Protein 8P1U (pdb70)

B-factor: mean 53.45, std 34.27, range [8.89, 141.59]

Nearest PDB structures (foldseek):
  8p1u-assembly1_D  TM=1.012E+00  e=1.715E-13  Pseudomonas aeruginosa
  8hhh-assembly1_B  TM=5.822E-01  e=5.653E-05  Escherichia coli K-12
  8bh1-assembly1_D  TM=4.441E-01  e=2.309E+00  Pseudomonas aeruginosa PAO1
  8p1u-assembly1_A  TM=1.003E+00  e=5.231E-56  Pseudomonas aeruginosa
  8bh1-assembly1_A  TM=9.641E-01  e=3.607E-38  Pseudomonas aeruginosa PAO1

Sequence (1179 aa):
LFVKRLPTGSFLMLLLYIGLLLSAIAVAYSTYWNRQLLNSLYSELSVRDKAQAEWGRLILEQSTWTAHSRIESLAVEQLRMRVPDPAEVRMVAMLSVLRPFPSPLLSRHGIDLDFPLLAGCLALLGLGLVMVTSASSEVAAAQSGNPLYFSVRHLIYLVIGLISCGLTMMVPMATWQRWGWKLLLVAFGLLVLVITPGIGREVNGSMRWIGFGLFNIQPSEIAKVCVVIFMAGYLIRRQQEVRESWMGFFKPFVVLLPMAGLLLREPDFGATVVMMGAAAAMLFLGGVGLFRFGLMVLLAVGAVVLLIQTQPYRMARGAGYQLSQALIAFGRGGWLGMGLGNSIQKQFYLPEAHTDFVFAVLAEELGIVGALATVALFVFVSLRALYIGIWAEQAKQFFSAYVAYGLAFLWIGQFLINIGVNVGLLPTKGLTLPFLSYGGSSLVICCACLGMLLRIEWERRTHFQGALYPWRFCVIVGLLLAMVGAIVWRIVDLHVSVRHIAIPAHRGLITDRNGEPLAVSTPVTTLWANPKELMTAKERWPQLAAALGQDTKLFADRIEQNAEREFIYLVRGLTPEQGEGVIALKVPGVYSIEEFRRFYPAGEVVAHAVGFTDVDDRGREGIELAFDEWLAGVPGKRQVLKDRRGRVIKDVQVTKNAKPGKTLALSIDLRLQYLAHRELRNALLENGAKAGSLVIMDVKTGEILAMTNQPTYNPNNRRNLQPAAMRNRAMIDVFEPGSTVKPFSMSAALASGRWKPSDIVDVYPGTLQIGRYTIRDVSRNSRQLDLTGILIKSSNVGISKIAFDIGAESIYSVMQQVGLGQDTGLGFPGERVGNLPNHRKWPKAETATLAYGYGLSVTAIQLAHAYAALANDGKSVPLSMTRVDRVPDGVQVISPEVASTVQGMLQQVVEAQGGVFRAQVPGYHAAGKSGTARKAYRSLFAGFAPATDPRIAMVVVIDEPSKAGYFGGLVSAPVFSKVMAGALRLMNVPPDNPYWLFVVLILALAGLQYRLWVGDGSLAQVRDLQKQIADQHGENERLLERNRILEAEVAELKKGTETVEERARHELGMVKDGETLYQLYEHLPRLHGPQRAQQQVMQQYQLLSQLLRPLGFSIARLEMSDRGGWALTTAQGVEIQIGRDHVVDKIRRFVSIYDKALKDQISNIARIDLRYPNGLAVA

Structure (mmCIF, N/CA/C/O backbone):
data_8P1U
#
_entry.id   8P1U
#
_cell.length_a   1.00
_cell.length_b   1.00
_cell.length_c   1.00
_cell.angle_alpha   90.00
_cell.angle_beta   90.00
_cell.angle_gamma   90.00
#
_symmetry.space_group_name_H-M   'P 1'
#
loop_
_entity.id
_entity.type
_entity.pdbx_description
1 polymer 'Cell division protein FtsL'
2 polymer 'Probable peptidoglycan glycosyltransferase FtsW'
3 polymer 'Peptidoglycan D,D-transpeptidase FtsI'
4 polymer 'Cell division protein FtsB'
5 polymer 'Cell division protein FtsQ'
#
loop_
_atom_site.group_PDB
_atom_site.id
_atom_site.type_symbol
_atom_site.label_atom_id
_atom_site.label_alt_id
_atom_site.label_comp_id
_atom_site.label_asym_id
_atom_site.label_entity_id
_atom_site.label_seq_id
_atom_site.pdbx_PDB_ins_code
_atom_site.Cartn_x
_atom_site.Cartn_y
_atom_site.Cartn_z
_atom_site.occupancy
_atom_site.B_iso_or_equiv
_atom_site.auth_seq_id
_atom_site.auth_comp_id
_atom_site.auth_asym_id
_atom_site.auth_atom_id
_atom_site.pdbx_PDB_model_num
ATOM 1 N N . LEU A 1 4 ? 143.168 160.324 183.380 1.00 33.79 4 LEU C N 1
ATOM 2 C CA . LEU A 1 4 ? 144.560 160.683 183.143 1.00 33.79 4 LEU C CA 1
ATOM 3 C C . LEU A 1 4 ? 144.676 161.773 182.085 1.00 33.79 4 LEU C C 1
ATOM 4 O O . LEU A 1 4 ? 145.123 162.884 182.370 1.00 33.79 4 LEU C O 1
ATOM 9 N N . PHE A 1 5 ? 144.272 161.448 180.860 1.00 32.50 5 PHE C N 1
ATOM 10 C CA . PHE A 1 5 ? 144.360 162.387 179.752 1.00 32.50 5 PHE C CA 1
ATOM 11 C C . PHE A 1 5 ? 143.301 162.024 178.722 1.00 32.50 5 PHE C C 1
ATOM 12 O O . PHE A 1 5 ? 142.551 161.059 178.884 1.00 32.50 5 PHE C O 1
ATOM 20 N N . VAL A 1 6 ? 143.249 162.818 177.657 1.00 33.96 6 VAL C N 1
ATOM 21 C CA . VAL A 1 6 ? 142.284 162.627 176.584 1.00 33.96 6 VAL C CA 1
ATOM 22 C C . VAL A 1 6 ? 143.029 162.553 175.260 1.00 33.96 6 VAL C C 1
ATOM 23 O O . VAL A 1 6 ? 144.129 163.094 175.108 1.00 33.96 6 VAL C O 1
ATOM 27 N N . LYS A 1 7 ? 142.430 161.851 174.305 1.00 36.17 7 LYS C N 1
ATOM 28 C CA . LYS A 1 7 ? 142.948 161.767 172.949 1.00 36.17 7 LYS C CA 1
ATOM 29 C C . LYS A 1 7 ? 142.183 162.721 172.040 1.00 36.17 7 LYS C C 1
ATOM 30 O O . LYS A 1 7 ? 141.171 163.313 172.423 1.00 36.17 7 LYS C O 1
ATOM 36 N N . ARG A 1 8 ? 142.685 162.873 170.819 1.00 38.40 8 ARG C N 1
ATOM 37 C CA . ARG A 1 8 ? 142.051 163.731 169.832 1.00 38.40 8 ARG C CA 1
ATOM 38 C C . ARG A 1 8 ? 142.226 163.126 168.450 1.00 38.40 8 ARG C C 1
ATOM 39 O O . ARG A 1 8 ? 143.300 162.615 168.119 1.00 38.40 8 ARG C O 1
ATOM 47 N N . LEU A 1 9 ? 141.166 163.184 167.650 1.00 36.15 9 LEU C N 1
ATOM 48 C CA . LEU A 1 9 ? 141.247 162.713 166.281 1.00 36.15 9 LEU C CA 1
ATOM 49 C C . LEU A 1 9 ? 142.158 163.630 165.466 1.00 36.15 9 LEU C C 1
ATOM 50 O O . LEU A 1 9 ? 142.316 164.809 165.793 1.00 36.15 9 LEU C O 1
ATOM 55 N N . PRO A 1 10 ? 142.777 163.111 164.407 1.00 35.39 10 PRO C N 1
ATOM 56 C CA . PRO A 1 10 ? 143.605 163.967 163.551 1.00 35.39 10 PRO C CA 1
ATOM 57 C C . PRO A 1 10 ? 142.775 165.074 162.921 1.00 35.39 10 PRO C C 1
ATOM 58 O O . PRO A 1 10 ? 141.565 164.940 162.726 1.00 35.39 10 PRO C O 1
ATOM 62 N N . THR A 1 11 ? 143.445 166.189 162.618 1.00 35.86 11 THR C N 1
ATOM 63 C CA . THR A 1 11 ? 142.742 167.375 162.137 1.00 35.86 11 THR C CA 1
ATOM 64 C C . THR A 1 11 ? 141.967 167.085 160.858 1.00 35.86 11 THR C C 1
ATOM 65 O O . THR A 1 11 ? 140.809 167.496 160.719 1.00 35.86 11 THR C O 1
ATOM 69 N N . GLY A 1 12 ? 142.582 166.375 159.918 1.00 33.16 12 GLY C N 1
ATOM 70 C CA . GLY A 1 12 ? 141.909 166.038 158.680 1.00 33.16 12 GLY C CA 1
ATOM 71 C C . GLY A 1 12 ? 141.076 164.778 158.777 1.00 33.16 12 GLY C C 1
ATOM 72 O O . GLY A 1 12 ? 141.127 163.929 157.883 1.00 33.16 12 GLY C O 1
ATOM 73 N N . SER A 1 13 ? 140.305 164.640 159.858 1.00 32.77 13 SER C N 1
ATOM 74 C CA . SER A 1 13 ? 139.486 163.445 160.038 1.00 32.77 13 SER C CA 1
ATOM 75 C C . SER A 1 13 ? 138.396 163.357 158.978 1.00 32.77 13 SER C C 1
ATOM 76 O O . SER A 1 13 ? 138.213 162.312 158.344 1.00 32.77 13 SER C O 1
ATOM 79 N N . PHE A 1 14 ? 137.654 164.449 158.775 1.00 31.62 14 PHE C N 1
ATOM 80 C CA . PHE A 1 14 ? 136.599 164.443 157.767 1.00 31.62 14 PHE C CA 1
ATOM 81 C C . PHE A 1 14 ? 137.175 164.295 156.366 1.00 31.62 14 PHE C C 1
ATOM 82 O O . PHE A 1 14 ? 136.607 163.587 155.527 1.00 31.62 14 PHE C O 1
ATOM 90 N N . LEU A 1 15 ? 138.298 164.962 156.090 1.00 30.78 15 LEU C N 1
ATOM 91 C CA . LEU A 1 15 ? 138.938 164.814 154.788 1.00 30.78 15 LEU C CA 1
ATOM 92 C C . LEU A 1 15 ? 139.431 163.390 154.578 1.00 30.78 15 LEU C C 1
ATOM 93 O O . LEU A 1 15 ? 139.282 162.830 153.487 1.00 30.78 15 LEU C O 1
ATOM 98 N N . MET A 1 16 ? 140.016 162.782 155.614 1.00 29.97 16 MET C N 1
ATOM 99 C CA . MET A 1 16 ? 140.467 161.399 155.497 1.00 29.97 16 MET C CA 1
ATOM 100 C C . MET A 1 16 ? 139.292 160.446 155.323 1.00 29.97 16 MET C C 1
ATOM 101 O O . MET A 1 16 ? 139.378 159.481 154.556 1.00 29.97 16 MET C O 1
ATOM 106 N N . LEU A 1 17 ? 138.187 160.693 156.030 1.00 27.07 17 LEU C N 1
ATOM 107 C CA . LEU A 1 17 ? 137.007 159.850 155.864 1.00 27.07 17 LEU C CA 1
ATOM 108 C C . LEU A 1 17 ? 136.437 159.970 154.456 1.00 27.07 17 LEU C C 1
ATOM 109 O O . LEU A 1 17 ? 136.036 158.968 153.853 1.00 27.07 17 LEU C O 1
ATOM 114 N N . LEU A 1 18 ? 136.390 161.190 153.915 1.00 26.30 18 LEU C N 1
ATOM 115 C CA . LEU A 1 18 ? 135.916 161.374 152.547 1.00 26.30 18 LEU C CA 1
ATOM 116 C C . LEU A 1 18 ? 136.845 160.699 151.547 1.00 26.30 18 LEU C C 1
ATOM 117 O O . LEU A 1 18 ? 136.387 160.086 150.577 1.00 26.30 18 LEU C O 1
ATOM 122 N N . LEU A 1 19 ? 138.158 160.804 151.767 1.00 24.65 19 LEU C N 1
ATOM 123 C CA . LEU A 1 19 ? 139.112 160.137 150.890 1.00 24.65 19 LEU C CA 1
ATOM 124 C C . LEU A 1 19 ? 138.939 158.626 150.937 1.00 24.65 19 LEU C C 1
ATOM 125 O O . LEU A 1 19 ? 139.007 157.954 149.904 1.00 24.65 19 LEU C O 1
ATOM 130 N N . TYR A 1 20 ? 138.711 158.073 152.129 1.00 22.70 20 TYR C N 1
ATOM 131 C CA . TYR A 1 20 ? 138.511 156.633 152.244 1.00 22.70 20 TYR C CA 1
ATOM 132 C C . TYR A 1 20 ? 137.203 156.196 151.599 1.00 22.70 20 TYR C C 1
ATOM 133 O O . TYR A 1 20 ? 137.135 155.123 150.991 1.00 22.70 20 TYR C O 1
ATOM 142 N N . ILE A 1 21 ? 136.148 157.001 151.734 1.00 21.22 21 ILE C N 1
ATOM 143 C CA . ILE A 1 21 ? 134.889 156.684 151.065 1.00 21.22 21 ILE C CA 1
ATOM 144 C C . ILE A 1 21 ? 135.076 156.700 149.554 1.00 21.22 21 ILE C C 1
ATOM 145 O O . ILE A 1 21 ? 134.569 155.827 148.839 1.00 21.22 21 ILE C O 1
ATOM 150 N N . GLY A 1 22 ? 135.810 157.691 149.045 1.00 19.10 22 GLY C N 1
ATOM 151 C CA . GLY A 1 22 ? 136.110 157.721 147.623 1.00 19.10 22 GLY C CA 1
ATOM 152 C C . GLY A 1 22 ? 136.935 156.530 147.178 1.00 19.10 22 GLY C C 1
ATOM 153 O O . GLY A 1 22 ? 136.718 155.985 146.095 1.00 19.10 22 GLY C O 1
ATOM 154 N N . LEU A 1 23 ? 137.891 156.110 148.008 1.00 18.23 23 LEU C N 1
ATOM 155 C CA . LEU A 1 23 ? 138.689 154.930 147.692 1.00 18.23 23 LEU C CA 1
ATOM 156 C C . LEU A 1 23 ? 137.825 153.677 147.642 1.00 18.23 23 LEU C C 1
ATOM 157 O O . LEU A 1 23 ? 137.983 152.838 146.747 1.00 18.23 23 LEU C O 1
ATOM 162 N N . LEU A 1 24 ? 136.904 153.534 148.596 1.00 17.49 24 LEU C N 1
ATOM 163 C CA . LEU A 1 24 ? 136.002 152.388 148.594 1.00 17.49 24 LEU C CA 1
ATOM 164 C C . LEU A 1 24 ? 135.108 152.393 147.362 1.00 17.49 24 LEU C C 1
ATOM 165 O O . LEU A 1 24 ? 134.908 151.351 146.725 1.00 17.49 24 LEU C O 1
ATOM 170 N N . LEU A 1 25 ? 134.555 153.557 147.016 1.00 16.48 25 LEU C N 1
ATOM 171 C CA . LEU A 1 25 ? 133.710 153.648 145.831 1.00 16.48 25 LEU C CA 1
ATOM 172 C C . LEU A 1 25 ? 134.500 153.332 144.570 1.00 16.48 25 LEU C C 1
ATOM 173 O O . LEU A 1 25 ? 134.004 152.638 143.677 1.00 16.48 25 LEU C O 1
ATOM 178 N N . SER A 1 26 ? 135.738 153.824 144.481 1.00 15.96 26 SER C N 1
ATOM 179 C CA . SER A 1 26 ? 136.568 153.541 143.317 1.00 15.96 26 SER C CA 1
ATOM 180 C C . SER A 1 26 ? 136.893 152.059 143.213 1.00 15.96 26 SER C C 1
ATOM 181 O O . SER A 1 26 ? 136.883 151.494 142.117 1.00 15.96 26 SER C O 1
ATOM 184 N N . ALA A 1 27 ? 137.186 151.408 144.341 1.00 13.95 27 ALA C N 1
ATOM 185 C CA . ALA A 1 27 ? 137.498 149.982 144.304 1.00 13.95 27 ALA C CA 1
ATOM 186 C C . ALA A 1 27 ? 136.277 149.150 143.928 1.00 13.95 27 ALA C C 1
ATOM 187 O O . ALA A 1 27 ? 136.383 148.196 143.145 1.00 13.95 27 ALA C O 1
ATOM 189 N N . ILE A 1 28 ? 135.107 149.495 144.472 1.00 13.50 28 ILE C N 1
ATOM 190 C CA . ILE A 1 28 ? 133.881 148.794 144.098 1.00 13.50 28 ILE C CA 1
ATOM 191 C C . ILE A 1 28 ? 133.584 149.000 142.619 1.00 13.50 28 ILE C C 1
ATOM 192 O O . ILE A 1 28 ? 133.184 148.065 141.911 1.00 13.50 28 ILE C O 1
ATOM 197 N N . ALA A 1 29 ? 133.771 150.227 142.128 1.00 12.57 29 ALA C N 1
ATOM 198 C CA . ALA A 1 29 ? 133.556 150.505 140.716 1.00 12.57 29 ALA C CA 1
ATOM 199 C C . ALA A 1 29 ? 134.540 149.736 139.847 1.00 12.57 29 ALA C C 1
ATOM 200 O O . ALA A 1 29 ? 134.179 149.266 138.769 1.00 12.57 29 ALA C O 1
ATOM 202 N N . VAL A 1 30 ? 135.788 149.596 140.299 1.00 11.98 30 VAL C N 1
ATOM 203 C CA . VAL A 1 30 ? 136.773 148.825 139.545 1.00 11.98 30 VAL C CA 1
ATOM 204 C C . VAL A 1 30 ? 136.357 147.363 139.465 1.00 11.98 30 VAL C C 1
ATOM 205 O O . VAL A 1 30 ? 136.427 146.739 138.399 1.00 11.98 30 VAL C O 1
ATOM 209 N N . ALA A 1 31 ? 135.919 146.794 140.590 1.00 10.96 31 ALA C N 1
ATOM 210 C CA . ALA A 1 31 ? 135.498 145.395 140.592 1.00 10.96 31 ALA C CA 1
ATOM 211 C C . ALA A 1 31 ? 134.299 145.179 139.675 1.00 10.96 31 ALA C C 1
ATOM 212 O O . ALA A 1 31 ? 134.284 144.250 138.853 1.00 10.96 31 ALA C O 1
ATOM 214 N N . TYR A 1 32 ? 133.287 146.043 139.787 1.00 11.73 32 TYR C N 1
ATOM 215 C CA . TYR A 1 32 ? 132.110 145.887 138.942 1.00 11.73 32 TYR C CA 1
ATOM 216 C C . TYR A 1 32 ? 132.424 146.171 137.480 1.00 11.73 32 TYR C C 1
ATOM 217 O O . TYR A 1 32 ? 131.829 145.554 136.596 1.00 11.73 32 TYR C O 1
ATOM 226 N N . SER A 1 33 ? 133.351 147.089 137.203 1.00 10.88 33 SER C N 1
ATOM 227 C CA . SER A 1 33 ? 133.750 147.358 135.829 1.00 10.88 33 SER C CA 1
ATOM 228 C C . SER A 1 33 ? 134.472 146.167 135.221 1.00 10.88 33 SER C C 1
ATOM 229 O O . SER A 1 33 ? 134.257 145.841 134.052 1.00 10.88 33 SER C O 1
ATOM 232 N N . THR A 1 34 ? 135.341 145.513 135.992 1.00 10.22 34 THR C N 1
ATOM 233 C CA . THR A 1 34 ? 136.001 144.314 135.488 1.00 10.22 34 THR C CA 1
ATOM 234 C C . THR A 1 34 ? 134.990 143.205 135.224 1.00 10.22 34 THR C C 1
ATOM 235 O O . THR A 1 34 ? 135.060 142.518 134.195 1.00 10.22 34 THR C O 1
ATOM 239 N N . TYR A 1 35 ? 134.027 143.028 136.133 1.00 10.27 35 TYR C N 1
ATOM 240 C CA . TYR A 1 35 ? 132.989 142.026 135.901 1.00 10.27 35 TYR C CA 1
ATOM 241 C C . TYR A 1 35 ? 132.163 142.362 134.664 1.00 10.27 35 TYR C C 1
ATOM 242 O O . TYR A 1 35 ? 131.841 141.478 133.860 1.00 10.27 35 TYR C O 1
ATOM 251 N N . TRP A 1 36 ? 131.804 143.636 134.501 1.00 10.81 36 TRP C N 1
ATOM 252 C CA . TRP A 1 36 ? 131.034 144.062 133.341 1.00 10.81 36 TRP C CA 1
ATOM 253 C C . TRP A 1 36 ? 131.815 143.852 132.054 1.00 10.81 36 TRP C C 1
ATOM 254 O O . TRP A 1 36 ? 131.249 143.445 131.037 1.00 10.81 36 TRP C O 1
ATOM 265 N N . ASN A 1 37 ? 133.116 144.141 132.077 1.00 9.81 37 ASN C N 1
ATOM 266 C CA . ASN A 1 37 ? 133.945 143.930 130.897 1.00 9.81 37 ASN C CA 1
ATOM 267 C C . ASN A 1 37 ? 134.020 142.456 130.539 1.00 9.81 37 ASN C C 1
ATOM 268 O O . ASN A 1 37 ? 133.984 142.097 129.359 1.00 9.81 37 ASN C O 1
ATOM 273 N N . ARG A 1 38 ? 134.127 141.583 131.542 1.00 10.23 38 ARG C N 1
ATOM 274 C CA . ARG A 1 38 ? 134.148 140.152 131.254 1.00 10.23 38 ARG C CA 1
ATOM 275 C C . ARG A 1 38 ? 132.810 139.677 130.691 1.00 10.23 38 ARG C C 1
ATOM 276 O O . ARG A 1 38 ? 132.771 138.872 129.748 1.00 10.23 38 ARG C O 1
ATOM 284 N N . GLN A 1 39 ? 131.702 140.179 131.242 1.00 10.76 39 GLN C N 1
ATOM 285 C CA . GLN A 1 39 ? 130.388 139.829 130.708 1.00 10.76 39 GLN C CA 1
ATOM 286 C C . GLN A 1 39 ? 130.228 140.316 129.272 1.00 10.76 39 GLN C C 1
ATOM 287 O O . GLN A 1 39 ? 129.686 139.601 128.418 1.00 10.76 39 GLN C O 1
ATOM 293 N N . LEU A 1 40 ? 130.693 141.534 128.986 1.00 9.35 40 LEU C N 1
ATOM 294 C CA . LEU A 1 40 ? 130.625 142.064 127.631 1.00 9.35 40 LEU C CA 1
ATOM 295 C C . LEU A 1 40 ? 131.529 141.292 126.682 1.00 9.35 40 LEU C C 1
ATOM 296 O O . LEU A 1 40 ? 131.192 141.130 125.508 1.00 9.35 40 LEU C O 1
ATOM 301 N N . LEU A 1 41 ? 132.679 140.819 127.165 1.00 8.89 41 LEU C N 1
ATOM 302 C CA . LEU A 1 41 ? 133.527 139.965 126.343 1.00 8.89 41 LEU C CA 1
ATOM 303 C C . LEU A 1 41 ? 132.811 138.671 125.987 1.00 8.89 41 LEU C C 1
ATOM 304 O O . LEU A 1 41 ? 132.877 138.213 124.842 1.00 8.89 41 LEU C O 1
ATOM 309 N N . ASN A 1 42 ? 132.117 138.069 126.955 1.00 10.14 42 ASN C N 1
ATOM 310 C CA . ASN A 1 42 ? 131.347 136.863 126.658 1.00 10.14 42 ASN C CA 1
ATOM 311 C C . ASN A 1 42 ? 130.240 137.146 125.645 1.00 10.14 42 ASN C C 1
ATOM 312 O O . ASN A 1 42 ? 130.019 136.359 124.713 1.00 10.14 42 ASN C O 1
ATOM 317 N N . SER A 1 43 ? 129.535 138.267 125.810 1.00 10.27 43 SER C N 1
ATOM 318 C CA . SER A 1 43 ? 128.468 138.614 124.875 1.00 10.27 43 SER C CA 1
ATOM 319 C C . SER A 1 43 ? 129.016 138.862 123.474 1.00 10.27 43 SER C C 1
ATOM 320 O O . SER A 1 43 ? 128.408 138.455 122.476 1.00 10.27 43 SER C O 1
ATOM 323 N N . LEU A 1 44 ? 130.164 139.536 123.378 1.00 9.90 44 LEU C N 1
ATOM 324 C CA . LEU A 1 44 ? 130.784 139.767 122.081 1.00 9.90 44 LEU C CA 1
ATOM 325 C C . LEU A 1 44 ? 131.275 138.469 121.459 1.00 9.90 44 LEU C C 1
ATOM 326 O O . LEU A 1 44 ? 131.226 138.317 120.236 1.00 9.90 44 LEU C O 1
ATOM 331 N N . TYR A 1 45 ? 131.752 137.527 122.275 1.00 10.47 45 TYR C N 1
ATOM 332 C CA . TYR A 1 45 ? 132.106 136.217 121.741 1.00 10.47 45 TYR C CA 1
ATOM 333 C C . TYR A 1 45 ? 130.883 135.514 121.175 1.00 10.47 45 TYR C C 1
ATOM 334 O O . TYR A 1 45 ? 130.963 134.868 120.127 1.00 10.47 45 TYR C O 1
ATOM 343 N N . SER A 1 46 ? 129.743 135.619 121.859 1.00 10.44 46 SER C N 1
ATOM 344 C CA . SER A 1 46 ? 128.516 135.032 121.324 1.00 10.44 46 SER C CA 1
ATOM 345 C C . SER A 1 46 ? 128.117 135.689 120.006 1.00 10.44 46 SER C C 1
ATOM 346 O O . SER A 1 46 ? 127.724 135.004 119.051 1.00 10.44 46 SER C O 1
ATOM 349 N N . GLU A 1 47 ? 128.213 137.019 119.936 1.00 10.44 47 GLU C N 1
ATOM 350 C CA . GLU A 1 47 ? 127.875 137.723 118.700 1.00 10.44 47 GLU C CA 1
ATOM 351 C C . GLU A 1 47 ? 128.808 137.325 117.562 1.00 10.44 47 GLU C C 1
ATOM 352 O O . GLU A 1 47 ? 128.364 137.114 116.427 1.00 10.44 47 GLU C O 1
ATOM 358 N N . LEU A 1 48 ? 130.106 137.216 117.846 1.00 9.67 48 LEU C N 1
ATOM 359 C CA . LEU A 1 48 ? 131.059 136.814 116.818 1.00 9.67 48 LEU C CA 1
ATOM 360 C C . LEU A 1 48 ? 130.863 135.362 116.409 1.00 9.67 48 LEU C C 1
ATOM 361 O O . LEU A 1 48 ? 131.093 135.015 115.248 1.00 9.67 48 LEU C O 1
ATOM 366 N N . SER A 1 49 ? 130.448 134.501 117.339 1.00 10.41 49 SER C N 1
ATOM 367 C CA . SER A 1 49 ? 130.116 133.128 116.976 1.00 10.41 49 SER C CA 1
ATOM 368 C C . SER A 1 49 ? 128.917 133.089 116.042 1.00 10.41 49 SER C C 1
ATOM 369 O O . SER A 1 49 ? 128.895 132.313 115.080 1.00 10.41 49 SER C O 1
ATOM 372 N N . VAL A 1 50 ? 127.908 133.921 116.307 1.00 10.82 50 VAL C N 1
ATOM 373 C CA . VAL A 1 50 ? 126.767 134.007 115.398 1.00 10.82 50 VAL C CA 1
ATOM 374 C C . VAL A 1 50 ? 127.216 134.509 114.030 1.00 10.82 50 VAL C C 1
ATOM 375 O O . VAL A 1 50 ? 126.784 133.998 112.988 1.00 10.82 50 VAL C O 1
ATOM 379 N N . ARG A 1 51 ? 128.096 135.514 114.013 1.00 11.80 51 ARG C N 1
ATOM 380 C CA . ARG A 1 51 ? 128.601 136.038 112.746 1.00 11.80 51 ARG C CA 1
ATOM 381 C C . ARG A 1 51 ? 129.368 134.975 111.970 1.00 11.80 51 ARG C C 1
ATOM 382 O O . ARG A 1 51 ? 129.206 134.849 110.753 1.00 11.80 51 ARG C O 1
ATOM 390 N N . ASP A 1 52 ? 130.214 134.205 112.656 1.00 11.49 52 ASP C N 1
ATOM 391 C CA . ASP A 1 52 ? 130.980 133.163 111.983 1.00 11.49 52 ASP C CA 1
ATOM 392 C C . ASP A 1 52 ? 130.088 132.025 111.510 1.00 11.49 52 ASP C C 1
ATOM 393 O O . ASP A 1 52 ? 130.354 131.433 110.463 1.00 11.49 52 ASP C O 1
ATOM 398 N N . LYS A 1 53 ? 129.030 131.705 112.256 1.00 11.90 53 LYS C N 1
ATOM 399 C CA . LYS A 1 53 ? 128.063 130.723 111.777 1.00 11.90 53 LYS C CA 1
ATOM 400 C C . LYS A 1 53 ? 127.371 131.212 110.510 1.00 11.90 53 LYS C C 1
ATOM 401 O O . LYS A 1 53 ? 127.200 130.450 109.548 1.00 11.90 53 LYS C O 1
ATOM 407 N N . ALA A 1 54 ? 126.975 132.487 110.490 1.00 12.03 54 ALA C N 1
ATOM 408 C CA . ALA A 1 54 ? 126.350 133.050 109.298 1.00 12.03 54 ALA C CA 1
ATOM 409 C C . ALA A 1 54 ? 127.314 133.053 108.119 1.00 12.03 54 ALA C C 1
ATOM 410 O O . ALA A 1 54 ? 126.919 132.769 106.983 1.00 12.03 54 ALA C O 1
ATOM 412 N N . GLN A 1 55 ? 128.587 133.367 108.368 1.00 12.78 55 GLN C N 1
ATOM 413 C CA . GLN A 1 55 ? 129.571 133.368 107.292 1.00 12.78 55 GLN C CA 1
ATOM 414 C C . GLN A 1 55 ? 129.877 131.958 106.803 1.00 12.78 55 GLN C C 1
ATOM 415 O O . GLN A 1 55 ? 130.132 131.764 105.612 1.00 12.78 55 GLN C O 1
ATOM 421 N N . ALA A 1 56 ? 129.858 130.967 107.695 1.00 13.69 56 ALA C N 1
ATOM 422 C CA . ALA A 1 56 ? 130.011 129.582 107.264 1.00 13.69 56 ALA C CA 1
ATOM 423 C C . ALA A 1 56 ? 128.841 129.151 106.392 1.00 13.69 56 ALA C C 1
ATOM 424 O O . ALA A 1 56 ? 129.030 128.477 105.372 1.00 13.69 56 ALA C O 1
ATOM 426 N N . GLU A 1 57 ? 127.621 129.534 106.775 1.00 16.34 57 GLU C N 1
ATOM 427 C CA . GLU A 1 57 ? 126.466 129.221 105.940 1.00 16.34 57 GLU C CA 1
ATOM 428 C C . GLU A 1 57 ? 126.558 129.924 104.591 1.00 16.34 57 GLU C C 1
ATOM 429 O O . GLU A 1 57 ? 126.213 129.343 103.556 1.00 16.34 57 GLU C O 1
ATOM 435 N N . TRP A 1 58 ? 127.024 131.174 104.581 1.00 16.77 58 TRP C N 1
ATOM 436 C CA . TRP A 1 58 ? 127.193 131.885 103.318 1.00 16.77 58 TRP C CA 1
ATOM 437 C C . TRP A 1 58 ? 128.253 131.227 102.445 1.00 16.77 58 TRP C C 1
ATOM 438 O O . TRP A 1 58 ? 128.090 131.143 101.225 1.00 16.77 58 TRP C O 1
ATOM 449 N N . GLY A 1 59 ? 129.356 130.780 103.044 1.00 17.17 59 GLY C N 1
ATOM 450 C CA . GLY A 1 59 ? 130.369 130.076 102.276 1.00 17.17 59 GLY C CA 1
ATOM 451 C C . GLY A 1 59 ? 129.851 128.775 101.696 1.00 17.17 59 GLY C C 1
ATOM 452 O O . GLY A 1 59 ? 130.144 128.435 100.547 1.00 17.17 59 GLY C O 1
ATOM 453 N N . ARG A 1 60 ? 129.068 128.033 102.480 1.00 18.92 60 ARG C N 1
ATOM 454 C CA . ARG A 1 60 ? 128.456 126.813 101.965 1.00 18.92 60 ARG C CA 1
ATOM 455 C C . ARG A 1 60 ? 127.501 127.119 100.818 1.00 18.92 60 ARG C C 1
ATOM 456 O O . ARG A 1 60 ? 127.473 126.399 99.813 1.00 18.92 60 ARG C O 1
ATOM 464 N N . LEU A 1 61 ? 126.716 128.191 100.945 1.00 19.83 61 LEU C N 1
ATOM 465 C CA . LEU A 1 61 ? 125.799 128.570 99.874 1.00 19.83 61 LEU C CA 1
ATOM 466 C C . LEU A 1 61 ? 126.554 129.004 98.623 1.00 19.83 61 LEU C C 1
ATOM 467 O O . LEU A 1 61 ? 126.128 128.709 97.503 1.00 19.83 61 LEU C O 1
ATOM 472 N N . ILE A 1 62 ? 127.673 129.709 98.794 1.00 20.51 62 ILE C N 1
ATOM 473 C CA . ILE A 1 62 ? 128.490 130.112 97.653 1.00 20.51 62 ILE C CA 1
ATOM 474 C C . ILE A 1 62 ? 129.085 128.891 96.963 1.00 20.51 62 ILE C C 1
ATOM 475 O O . ILE A 1 62 ? 129.117 128.810 95.730 1.00 20.51 62 ILE C O 1
ATOM 480 N N . LEU A 1 63 ? 129.567 127.923 97.745 1.00 23.30 63 LEU C N 1
ATOM 481 C CA . LEU A 1 63 ? 130.094 126.692 97.164 1.00 23.30 63 LEU C CA 1
ATOM 482 C C . LEU A 1 63 ? 129.006 125.935 96.413 1.00 23.30 63 LEU C C 1
ATOM 483 O O . LEU A 1 63 ? 129.258 125.362 95.347 1.00 23.30 63 LEU C O 1
ATOM 488 N N . GLU A 1 64 ? 127.786 125.927 96.953 1.00 29.32 64 GLU C N 1
ATOM 489 C CA . GLU A 1 64 ? 126.670 125.282 96.267 1.00 29.32 64 GLU C CA 1
ATOM 490 C C . GLU A 1 64 ? 126.284 126.024 94.992 1.00 29.32 64 GLU C C 1
ATOM 491 O O . GLU A 1 64 ? 125.884 125.395 94.007 1.00 29.32 64 GLU C O 1
ATOM 497 N N . GLN A 1 65 ? 126.389 127.353 94.995 1.00 32.04 65 GLN C N 1
ATOM 498 C CA . GLN A 1 65 ? 126.052 128.139 93.813 1.00 32.04 65 GLN C CA 1
ATOM 499 C C . GLN A 1 65 ? 127.129 128.036 92.740 1.00 32.04 65 GLN C C 1
ATOM 500 O O . GLN A 1 65 ? 126.833 128.195 91.550 1.00 32.04 65 GLN C O 1
ATOM 506 N N . SER A 1 66 ? 128.374 127.761 93.139 1.00 36.44 66 SER C N 1
ATOM 507 C CA . SER A 1 66 ? 129.482 127.772 92.188 1.00 36.44 66 SER C CA 1
ATOM 508 C C . SER A 1 66 ? 129.277 126.755 91.072 1.00 36.44 66 SER C C 1
ATOM 509 O O . SER A 1 66 ? 129.569 127.039 89.905 1.00 36.44 66 SER C O 1
ATOM 512 N N . THR A 1 67 ? 128.786 125.560 91.405 1.00 42.63 67 THR C N 1
ATOM 513 C CA . THR A 1 67 ? 128.500 124.583 90.359 1.00 42.63 67 THR C CA 1
ATOM 514 C C . THR A 1 67 ? 127.337 125.028 89.481 1.00 42.63 67 THR C C 1
ATOM 515 O O . THR A 1 67 ? 127.273 124.654 88.305 1.00 42.63 67 THR C O 1
ATOM 519 N N . TRP A 1 68 ? 126.417 125.823 90.027 1.00 47.86 68 TRP C N 1
ATOM 520 C CA . TRP A 1 68 ? 125.270 126.314 89.276 1.00 47.86 68 TRP C CA 1
ATOM 521 C C . TRP A 1 68 ? 125.536 127.634 88.565 1.00 47.86 68 TRP C C 1
ATOM 522 O O . TRP A 1 68 ? 124.687 128.077 87.784 1.00 47.86 68 TRP C O 1
ATOM 533 N N . THR A 1 69 ? 126.678 128.272 88.811 1.00 51.05 69 THR C N 1
ATOM 534 C CA . THR A 1 69 ? 126.980 129.574 88.221 1.00 51.05 69 THR C CA 1
ATOM 535 C C . THR A 1 69 ? 128.452 129.608 87.837 1.00 51.05 69 THR C C 1
ATOM 536 O O . THR A 1 69 ? 129.329 129.527 88.703 1.00 51.05 69 THR C O 1
ATOM 540 N N . ALA A 1 70 ? 128.717 129.718 86.538 1.00 66.88 70 ALA C N 1
ATOM 541 C CA . ALA A 1 70 ? 130.067 129.885 86.025 1.00 66.88 70 ALA C CA 1
ATOM 542 C C . ALA A 1 70 ? 129.972 130.562 84.669 1.00 66.88 70 ALA C C 1
ATOM 543 O O . ALA A 1 70 ? 128.927 130.533 84.016 1.00 66.88 70 ALA C O 1
ATOM 545 N N . HIS A 1 71 ? 131.080 131.175 84.247 1.00 75.84 71 HIS C N 1
ATOM 546 C CA . HIS A 1 71 ? 131.077 131.906 82.983 1.00 75.84 71 HIS C CA 1
ATOM 547 C C . HIS A 1 71 ? 130.735 130.990 81.816 1.00 75.84 71 HIS C C 1
ATOM 548 O O . HIS A 1 71 ? 129.913 131.343 80.962 1.00 75.84 71 HIS C O 1
ATOM 555 N N . SER A 1 72 ? 131.341 129.802 81.773 1.00 76.86 72 SER C N 1
ATOM 556 C CA . SER A 1 72 ? 131.067 128.869 80.686 1.00 76.86 72 SER C CA 1
ATOM 557 C C . SER A 1 72 ? 129.609 128.426 80.697 1.00 76.86 72 SER C C 1
ATOM 558 O O . SER A 1 72 ? 128.923 128.483 79.670 1.00 76.86 72 SER C O 1
ATOM 561 N N . ARG A 1 73 ? 129.118 127.984 81.857 1.00 73.25 73 ARG C N 1
ATOM 562 C CA . ARG A 1 73 ? 127.743 127.503 81.944 1.00 73.25 73 ARG C CA 1
ATOM 563 C C . ARG A 1 73 ? 126.742 128.621 81.681 1.00 73.25 73 ARG C C 1
ATOM 564 O O . ARG A 1 73 ? 125.750 128.417 80.971 1.00 73.25 73 ARG C O 1
ATOM 572 N N . ILE A 1 74 ? 126.981 129.807 82.247 1.00 77.02 74 ILE C N 1
ATOM 573 C CA . ILE A 1 74 ? 126.057 130.921 82.050 1.00 77.02 74 ILE C CA 1
ATOM 574 C C . ILE A 1 74 ? 126.023 131.331 80.585 1.00 77.02 74 ILE C C 1
ATOM 575 O O . ILE A 1 74 ? 124.951 131.575 80.019 1.00 77.02 74 ILE C O 1
ATOM 580 N N . GLU A 1 75 ? 127.193 131.409 79.943 1.00 83.80 75 GLU C N 1
ATOM 581 C CA . GLU A 1 75 ? 127.236 131.760 78.528 1.00 83.80 75 GLU C CA 1
ATOM 582 C C . GLU A 1 75 ? 126.532 130.711 77.675 1.00 83.80 75 GLU C C 1
ATOM 583 O O . GLU A 1 75 ? 125.779 131.052 76.754 1.00 83.80 75 GLU C O 1
ATOM 589 N N . SER A 1 76 ? 126.758 129.427 77.971 1.00 85.93 76 SER C N 1
ATOM 590 C CA . SER A 1 76 ? 126.113 128.368 77.204 1.00 85.93 76 SER C CA 1
ATOM 591 C C . SER A 1 76 ? 124.598 128.418 77.357 1.00 85.93 76 SER C C 1
ATOM 592 O O . SER A 1 76 ? 123.863 128.257 76.377 1.00 85.93 76 SER C O 1
ATOM 595 N N . LEU A 1 77 ? 124.112 128.641 78.581 1.00 88.43 77 LEU C N 1
ATOM 596 C CA . LEU A 1 77 ? 122.672 128.737 78.794 1.00 88.43 77 LEU C CA 1
ATOM 597 C C . LEU A 1 77 ? 122.090 129.970 78.114 1.00 88.43 77 LEU C C 1
ATOM 598 O O . LEU A 1 77 ? 120.988 129.916 77.557 1.00 88.43 77 LEU C O 1
ATOM 603 N N . ALA A 1 78 ? 122.811 131.092 78.154 1.00 93.04 78 ALA C N 1
ATOM 604 C CA . ALA A 1 78 ? 122.323 132.307 77.513 1.00 93.04 78 ALA C CA 1
ATOM 605 C C . ALA A 1 78 ? 122.230 132.136 76.003 1.00 93.04 78 ALA C C 1
ATOM 606 O O . ALA A 1 78 ? 121.262 132.584 75.378 1.00 93.04 78 ALA C O 1
ATOM 608 N N . VAL A 1 79 ? 123.225 131.487 75.399 1.00 94.55 79 VAL C N 1
ATOM 609 C CA . VAL A 1 79 ? 123.229 131.325 73.949 1.00 94.55 79 VAL C CA 1
ATOM 610 C C . VAL A 1 79 ? 122.271 130.220 73.522 1.00 94.55 79 VAL C C 1
ATOM 611 O O . VAL A 1 79 ? 121.392 130.430 72.678 1.00 94.55 79 VAL C O 1
ATOM 615 N N . GLU A 1 80 ? 122.423 129.026 74.099 1.00 94.86 80 GLU C N 1
ATOM 616 C CA . GLU A 1 80 ? 121.661 127.87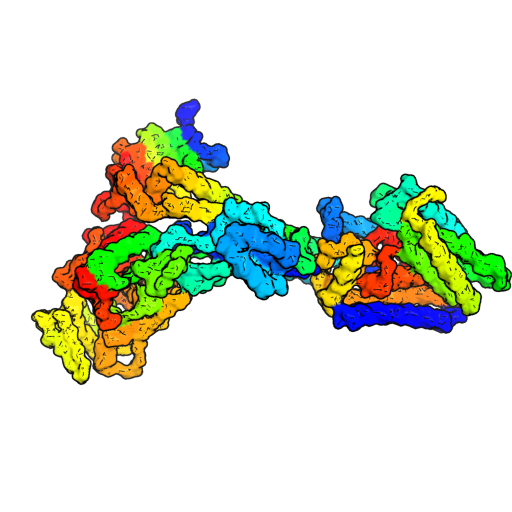4 73.625 1.00 94.86 80 GLU C CA 1
ATOM 617 C C . GLU A 1 80 ? 120.203 127.936 74.066 1.00 94.86 80 GLU C C 1
ATOM 618 O O . GLU A 1 80 ? 119.300 127.628 73.280 1.00 94.86 80 GLU C O 1
ATOM 624 N N . GLN A 1 81 ? 119.949 128.331 75.313 1.00 96.72 81 GLN C N 1
ATOM 625 C CA . GLN A 1 81 ? 118.602 128.295 75.874 1.00 96.72 81 GLN C CA 1
ATOM 626 C C . GLN A 1 81 ? 117.882 129.635 75.781 1.00 96.72 81 GLN C C 1
ATOM 627 O O . GLN A 1 81 ? 116.737 129.690 75.325 1.00 96.72 81 GLN C O 1
ATOM 633 N N . LEU A 1 82 ? 118.528 130.719 76.203 1.00 98.60 82 LEU C N 1
ATOM 634 C CA . LEU A 1 82 ? 117.902 132.035 76.208 1.00 98.60 82 LEU C CA 1
ATOM 635 C C . LEU A 1 82 ? 118.067 132.783 74.892 1.00 98.60 82 LEU C C 1
ATOM 636 O O . LEU A 1 82 ? 117.497 133.869 74.742 1.00 98.60 82 LEU C O 1
ATOM 641 N N . ARG A 1 83 ? 118.826 132.230 73.943 1.00 101.54 83 ARG C N 1
ATOM 642 C CA . ARG A 1 83 ? 119.033 132.843 72.629 1.00 101.54 83 ARG C CA 1
ATOM 643 C C . ARG A 1 83 ? 119.597 134.257 72.752 1.00 101.54 83 ARG C C 1
ATOM 644 O O . ARG A 1 83 ? 119.222 135.163 72.005 1.00 101.54 83 ARG C O 1
ATOM 652 N N . MET A 1 84 ? 120.506 134.449 73.703 1.00 103.91 84 MET C N 1
ATOM 653 C CA . MET A 1 84 ? 121.140 135.745 73.879 1.00 103.91 84 MET C CA 1
ATOM 654 C C . MET A 1 84 ? 122.172 135.989 72.782 1.00 103.91 84 MET C C 1
ATOM 655 O O . MET A 1 84 ? 122.602 135.073 72.076 1.00 103.91 84 MET C O 1
ATOM 660 N N . ARG A 1 85 ? 122.570 137.251 72.645 1.00 116.18 85 ARG C N 1
ATOM 661 C CA . ARG A 1 85 ? 123.555 137.636 71.647 1.00 116.18 85 ARG C CA 1
ATOM 662 C C . ARG A 1 85 ? 124.359 138.817 72.167 1.00 116.18 85 ARG C C 1
ATOM 663 O O . ARG A 1 85 ? 123.813 139.705 72.828 1.00 116.18 85 ARG C O 1
ATOM 671 N N . VAL A 1 86 ? 125.653 138.818 71.867 1.00 120.21 86 VAL C N 1
ATOM 672 C CA . VAL A 1 86 ? 126.527 139.934 72.219 1.00 120.21 86 VAL C CA 1
ATOM 673 C C . VAL A 1 86 ? 126.318 141.043 71.196 1.00 120.21 86 VAL C C 1
ATOM 674 O O . VAL A 1 86 ? 126.516 140.819 69.993 1.00 120.21 86 VAL C O 1
ATOM 678 N N . PRO A 1 87 ? 125.913 142.240 71.617 1.00 122.75 87 PRO C N 1
ATOM 679 C CA . PRO A 1 87 ? 125.684 143.318 70.648 1.00 122.75 87 PRO C CA 1
ATOM 680 C C . PRO A 1 87 ? 126.978 143.759 69.983 1.00 122.75 87 PRO C C 1
ATOM 681 O O . PRO A 1 87 ? 128.045 143.775 70.601 1.00 122.75 87 PRO C O 1
ATOM 685 N N . ASP A 1 88 ? 126.872 144.120 68.707 1.00 125.39 88 ASP C N 1
ATOM 686 C CA . ASP A 1 88 ? 128.021 144.627 67.979 1.00 125.39 88 ASP C CA 1
ATOM 687 C C . ASP A 1 88 ? 128.295 146.077 68.374 1.00 125.39 88 ASP C C 1
ATOM 688 O O . ASP A 1 88 ? 127.389 146.789 68.814 1.00 125.39 88 ASP C O 1
ATOM 693 N N . PRO A 1 89 ? 129.543 146.537 68.237 1.00 126.08 89 PRO C N 1
ATOM 694 C CA . PRO A 1 89 ? 129.841 147.941 68.568 1.00 126.08 89 PRO C CA 1
ATOM 695 C C . PRO A 1 89 ? 129.031 148.937 67.757 1.00 126.08 89 PRO C C 1
ATOM 696 O O . PRO A 1 89 ? 128.694 150.011 68.271 1.00 126.08 89 PRO C O 1
ATOM 700 N N . ALA A 1 90 ? 128.715 148.620 66.501 1.00 127.16 90 ALA C N 1
ATOM 701 C CA . ALA A 1 90 ? 127.869 149.500 65.705 1.00 127.16 90 ALA C CA 1
ATOM 702 C C . ALA A 1 90 ? 126.400 149.384 66.089 1.00 127.16 90 ALA C C 1
ATOM 703 O O . ALA A 1 90 ? 125.661 150.370 65.999 1.00 127.16 90 ALA C O 1
ATOM 705 N N . GLU A 1 91 ? 125.961 148.196 66.516 1.00 126.31 91 GLU C N 1
ATOM 706 C CA . GLU A 1 91 ? 124.553 148.000 66.848 1.00 126.31 91 GLU C CA 1
ATOM 707 C C . GLU A 1 91 ? 124.158 148.768 68.104 1.00 126.31 91 GLU C C 1
ATOM 708 O O . GLU A 1 91 ? 123.045 149.300 68.185 1.00 126.31 91 GLU C O 1
ATOM 714 N N . VAL A 1 92 ? 125.049 148.834 69.093 1.00 126.10 92 VAL C N 1
ATOM 715 C CA . VAL A 1 92 ? 124.704 149.464 70.361 1.00 126.10 92 VAL C CA 1
ATOM 716 C C . VAL A 1 92 ? 124.645 150.975 70.184 1.00 126.10 92 VAL C C 1
ATOM 717 O O . VAL A 1 92 ? 125.602 151.603 69.713 1.00 126.10 92 VAL C O 1
ATOM 721 N N . ARG A 1 93 ? 123.511 151.565 70.552 1.00 125.12 93 ARG C N 1
ATOM 722 C CA . ARG A 1 93 ? 123.357 153.013 70.558 1.00 125.12 93 ARG C CA 1
ATOM 723 C C . ARG A 1 93 ? 123.791 153.541 71.919 1.00 125.12 93 ARG C C 1
ATOM 724 O O . ARG A 1 93 ? 123.121 153.296 72.928 1.00 125.12 93 ARG C O 1
ATOM 732 N N . MET A 1 94 ? 124.904 154.264 71.944 1.00 123.79 94 MET C N 1
ATOM 733 C CA . MET A 1 94 ? 125.479 154.770 73.180 1.00 123.79 94 MET C CA 1
ATOM 734 C C . MET A 1 94 ? 125.075 156.221 73.395 1.00 123.79 94 MET C C 1
ATOM 735 O O . MET A 1 94 ? 124.926 156.986 72.438 1.00 123.79 94 MET C O 1
ATOM 740 N N . VAL A 1 95 ? 124.892 156.588 74.660 1.00 121.83 95 VAL C N 1
ATOM 741 C CA . VAL A 1 95 ? 124.376 157.894 75.051 1.00 121.83 95 VAL C CA 1
ATOM 742 C C . VAL A 1 95 ? 125.477 158.648 75.781 1.00 121.83 95 VAL C C 1
ATOM 743 O O . VAL A 1 95 ? 126.120 158.098 76.684 1.00 121.83 95 VAL C O 1
ATOM 747 N N . ALA A 1 96 ? 125.698 159.899 75.381 1.00 119.54 96 ALA C N 1
ATOM 748 C CA . ALA A 1 96 ? 126.741 160.750 75.955 1.00 119.54 96 ALA C CA 1
ATOM 749 C C . ALA A 1 96 ? 128.119 160.105 75.835 1.00 119.54 96 ALA C C 1
ATOM 750 O O . ALA A 1 96 ? 128.924 160.161 76.765 1.00 119.54 96 ALA C O 1
ATOM 752 N N . MET B 2 1 ? 114.707 150.907 176.528 1.00 66.24 1 MET A N 1
ATOM 753 C CA . MET B 2 1 ? 115.735 149.994 176.042 1.00 66.24 1 MET A CA 1
ATOM 754 C C . MET B 2 1 ? 117.077 150.707 175.901 1.00 66.24 1 MET A C 1
ATOM 755 O O . MET B 2 1 ? 118.130 150.071 175.895 1.00 66.24 1 MET A O 1
ATOM 760 N N . LEU B 2 2 ? 117.028 152.031 175.790 1.00 57.09 2 LEU A N 1
ATOM 761 C CA . LEU B 2 2 ? 118.223 152.850 175.647 1.00 57.09 2 LEU A CA 1
ATOM 762 C C . LEU B 2 2 ? 118.745 153.370 176.980 1.00 57.09 2 LEU A C 1
ATOM 763 O O . LEU B 2 2 ? 119.684 154.173 176.993 1.00 57.09 2 LEU A O 1
ATOM 768 N N . SER B 2 3 ? 118.156 152.941 178.098 1.00 51.42 3 SER A N 1
ATOM 769 C CA . SER B 2 3 ? 118.635 153.386 179.402 1.00 51.42 3 SER A CA 1
ATOM 770 C C . SER B 2 3 ? 120.031 152.855 179.699 1.00 51.42 3 SER A C 1
ATOM 771 O O . SER B 2 3 ? 120.785 153.485 180.449 1.00 51.42 3 SER A O 1
ATOM 774 N N . VAL B 2 4 ? 120.392 151.705 179.126 1.00 45.38 4 VAL A N 1
ATOM 775 C CA . VAL B 2 4 ? 121.718 151.141 179.358 1.00 45.38 4 VAL A CA 1
ATOM 776 C C . VAL B 2 4 ? 122.802 151.905 178.608 1.00 45.38 4 VAL A C 1
ATOM 777 O O . VAL B 2 4 ? 123.973 151.853 179.005 1.00 45.38 4 VAL A O 1
ATOM 781 N N . LEU B 2 5 ? 122.448 152.617 177.541 1.00 40.00 5 LEU A N 1
ATOM 782 C CA . LEU B 2 5 ? 123.414 153.434 176.825 1.00 40.00 5 LEU A CA 1
ATOM 783 C C . LEU B 2 5 ? 123.719 154.708 177.605 1.00 40.00 5 LEU A C 1
ATOM 784 O O . LEU B 2 5 ? 122.892 155.207 178.372 1.00 40.00 5 LEU A O 1
ATOM 789 N N . ARG B 2 6 ? 124.923 155.235 177.403 1.00 38.66 6 ARG A N 1
ATOM 790 C CA . ARG B 2 6 ? 125.362 156.479 178.033 1.00 38.66 6 ARG A CA 1
ATOM 791 C C . ARG B 2 6 ? 125.926 157.398 176.959 1.00 38.66 6 ARG A C 1
ATOM 792 O O . ARG B 2 6 ? 127.149 157.508 176.796 1.00 38.66 6 ARG A O 1
ATOM 800 N N . PRO B 2 7 ? 125.059 158.075 176.202 1.00 37.89 7 PRO A N 1
ATOM 801 C CA . PRO B 2 7 ? 125.552 158.984 175.156 1.00 37.89 7 PRO A CA 1
ATOM 802 C C . PRO B 2 7 ? 126.382 160.135 175.692 1.00 37.89 7 PRO A C 1
ATOM 803 O O . PRO B 2 7 ? 127.173 160.710 174.935 1.00 37.89 7 PRO A O 1
ATOM 807 N N . PHE B 2 8 ? 126.238 160.488 176.965 1.00 41.07 8 PHE A N 1
ATOM 808 C CA . PHE B 2 8 ? 127.003 161.584 177.545 1.00 41.07 8 PHE A CA 1
ATOM 809 C C . PHE B 2 8 ? 127.560 161.183 178.905 1.00 41.07 8 PHE A C 1
ATOM 810 O O . PHE B 2 8 ? 126.790 160.924 179.839 1.00 41.07 8 PHE A O 1
ATOM 818 N N . PRO B 2 9 ? 128.889 161.118 179.062 1.00 36.40 9 PRO A N 1
ATOM 819 C CA . PRO B 2 9 ? 129.930 161.292 178.040 1.00 36.40 9 PRO A CA 1
ATOM 820 C C . PRO B 2 9 ? 130.224 159.998 177.283 1.00 36.40 9 PRO A C 1
ATOM 821 O O . PRO B 2 9 ? 129.904 158.911 177.755 1.00 36.40 9 PRO A O 1
ATOM 825 N N . SER B 2 10 ? 130.832 160.085 176.105 1.00 32.18 10 SER A N 1
ATOM 826 C CA . SER B 2 10 ? 131.117 158.914 175.284 1.00 32.18 10 SER A CA 1
ATOM 827 C C . SER B 2 10 ? 132.266 159.259 174.350 1.00 32.18 10 SER A C 1
ATOM 828 O O . SER B 2 10 ? 132.602 160.438 174.177 1.00 32.18 10 SER A O 1
ATOM 831 N N . PRO B 2 11 ? 132.897 158.253 173.734 1.00 26.96 11 PRO A N 1
ATOM 832 C CA . PRO B 2 11 ? 134.025 158.541 172.833 1.00 26.96 11 PRO A CA 1
ATOM 833 C C . PRO B 2 11 ? 133.681 159.455 171.668 1.00 26.96 11 PRO A C 1
ATOM 834 O O . PRO B 2 11 ? 134.581 160.127 171.155 1.00 26.96 11 PRO A O 1
ATOM 838 N N . LEU B 2 12 ? 132.423 159.503 171.226 1.00 31.81 12 LEU A N 1
ATOM 839 C CA . LEU B 2 12 ? 132.028 160.433 170.172 1.00 31.81 12 LEU A CA 1
ATOM 840 C C . LEU B 2 12 ? 131.400 161.712 170.716 1.00 31.81 12 LEU A C 1
ATOM 841 O O . LEU B 2 12 ? 131.699 162.806 170.229 1.00 31.81 12 LEU A O 1
ATOM 846 N N . LEU B 2 13 ? 130.527 161.597 171.712 1.00 37.58 13 LEU A N 1
ATOM 847 C CA . LEU B 2 13 ? 129.831 162.753 172.272 1.00 37.58 13 LEU A CA 1
ATOM 848 C C . LEU B 2 13 ? 130.497 163.256 173.544 1.00 37.58 13 LEU A C 1
ATOM 849 O O . LEU B 2 13 ? 129.824 163.684 174.483 1.00 37.58 13 LEU A O 1
ATOM 854 N N . SER B 2 14 ? 131.823 163.203 173.606 1.00 40.32 14 SER A N 1
ATOM 855 C CA . SER B 2 14 ? 132.530 163.792 174.729 1.00 40.32 14 SER A CA 1
ATOM 856 C C . SER B 2 14 ? 132.509 165.315 174.628 1.00 40.32 14 SER A C 1
ATOM 857 O O . SER B 2 14 ? 132.332 165.892 173.552 1.00 40.32 14 SER A O 1
ATOM 860 N N . ARG B 2 15 ? 132.684 165.967 175.779 1.00 48.36 15 ARG A N 1
ATOM 861 C CA . ARG B 2 15 ? 132.776 167.423 175.788 1.00 48.36 15 ARG A CA 1
ATOM 862 C C . ARG B 2 15 ? 133.995 167.905 175.015 1.00 48.36 15 ARG A C 1
ATOM 863 O O . ARG B 2 15 ? 133.971 168.995 174.432 1.00 48.36 15 ARG A O 1
ATOM 871 N N . HIS B 2 16 ? 135.064 167.112 174.996 1.00 48.03 16 HIS A N 1
ATOM 872 C CA . HIS B 2 16 ? 136.264 167.425 174.234 1.00 48.03 16 HIS A CA 1
ATOM 873 C C . HIS B 2 16 ? 136.137 167.059 172.761 1.00 48.03 16 HIS A C 1
ATOM 874 O O . HIS B 2 16 ? 137.150 167.036 172.053 1.00 48.03 16 HIS A O 1
ATOM 881 N N . GLY B 2 17 ? 134.927 166.775 172.287 1.00 39.11 17 GLY A N 1
ATOM 882 C CA . GLY B 2 17 ? 134.728 166.342 170.919 1.00 39.11 17 GLY A CA 1
ATOM 883 C C . GLY B 2 17 ? 134.623 164.836 170.812 1.00 39.11 17 GLY A C 1
ATOM 884 O O . GLY B 2 17 ? 133.807 164.215 171.499 1.00 39.11 17 GLY A O 1
ATOM 885 N N . ILE B 2 18 ? 135.448 164.237 169.958 1.00 30.10 18 ILE A N 1
ATOM 886 C CA . ILE B 2 18 ? 135.495 162.791 169.779 1.00 30.10 18 ILE A CA 1
ATOM 887 C C . ILE B 2 18 ? 136.917 162.331 170.072 1.00 30.10 18 ILE A C 1
ATOM 888 O O . ILE B 2 18 ? 137.876 162.860 169.499 1.00 30.10 18 ILE A O 1
ATOM 893 N N . ASP B 2 19 ? 137.053 161.355 170.971 1.00 23.83 19 ASP A N 1
ATOM 894 C CA . ASP B 2 19 ? 138.351 161.022 171.553 1.00 23.83 19 ASP A CA 1
ATOM 895 C C . ASP B 2 19 ? 138.562 159.515 171.618 1.00 23.83 19 ASP A C 1
ATOM 896 O O . ASP B 2 19 ? 139.006 158.979 172.639 1.00 23.83 19 ASP A O 1
ATOM 901 N N . LEU B 2 20 ? 138.261 158.806 170.536 1.00 16.91 20 LEU A N 1
ATOM 902 C CA . LEU B 2 20 ? 138.519 157.376 170.521 1.00 16.91 20 LEU A CA 1
ATOM 903 C C . LEU B 2 20 ? 139.964 157.097 170.109 1.00 16.91 20 LEU A C 1
ATOM 904 O O . LEU B 2 20 ? 140.741 158.004 169.802 1.00 16.91 20 LEU A O 1
ATOM 909 N N . ASP B 2 21 ? 140.321 155.814 170.107 1.00 13.69 21 ASP A N 1
ATOM 910 C CA . ASP B 2 21 ? 141.661 155.375 169.722 1.00 13.69 21 ASP A CA 1
ATOM 911 C C . ASP B 2 21 ? 141.740 155.339 168.203 1.00 13.69 21 ASP A C 1
ATOM 912 O O . ASP B 2 21 ? 141.206 154.432 167.562 1.00 13.69 21 ASP A O 1
ATOM 917 N N . PHE B 2 22 ? 142.407 156.333 167.620 1.00 12.74 22 PHE A N 1
ATOM 918 C CA . PHE B 2 22 ? 142.503 156.391 166.164 1.00 12.74 22 PHE A CA 1
ATOM 919 C C . PHE B 2 22 ? 143.265 155.227 165.538 1.00 12.74 22 PHE A C 1
ATOM 920 O O . PHE B 2 22 ? 142.839 154.770 164.467 1.00 12.74 22 PHE A O 1
ATOM 928 N N . PRO B 2 23 ? 144.397 154.751 166.073 1.00 11.77 23 PRO A N 1
ATOM 929 C CA . PRO B 2 23 ? 145.077 153.624 165.403 1.00 11.77 23 PRO A CA 1
ATOM 930 C C . PRO B 2 23 ? 144.207 152.387 165.236 1.00 11.77 23 PRO A C 1
ATOM 931 O O . PRO B 2 23 ? 144.153 151.812 164.138 1.00 11.77 23 PRO A O 1
ATOM 935 N N . LEU B 2 24 ? 143.518 151.958 166.295 1.00 11.60 24 LEU A N 1
ATOM 936 C CA . LEU B 2 24 ? 142.667 150.777 166.187 1.00 11.60 24 LEU A CA 1
ATOM 937 C C . LEU B 2 24 ? 141.512 151.018 165.227 1.00 11.60 24 LEU A C 1
ATOM 938 O O . LEU B 2 24 ? 141.170 150.139 164.427 1.00 11.60 24 LEU A O 1
ATOM 943 N N . LEU B 2 25 ? 140.898 152.202 165.290 1.00 11.39 25 LEU A N 1
ATOM 944 C CA . LEU B 2 25 ? 139.792 152.503 164.388 1.00 11.39 25 LEU A CA 1
ATOM 945 C C . LEU B 2 25 ? 140.253 152.528 162.940 1.00 11.39 25 LEU A C 1
ATOM 946 O O . LEU B 2 25 ? 139.554 152.033 162.055 1.00 11.39 25 LEU A O 1
ATOM 951 N N . ALA B 2 26 ? 141.424 153.107 162.676 1.00 11.27 26 ALA A N 1
ATOM 952 C CA . ALA B 2 26 ? 141.949 153.148 161.316 1.00 11.27 26 ALA A CA 1
ATOM 953 C C . ALA B 2 26 ? 142.264 151.750 160.805 1.00 11.27 26 ALA A C 1
ATOM 954 O O . ALA B 2 26 ? 141.940 151.418 159.660 1.00 11.27 26 ALA A O 1
ATOM 956 N N . GLY B 2 27 ? 142.885 150.914 161.639 1.00 11.18 27 GLY A N 1
ATOM 957 C CA . GLY B 2 27 ? 143.152 149.546 161.222 1.00 11.18 27 GLY A CA 1
ATOM 958 C C . GLY B 2 27 ? 141.881 148.776 160.923 1.00 11.18 27 GLY A C 1
ATOM 959 O O . GLY B 2 27 ? 141.768 148.109 159.890 1.00 11.18 27 GLY A O 1
ATOM 960 N N . CYS B 2 28 ? 140.890 148.880 161.812 1.00 11.32 28 CYS A N 1
ATOM 961 C CA . CYS B 2 28 ? 139.651 148.140 161.615 1.00 11.32 28 CYS A CA 1
ATOM 962 C C . CYS B 2 28 ? 138.835 148.693 160.453 1.00 11.32 28 CYS A C 1
ATOM 963 O O . CYS B 2 28 ? 138.157 147.929 159.766 1.00 11.32 28 CYS A O 1
ATOM 966 N N . LEU B 2 29 ? 138.898 150.002 160.199 1.00 10.90 29 LEU A N 1
ATOM 967 C CA . LEU B 2 29 ? 138.188 150.564 159.055 1.00 10.90 29 LEU A CA 1
ATOM 968 C C . LEU B 2 29 ? 138.863 150.176 157.748 1.00 10.90 29 LEU A C 1
ATOM 969 O O . LEU B 2 29 ? 138.184 149.912 156.749 1.00 10.90 29 LEU A O 1
ATOM 974 N N . ALA B 2 30 ? 140.197 150.132 157.733 1.00 11.23 30 ALA A N 1
ATOM 975 C CA . ALA B 2 30 ? 140.898 149.615 156.566 1.00 11.23 30 ALA A CA 1
ATOM 976 C C . ALA B 2 30 ? 140.515 148.167 156.309 1.00 11.23 30 ALA A C 1
ATOM 977 O O . ALA B 2 30 ? 140.264 147.777 155.163 1.00 11.23 30 ALA A O 1
ATOM 979 N N . LEU B 2 31 ? 140.444 147.359 157.370 1.00 11.74 31 LEU A N 1
ATOM 980 C CA . LEU B 2 31 ? 140.034 145.968 157.213 1.00 11.74 31 LEU A CA 1
ATOM 981 C C . LEU B 2 31 ? 138.596 145.860 156.719 1.00 11.74 31 LEU A C 1
ATOM 982 O O . LEU B 2 31 ? 138.297 145.025 155.863 1.00 11.74 31 LEU A O 1
ATOM 987 N N . LEU B 2 32 ? 137.694 146.697 157.236 1.00 12.03 32 LEU A N 1
ATOM 988 C CA . LEU B 2 32 ? 136.297 146.649 156.812 1.00 12.03 32 LEU A CA 1
ATOM 989 C C . LEU B 2 32 ? 136.147 147.035 155.345 1.00 12.03 32 LEU A C 1
ATOM 990 O O . LEU B 2 32 ? 135.416 146.381 154.591 1.00 12.03 32 LEU A O 1
ATOM 995 N N . GLY B 2 33 ? 136.822 148.104 154.922 1.00 12.61 33 GLY A N 1
ATOM 996 C CA . GLY B 2 33 ? 136.747 148.505 153.528 1.00 12.61 33 GLY A CA 1
ATOM 997 C C . GLY B 2 33 ? 137.372 147.486 152.595 1.00 12.61 33 GLY A C 1
ATOM 998 O O . GLY B 2 33 ? 136.818 147.179 151.534 1.00 12.61 33 GLY A O 1
ATOM 999 N N . LEU B 2 34 ? 138.534 146.947 152.975 1.00 13.23 34 LEU A N 1
ATOM 1000 C CA . LEU B 2 34 ? 139.149 145.886 152.189 1.00 13.23 34 LEU A CA 1
ATOM 1001 C C . LEU B 2 34 ? 138.240 144.669 152.117 1.00 13.23 34 LEU A C 1
ATOM 1002 O O . LEU B 2 34 ? 138.163 144.003 151.081 1.00 13.23 34 LEU A O 1
ATOM 1007 N N . GLY B 2 35 ? 137.533 144.372 153.206 1.00 13.42 35 GLY A N 1
ATOM 1008 C CA . GLY B 2 35 ? 136.602 143.262 153.191 1.00 13.42 35 GLY A CA 1
ATOM 1009 C C . GLY B 2 35 ? 135.434 143.494 152.259 1.00 13.42 35 GLY A C 1
ATOM 1010 O O . GLY B 2 35 ? 135.024 142.588 151.537 1.00 13.42 35 GLY A O 1
ATOM 1011 N N . LEU B 2 36 ? 134.882 144.707 152.262 1.00 14.74 36 LEU A N 1
ATOM 1012 C CA . LEU B 2 36 ? 133.794 145.015 151.338 1.00 14.74 36 LEU A CA 1
ATOM 1013 C C . LEU B 2 36 ? 134.257 144.894 149.890 1.00 14.74 36 LEU A C 1
ATOM 1014 O O . LEU B 2 36 ? 133.560 144.310 149.048 1.00 14.74 36 LEU A O 1
ATOM 1019 N N . VAL B 2 37 ? 135.449 145.415 149.592 1.00 15.66 37 VAL A N 1
ATOM 1020 C CA . VAL B 2 37 ? 135.972 145.359 148.228 1.00 15.66 37 VAL A CA 1
ATOM 1021 C C . VAL B 2 37 ? 136.214 143.915 147.804 1.00 15.66 37 VAL A C 1
ATOM 1022 O O . VAL B 2 37 ? 135.835 143.498 146.701 1.00 15.66 37 VAL A O 1
ATOM 1026 N N . MET B 2 38 ? 136.853 143.129 148.675 1.00 18.83 38 MET A N 1
ATOM 1027 C CA . MET B 2 38 ? 137.141 141.737 148.353 1.00 18.83 38 MET A CA 1
ATOM 1028 C C . MET B 2 38 ? 135.868 140.913 148.240 1.00 18.83 38 MET A C 1
ATOM 1029 O O . MET B 2 38 ? 135.792 140.017 147.396 1.00 18.83 38 MET A O 1
ATOM 1034 N N . VAL B 2 39 ? 134.864 141.196 149.072 1.00 17.11 39 VAL A N 1
ATOM 1035 C CA . VAL B 2 39 ? 133.594 140.493 148.965 1.00 17.11 39 VAL A CA 1
ATOM 1036 C C . VAL B 2 39 ? 132.937 140.793 147.629 1.00 17.11 39 VAL A C 1
ATOM 1037 O O . VAL B 2 39 ? 132.464 139.882 146.946 1.00 17.11 39 VAL A O 1
ATOM 1041 N N . THR B 2 40 ? 132.916 142.064 147.220 1.00 18.82 40 THR A N 1
ATOM 1042 C CA . THR B 2 40 ? 132.362 142.396 145.910 1.00 18.82 40 THR A CA 1
ATOM 1043 C C . THR B 2 40 ? 133.096 141.650 144.801 1.00 18.82 40 THR A C 1
ATOM 1044 O O . THR B 2 40 ? 132.476 140.968 143.970 1.00 18.82 40 THR A O 1
ATOM 1048 N N . SER B 2 41 ? 134.429 141.742 144.800 1.00 22.34 41 SER A N 1
ATOM 1049 C CA . SER B 2 41 ? 135.218 141.157 143.721 1.00 22.34 41 SER A CA 1
ATOM 1050 C C . SER B 2 41 ? 135.057 139.643 143.660 1.00 22.34 41 SER A C 1
ATOM 1051 O O . SER B 2 41 ? 134.878 139.075 142.577 1.00 22.34 41 SER A O 1
ATOM 1054 N N . ALA B 2 42 ? 135.117 138.970 144.810 1.00 20.63 42 ALA A N 1
ATOM 1055 C CA . ALA B 2 42 ? 135.046 137.515 144.833 1.00 20.63 42 ALA A CA 1
ATOM 1056 C C . ALA B 2 42 ? 133.627 136.996 144.656 1.00 20.63 42 ALA A C 1
ATOM 1057 O O . ALA B 2 42 ? 133.443 135.874 144.171 1.00 20.63 42 ALA A O 1
ATOM 1059 N N . SER B 2 43 ? 132.618 137.777 145.033 1.00 20.93 43 SER A N 1
ATOM 1060 C CA . SER B 2 43 ? 131.240 137.324 145.017 1.00 20.93 43 SER A CA 1
ATOM 1061 C C . SER B 2 43 ? 130.482 137.740 143.771 1.00 20.93 43 SER A C 1
ATOM 1062 O O . SER B 2 43 ? 129.323 137.351 143.628 1.00 20.93 43 SER A O 1
ATOM 1065 N N . SER B 2 44 ? 131.084 138.536 142.883 1.00 24.73 44 SER A N 1
ATOM 1066 C CA . SER B 2 44 ? 130.426 138.842 141.614 1.00 24.73 44 SER A CA 1
ATOM 1067 C C . SER B 2 44 ? 129.905 137.575 140.936 1.00 24.73 44 SER A C 1
ATOM 1068 O O . SER B 2 44 ? 128.694 137.403 140.747 1.00 24.73 44 SER A O 1
ATOM 1071 N N . GLU B 2 45 ? 130.814 136.657 140.595 1.00 28.48 45 GLU A N 1
ATOM 1072 C CA . GLU B 2 45 ? 130.420 135.438 139.892 1.00 28.48 45 GLU A CA 1
ATOM 1073 C C . GLU B 2 45 ? 129.530 134.550 140.753 1.00 28.48 45 GLU A C 1
ATOM 1074 O O . GLU B 2 45 ? 128.571 133.954 140.251 1.00 28.48 45 GLU A O 1
ATOM 1080 N N . VAL B 2 46 ? 129.840 134.438 142.047 1.00 27.05 46 VAL A N 1
ATOM 1081 C CA . VAL B 2 46 ? 129.089 133.539 142.920 1.00 27.05 46 VAL A CA 1
ATOM 1082 C C . VAL B 2 46 ? 127.635 133.984 143.023 1.00 27.05 46 VAL A C 1
ATOM 1083 O O . VAL B 2 46 ? 126.711 133.164 142.967 1.00 27.05 46 VAL A O 1
ATOM 1087 N N . ALA B 2 47 ? 127.409 135.290 143.176 1.00 27.21 47 ALA A N 1
ATOM 1088 C CA . ALA B 2 47 ? 126.051 135.809 143.250 1.00 27.21 47 ALA A CA 1
ATOM 1089 C C . ALA B 2 47 ? 125.372 135.807 141.890 1.00 27.21 47 ALA A C 1
ATOM 1090 O O . ALA B 2 47 ? 124.141 135.723 141.821 1.00 27.21 47 ALA A O 1
ATOM 1092 N N . ALA B 2 48 ? 126.144 135.909 140.803 1.00 30.37 48 ALA A N 1
ATOM 1093 C CA . ALA B 2 48 ? 125.539 135.874 139.475 1.00 30.37 48 ALA A CA 1
ATOM 1094 C C . ALA B 2 48 ? 124.829 134.550 139.221 1.00 30.37 48 ALA A C 1
ATOM 1095 O O . ALA B 2 48 ? 123.805 134.509 138.531 1.00 30.37 48 ALA A O 1
ATOM 1097 N N . ALA B 2 49 ? 125.359 133.455 139.771 1.00 31.35 49 ALA A N 1
ATOM 1098 C CA . ALA B 2 49 ? 124.759 132.145 139.534 1.00 31.35 49 ALA A CA 1
ATOM 1099 C C . ALA B 2 49 ? 123.437 131.990 140.276 1.00 31.35 49 ALA A C 1
ATOM 1100 O O . ALA B 2 49 ? 122.454 131.497 139.710 1.00 31.35 49 ALA A O 1
ATOM 1102 N N . GLN B 2 50 ? 123.390 132.402 141.543 1.00 31.13 50 GLN A N 1
ATOM 1103 C CA . GLN B 2 50 ? 122.193 132.216 142.356 1.00 31.13 50 GLN A CA 1
ATOM 1104 C C . GLN B 2 50 ? 121.079 133.164 141.934 1.00 31.13 50 GLN A C 1
ATOM 1105 O O . GLN B 2 50 ? 119.990 132.722 141.555 1.00 31.13 50 GLN A O 1
ATOM 1111 N N . SER B 2 51 ? 121.339 134.467 141.998 1.00 32.51 51 SER A N 1
ATOM 1112 C CA . SER B 2 51 ? 120.349 135.462 141.609 1.00 32.51 51 SER A CA 1
ATOM 1113 C C . SER B 2 51 ? 120.852 136.227 140.391 1.00 32.51 51 SER A C 1
ATOM 1114 O O . SER B 2 51 ? 122.057 136.254 140.121 1.00 32.51 51 SER A O 1
ATOM 1117 N N . GLY B 2 52 ? 119.932 136.838 139.652 1.00 33.28 52 GLY A N 1
ATOM 1118 C CA . GLY B 2 52 ? 120.299 137.604 138.478 1.00 33.28 52 GLY A CA 1
ATOM 1119 C C . GLY B 2 52 ? 121.147 138.819 138.792 1.00 33.28 52 GLY A C 1
ATOM 1120 O O . GLY B 2 52 ? 121.839 139.341 137.913 1.00 33.28 52 GLY A O 1
ATOM 1121 N N . ASN B 2 53 ? 121.105 139.276 140.038 1.00 29.37 53 ASN A N 1
ATOM 1122 C CA . ASN B 2 53 ? 121.848 140.466 140.429 1.00 29.37 53 ASN A CA 1
ATOM 1123 C C . ASN B 2 53 ? 123.288 140.100 140.764 1.00 29.37 53 ASN A C 1
ATOM 1124 O O . ASN B 2 53 ? 123.517 139.327 141.701 1.00 29.37 53 ASN A O 1
ATOM 1129 N N . PRO B 2 54 ? 124.276 140.611 140.027 1.00 27.82 54 PRO A N 1
ATOM 1130 C CA . PRO B 2 54 ? 125.676 140.367 140.410 1.00 27.82 54 PRO A CA 1
ATOM 1131 C C . PRO B 2 54 ? 126.044 140.968 141.753 1.00 27.82 54 PRO A C 1
ATOM 1132 O O . PRO B 2 54 ? 126.908 140.425 142.452 1.00 27.82 54 PRO A O 1
ATOM 1136 N N . LEU B 2 55 ? 125.413 142.081 142.133 1.00 25.01 55 LEU A N 1
ATOM 1137 C CA . LEU B 2 55 ? 125.715 142.783 143.375 1.00 25.01 55 LEU A CA 1
ATOM 1138 C C . LEU B 2 55 ? 124.858 142.306 144.538 1.00 25.01 55 LEU A C 1
ATOM 1139 O O . LEU B 2 55 ? 124.595 143.079 145.466 1.00 25.01 55 LEU A O 1
ATOM 1144 N N . TYR B 2 56 ? 124.401 141.055 144.502 1.00 24.13 56 TYR A N 1
ATOM 1145 C CA . TYR B 2 56 ? 123.615 140.507 145.601 1.00 24.13 56 TYR A CA 1
ATOM 1146 C C . TYR B 2 56 ? 124.422 140.491 146.894 1.00 24.13 56 TYR A C 1
ATOM 1147 O O . TYR B 2 56 ? 124.093 141.185 147.867 1.00 24.13 56 TYR A O 1
ATOM 1156 N N . PHE B 2 57 ? 125.507 139.714 146.910 1.00 20.76 57 PHE A N 1
ATOM 1157 C CA . PHE B 2 57 ? 126.323 139.603 148.111 1.00 20.76 57 PHE A CA 1
ATOM 1158 C C . PHE B 2 57 ? 127.010 140.917 148.453 1.00 20.76 57 PHE A C 1
ATOM 1159 O O . PHE B 2 57 ? 127.181 141.228 149.634 1.00 20.76 57 PHE A O 1
ATOM 1167 N N . SER B 2 58 ? 127.409 141.699 147.449 1.00 19.52 58 SER A N 1
ATOM 1168 C CA . SER B 2 58 ? 128.057 142.976 147.733 1.00 19.52 58 SER A CA 1
ATOM 1169 C C . SER B 2 58 ? 127.108 143.941 148.434 1.00 19.52 58 SER A C 1
ATOM 1170 O O . SER B 2 58 ? 127.491 144.598 149.409 1.00 19.52 58 SER A O 1
ATOM 1173 N N . VAL B 2 59 ? 125.864 144.037 147.959 1.00 19.96 59 VAL A N 1
ATOM 1174 C CA . VAL B 2 59 ? 124.900 144.930 148.594 1.00 19.96 59 VAL A CA 1
ATOM 1175 C C . VAL B 2 59 ? 124.533 144.419 149.981 1.00 19.96 59 VAL A C 1
ATOM 1176 O O . VAL B 2 59 ? 124.387 145.204 150.928 1.00 19.96 59 VAL A O 1
ATOM 1180 N N . ARG B 2 60 ? 124.388 143.100 150.131 1.00 21.14 60 ARG A N 1
ATOM 1181 C CA . ARG B 2 60 ? 124.119 142.554 151.457 1.00 21.14 60 ARG A CA 1
ATOM 1182 C C . ARG B 2 60 ? 125.259 142.861 152.422 1.00 21.14 60 ARG A C 1
ATOM 1183 O O . ARG B 2 60 ? 125.022 143.221 153.581 1.00 21.14 60 ARG A O 1
ATOM 1191 N N . HIS B 2 61 ? 126.504 142.744 151.957 1.00 16.82 61 HIS A N 1
ATOM 1192 C CA . HIS B 2 61 ? 127.645 143.033 152.817 1.00 16.82 61 HIS A CA 1
ATOM 1193 C C . HIS B 2 61 ? 127.731 144.515 153.147 1.00 16.82 61 HIS A C 1
ATOM 1194 O O . HIS B 2 61 ? 128.135 144.881 154.251 1.00 16.82 61 HIS A O 1
ATOM 1201 N N . LEU B 2 62 ? 127.366 145.387 152.206 1.00 17.01 62 LEU A N 1
ATOM 1202 C CA . LEU B 2 62 ? 127.338 146.816 152.511 1.00 17.01 62 LEU A CA 1
ATOM 1203 C C . LEU B 2 62 ? 126.275 147.137 153.557 1.00 17.01 62 LEU A C 1
ATOM 1204 O O . LEU B 2 62 ? 126.500 147.963 154.452 1.00 17.01 62 LEU A O 1
ATOM 1209 N N . ILE B 2 63 ? 125.107 146.499 153.458 1.00 18.20 63 ILE A N 1
ATOM 1210 C CA . ILE B 2 63 ? 124.066 146.700 154.464 1.00 18.20 63 ILE A CA 1
ATOM 1211 C C . ILE B 2 63 ? 124.551 146.217 155.825 1.00 18.20 63 ILE A C 1
ATOM 1212 O O . ILE B 2 63 ? 124.367 146.891 156.848 1.00 18.20 63 ILE A O 1
ATOM 1217 N N . TYR B 2 64 ? 125.181 145.040 155.856 1.00 20.28 64 TYR A N 1
ATOM 1218 C CA . TYR B 2 64 ? 125.740 144.535 157.106 1.00 20.28 64 TYR A CA 1
ATOM 1219 C C . TYR B 2 64 ? 126.846 145.438 157.629 1.00 20.28 64 TYR A C 1
ATOM 1220 O O . TYR B 2 64 ? 127.022 145.556 158.840 1.00 20.28 64 TYR A O 1
ATOM 1229 N N . LEU B 2 65 ? 127.590 146.090 156.736 1.00 16.88 65 LEU A N 1
ATOM 1230 C CA . LEU B 2 65 ? 128.638 147.013 157.158 1.00 16.88 65 LEU A CA 1
ATOM 1231 C C . LEU B 2 65 ? 128.051 148.253 157.817 1.00 16.88 65 LEU A C 1
ATOM 1232 O O . LEU B 2 65 ? 128.560 148.722 158.841 1.00 16.88 65 LEU A O 1
ATOM 1237 N N . VAL B 2 66 ? 126.985 148.804 157.235 1.00 16.70 66 VAL A N 1
ATOM 1238 C CA . VAL B 2 66 ? 126.324 149.954 157.849 1.00 16.70 66 VAL A CA 1
ATOM 1239 C C . VAL B 2 66 ? 125.739 149.567 159.203 1.00 16.70 66 VAL A C 1
ATOM 1240 O O . VAL B 2 66 ? 125.875 150.302 160.193 1.00 16.70 66 VAL A O 1
ATOM 1244 N N . ILE B 2 67 ? 125.093 148.400 159.270 1.00 16.92 67 ILE A N 1
ATOM 1245 C CA . ILE B 2 67 ? 124.544 147.926 160.537 1.00 16.92 67 ILE A CA 1
ATOM 1246 C C . ILE B 2 67 ? 125.661 147.703 161.549 1.00 16.92 67 ILE A C 1
ATOM 1247 O O . ILE B 2 67 ? 125.498 147.969 162.744 1.00 16.92 67 ILE A O 1
ATOM 1252 N N . GLY B 2 68 ? 126.817 147.225 161.087 1.00 16.38 68 GLY A N 1
ATOM 1253 C CA . GLY B 2 68 ? 127.940 147.022 161.983 1.00 16.38 68 GLY A CA 1
ATOM 1254 C C . GLY B 2 68 ? 128.500 148.320 162.526 1.00 16.38 68 GLY A C 1
ATOM 1255 O O . GLY B 2 68 ? 128.866 148.401 163.697 1.00 16.38 68 GLY A O 1
ATOM 1256 N N . LEU B 2 69 ? 128.590 149.349 161.684 1.00 14.95 69 LEU A N 1
ATOM 1257 C CA . LEU B 2 69 ? 129.042 150.648 162.174 1.00 14.95 69 LEU A CA 1
ATOM 1258 C C . LEU B 2 69 ? 128.060 151.221 163.190 1.00 14.95 69 LEU A C 1
ATOM 1259 O O . LEU B 2 69 ? 128.467 151.788 164.214 1.00 14.95 69 LEU A O 1
ATOM 1264 N N . ILE B 2 70 ? 126.760 151.067 162.932 1.00 16.11 70 ILE A N 1
ATOM 1265 C CA . ILE B 2 70 ? 125.760 151.511 163.901 1.00 16.11 70 ILE A CA 1
ATOM 1266 C C . ILE B 2 70 ? 125.909 150.740 165.208 1.00 16.11 70 ILE A C 1
ATOM 1267 O O . ILE B 2 70 ? 125.816 151.314 166.301 1.00 16.11 70 ILE A O 1
ATOM 1272 N N . SER B 2 71 ? 126.146 149.430 165.117 1.00 16.32 71 SER A N 1
ATOM 1273 C CA . SER B 2 71 ? 126.331 148.614 166.313 1.00 16.32 71 SER A CA 1
ATOM 1274 C C . SER B 2 71 ? 127.592 149.011 167.066 1.00 16.32 71 SER A C 1
ATOM 1275 O O . SER B 2 71 ? 127.620 148.977 168.298 1.00 16.32 71 SER A O 1
ATOM 1278 N N . CYS B 2 72 ? 128.652 149.368 166.341 1.00 15.94 72 CYS A N 1
ATOM 1279 C CA . CYS B 2 72 ? 129.871 149.841 166.987 1.00 15.94 72 CYS A CA 1
ATOM 1280 C C . CYS B 2 72 ? 129.614 151.130 167.750 1.00 15.94 72 CYS A C 1
ATOM 1281 O O . CYS B 2 72 ? 130.081 151.293 168.882 1.00 15.94 72 CYS A O 1
ATOM 1284 N N . GLY B 2 73 ? 128.865 152.055 167.149 1.00 18.15 73 GLY A N 1
ATOM 1285 C CA . GLY B 2 73 ? 128.490 153.262 167.871 1.00 18.15 73 GLY A CA 1
ATOM 1286 C C . GLY B 2 73 ? 127.666 152.965 169.111 1.00 18.15 73 GLY A C 1
ATOM 1287 O O . GLY B 2 73 ? 127.916 153.519 170.187 1.00 18.15 73 GLY A O 1
ATOM 1288 N N . LEU B 2 74 ? 126.682 152.071 168.982 1.00 20.00 74 LEU A N 1
ATOM 1289 C CA . LEU B 2 74 ? 125.843 151.712 170.123 1.00 20.00 74 LEU A CA 1
ATOM 1290 C C . LEU B 2 74 ? 126.664 151.080 171.239 1.00 20.00 74 LEU A C 1
ATOM 1291 O O . LEU B 2 74 ? 126.467 151.392 172.419 1.00 20.00 74 LEU A O 1
ATOM 1296 N N . THR B 2 75 ? 127.582 150.179 170.887 1.00 17.74 75 THR A N 1
ATOM 1297 C CA . THR B 2 75 ? 128.429 149.540 171.887 1.00 17.74 75 THR A CA 1
ATOM 1298 C C . THR B 2 75 ? 129.354 150.550 172.553 1.00 17.74 75 THR A C 1
ATOM 1299 O O . THR B 2 75 ? 129.544 150.516 173.774 1.00 17.74 75 THR A O 1
ATOM 1303 N N . MET B 2 76 ? 129.929 151.464 171.770 1.00 19.00 76 MET A N 1
ATOM 1304 C CA . MET B 2 76 ? 130.791 152.488 172.341 1.00 19.00 76 MET A CA 1
ATOM 1305 C C . MET B 2 76 ? 130.024 153.442 173.243 1.00 19.00 76 MET A C 1
ATOM 1306 O O . MET B 2 76 ? 130.626 154.053 174.131 1.00 19.00 76 MET A O 1
ATOM 1311 N N . MET B 2 77 ? 128.715 153.588 173.036 1.00 24.15 77 MET A N 1
ATOM 1312 C CA . MET B 2 77 ? 127.889 154.246 174.043 1.00 24.15 77 MET A CA 1
ATOM 1313 C C . MET B 2 77 ? 127.860 153.440 175.337 1.00 24.15 77 MET A C 1
ATOM 1314 O O . MET B 2 77 ? 127.934 154.003 176.435 1.00 24.15 77 MET A O 1
ATOM 1319 N N . VAL B 2 78 ? 127.757 152.122 175.222 1.00 21.43 78 VAL A N 1
ATOM 1320 C CA . VAL B 2 78 ? 127.490 151.252 176.377 1.00 21.43 78 VAL A CA 1
ATOM 1321 C C . VAL B 2 78 ? 128.699 151.246 177.307 1.00 21.43 78 VAL A C 1
ATOM 1322 O O . VAL B 2 78 ? 129.827 150.986 176.852 1.00 21.43 78 VAL A O 1
ATOM 1326 N N . PRO B 2 79 ? 128.524 151.516 178.600 1.00 23.01 79 PRO A N 1
ATOM 1327 C CA . PRO B 2 79 ? 129.649 151.427 179.535 1.00 23.01 79 PRO A CA 1
ATOM 1328 C C . PRO B 2 79 ? 129.992 149.983 179.866 1.00 23.01 79 PRO A C 1
ATOM 1329 O O . PRO B 2 79 ? 129.186 149.065 179.709 1.00 23.01 79 PRO A O 1
ATOM 1333 N N . MET B 2 80 ? 131.221 149.796 180.347 1.00 22.25 80 MET A N 1
ATOM 1334 C CA . MET B 2 80 ? 131.721 148.462 180.650 1.00 22.25 80 MET A CA 1
ATOM 1335 C C . MET B 2 80 ? 131.156 147.880 181.936 1.00 22.25 80 MET A C 1
ATOM 1336 O O . MET B 2 80 ? 131.142 146.653 182.088 1.00 22.25 80 MET A O 1
ATOM 1341 N N . ALA B 2 81 ? 130.692 148.719 182.863 1.00 25.72 81 ALA A N 1
ATOM 1342 C CA . ALA B 2 81 ? 130.036 148.187 184.051 1.00 25.72 81 ALA A CA 1
ATOM 1343 C C . ALA B 2 81 ? 128.763 147.436 183.686 1.00 25.72 81 ALA A C 1
ATOM 1344 O O . ALA B 2 81 ? 128.416 146.444 184.339 1.00 25.72 81 ALA A O 1
ATOM 1346 N N . THR B 2 82 ? 128.060 147.885 182.644 1.00 26.92 82 THR A N 1
ATOM 1347 C CA . THR B 2 82 ? 126.877 147.163 182.191 1.00 26.92 82 THR A CA 1
ATOM 1348 C C . THR B 2 82 ? 127.246 145.795 181.632 1.00 26.92 82 THR A C 1
ATOM 1349 O O . THR B 2 82 ? 126.542 144.813 181.882 1.00 26.92 82 THR A O 1
ATOM 1353 N N . TRP B 2 83 ? 128.344 145.704 180.876 1.00 23.76 83 TRP A N 1
ATOM 1354 C CA . TRP B 2 83 ? 128.822 144.395 180.439 1.00 23.76 83 TRP A CA 1
ATOM 1355 C C . TRP B 2 83 ? 129.169 143.520 181.634 1.00 23.76 83 TRP A C 1
ATOM 1356 O O . TRP B 2 83 ? 128.840 142.327 181.662 1.00 23.76 83 TRP A O 1
ATOM 1367 N N . GLN B 2 84 ? 129.829 144.104 182.636 1.00 28.08 84 GLN A N 1
ATOM 1368 C CA . GLN B 2 84 ? 130.227 143.349 183.819 1.00 28.08 84 GLN A CA 1
ATOM 1369 C C . GLN B 2 84 ? 129.015 142.782 184.548 1.00 28.08 84 GLN A C 1
ATOM 1370 O O . GLN B 2 84 ? 129.017 141.621 184.973 1.00 28.08 84 GLN A O 1
ATOM 1376 N N . ARG B 2 85 ? 127.967 143.589 184.699 1.00 33.58 85 ARG A N 1
ATOM 1377 C CA . ARG B 2 85 ? 126.772 143.152 185.410 1.00 33.58 85 ARG A CA 1
ATOM 1378 C C . ARG B 2 85 ? 125.806 142.365 184.533 1.00 33.58 85 ARG A C 1
ATOM 1379 O O . ARG B 2 85 ? 124.864 141.767 185.064 1.00 33.58 85 ARG A O 1
ATOM 1387 N N . TRP B 2 86 ? 126.011 142.348 183.217 1.00 38.81 86 TRP A N 1
ATOM 1388 C CA . TRP B 2 86 ? 125.140 141.627 182.303 1.00 38.81 86 TRP A CA 1
ATOM 1389 C C . TRP B 2 86 ? 125.734 140.319 181.804 1.00 38.81 86 TRP A C 1
ATOM 1390 O O . TRP B 2 86 ? 125.010 139.542 181.175 1.00 38.81 86 TRP A O 1
ATOM 1401 N N . GLY B 2 87 ? 127.019 140.069 182.057 1.00 40.69 87 GLY A N 1
ATOM 1402 C CA . GLY B 2 87 ? 127.678 138.847 181.631 1.00 40.69 87 GLY A CA 1
ATOM 1403 C C . GLY B 2 87 ? 126.889 137.561 181.782 1.00 40.69 87 GLY A C 1
ATOM 1404 O O . GLY B 2 87 ? 126.857 136.745 180.858 1.00 40.69 87 GLY A O 1
ATOM 1405 N N . TRP B 2 88 ? 126.247 137.363 182.936 1.00 47.12 88 TRP A N 1
ATOM 1406 C CA . TRP B 2 88 ? 125.474 136.141 183.146 1.00 47.12 88 TRP A CA 1
ATOM 1407 C C . TRP B 2 88 ? 124.276 136.068 182.206 1.00 47.12 88 TRP A C 1
ATOM 1408 O O . TRP B 2 88 ? 123.987 135.008 181.635 1.00 47.12 88 TRP A O 1
ATOM 1419 N N . LYS B 2 89 ? 123.561 137.182 182.035 1.00 44.16 89 LYS A N 1
ATOM 1420 C CA . LYS B 2 89 ? 122.428 137.197 181.114 1.00 44.16 89 LYS A CA 1
ATOM 1421 C C . LYS B 2 89 ? 122.886 136.987 179.677 1.00 44.16 89 LYS A C 1
ATOM 1422 O O . LYS B 2 89 ? 122.206 136.314 178.894 1.00 44.16 89 LYS A O 1
ATOM 1428 N N . LEU B 2 90 ? 124.029 137.569 179.312 1.00 41.25 90 LEU A N 1
ATOM 1429 C CA . LEU B 2 90 ? 124.583 137.352 177.979 1.00 41.25 90 LEU A CA 1
ATOM 1430 C C . LEU B 2 90 ? 124.933 135.886 177.768 1.00 41.25 90 LEU A C 1
ATOM 1431 O O . LEU B 2 90 ? 124.674 135.322 176.699 1.00 41.25 90 LEU A O 1
ATOM 1436 N N . LEU B 2 91 ? 125.521 135.253 178.783 1.00 41.22 91 LEU A N 1
ATOM 1437 C CA . LEU B 2 91 ? 125.818 133.828 178.708 1.00 41.22 91 LEU A CA 1
ATOM 1438 C C . LEU B 2 91 ? 124.546 133.011 178.528 1.00 41.22 91 LEU A C 1
ATOM 1439 O O . LEU B 2 91 ? 124.499 132.084 177.708 1.00 41.22 91 LEU A O 1
ATOM 1444 N N . LEU B 2 92 ? 123.504 133.340 179.292 1.00 46.57 92 LEU A N 1
ATOM 1445 C CA . LEU B 2 92 ? 122.245 132.610 179.190 1.00 46.57 92 LEU A CA 1
ATOM 1446 C C . LEU B 2 92 ? 121.618 132.780 177.812 1.00 46.57 92 LEU A C 1
ATOM 1447 O O . LEU B 2 92 ? 121.100 131.818 177.234 1.00 46.57 92 LEU A O 1
ATOM 1452 N N . VAL B 2 93 ? 121.657 133.998 177.265 1.00 45.63 93 VAL A N 1
ATOM 1453 C CA . VAL B 2 93 ? 121.055 134.224 175.955 1.00 45.63 93 VAL A CA 1
ATOM 1454 C C . VAL B 2 93 ? 121.877 133.554 174.860 1.00 45.63 93 VAL A C 1
ATOM 1455 O O . VAL B 2 93 ? 121.320 133.093 173.858 1.00 45.63 93 VAL A O 1
ATOM 1459 N N . ALA B 2 94 ? 123.201 133.470 175.025 1.00 44.35 94 ALA A N 1
ATOM 1460 C CA . ALA B 2 94 ? 124.014 132.725 174.069 1.00 44.35 94 ALA A CA 1
ATOM 1461 C C . ALA B 2 94 ? 123.677 131.240 174.112 1.00 44.35 94 ALA A C 1
ATOM 1462 O O . ALA B 2 94 ? 123.538 130.593 173.066 1.00 44.35 94 ALA A O 1
ATOM 1464 N N . PHE B 2 95 ? 123.535 130.687 175.321 1.00 49.64 95 PHE A N 1
ATOM 1465 C CA . PHE B 2 95 ? 123.089 129.304 175.468 1.00 49.64 95 PHE A CA 1
ATOM 1466 C C . PHE B 2 95 ? 121.755 129.084 174.769 1.00 49.64 95 PHE A C 1
ATOM 1467 O O . PHE B 2 95 ? 121.577 128.110 174.028 1.00 49.64 95 PHE A O 1
ATOM 1475 N N . GLY B 2 96 ? 120.802 129.989 174.998 1.00 50.99 96 GLY A N 1
ATOM 1476 C CA . GLY B 2 96 ? 119.486 129.836 174.400 1.00 50.99 96 GLY A CA 1
ATOM 1477 C C . GLY B 2 96 ? 119.514 129.918 172.886 1.00 50.99 96 GLY A C 1
ATOM 1478 O O . GLY B 2 96 ? 118.883 129.109 172.202 1.00 50.99 96 GLY A O 1
ATOM 1479 N N . LEU B 2 97 ? 120.245 130.895 172.342 1.00 52.19 97 LEU A N 1
ATOM 1480 C CA . LEU B 2 97 ? 120.343 131.029 170.893 1.00 52.19 97 LEU A CA 1
ATOM 1481 C C . LEU B 2 97 ? 120.992 129.803 170.270 1.00 52.19 97 LEU A C 1
ATOM 1482 O O . LEU B 2 97 ? 120.532 129.305 169.237 1.00 52.19 97 LEU A O 1
ATOM 1487 N N . LEU B 2 98 ? 122.058 129.294 170.887 1.00 53.47 98 LEU A N 1
ATOM 1488 C CA . LEU B 2 98 ? 122.729 128.120 170.342 1.00 53.47 98 LEU A CA 1
ATOM 1489 C C . LEU B 2 98 ? 121.836 126.884 170.403 1.00 53.47 98 LEU A C 1
ATOM 1490 O O . LEU B 2 98 ? 121.771 126.108 169.438 1.00 53.47 98 LEU A O 1
ATOM 1495 N N . VAL B 2 99 ? 121.135 126.683 171.523 1.00 58.35 99 VAL A N 1
ATOM 1496 C CA . VAL B 2 99 ? 120.218 125.552 171.629 1.00 58.35 99 VAL A CA 1
ATOM 1497 C C . VAL B 2 99 ? 119.117 125.663 170.584 1.00 58.35 99 VAL A C 1
ATOM 1498 O O . VAL B 2 99 ? 118.760 124.676 169.929 1.00 58.35 99 VAL A O 1
ATOM 1502 N N . LEU B 2 100 ? 118.571 126.867 170.402 1.00 62.39 100 LEU A N 1
ATOM 1503 C CA . LEU B 2 100 ? 117.547 127.079 169.386 1.00 62.39 100 LEU A CA 1
ATOM 1504 C C . LEU B 2 100 ? 118.091 126.800 167.990 1.00 62.39 100 LEU A C 1
ATOM 1505 O O . LEU B 2 100 ? 117.366 126.304 167.119 1.00 62.39 100 LEU A O 1
ATOM 1510 N N . VAL B 2 101 ? 119.369 127.112 167.758 1.00 62.85 101 VAL A N 1
ATOM 1511 C CA . VAL B 2 101 ? 120.013 126.750 166.498 1.00 62.85 101 VAL A CA 1
ATOM 1512 C C . VAL B 2 101 ? 120.021 125.240 166.321 1.00 62.85 101 VAL A C 1
ATOM 1513 O O . VAL B 2 101 ? 119.732 124.724 165.234 1.00 62.85 101 VAL A O 1
ATOM 1517 N N . ILE B 2 102 ? 120.350 124.508 167.388 1.00 67.35 102 ILE A N 1
ATOM 1518 C CA . ILE B 2 102 ? 120.414 123.051 167.301 1.00 67.35 102 ILE A CA 1
ATOM 1519 C C . ILE B 2 102 ? 119.068 122.466 166.886 1.00 67.35 102 ILE A C 1
ATOM 1520 O O . ILE B 2 102 ? 119.014 121.469 166.154 1.00 67.35 102 ILE A O 1
ATOM 1525 N N . THR B 2 103 ? 117.969 123.077 167.321 1.00 72.74 103 THR A N 1
ATOM 1526 C CA . THR B 2 103 ? 116.646 122.586 166.956 1.00 72.74 103 THR A CA 1
ATOM 1527 C C . THR B 2 103 ? 116.447 122.680 165.446 1.00 72.74 103 THR A C 1
ATOM 1528 O O . THR B 2 103 ? 116.713 123.735 164.854 1.00 72.74 103 THR A O 1
ATOM 1532 N N . PRO B 2 104 ? 115.986 121.612 164.790 1.00 77.56 104 PRO A N 1
ATOM 1533 C CA . PRO B 2 104 ? 115.796 121.671 163.332 1.00 77.56 104 PRO A CA 1
ATOM 1534 C C . PRO B 2 104 ? 114.612 122.516 162.900 1.00 77.56 104 PRO A C 1
ATOM 1535 O O . PRO B 2 104 ? 114.496 122.822 161.707 1.00 77.56 104 PRO A O 1
ATOM 1539 N N . GLY B 2 105 ? 113.729 122.902 163.823 1.00 79.87 105 GLY A N 1
ATOM 1540 C CA . GLY B 2 105 ? 112.510 123.586 163.429 1.00 79.87 105 GLY A CA 1
ATOM 1541 C C . GLY B 2 105 ? 112.725 125.007 162.951 1.00 79.87 105 GLY A C 1
ATOM 1542 O O . GLY B 2 105 ? 111.913 125.533 162.184 1.00 79.87 105 GLY A O 1
ATOM 1543 N N . ILE B 2 106 ? 113.807 125.649 163.386 1.00 75.81 106 ILE A N 1
ATOM 1544 C CA . ILE B 2 106 ? 114.030 127.053 163.059 1.00 75.81 106 ILE A CA 1
ATOM 1545 C C . ILE B 2 106 ? 115.387 127.233 162.387 1.00 75.81 106 ILE A C 1
ATOM 1546 O O . ILE B 2 106 ? 115.587 128.174 161.611 1.00 75.81 106 ILE A O 1
ATOM 1551 N N . GLY B 2 107 ? 116.322 126.328 162.663 1.00 74.27 107 GLY A N 1
ATOM 1552 C CA . GLY B 2 107 ? 117.619 126.402 162.021 1.00 74.27 107 GLY A CA 1
ATOM 1553 C C . GLY B 2 107 ? 117.557 125.957 160.572 1.00 74.27 107 GLY A C 1
ATOM 1554 O O . GLY B 2 107 ? 116.829 125.034 160.208 1.00 74.27 107 GLY A O 1
ATOM 1555 N N . ARG B 2 108 ? 118.337 126.629 159.729 1.00 77.61 108 ARG A N 1
ATOM 1556 C CA . ARG B 2 108 ? 118.379 126.318 158.308 1.00 77.61 108 ARG A CA 1
ATOM 1557 C C . ARG B 2 108 ? 119.557 125.401 158.008 1.00 77.61 108 ARG A C 1
ATOM 1558 O O . ARG B 2 108 ? 120.607 125.484 158.654 1.00 77.61 108 ARG A O 1
ATOM 1566 N N . GLU B 2 109 ? 119.367 124.514 157.035 1.00 85.58 109 GLU A N 1
ATOM 1567 C CA . GLU B 2 109 ? 120.348 123.474 156.759 1.00 85.58 109 GLU A CA 1
ATOM 1568 C C . GLU B 2 109 ? 121.354 123.929 155.709 1.00 85.58 109 GLU A C 1
ATOM 1569 O O . GLU B 2 109 ? 120.999 124.573 154.718 1.00 85.58 109 GLU A O 1
ATOM 1575 N N . VAL B 2 110 ? 122.620 123.584 155.935 1.00 82.47 110 VAL A N 1
ATOM 1576 C CA . VAL B 2 110 ? 123.703 123.870 155.006 1.00 82.47 110 VAL A CA 1
ATOM 1577 C C . VAL B 2 110 ? 124.319 122.530 154.613 1.00 82.47 110 VAL A C 1
ATOM 1578 O O . VAL B 2 110 ? 123.955 121.477 155.144 1.00 82.47 110 VAL A O 1
ATOM 1582 N N . ASN B 2 111 ? 125.252 122.577 153.656 1.00 82.14 111 ASN A N 1
ATOM 1583 C CA . ASN B 2 111 ? 125.830 121.360 153.092 1.00 82.14 111 ASN A CA 1
ATOM 1584 C C . ASN B 2 111 ? 126.405 120.433 154.155 1.00 82.14 111 ASN A C 1
ATOM 1585 O O . ASN B 2 111 ? 126.329 119.207 154.012 1.00 82.14 111 ASN A O 1
ATOM 1590 N N . GLY B 2 112 ? 126.984 120.984 155.218 1.00 79.91 112 GLY A N 1
ATOM 1591 C CA . GLY B 2 112 ? 127.628 120.140 156.204 1.00 79.91 112 GLY A CA 1
ATOM 1592 C C . GLY B 2 112 ? 127.443 120.557 157.648 1.00 79.91 112 GLY A C 1
ATOM 1593 O O . GLY B 2 112 ? 128.072 119.980 158.539 1.00 79.91 112 GLY A O 1
ATOM 1594 N N . SER B 2 113 ? 126.590 121.545 157.900 1.00 76.38 113 SER A N 1
ATOM 1595 C CA . SER B 2 113 ? 126.368 122.028 159.257 1.00 76.38 113 SER A CA 1
ATOM 1596 C C . SER B 2 113 ? 125.051 122.789 159.291 1.00 76.38 113 SER A C 1
ATOM 1597 O O . SER B 2 113 ? 124.480 123.129 158.253 1.00 76.38 113 SER A O 1
ATOM 1600 N N . MET B 2 114 ? 124.568 123.042 160.507 1.00 75.39 114 MET A N 1
ATOM 1601 C CA . MET B 2 114 ? 123.392 123.885 160.723 1.00 75.39 114 MET A CA 1
ATOM 1602 C C . MET B 2 114 ? 123.775 124.867 161.826 1.00 75.39 114 MET A C 1
ATOM 1603 O O . MET B 2 114 ? 123.643 124.562 163.016 1.00 75.39 114 MET A O 1
ATOM 1608 N N . ARG B 2 115 ? 124.291 126.030 161.427 1.00 66.26 115 ARG A N 1
ATOM 1609 C CA . ARG B 2 115 ? 124.795 127.028 162.361 1.00 66.26 115 ARG A CA 1
ATOM 1610 C C . ARG B 2 115 ? 124.302 128.419 161.957 1.00 66.26 115 ARG A C 1
ATOM 1611 O O . ARG B 2 115 ? 125.052 129.388 161.904 1.00 66.26 115 ARG A O 1
ATOM 1619 N N . TRP B 2 116 ? 123.010 128.517 161.657 1.00 65.88 116 TRP A N 1
ATOM 1620 C CA . TRP B 2 116 ? 122.378 129.791 161.340 1.00 65.88 116 TRP A CA 1
ATOM 1621 C C . TRP B 2 116 ? 120.908 129.730 161.727 1.00 65.88 116 TRP A C 1
ATOM 1622 O O . TRP B 2 116 ? 120.344 128.656 161.946 1.00 65.88 116 TRP A O 1
ATOM 1633 N N . ILE B 2 117 ? 120.294 130.909 161.805 1.00 61.77 117 ILE A N 1
ATOM 1634 C CA . ILE B 2 117 ? 118.856 131.049 162.014 1.00 61.77 117 ILE A CA 1
ATOM 1635 C C . ILE B 2 117 ? 118.342 131.921 160.878 1.00 61.77 117 ILE A C 1
ATOM 1636 O O . ILE B 2 117 ? 118.961 132.939 160.549 1.00 61.77 117 ILE A O 1
ATOM 1641 N N . GLY B 2 118 ? 117.226 131.523 160.272 1.00 67.76 118 GLY A N 1
ATOM 1642 C CA . GLY B 2 118 ? 116.693 132.228 159.122 1.00 67.76 118 GLY A CA 1
ATOM 1643 C C . GLY B 2 118 ? 116.453 133.709 159.336 1.00 67.76 118 GLY A C 1
ATOM 1644 O O . GLY B 2 118 ? 117.138 134.541 158.733 1.00 67.76 118 GLY A O 1
ATOM 1645 N N . PHE B 2 119 ? 115.484 134.047 160.190 1.00 67.42 119 PHE A N 1
ATOM 1646 C CA . PHE B 2 119 ? 115.125 135.440 160.466 1.00 67.42 119 PHE A CA 1
ATOM 1647 C C . PHE B 2 119 ? 114.782 136.196 159.185 1.00 67.42 119 PHE A C 1
ATOM 1648 O O . PHE B 2 119 ? 114.975 137.409 159.081 1.00 67.42 119 PHE A O 1
ATOM 1656 N N . GLY B 2 120 ? 114.265 135.469 158.199 1.00 62.99 120 GLY A N 1
ATOM 1657 C CA . GLY B 2 120 ? 113.823 136.114 156.974 1.00 62.99 120 GLY A CA 1
ATOM 1658 C C . GLY B 2 120 ? 114.987 136.642 156.159 1.00 62.99 120 GLY A C 1
ATOM 1659 O O . GLY B 2 120 ? 115.838 135.885 155.679 1.00 62.99 120 GLY A O 1
ATOM 1660 N N . LEU B 2 121 ? 115.021 137.967 155.995 1.00 57.05 121 LEU A N 1
ATOM 1661 C CA . LEU B 2 121 ? 115.993 138.606 155.113 1.00 57.05 121 LEU A CA 1
ATOM 1662 C C . LEU B 2 121 ? 117.432 138.408 155.577 1.00 57.05 121 LEU A C 1
ATOM 1663 O O . LEU B 2 121 ? 118.320 138.107 154.773 1.00 57.05 121 LEU A O 1
ATOM 1668 N N . PHE B 2 122 ? 117.683 138.573 156.873 1.00 51.47 122 PHE A N 1
ATOM 1669 C CA . PHE B 2 122 ? 119.036 138.597 157.411 1.00 51.47 122 PHE A CA 1
ATOM 1670 C C . PHE B 2 122 ? 119.266 137.400 158.321 1.00 51.47 122 PHE A C 1
ATOM 1671 O O . PHE B 2 122 ? 118.435 137.091 159.180 1.00 51.47 122 PHE A O 1
ATOM 1679 N N . ASN B 2 123 ? 120.400 136.734 158.129 1.00 51.74 123 ASN A N 1
ATOM 1680 C CA . ASN B 2 123 ? 120.759 135.559 158.907 1.00 51.74 123 ASN A CA 1
ATOM 1681 C C . ASN B 2 123 ? 121.494 135.958 160.183 1.00 51.74 123 ASN A C 1
ATOM 1682 O O . ASN B 2 123 ? 122.120 137.016 160.267 1.00 51.74 123 ASN A O 1
ATOM 1687 N N . ILE B 2 124 ? 121.408 135.085 161.184 1.00 49.13 124 ILE A N 1
ATOM 1688 C CA . ILE B 2 124 ? 122.093 135.268 162.458 1.00 49.13 124 ILE A CA 1
ATOM 1689 C C . ILE B 2 124 ? 122.859 133.992 162.773 1.00 49.13 124 ILE A C 1
ATOM 1690 O O . ILE B 2 124 ? 122.294 132.894 162.717 1.00 49.13 124 ILE A O 1
ATOM 1695 N N . GLN B 2 125 ? 124.144 134.135 163.095 1.00 42.03 125 GLN A N 1
ATOM 1696 C CA . GLN B 2 125 ? 124.978 133.000 163.476 1.00 42.03 125 GLN A CA 1
ATOM 1697 C C . GLN B 2 125 ? 125.375 133.147 164.937 1.00 42.03 125 GLN A C 1
ATOM 1698 O O . GLN B 2 125 ? 126.319 133.888 165.252 1.00 42.03 125 GLN A O 1
ATOM 1704 N N . PRO B 2 126 ? 124.692 132.472 165.866 1.00 42.26 126 PRO A N 1
ATOM 1705 C CA . PRO B 2 126 ? 125.029 132.616 167.290 1.00 42.26 126 PRO A CA 1
ATOM 1706 C C . PRO B 2 126 ? 126.366 132.014 167.683 1.00 42.26 126 PRO A C 1
ATOM 1707 O O . PRO B 2 126 ? 126.743 132.118 168.854 1.00 42.26 126 PRO A O 1
ATOM 1711 N N . SER B 2 127 ? 127.102 131.399 166.758 1.00 37.68 127 SER A N 1
ATOM 1712 C CA . SER B 2 127 ? 128.414 130.859 167.091 1.00 37.68 127 SER A CA 1
ATOM 1713 C C . SER B 2 127 ? 129.439 131.942 167.400 1.00 37.68 127 SER A C 1
ATOM 1714 O O . SER B 2 127 ? 130.505 131.624 167.935 1.00 37.68 127 SER A O 1
ATOM 1717 N N . GLU B 2 128 ? 129.148 133.200 167.074 1.00 30.63 128 GLU A N 1
ATOM 1718 C CA . GLU B 2 128 ? 130.020 134.331 167.369 1.00 30.63 128 GLU A CA 1
ATOM 1719 C C . GLU B 2 128 ? 129.536 135.140 168.563 1.00 30.63 128 GLU A C 1
ATOM 1720 O O . GLU B 2 128 ? 130.351 135.622 169.363 1.00 30.63 128 GLU A O 1
ATOM 1726 N N . ILE B 2 129 ? 128.218 135.290 168.702 1.00 29.52 129 ILE A N 1
ATOM 1727 C CA . ILE B 2 129 ? 127.662 135.842 169.930 1.00 29.52 129 ILE A CA 1
ATOM 1728 C C . ILE B 2 129 ? 128.052 134.967 171.111 1.00 29.52 129 ILE A C 1
ATOM 1729 O O . ILE B 2 129 ? 128.333 135.465 172.207 1.00 29.52 129 ILE A O 1
ATOM 1734 N N . ALA B 2 130 ? 128.086 133.649 170.902 1.00 29.65 130 ALA A N 1
ATOM 1735 C CA . ALA B 2 130 ? 128.547 132.744 171.947 1.00 29.65 130 ALA A CA 1
ATOM 1736 C C . ALA B 2 130 ? 130.004 133.004 172.300 1.00 29.65 130 ALA A C 1
ATOM 1737 O O . ALA B 2 130 ? 130.371 132.989 173.478 1.00 29.65 130 ALA A O 1
ATOM 1739 N N . LYS B 2 131 ? 130.849 133.248 171.297 1.00 25.33 131 LYS A N 1
ATOM 1740 C CA . LYS B 2 131 ? 132.254 133.537 171.572 1.00 25.33 131 LYS A CA 1
ATOM 1741 C C . LYS B 2 131 ? 132.409 134.821 172.378 1.00 25.33 131 LYS A C 1
ATOM 1742 O O . LYS B 2 131 ? 133.178 134.870 173.347 1.00 25.33 131 LYS A O 1
ATOM 1748 N N . VAL B 2 132 ? 131.675 135.869 172.002 1.00 22.51 132 VAL A N 1
ATOM 1749 C CA . VAL B 2 132 ? 131.784 137.139 172.718 1.00 22.51 132 VAL A CA 1
ATOM 1750 C C . VAL B 2 132 ? 131.248 137.007 174.141 1.00 22.51 132 VAL A C 1
ATOM 1751 O O . VAL B 2 132 ? 131.839 137.536 175.094 1.00 22.51 132 VAL A O 1
ATOM 1755 N N . CYS B 2 133 ? 130.125 136.306 174.313 1.00 24.65 133 CYS A N 1
ATOM 1756 C CA . CYS B 2 133 ? 129.580 136.100 175.650 1.00 24.65 133 CYS A CA 1
ATOM 1757 C C . CYS B 2 133 ? 130.516 135.258 176.506 1.00 24.65 133 CYS A C 1
ATOM 1758 O O . CYS B 2 133 ? 130.644 135.499 177.711 1.00 24.65 133 CYS A O 1
ATOM 1761 N N . VAL B 2 134 ? 131.177 134.265 175.906 1.00 23.32 134 VAL A N 1
ATOM 1762 C CA . VAL B 2 134 ? 132.173 133.487 176.635 1.00 23.32 134 VAL A CA 1
ATOM 1763 C C . VAL B 2 134 ? 133.328 134.376 177.067 1.00 23.32 134 VAL A C 1
ATOM 1764 O O . VAL B 2 134 ? 133.826 134.259 178.188 1.00 23.32 134 VAL A O 1
ATOM 1768 N N . VAL B 2 135 ? 133.769 135.280 176.190 1.00 20.38 135 VAL A N 1
ATOM 1769 C CA . VAL B 2 135 ? 134.852 136.194 176.553 1.00 20.38 135 VAL A CA 1
ATOM 1770 C C . VAL B 2 135 ? 134.445 137.057 177.743 1.00 20.38 135 VAL A C 1
ATOM 1771 O O . VAL B 2 135 ? 135.201 137.213 178.712 1.00 20.38 135 VAL A O 1
ATOM 1775 N N . ILE B 2 136 ? 133.236 137.618 177.694 1.00 21.71 136 ILE A N 1
ATOM 1776 C CA . ILE B 2 136 ? 132.781 138.502 178.766 1.00 21.71 136 ILE A CA 1
ATOM 1777 C C . ILE B 2 136 ? 132.637 137.732 180.076 1.00 21.71 136 ILE A C 1
ATOM 1778 O O . ILE B 2 136 ? 133.095 138.181 181.137 1.00 21.71 136 ILE A O 1
ATOM 1783 N N . PHE B 2 137 ? 132.009 136.555 180.023 1.00 27.07 137 PHE A N 1
ATOM 1784 C CA . PHE B 2 137 ? 131.849 135.745 181.225 1.00 27.07 137 PHE A CA 1
ATOM 1785 C C . PHE B 2 137 ? 133.195 135.302 181.775 1.00 27.07 137 PHE A C 1
ATOM 1786 O O . PHE B 2 137 ? 133.373 135.207 182.993 1.00 27.07 137 PHE A O 1
ATOM 1794 N N . MET B 2 138 ? 134.149 135.003 180.896 1.00 25.82 138 MET A N 1
ATOM 1795 C CA . MET B 2 138 ? 135.453 134.550 181.353 1.00 25.82 138 MET A CA 1
ATOM 1796 C C . MET B 2 138 ? 136.207 135.683 182.032 1.00 25.82 138 MET A C 1
ATOM 1797 O O . MET B 2 138 ? 136.897 135.465 183.032 1.00 25.82 138 MET A O 1
ATOM 1802 N N . ALA B 2 139 ? 136.073 136.906 181.510 1.00 24.29 139 ALA A N 1
ATOM 1803 C CA . ALA B 2 139 ? 136.644 138.063 182.192 1.00 24.29 139 ALA A CA 1
ATOM 1804 C C . ALA B 2 139 ? 136.010 138.257 183.564 1.00 24.29 139 ALA A C 1
ATOM 1805 O O . ALA B 2 139 ? 136.708 138.530 184.552 1.00 24.29 139 ALA A O 1
ATOM 1807 N N . GLY B 2 140 ? 134.685 138.120 183.642 1.00 29.18 140 GLY A N 1
ATOM 1808 C CA . GLY B 2 140 ? 134.020 138.221 184.932 1.00 29.18 140 GLY A CA 1
ATOM 1809 C C . GLY B 2 140 ? 134.496 137.169 185.917 1.00 29.18 140 GLY A C 1
ATOM 1810 O O . GLY B 2 140 ? 134.740 137.464 187.089 1.00 29.18 140 GLY A O 1
ATOM 1811 N N . TYR B 2 141 ? 134.644 135.928 185.450 1.00 34.68 141 TYR A N 1
ATOM 1812 C CA . TYR B 2 141 ? 135.148 134.865 186.312 1.00 34.68 141 TYR A CA 1
ATOM 1813 C C . TYR B 2 141 ? 136.573 135.148 186.759 1.00 34.68 141 TYR A C 1
ATOM 1814 O O . TYR B 2 141 ? 136.934 134.883 187.911 1.00 34.68 141 TYR A O 1
ATOM 1823 N N . LEU B 2 142 ? 137.407 135.666 185.857 1.00 30.43 142 LEU A N 1
ATOM 1824 C CA . LEU B 2 142 ? 138.787 135.962 186.220 1.00 30.43 142 LEU A CA 1
ATOM 1825 C C . LEU B 2 142 ? 138.857 137.035 187.297 1.00 30.43 142 LEU A C 1
ATOM 1826 O O . LEU B 2 142 ? 139.666 136.934 188.227 1.00 30.43 142 LEU A O 1
ATOM 1831 N N . ILE B 2 143 ? 138.026 138.074 187.192 1.00 32.63 143 ILE A N 1
ATOM 1832 C CA . ILE B 2 143 ? 138.059 139.089 188.244 1.00 32.63 143 ILE A CA 1
ATOM 1833 C C . ILE B 2 143 ? 137.438 138.558 189.534 1.00 32.63 143 ILE A C 1
ATOM 1834 O O . ILE B 2 143 ? 137.838 138.967 190.631 1.00 32.63 143 ILE A O 1
ATOM 1839 N N . ARG B 2 144 ? 136.460 137.650 189.440 1.00 43.10 144 ARG A N 1
ATOM 1840 C CA . ARG B 2 144 ? 135.880 137.075 190.651 1.00 43.10 144 ARG A CA 1
ATOM 1841 C C . ARG B 2 144 ? 136.849 136.127 191.344 1.00 43.10 144 ARG A C 1
ATOM 1842 O O . ARG B 2 144 ? 136.743 135.907 192.556 1.00 43.10 144 ARG A O 1
ATOM 1850 N N . ARG B 2 145 ? 137.779 135.543 190.586 1.00 50.14 145 ARG A N 1
ATOM 1851 C CA . ARG B 2 145 ? 138.764 134.639 191.171 1.00 50.14 145 ARG A CA 1
ATOM 1852 C C . ARG B 2 145 ? 139.649 135.364 192.176 1.00 50.14 145 ARG A C 1
ATOM 1853 O O . ARG B 2 145 ? 139.971 134.819 193.238 1.00 50.14 145 ARG A O 1
ATOM 1861 N N . GLN B 2 146 ? 140.047 136.597 191.861 1.00 49.53 146 GLN A N 1
ATOM 1862 C CA . GLN B 2 146 ? 140.896 137.374 192.755 1.00 49.53 146 GLN A CA 1
ATOM 1863 C C . GLN B 2 146 ? 140.172 137.832 194.014 1.00 49.53 146 GLN A C 1
ATOM 1864 O O . GLN B 2 146 ? 140.830 138.310 194.944 1.00 49.53 146 GLN A O 1
ATOM 1870 N N . GLN B 2 147 ? 138.845 137.701 194.070 1.00 54.59 147 GLN A N 1
ATOM 1871 C CA . GLN B 2 147 ? 138.073 138.135 195.226 1.00 54.59 147 GLN A CA 1
ATOM 1872 C C . GLN B 2 147 ? 137.460 136.993 196.022 1.00 54.59 147 GLN A C 1
ATOM 1873 O O . GLN B 2 147 ? 137.157 137.184 197.204 1.00 54.59 147 GLN A O 1
ATOM 1879 N N . GLU B 2 148 ? 137.269 135.825 195.417 1.00 66.10 148 GLU A N 1
ATOM 1880 C CA . GLU B 2 148 ? 136.702 134.684 196.118 1.00 66.10 148 GLU A CA 1
ATOM 1881 C C . GLU B 2 148 ? 137.822 133.849 196.741 1.00 66.10 148 GLU A C 1
ATOM 1882 O O . GLU B 2 148 ? 138.970 134.289 196.846 1.00 66.10 148 GLU A O 1
ATOM 1888 N N . VAL B 2 149 ? 137.481 132.633 197.178 1.00 88.87 149 VAL A N 1
ATOM 1889 C CA . VAL B 2 149 ? 138.428 131.780 197.887 1.00 88.87 149 VAL A CA 1
ATOM 1890 C C . VAL B 2 149 ? 139.637 131.502 197.007 1.00 88.87 149 VAL A C 1
ATOM 1891 O O . VAL B 2 149 ? 139.508 131.263 195.801 1.00 88.87 149 VAL A O 1
ATOM 1895 N N . ARG B 2 150 ? 140.821 131.536 197.613 1.00 96.18 150 ARG A N 1
ATOM 1896 C CA . ARG B 2 150 ? 142.060 131.354 196.869 1.00 96.18 150 ARG A CA 1
ATOM 1897 C C . ARG B 2 150 ? 142.220 129.902 196.438 1.00 96.18 150 ARG A C 1
ATOM 1898 O O . ARG B 2 150 ? 142.197 128.990 197.271 1.00 96.18 150 ARG A O 1
ATOM 1906 N N . GLU B 2 151 ? 142.389 129.695 195.130 1.00 92.86 151 GLU A N 1
ATOM 1907 C CA . GLU B 2 151 ? 142.660 128.381 194.553 1.00 92.86 151 GLU A CA 1
ATOM 1908 C C . GLU B 2 151 ? 141.626 127.345 194.978 1.00 92.86 151 GLU A C 1
ATOM 1909 O O . GLU B 2 151 ? 141.971 126.186 195.230 1.00 92.86 151 GLU A O 1
ATOM 1915 N N . SER B 2 152 ? 140.362 127.750 195.065 1.00 90.76 152 SER A N 1
ATOM 1916 C CA . SER B 2 152 ? 139.309 126.827 195.466 1.00 90.76 152 SER A CA 1
ATOM 1917 C C . SER B 2 152 ? 139.094 125.775 194.385 1.00 90.76 152 SER A C 1
ATOM 1918 O O . SER B 2 152 ? 139.060 126.092 193.192 1.00 90.76 152 SER A O 1
ATOM 1921 N N . TRP B 2 153 ? 138.952 124.516 194.807 1.00 91.38 153 TRP A N 1
ATOM 1922 C CA . TRP B 2 153 ? 138.751 123.438 193.845 1.00 91.38 153 TRP A CA 1
ATOM 1923 C C . TRP B 2 153 ? 137.381 123.521 193.184 1.00 91.38 153 TRP A C 1
ATOM 1924 O O . TRP B 2 153 ? 137.219 123.075 192.043 1.00 91.38 153 TRP A O 1
ATOM 1935 N N . MET B 2 154 ? 136.387 124.079 193.879 1.00 87.18 154 MET A N 1
ATOM 1936 C CA . MET B 2 154 ? 135.085 124.286 193.258 1.00 87.18 154 MET A CA 1
ATOM 1937 C C . MET B 2 154 ? 135.159 125.318 192.140 1.00 87.18 154 MET A C 1
ATOM 1938 O O . MET B 2 154 ? 134.438 125.203 191.143 1.00 87.18 154 MET A O 1
ATOM 1943 N N . GLY B 2 155 ? 136.015 126.329 192.289 1.00 77.46 155 GLY A N 1
ATOM 1944 C CA . GLY B 2 155 ? 136.222 127.307 191.239 1.00 77.46 155 GLY A CA 1
ATOM 1945 C C . GLY B 2 155 ? 137.150 126.869 190.130 1.00 77.46 155 GLY A C 1
ATOM 1946 O O . GLY B 2 155 ? 137.206 127.531 189.090 1.00 77.46 155 GLY A O 1
ATOM 1947 N N . PHE B 2 156 ? 137.887 125.774 190.332 1.00 76.72 156 PHE A N 1
ATOM 1948 C CA . PHE B 2 156 ? 138.733 125.241 189.269 1.00 76.72 156 PHE A CA 1
ATOM 1949 C C . PHE B 2 156 ? 137.901 124.790 188.077 1.00 76.72 156 PHE A C 1
ATOM 1950 O O . PHE B 2 156 ? 138.258 125.055 186.924 1.00 76.72 156 PHE A O 1
ATOM 1958 N N . PHE B 2 157 ? 136.790 124.107 188.334 1.00 70.56 157 PHE A N 1
ATOM 1959 C CA . PHE B 2 157 ? 135.934 123.593 187.276 1.00 70.56 157 PHE A CA 1
ATOM 1960 C C . PHE B 2 157 ? 134.861 124.583 186.845 1.00 70.56 157 PHE A C 1
ATOM 1961 O O . PHE B 2 157 ? 134.078 124.265 185.944 1.00 70.56 157 PHE A O 1
ATOM 1969 N N . LYS B 2 158 ? 134.804 125.763 187.464 1.00 59.93 158 LYS A N 1
ATOM 1970 C CA . LYS B 2 158 ? 133.780 126.739 187.101 1.00 59.93 158 LYS A CA 1
ATOM 1971 C C . LYS B 2 158 ? 133.816 127.148 185.632 1.00 59.93 158 LYS A C 1
ATOM 1972 O O . LYS B 2 158 ? 132.733 127.255 185.030 1.00 59.93 158 LYS A O 1
ATOM 1978 N N . PRO B 2 159 ? 134.972 127.414 185.005 1.00 54.18 159 PRO A N 1
ATOM 1979 C CA . PRO B 2 159 ? 134.947 127.671 183.554 1.00 54.18 159 PRO A CA 1
ATOM 1980 C C . PRO B 2 159 ? 134.347 126.528 182.758 1.00 54.18 159 PRO A C 1
ATOM 1981 O O . PRO B 2 159 ? 133.590 126.765 181.809 1.00 54.18 159 PRO A O 1
ATOM 1985 N N . PHE B 2 160 ? 134.651 125.287 183.136 1.00 58.12 160 PHE A N 1
ATOM 1986 C CA . PHE B 2 160 ? 134.148 124.121 182.424 1.00 58.12 160 PHE A CA 1
ATOM 1987 C C . PHE B 2 160 ? 132.674 123.855 182.688 1.00 58.12 160 PHE A C 1
ATOM 1988 O O . PHE B 2 160 ? 132.088 122.998 182.020 1.00 58.12 160 PHE A O 1
ATOM 1996 N N . VAL B 2 161 ? 132.065 124.552 183.651 1.00 55.41 161 VAL A N 1
ATOM 1997 C CA . VAL B 2 161 ? 130.614 124.529 183.776 1.00 55.41 161 VAL A CA 1
ATOM 1998 C C . VAL B 2 161 ? 129.965 125.253 182.605 1.00 55.41 161 VAL A C 1
ATOM 1999 O O . VAL B 2 161 ? 128.781 125.042 182.321 1.00 55.41 161 VAL A O 1
ATOM 2003 N N . VAL B 2 162 ? 130.723 126.099 181.905 1.00 50.97 162 VAL A N 1
ATOM 2004 C CA . VAL B 2 162 ? 130.232 126.858 180.761 1.00 50.97 162 VAL A CA 1
ATOM 2005 C C . VAL B 2 162 ? 131.053 126.574 179.509 1.00 50.97 162 VAL A C 1
ATOM 2006 O O . VAL B 2 162 ? 130.500 126.348 178.427 1.00 50.97 162 VAL A O 1
ATOM 2010 N N . LEU B 2 163 ? 132.382 126.585 179.636 1.00 49.00 163 LEU A N 1
ATOM 2011 C CA . LEU B 2 163 ? 133.239 126.368 178.474 1.00 49.00 163 LEU A CA 1
ATOM 2012 C C . LEU B 2 163 ? 133.030 124.982 177.877 1.00 49.00 163 LEU A C 1
ATOM 2013 O O . LEU B 2 163 ? 132.948 124.834 176.653 1.00 49.00 163 LEU A O 1
ATOM 2018 N N . LEU B 2 164 ? 132.945 123.950 178.724 1.00 52.55 164 LEU A N 1
ATOM 2019 C CA . LEU B 2 164 ? 132.777 122.595 178.199 1.00 52.55 164 LEU A CA 1
ATOM 2020 C C . LEU B 2 164 ? 131.417 122.378 177.546 1.00 52.55 164 LEU A C 1
ATOM 2021 O O . LEU B 2 164 ? 131.377 121.819 176.436 1.00 52.55 164 LEU A O 1
ATOM 2026 N N . PRO B 2 165 ? 130.280 122.736 178.161 1.00 50.90 165 PRO A N 1
ATOM 2027 C CA . PRO B 2 165 ? 129.004 122.564 177.444 1.00 50.90 165 PRO A CA 1
ATOM 2028 C C . PRO B 2 165 ? 128.908 123.388 176.173 1.00 50.90 165 PRO A C 1
ATOM 2029 O O . PRO B 2 165 ? 128.354 122.910 175.176 1.00 50.90 165 PRO A O 1
ATOM 2033 N N . MET B 2 166 ? 129.438 124.614 176.171 1.00 51.95 166 MET A N 1
ATOM 2034 C CA . MET B 2 166 ? 129.423 125.408 174.946 1.00 51.95 166 MET A CA 1
ATOM 2035 C C . MET B 2 166 ? 130.306 124.794 173.870 1.00 51.95 166 MET A C 1
ATOM 2036 O O . MET B 2 166 ? 129.926 124.770 172.696 1.00 51.95 166 MET A O 1
ATOM 2041 N N . ALA B 2 167 ? 131.484 124.290 174.242 1.00 50.59 167 ALA A N 1
ATOM 2042 C CA . ALA B 2 167 ? 132.332 123.617 173.264 1.00 50.59 167 ALA A CA 1
ATOM 2043 C C . ALA B 2 167 ? 131.644 122.379 172.708 1.00 50.59 167 ALA A C 1
ATOM 2044 O O . ALA B 2 167 ? 131.646 122.148 171.493 1.00 50.59 167 ALA A O 1
ATOM 2046 N N . GLY B 2 168 ? 131.021 121.586 173.580 1.00 54.31 168 GLY A N 1
ATOM 2047 C CA . GLY B 2 168 ? 130.328 120.397 173.119 1.00 54.31 168 GLY A CA 1
ATOM 2048 C C . GLY B 2 168 ? 129.167 120.714 172.198 1.00 54.31 168 GLY A C 1
ATOM 2049 O O . GLY B 2 168 ? 128.976 120.056 171.176 1.00 54.31 168 GLY A O 1
ATOM 2050 N N . LEU B 2 169 ? 128.385 121.742 172.531 1.00 54.40 169 LEU A N 1
ATOM 2051 C CA . LEU B 2 169 ? 127.217 122.044 171.713 1.00 54.40 169 LEU A CA 1
ATOM 2052 C C . LEU B 2 169 ? 127.616 122.758 170.424 1.00 54.40 169 LEU A C 1
ATOM 2053 O O . LEU B 2 169 ? 126.919 122.655 169.409 1.00 54.40 169 LEU A O 1
ATOM 2058 N N . LEU B 2 170 ? 128.722 123.505 170.441 1.00 52.44 170 LEU A N 1
ATOM 2059 C CA . LEU B 2 170 ? 129.226 124.088 169.204 1.00 52.44 170 LEU A CA 1
ATOM 2060 C C . LEU B 2 170 ? 129.862 123.024 168.323 1.00 52.44 170 LEU A C 1
ATOM 2061 O O . LEU B 2 170 ? 129.991 123.211 167.109 1.00 52.44 170 LEU A O 1
ATOM 2066 N N . LEU B 2 171 ? 130.296 121.913 168.923 1.00 56.71 171 LEU A N 1
ATOM 2067 C CA . LEU B 2 171 ? 130.727 120.769 168.130 1.00 56.71 171 LEU A CA 1
ATOM 2068 C C . LEU B 2 171 ? 129.539 119.931 167.679 1.00 56.71 171 LEU A C 1
ATOM 2069 O O . LEU B 2 171 ? 129.654 119.154 166.724 1.00 56.71 171 LEU A O 1
ATOM 2074 N N . ARG B 2 172 ? 128.407 120.058 168.374 1.00 65.91 172 ARG A N 1
ATOM 2075 C CA . ARG B 2 172 ? 127.187 119.323 168.060 1.00 65.91 172 ARG A CA 1
ATOM 2076 C C . ARG B 2 172 ? 126.839 119.487 166.587 1.00 65.91 172 ARG A C 1
ATOM 2077 O O . ARG B 2 172 ? 126.832 118.508 165.837 1.00 65.91 172 ARG A O 1
ATOM 2085 N N . GLU B 2 173 ? 126.566 120.711 166.160 1.00 62.14 173 GLU A N 1
ATOM 2086 C CA . GLU B 2 173 ? 126.606 121.011 164.736 1.00 62.14 173 GLU A CA 1
ATOM 2087 C C . GLU B 2 173 ? 128.065 121.225 164.349 1.00 62.14 173 GLU A C 1
ATOM 2088 O O . GLU B 2 173 ? 128.838 121.748 165.159 1.00 62.14 173 GLU A O 1
ATOM 2094 N N . PRO B 2 174 ? 128.494 120.813 163.159 1.00 62.22 174 PRO A N 1
ATOM 2095 C CA . PRO B 2 174 ? 129.930 120.885 162.865 1.00 62.22 174 PRO A CA 1
ATOM 2096 C C . PRO B 2 174 ? 130.413 122.322 162.776 1.00 62.22 174 PRO A C 1
ATOM 2097 O O . PRO B 2 174 ? 130.184 123.018 161.782 1.00 62.22 174 PRO A O 1
ATOM 2101 N N . ASP B 2 175 ? 131.082 122.769 163.838 1.00 50.54 175 ASP A N 1
ATOM 2102 C CA . ASP B 2 175 ? 131.655 124.106 163.901 1.00 50.54 175 ASP A CA 1
ATOM 2103 C C . ASP B 2 175 ? 132.999 124.063 164.616 1.00 50.54 175 ASP A C 1
ATOM 2104 O O . ASP B 2 175 ? 133.265 124.891 165.492 1.00 50.54 175 ASP A O 1
ATOM 2109 N N . PHE B 2 176 ? 133.838 123.086 164.263 1.00 43.37 176 PHE A N 1
ATOM 2110 C CA . PHE B 2 176 ? 135.081 122.855 164.995 1.00 43.37 176 PHE A CA 1
ATOM 2111 C C . PHE B 2 176 ? 135.970 124.093 165.010 1.00 43.37 176 PHE A C 1
ATOM 2112 O O . PHE B 2 176 ? 136.678 124.342 165.994 1.00 43.37 176 PHE A O 1
ATOM 2120 N N . GLY B 2 177 ? 135.948 124.883 163.935 1.00 36.36 177 GLY A N 1
ATOM 2121 C CA . GLY B 2 177 ? 136.759 126.089 163.905 1.00 36.36 177 GLY A CA 1
ATOM 2122 C C . GLY B 2 177 ? 136.356 127.096 164.965 1.00 36.36 177 GLY A C 1
ATOM 2123 O O . GLY B 2 177 ? 137.208 127.644 165.670 1.00 36.36 177 GLY A O 1
ATOM 2124 N N . ALA B 2 178 ? 135.052 127.350 165.098 1.00 36.00 178 ALA A N 1
ATOM 2125 C CA . ALA B 2 178 ? 134.582 128.304 166.097 1.00 36.00 178 ALA A CA 1
ATOM 2126 C C . ALA B 2 178 ? 134.845 127.802 167.511 1.00 36.00 178 ALA A C 1
ATOM 2127 O O . ALA B 2 178 ? 135.206 128.587 168.395 1.00 36.00 178 ALA A O 1
ATOM 2129 N N . THR B 2 179 ? 134.667 126.500 167.743 1.00 36.40 179 THR A N 1
ATOM 2130 C CA . THR B 2 179 ? 134.983 125.934 169.050 1.00 36.40 179 THR A CA 1
ATOM 2131 C C . THR B 2 179 ? 136.458 126.109 169.378 1.00 36.40 179 THR A C 1
ATOM 2132 O O . THR B 2 179 ? 136.813 126.482 170.503 1.00 36.40 179 THR A O 1
ATOM 2136 N N . VAL B 2 180 ? 137.334 125.855 168.404 1.00 31.63 180 VAL A N 1
ATOM 2137 C CA . VAL B 2 180 ? 138.765 125.992 168.649 1.00 31.63 180 VAL A CA 1
ATOM 2138 C C . VAL B 2 180 ? 139.123 127.448 168.920 1.00 31.63 180 VAL A C 1
ATOM 2139 O O . VAL B 2 180 ? 139.929 127.744 169.807 1.00 31.63 180 VAL A O 1
ATOM 2143 N N . VAL B 2 181 ? 138.524 128.380 168.173 1.00 27.21 181 VAL A N 1
ATOM 2144 C CA . VAL B 2 181 ? 138.799 129.800 168.395 1.00 27.21 181 VAL A CA 1
ATOM 2145 C C . VAL B 2 181 ? 138.349 130.223 169.789 1.00 27.21 181 VAL A C 1
ATOM 2146 O O . VAL B 2 181 ? 139.068 130.929 170.507 1.00 27.21 181 VAL A O 1
ATOM 2150 N N . MET B 2 182 ? 137.148 129.800 170.190 1.00 31.94 182 MET A N 1
ATOM 2151 C CA . MET B 2 182 ? 136.628 130.169 171.503 1.00 31.94 182 MET A CA 1
ATOM 2152 C C . MET B 2 182 ? 137.489 129.590 172.620 1.00 31.94 182 MET A C 1
ATOM 2153 O O . MET B 2 182 ? 137.798 130.275 173.603 1.00 31.94 182 MET A O 1
ATOM 2158 N N . MET B 2 183 ? 137.893 128.325 172.483 1.00 33.62 183 MET A N 1
ATOM 2159 C CA . MET B 2 183 ? 138.741 127.719 173.503 1.00 33.62 183 MET A CA 1
ATOM 2160 C C . MET B 2 183 ? 140.116 128.365 173.542 1.00 33.62 183 MET A C 1
ATOM 2161 O O . MET B 2 183 ? 140.701 128.515 174.618 1.00 33.62 183 MET A O 1
ATOM 2166 N N . GLY B 2 184 ? 140.661 128.735 172.383 1.00 27.76 184 GLY A N 1
ATOM 2167 C CA . GLY B 2 184 ? 141.924 129.448 172.374 1.00 27.76 184 GLY A CA 1
ATOM 2168 C C . GLY B 2 184 ? 141.825 130.785 173.076 1.00 27.76 184 GLY A C 1
ATOM 2169 O O . GLY B 2 184 ? 142.711 131.157 173.847 1.00 27.76 184 GLY A O 1
ATOM 2170 N N . ALA B 2 185 ? 140.732 131.513 172.837 1.00 25.22 185 ALA A N 1
ATOM 2171 C CA . ALA B 2 185 ? 140.521 132.779 173.531 1.00 25.22 185 ALA A CA 1
ATOM 2172 C C . ALA B 2 185 ? 140.437 132.570 175.036 1.00 25.22 185 ALA A C 1
ATOM 2173 O O . ALA B 2 185 ? 141.085 133.283 175.809 1.00 25.22 185 ALA A O 1
ATOM 2175 N N . ALA B 2 186 ? 139.656 131.578 175.470 1.00 27.10 186 ALA A N 1
ATOM 2176 C CA . ALA B 2 186 ? 139.502 131.330 176.902 1.00 27.10 186 ALA A CA 1
ATOM 2177 C C . ALA B 2 186 ? 140.826 130.928 177.543 1.00 27.10 186 ALA A C 1
ATOM 2178 O O . ALA B 2 186 ? 141.207 131.456 178.595 1.00 27.10 186 ALA A O 1
ATOM 2180 N N . ALA B 2 187 ? 141.551 130.002 176.912 1.00 30.11 187 ALA A N 1
ATOM 2181 C CA . ALA B 2 187 ? 142.805 129.519 177.480 1.00 30.11 187 ALA A CA 1
ATOM 2182 C C . ALA B 2 187 ? 143.868 130.608 177.503 1.00 30.11 187 ALA A C 1
ATOM 2183 O O . ALA B 2 187 ? 144.610 130.735 178.481 1.00 30.11 187 ALA A O 1
ATOM 2185 N N . ALA B 2 188 ? 143.961 131.410 176.441 1.00 25.66 188 ALA A N 1
ATOM 2186 C CA . ALA B 2 188 ? 144.960 132.469 176.420 1.00 25.66 188 ALA A CA 1
ATOM 2187 C C . ALA B 2 188 ? 144.602 133.599 177.377 1.00 25.66 188 ALA A C 1
ATOM 2188 O O . ALA B 2 188 ? 145.499 134.216 177.964 1.00 25.66 188 ALA A O 1
ATOM 2190 N N . MET B 2 189 ? 143.305 133.848 177.576 1.00 24.83 189 MET A N 1
ATOM 2191 C CA . MET B 2 189 ? 142.838 134.849 178.526 1.00 24.83 189 MET A CA 1
ATOM 2192 C C . MET B 2 189 ? 143.262 134.461 179.894 1.00 24.83 189 MET A C 1
ATOM 2193 O O . MET B 2 189 ? 143.669 135.303 180.673 1.00 24.83 189 MET A O 1
ATOM 2198 N N . LEU B 2 190 ? 143.151 133.177 180.213 1.00 30.02 190 LEU A N 1
ATOM 2199 C CA . LEU B 2 190 ? 143.515 132.687 181.522 1.00 30.02 190 LEU A CA 1
ATOM 2200 C C . LEU B 2 190 ? 144.997 132.697 181.657 1.00 30.02 190 LEU A C 1
ATOM 2201 O O . LEU B 2 190 ? 145.514 133.088 182.675 1.00 30.02 190 LEU A O 1
ATOM 2206 N N . PHE B 2 191 ? 145.709 132.293 180.638 1.00 33.15 191 PHE A N 1
ATOM 2207 C CA . PHE B 2 191 ? 147.160 132.381 180.737 1.00 33.15 191 PHE A CA 1
ATOM 2208 C C . PHE B 2 191 ? 147.596 133.802 181.068 1.00 33.15 191 PHE A C 1
ATOM 2209 O O . PHE B 2 191 ? 148.453 134.015 181.930 1.00 33.15 191 PHE A O 1
ATOM 2217 N N . LEU B 2 192 ? 147.001 134.791 180.403 1.00 25.52 192 LEU A N 1
ATOM 2218 C CA . LEU B 2 192 ? 147.297 136.184 180.709 1.00 25.52 192 LEU A CA 1
ATOM 2219 C C . LEU B 2 192 ? 146.545 136.697 181.930 1.00 25.52 192 LEU A C 1
ATOM 2220 O O . LEU B 2 192 ? 146.844 137.800 182.401 1.00 25.52 192 LEU A O 1
ATOM 2225 N N . GLY B 2 193 ? 145.587 135.936 182.450 1.00 30.05 193 GLY A N 1
ATOM 2226 C CA . GLY B 2 193 ? 144.799 136.332 183.597 1.00 30.05 193 GLY A CA 1
ATOM 2227 C C . GLY B 2 193 ? 145.367 135.982 184.953 1.00 30.05 193 GLY A C 1
ATOM 2228 O O . GLY B 2 193 ? 144.731 136.274 185.970 1.00 30.05 193 GLY A O 1
ATOM 2229 N N . GLY B 2 194 ? 146.541 135.363 185.010 1.00 42.75 194 GLY A N 1
ATOM 2230 C CA . GLY B 2 194 ? 147.184 135.060 186.270 1.00 42.75 194 GLY A CA 1
ATOM 2231 C C . GLY B 2 194 ? 147.026 133.647 186.783 1.00 42.75 194 GLY A C 1
ATOM 2232 O O . GLY B 2 194 ? 147.443 133.372 187.914 1.00 42.75 194 GLY A O 1
ATOM 2233 N N . VAL B 2 195 ? 146.438 132.743 185.999 1.00 49.23 195 VAL A N 1
ATOM 2234 C CA . VAL B 2 195 ? 146.311 131.356 186.424 1.00 49.23 195 VAL A CA 1
ATOM 2235 C C . VAL B 2 195 ? 147.690 130.713 186.482 1.00 49.23 195 VAL A C 1
ATOM 2236 O O . VAL B 2 195 ? 148.525 130.909 185.589 1.00 49.23 195 VAL A O 1
ATOM 2240 N N . GLY B 2 196 ? 147.938 129.946 187.544 1.00 60.17 196 GLY A N 1
ATOM 2241 C CA . GLY B 2 196 ? 149.242 129.330 187.716 1.00 60.17 196 GLY A CA 1
ATOM 2242 C C . GLY B 2 196 ? 149.584 128.391 186.575 1.00 60.17 196 GLY A C 1
ATOM 2243 O O . GLY B 2 196 ? 148.713 127.756 185.978 1.00 60.17 196 GLY A O 1
ATOM 2244 N N . LEU B 2 197 ? 150.883 128.309 186.274 1.00 66.86 197 LEU A N 1
ATOM 2245 C CA . LEU B 2 197 ? 151.334 127.569 185.098 1.00 66.86 197 LEU A CA 1
ATOM 2246 C C . LEU B 2 197 ? 150.940 126.100 185.178 1.00 66.86 197 LEU A C 1
ATOM 2247 O O . LEU B 2 197 ? 150.452 125.525 184.200 1.00 66.86 197 LEU A O 1
ATOM 2252 N N . PHE B 2 198 ? 151.150 125.470 186.336 1.00 73.36 198 PHE A N 1
ATOM 2253 C CA . PHE B 2 198 ? 150.716 124.086 186.502 1.00 73.36 198 PHE A CA 1
ATOM 2254 C C . PHE B 2 198 ? 149.198 123.978 186.437 1.00 73.36 198 PHE A C 1
ATOM 2255 O O . PHE B 2 198 ? 148.658 123.078 185.780 1.00 73.36 198 PHE A O 1
ATOM 2263 N N . ARG 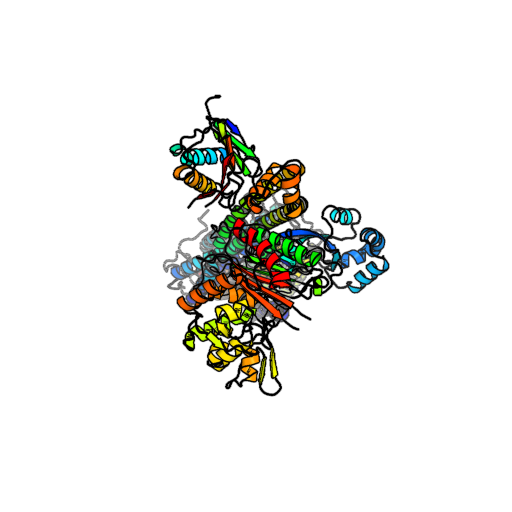B 2 199 ? 148.496 124.897 187.104 1.00 73.72 199 ARG A N 1
ATOM 2264 C CA . ARG B 2 199 ? 147.039 124.897 187.063 1.00 73.72 199 ARG A CA 1
ATOM 2265 C C . ARG B 2 199 ? 146.530 125.130 185.647 1.00 73.72 199 ARG A C 1
ATOM 2266 O O . ARG B 2 199 ? 145.613 124.440 185.187 1.00 73.72 199 ARG A O 1
ATOM 2274 N N . PHE B 2 200 ? 147.122 126.094 184.936 1.00 61.82 200 PHE A N 1
ATOM 2275 C CA . PHE B 2 200 ? 146.701 126.371 183.566 1.00 61.82 200 PHE A CA 1
ATOM 2276 C C . PHE B 2 200 ? 146.976 125.184 182.653 1.00 61.82 200 PHE A C 1
ATOM 2277 O O . PHE B 2 200 ? 146.164 124.864 181.778 1.00 61.82 200 PHE A O 1
ATOM 2285 N N . GLY B 2 201 ? 148.125 124.529 182.830 1.00 72.26 201 GLY A N 1
ATOM 2286 C CA . GLY B 2 201 ? 148.414 123.345 182.040 1.00 72.26 201 GLY A CA 1
ATOM 2287 C C . GLY B 2 201 ? 147.419 122.229 182.289 1.00 72.26 201 GLY A C 1
ATOM 2288 O O . GLY B 2 201 ? 146.969 121.565 181.352 1.00 72.26 201 GLY A O 1
ATOM 2289 N N . LEU B 2 202 ? 147.058 122.012 183.557 1.00 77.43 202 LEU A N 1
ATOM 2290 C CA . LEU B 2 202 ? 146.042 121.012 183.868 1.00 77.43 202 LEU A CA 1
ATOM 2291 C C . LEU B 2 202 ? 144.711 121.362 183.214 1.00 77.43 202 LEU A C 1
ATOM 2292 O O . LEU B 2 202 ? 144.054 120.496 182.619 1.00 77.43 202 LEU A O 1
ATOM 2297 N N . MET B 2 203 ? 144.306 122.633 183.301 1.00 70.62 203 MET A N 1
ATOM 2298 C CA . MET B 2 203 ? 143.055 123.060 182.681 1.00 70.62 203 MET A CA 1
ATOM 2299 C C . MET B 2 203 ? 143.078 122.819 181.178 1.00 70.62 203 MET A C 1
ATOM 2300 O O . MET B 2 203 ? 142.116 122.293 180.608 1.00 70.62 203 MET A O 1
ATOM 2305 N N . VAL B 2 204 ? 144.180 123.184 180.519 1.00 72.83 204 VAL A N 1
ATOM 2306 C CA . VAL B 2 204 ? 144.229 123.082 179.064 1.00 72.83 204 VAL A CA 1
ATOM 2307 C C . VAL B 2 204 ? 144.268 121.620 178.627 1.00 72.83 204 VAL A C 1
ATOM 2308 O O . VAL B 2 204 ? 143.619 121.241 177.644 1.00 72.83 204 VAL A O 1
ATOM 2312 N N . LEU B 2 205 ? 144.993 120.767 179.359 1.00 75.90 205 LEU A N 1
ATOM 2313 C CA . LEU B 2 205 ? 145.045 119.361 178.972 1.00 75.90 205 LEU A CA 1
ATOM 2314 C C . LEU B 2 205 ? 143.699 118.682 179.191 1.00 75.90 205 LEU A C 1
ATOM 2315 O O . LEU B 2 205 ? 143.253 117.894 178.346 1.00 75.90 205 LEU A O 1
ATOM 2320 N N . LEU B 2 206 ? 143.020 118.987 180.303 1.00 72.87 206 LEU A N 1
ATOM 2321 C CA . LEU B 2 206 ? 141.711 118.383 180.517 1.00 72.87 206 LEU A CA 1
ATOM 2322 C C . LEU B 2 206 ? 140.687 118.917 179.524 1.00 72.87 206 LEU A C 1
ATOM 2323 O O . LEU B 2 206 ? 139.803 118.170 179.094 1.00 72.87 206 LEU A O 1
ATOM 2328 N N . ALA B 2 207 ? 140.799 120.189 179.128 1.00 72.94 207 ALA A N 1
ATOM 2329 C CA . ALA B 2 207 ? 139.898 120.727 178.114 1.00 72.94 207 ALA A CA 1
ATOM 2330 C C . ALA B 2 207 ? 140.118 120.057 176.764 1.00 72.94 207 ALA A C 1
ATOM 2331 O O . ALA B 2 207 ? 139.153 119.720 176.067 1.00 72.94 207 ALA A O 1
ATOM 2333 N N . VAL B 2 208 ? 141.381 119.854 176.377 1.00 72.96 208 VAL A N 1
ATOM 2334 C CA . VAL B 2 208 ? 141.667 119.174 175.116 1.00 72.96 208 VAL A CA 1
ATOM 2335 C C . VAL B 2 208 ? 141.149 117.741 175.155 1.00 72.96 208 VAL A C 1
ATOM 2336 O O . VAL B 2 208 ? 140.563 117.251 174.180 1.00 72.96 208 VAL A O 1
ATOM 2340 N N . GLY B 2 209 ? 141.355 117.047 176.277 1.00 74.90 209 GLY A N 1
ATOM 2341 C CA . GLY B 2 209 ? 140.824 115.698 176.404 1.00 74.90 209 GLY A CA 1
ATOM 2342 C C . GLY B 2 209 ? 139.310 115.656 176.319 1.00 74.90 209 GLY A C 1
ATOM 2343 O O . GLY B 2 209 ? 138.738 114.797 175.642 1.00 74.90 209 GLY A O 1
ATOM 2344 N N . ALA B 2 210 ? 138.638 116.594 176.988 1.00 74.51 210 ALA A N 1
ATOM 2345 C CA . ALA B 2 210 ? 137.183 116.637 176.940 1.00 74.51 210 ALA A CA 1
ATOM 2346 C C . ALA B 2 210 ? 136.687 116.921 175.529 1.00 74.51 210 ALA A C 1
ATOM 2347 O O . ALA B 2 210 ? 135.683 116.351 175.091 1.00 74.51 210 ALA A O 1
ATOM 2349 N N . VAL B 2 211 ? 137.379 117.797 174.798 1.00 73.01 211 VAL A N 1
ATOM 2350 C CA . VAL B 2 211 ? 136.949 118.126 173.442 1.00 73.01 211 VAL A CA 1
ATOM 2351 C C . VAL B 2 211 ? 137.150 116.939 172.507 1.00 73.01 211 VAL A C 1
ATOM 2352 O O . VAL B 2 211 ? 136.272 116.613 171.700 1.00 73.01 211 VAL A O 1
ATOM 2356 N N . VAL B 2 212 ? 138.306 116.274 172.594 1.00 75.50 212 VAL A N 1
ATOM 2357 C CA . VAL B 2 212 ? 138.521 115.112 171.737 1.00 75.50 212 VAL A CA 1
ATOM 2358 C C . VAL B 2 212 ? 137.598 113.963 172.123 1.00 75.50 212 VAL A C 1
ATOM 2359 O O . VAL B 2 212 ? 137.318 113.094 171.289 1.00 75.50 212 VAL A O 1
ATOM 2363 N N . LEU B 2 213 ? 137.113 113.932 173.367 1.00 76.94 213 LEU A N 1
ATOM 2364 C CA . LEU B 2 213 ? 136.094 112.954 173.732 1.00 76.94 213 LEU A CA 1
ATOM 2365 C C . LEU B 2 213 ? 134.731 113.334 173.161 1.00 76.94 213 LEU A C 1
ATOM 2366 O O . LEU B 2 213 ? 133.993 112.471 172.671 1.00 76.94 213 LEU A O 1
ATOM 2371 N N . LEU B 2 214 ? 134.382 114.620 173.214 1.00 75.03 214 LEU A N 1
ATOM 2372 C CA . LEU B 2 214 ? 133.080 115.097 172.767 1.00 75.03 214 LEU A CA 1
ATOM 2373 C C . LEU B 2 214 ? 132.967 115.210 171.254 1.00 75.03 214 LEU A C 1
ATOM 2374 O O . LEU B 2 214 ? 131.854 115.380 170.747 1.00 75.03 214 LEU A O 1
ATOM 2379 N N . ILE B 2 215 ? 134.082 115.127 170.523 1.00 74.05 215 ILE A N 1
ATOM 2380 C CA . ILE B 2 215 ? 134.030 115.253 169.072 1.00 74.05 215 ILE A CA 1
ATOM 2381 C C . ILE B 2 215 ? 133.316 114.074 168.423 1.00 74.05 215 ILE A C 1
ATOM 2382 O O . ILE B 2 215 ? 132.998 114.127 167.229 1.00 74.05 215 ILE A O 1
ATOM 2387 N N . GLN B 2 216 ? 133.048 113.013 169.177 1.00 80.96 216 GLN A N 1
ATOM 2388 C CA . GLN B 2 216 ? 132.405 111.821 168.648 1.00 80.96 216 GLN A CA 1
ATOM 2389 C C . GLN B 2 216 ? 130.899 111.866 168.880 1.00 80.96 216 GLN A C 1
ATOM 2390 O O . GLN B 2 216 ? 130.415 112.484 169.833 1.00 80.96 216 GLN A O 1
ATOM 2396 N N . THR B 2 217 ? 130.164 111.196 167.990 1.00 85.90 217 THR A N 1
ATOM 2397 C CA . THR B 2 217 ? 128.706 111.077 168.072 1.00 85.90 217 THR A CA 1
ATOM 2398 C C . THR B 2 217 ? 128.033 112.449 168.118 1.00 85.90 217 THR A C 1
ATOM 2399 O O . THR B 2 217 ? 127.154 112.709 168.943 1.00 85.90 217 THR A O 1
ATOM 2403 N N . GLN B 2 218 ? 128.454 113.334 167.217 1.00 79.60 218 GLN A N 1
ATOM 2404 C CA . GLN B 2 218 ? 127.873 114.670 167.085 1.00 79.60 218 GLN A CA 1
ATOM 2405 C C . GLN B 2 218 ? 127.547 114.932 165.620 1.00 79.60 218 GLN A C 1
ATOM 2406 O O . GLN B 2 218 ? 128.258 115.683 164.936 1.00 79.60 218 GLN A O 1
ATOM 2412 N N . PRO B 2 219 ? 126.470 114.330 165.101 1.00 87.59 219 PRO A N 1
ATOM 2413 C CA . PRO B 2 219 ? 126.049 114.632 163.726 1.00 87.59 219 PRO A CA 1
ATOM 2414 C C . PRO B 2 219 ? 125.418 116.011 163.617 1.00 87.59 219 PRO A C 1
ATOM 2415 O O . PRO B 2 219 ? 125.245 116.698 164.626 1.00 87.59 219 PRO A O 1
ATOM 2419 N N . TYR B 2 220 ? 125.066 116.423 162.397 1.00 86.88 220 TYR A N 1
ATOM 2420 C CA . TYR B 2 220 ? 124.649 117.804 162.171 1.00 86.88 220 TYR A CA 1
ATOM 2421 C C . TYR B 2 220 ? 123.347 118.144 162.892 1.00 86.88 220 TYR A C 1
ATOM 2422 O O . TYR B 2 220 ? 123.181 119.271 163.373 1.00 86.88 220 TYR A O 1
ATOM 2431 N N . ARG B 2 221 ? 122.410 117.200 162.977 1.00 90.71 221 ARG A N 1
ATOM 2432 C CA . ARG B 2 221 ? 121.074 117.495 163.485 1.00 90.71 221 ARG A CA 1
ATOM 2433 C C . ARG B 2 221 ? 120.647 116.458 164.512 1.00 90.71 221 ARG A C 1
ATOM 2434 O O . ARG B 2 221 ? 120.736 115.253 164.258 1.00 90.71 221 ARG A O 1
ATOM 2442 N N . MET B 2 222 ? 120.193 116.936 165.670 1.00 91.54 222 MET A N 1
ATOM 2443 C CA . MET B 2 222 ? 119.526 116.119 166.673 1.00 91.54 222 MET A CA 1
ATOM 2444 C C . MET B 2 222 ? 118.447 116.958 167.350 1.00 91.54 222 MET A C 1
ATOM 2445 O O . MET B 2 222 ? 118.229 118.122 167.006 1.00 91.54 222 MET A O 1
ATOM 2450 N N . ALA B 2 223 ? 117.766 116.352 168.321 1.00 89.89 223 ALA A N 1
ATOM 2451 C CA . ALA B 2 223 ? 116.598 116.966 168.939 1.00 89.89 223 ALA A CA 1
ATOM 2452 C C . ALA B 2 223 ? 116.998 118.172 169.792 1.00 89.89 223 ALA A C 1
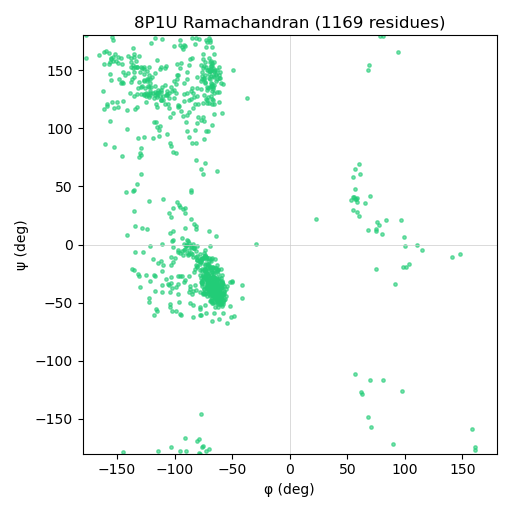ATOM 2453 O O . ALA B 2 223 ? 118.177 118.493 169.964 1.00 89.89 223 ALA A O 1
ATOM 2455 N N . ARG B 2 224 ? 115.985 118.843 170.335 1.00 87.84 224 ARG A N 1
ATOM 2456 C CA . ARG B 2 224 ? 116.171 120.029 171.168 1.00 87.84 224 ARG A CA 1
ATOM 2457 C C . ARG B 2 224 ? 116.934 119.713 172.450 1.00 87.84 224 ARG A C 1
ATOM 2458 O O . ARG B 2 224 ? 117.628 120.571 172.998 1.00 87.84 224 ARG A O 1
ATOM 2466 N N . GLY B 2 237 ? 137.061 113.827 147.712 1.00 80.56 237 GLY A N 1
ATOM 2467 C CA . GLY B 2 237 ? 137.491 114.580 146.548 1.00 80.56 237 GLY A CA 1
ATOM 2468 C C . GLY B 2 237 ? 137.334 116.078 146.714 1.00 80.56 237 GLY A C 1
ATOM 2469 O O . GLY B 2 237 ? 137.265 116.816 145.732 1.00 80.56 237 GLY A O 1
ATOM 2470 N N . ALA B 2 238 ? 137.277 116.527 147.965 1.00 76.28 238 ALA A N 1
ATOM 2471 C CA . ALA B 2 238 ? 137.127 117.941 148.283 1.00 76.28 238 ALA A CA 1
ATOM 2472 C C . ALA B 2 238 ? 138.454 118.686 148.325 1.00 76.28 238 ALA A C 1
ATOM 2473 O O . ALA B 2 238 ? 138.459 119.898 148.560 1.00 76.28 238 ALA A O 1
ATOM 2475 N N . GLY B 2 239 ? 139.574 117.997 148.104 1.00 72.66 239 GLY A N 1
ATOM 2476 C CA . GLY B 2 239 ? 140.873 118.645 148.132 1.00 72.66 239 GLY A CA 1
ATOM 2477 C C . GLY B 2 239 ? 141.173 119.508 146.926 1.00 72.66 239 GLY A C 1
ATOM 2478 O O . GLY B 2 239 ? 142.165 120.246 146.948 1.00 72.66 239 GLY A O 1
ATOM 2479 N N . TYR B 2 240 ? 140.347 119.433 145.879 1.00 68.06 240 TYR A N 1
ATOM 2480 C CA . TYR B 2 240 ? 140.575 120.255 144.695 1.00 68.06 240 TYR A CA 1
ATOM 2481 C C . TYR B 2 240 ? 140.455 121.738 145.022 1.00 68.06 240 TYR A C 1
ATOM 2482 O O . TYR B 2 240 ? 141.198 122.562 144.477 1.00 68.06 240 TYR A O 1
ATOM 2491 N N . GLN B 2 241 ? 139.526 122.096 145.913 1.00 61.30 241 GLN A N 1
ATOM 2492 C CA . GLN B 2 241 ? 139.360 123.496 146.293 1.00 61.30 241 GLN A CA 1
ATOM 2493 C C . GLN B 2 241 ? 140.641 124.054 146.897 1.00 61.30 241 GLN A C 1
ATOM 2494 O O . GLN B 2 241 ? 141.138 125.101 146.469 1.00 61.30 241 GLN A O 1
ATOM 2500 N N . LEU B 2 242 ? 141.203 123.353 147.883 1.00 54.96 242 LEU A N 1
ATOM 2501 C CA . LEU B 2 242 ? 142.436 123.815 148.509 1.00 54.96 242 LEU A CA 1
ATOM 2502 C C . LEU B 2 242 ? 143.605 123.768 147.533 1.00 54.96 242 LEU A C 1
ATOM 2503 O O . LEU B 2 242 ? 144.459 124.665 147.534 1.00 54.96 242 LEU A O 1
ATOM 2508 N N . SER B 2 243 ? 143.661 122.731 146.694 1.00 55.60 243 SER A N 1
ATOM 2509 C CA . SER B 2 243 ? 144.764 122.604 145.746 1.00 55.60 243 SER A CA 1
ATOM 2510 C C . SER B 2 243 ? 144.782 123.763 144.758 1.00 55.60 243 SER A C 1
ATOM 2511 O O . SER B 2 243 ? 145.849 124.301 144.441 1.00 55.60 243 SER A O 1
ATOM 2514 N N . GLN B 2 244 ? 143.611 124.163 144.258 1.00 52.63 244 GLN A N 1
ATOM 2515 C CA . GLN B 2 244 ? 143.543 125.285 143.332 1.00 52.63 244 GLN A CA 1
ATOM 2516 C C . GLN B 2 244 ? 143.559 126.635 144.037 1.00 52.63 244 GLN A C 1
ATOM 2517 O O . GLN B 2 244 ? 143.828 127.651 143.388 1.00 52.63 244 GLN A O 1
ATOM 2523 N N . ALA B 2 245 ? 143.277 126.673 145.341 1.00 46.64 245 ALA A N 1
ATOM 2524 C CA . ALA B 2 245 ? 143.440 127.908 146.096 1.00 46.64 245 ALA A CA 1
ATOM 2525 C C . ALA B 2 245 ? 144.902 128.192 146.403 1.00 46.64 245 ALA A C 1
ATOM 2526 O O . ALA B 2 245 ? 145.302 129.359 146.470 1.00 46.64 245 ALA A O 1
ATOM 2528 N N . LEU B 2 246 ? 145.705 127.144 146.602 1.00 45.33 246 LEU A N 1
ATOM 2529 C CA . LEU B 2 246 ? 147.140 127.336 146.781 1.00 45.33 246 LEU A CA 1
ATOM 2530 C C . LEU B 2 246 ? 147.796 127.873 145.514 1.00 45.33 246 LEU A C 1
ATOM 2531 O O . LEU B 2 246 ? 148.825 128.553 145.589 1.00 45.33 246 LEU A O 1
ATOM 2536 N N . ILE B 2 247 ? 147.220 127.572 144.348 1.00 45.08 247 ILE A N 1
ATOM 2537 C CA . ILE B 2 247 ? 147.739 128.093 143.087 1.00 45.08 247 ILE A CA 1
ATOM 2538 C C . ILE B 2 247 ? 147.540 129.603 143.005 1.00 45.08 247 ILE A C 1
ATOM 2539 O O . ILE B 2 247 ? 148.327 130.310 142.358 1.00 45.08 247 ILE A O 1
ATOM 2544 N N . ALA B 2 248 ? 146.492 130.118 143.655 1.00 40.41 248 ALA A N 1
ATOM 2545 C CA . ALA B 2 248 ? 146.195 131.546 143.595 1.00 40.41 248 ALA A CA 1
ATOM 2546 C C . ALA B 2 248 ? 147.331 132.377 144.176 1.00 40.41 248 ALA A C 1
ATOM 2547 O O . ALA B 2 248 ? 147.713 133.404 143.603 1.00 40.41 248 ALA A O 1
ATOM 2549 N N . PHE B 2 249 ? 147.881 131.951 145.316 1.00 38.05 249 PHE A N 1
ATOM 2550 C CA . PHE B 2 249 ? 148.979 132.691 145.928 1.00 38.05 249 PHE A CA 1
ATOM 2551 C C . PHE B 2 249 ? 150.183 132.750 145.000 1.00 38.05 249 PHE A C 1
ATOM 2552 O O . PHE B 2 249 ? 150.807 133.806 144.842 1.00 38.05 249 PHE A O 1
ATOM 2560 N N . GLY B 2 250 ? 150.525 131.621 144.378 1.00 42.90 250 GLY A N 1
ATOM 2561 C CA . GLY B 2 250 ? 151.675 131.596 143.491 1.00 42.90 250 GLY A CA 1
ATOM 2562 C C . GLY B 2 250 ? 151.474 132.427 142.239 1.00 42.90 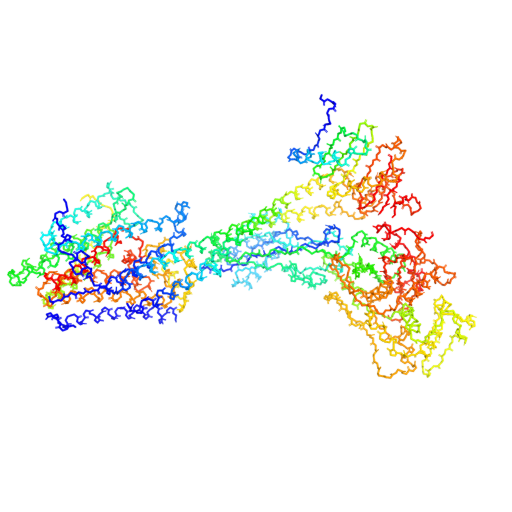250 GLY A C 1
ATOM 2563 O O . GLY B 2 250 ? 152.393 133.117 141.788 1.00 42.90 250 GLY A O 1
ATOM 2564 N N . ARG B 2 251 ? 150.276 132.375 141.660 1.00 43.28 251 ARG A N 1
ATOM 2565 C CA . ARG B 2 251 ? 150.031 133.078 140.409 1.00 43.28 251 ARG A CA 1
ATOM 2566 C C . ARG B 2 251 ? 149.766 134.567 140.613 1.00 43.28 251 ARG A C 1
ATOM 2567 O O . ARG B 2 251 ? 149.943 135.350 139.672 1.00 43.28 251 ARG A O 1
ATOM 2575 N N . GLY B 2 252 ? 149.393 134.981 141.825 1.00 40.53 252 GLY A N 1
ATOM 2576 C CA . GLY B 2 252 ? 149.218 136.401 142.086 1.00 40.53 252 GLY A CA 1
ATOM 2577 C C . GLY B 2 252 ? 150.503 137.191 141.920 1.00 40.53 252 GLY A C 1
ATOM 2578 O O . GLY B 2 252 ? 150.492 138.310 141.403 1.00 40.53 252 GLY A O 1
ATOM 2579 N N . GLY B 2 253 ? 151.624 136.624 142.359 1.00 39.37 253 GLY A N 1
ATOM 2580 C CA . GLY B 2 253 ? 152.910 137.273 142.213 1.00 39.37 253 GLY A CA 1
ATOM 2581 C C . GLY B 2 253 ? 153.160 138.317 143.283 1.00 39.37 253 GLY A C 1
ATOM 2582 O O . GLY B 2 253 ? 152.337 138.575 144.161 1.00 39.37 253 GLY A O 1
ATOM 2583 N N . TRP B 2 254 ? 154.344 138.930 143.202 1.00 41.30 254 TRP A N 1
ATOM 2584 C CA . TRP B 2 254 ? 154.695 139.976 144.157 1.00 41.30 254 TRP A CA 1
ATOM 2585 C C . TRP B 2 254 ? 153.803 141.199 143.995 1.00 41.30 254 TRP A C 1
ATOM 2586 O O . TRP B 2 254 ? 153.582 141.936 144.962 1.00 41.30 254 TRP A O 1
ATOM 2597 N N . LEU B 2 255 ? 153.295 141.435 142.789 1.00 41.43 255 LEU A N 1
ATOM 2598 C CA . LEU B 2 255 ? 152.280 142.446 142.536 1.00 41.43 255 LEU A CA 1
ATOM 2599 C C . LEU B 2 255 ? 151.075 141.745 141.926 1.00 41.43 255 LEU A C 1
ATOM 2600 O O . LEU B 2 255 ? 151.221 140.971 140.974 1.00 41.43 255 LEU A O 1
ATOM 2605 N N . GLY B 2 256 ? 149.896 142.014 142.470 1.00 40.31 256 GLY A N 1
ATOM 2606 C CA . GLY B 2 256 ? 148.717 141.266 142.093 1.00 40.31 256 GLY A CA 1
ATOM 2607 C C . GLY B 2 256 ? 148.214 141.591 140.702 1.00 40.31 256 GLY A C 1
ATOM 2608 O O . GLY B 2 256 ? 148.698 142.485 140.008 1.00 40.31 256 GLY A O 1
ATOM 2609 N N . MET B 2 257 ? 147.202 140.830 140.296 1.00 39.65 257 MET A N 1
ATOM 2610 C CA . MET B 2 257 ? 146.571 140.986 138.995 1.00 39.65 257 MET A CA 1
ATOM 2611 C C . MET B 2 257 ? 145.422 141.985 139.009 1.00 39.65 257 MET A C 1
ATOM 2612 O O . MET B 2 257 ? 144.756 142.155 137.983 1.00 39.65 257 MET A O 1
ATOM 2617 N N . GLY B 2 258 ? 145.176 142.647 140.136 1.00 37.39 258 GLY A N 1
ATOM 2618 C CA . GLY B 2 258 ? 144.195 143.707 140.208 1.00 37.39 258 GLY A CA 1
ATOM 2619 C C . GLY B 2 258 ? 142.828 143.235 140.669 1.00 37.39 258 GLY A C 1
ATOM 2620 O O . GLY B 2 258 ? 142.514 142.043 140.709 1.00 37.39 258 GLY A O 1
ATOM 2621 N N . LEU B 2 259 ? 141.998 144.211 141.025 1.00 35.16 259 LEU A N 1
ATOM 2622 C CA . LEU B 2 259 ? 140.652 143.926 141.501 1.00 35.16 259 LEU A CA 1
ATOM 2623 C C . LEU B 2 259 ? 139.794 143.355 140.380 1.00 35.16 259 LEU A C 1
ATOM 2624 O O . LEU B 2 259 ? 139.848 143.817 139.237 1.00 35.16 259 LEU A O 1
ATOM 2629 N N . GLY B 2 260 ? 138.996 142.342 140.715 1.00 37.37 260 GLY A N 1
ATOM 2630 C CA . GLY B 2 260 ? 138.089 141.732 139.769 1.00 37.37 260 GLY A CA 1
ATOM 2631 C C . GLY B 2 260 ? 138.734 140.830 138.743 1.00 37.37 260 GLY A C 1
ATOM 2632 O O . GLY B 2 260 ? 138.043 139.981 138.167 1.00 37.37 260 GLY A O 1
ATOM 2633 N N . ASN B 2 261 ? 140.034 140.975 138.496 1.00 41.67 261 ASN A N 1
ATOM 2634 C CA . ASN B 2 261 ? 140.736 140.170 137.506 1.00 41.67 261 ASN A CA 1
ATOM 2635 C C . ASN B 2 261 ? 141.130 138.798 138.031 1.00 41.67 261 ASN A C 1
ATOM 2636 O O . ASN B 2 261 ? 141.978 138.141 137.420 1.00 41.67 261 ASN A O 1
ATOM 2641 N N . SER B 2 262 ? 140.543 138.353 139.138 1.00 41.94 262 SER A N 1
ATOM 2642 C CA . SER B 2 262 ? 140.843 137.031 139.662 1.00 41.94 262 SER A CA 1
ATOM 2643 C C . SER B 2 262 ? 140.310 135.953 138.728 1.00 41.94 262 SER A C 1
ATOM 2644 O O . SER B 2 262 ? 139.402 136.185 137.926 1.00 41.94 262 SER A O 1
ATOM 2647 N N . ILE B 2 263 ? 140.884 134.760 138.837 1.00 46.01 263 ILE A N 1
ATOM 2648 C CA . ILE B 2 263 ? 140.571 133.652 137.947 1.00 46.01 263 ILE A CA 1
ATOM 2649 C C . ILE B 2 263 ? 140.067 132.436 138.719 1.00 46.01 263 ILE A C 1
ATOM 2650 O O . ILE B 2 263 ? 139.026 131.870 138.385 1.00 46.01 263 ILE A O 1
ATOM 2655 N N . GLN B 2 264 ? 140.789 132.026 139.768 1.00 44.70 264 GLN A N 1
ATOM 2656 C CA . GLN B 2 264 ? 140.407 130.823 140.506 1.00 44.70 264 GLN A CA 1
ATOM 2657 C C . GLN B 2 264 ? 139.021 130.954 141.125 1.00 44.70 264 GLN A C 1
ATOM 2658 O O . GLN B 2 264 ? 138.318 129.949 141.296 1.00 44.70 264 GLN A O 1
ATOM 2664 N N . LYS B 2 265 ? 138.611 132.180 141.458 1.00 38.93 265 LYS A N 1
ATOM 2665 C CA . LYS B 2 265 ? 137.281 132.413 142.005 1.00 38.93 265 LYS A CA 1
ATOM 2666 C C . LYS B 2 265 ? 136.179 132.047 141.021 1.00 38.93 265 LYS A C 1
ATOM 2667 O O . LYS B 2 265 ? 135.047 131.786 141.444 1.00 38.93 265 LYS A O 1
ATOM 2673 N N . GLN B 2 266 ? 136.481 132.026 139.721 1.00 46.56 266 GLN A N 1
ATOM 2674 C CA . GLN B 2 266 ? 135.469 131.749 138.711 1.00 46.56 266 GLN A CA 1
ATOM 2675 C C . GLN B 2 266 ? 135.220 130.261 138.513 1.00 46.56 266 GLN A C 1
ATOM 2676 O O . GLN B 2 266 ? 134.140 129.888 138.043 1.00 46.56 266 GLN A O 1
ATOM 2682 N N . PHE B 2 267 ? 136.184 129.404 138.852 1.00 51.43 267 PHE A N 1
ATOM 2683 C CA . PHE B 2 267 ? 136.008 127.965 138.687 1.00 51.43 267 PHE A CA 1
ATOM 2684 C C . PHE B 2 267 ? 136.007 127.216 140.013 1.00 51.43 267 PHE A C 1
ATOM 2685 O O . PHE B 2 267 ? 135.034 126.516 140.313 1.00 51.43 267 PHE A O 1
ATOM 2693 N N . TYR B 2 268 ? 137.058 127.340 140.822 1.00 51.37 268 TYR A N 1
ATOM 2694 C CA . TYR B 2 268 ? 137.329 126.359 141.867 1.00 51.37 268 TYR A CA 1
ATOM 2695 C C . TYR B 2 268 ? 136.917 126.802 143.263 1.00 51.37 268 TYR A C 1
ATOM 2696 O O . TYR B 2 268 ? 137.070 126.023 144.209 1.00 51.37 268 TYR A O 1
ATOM 2705 N N . LEU B 2 269 ? 136.404 128.017 143.426 1.00 40.05 269 LEU A N 1
ATOM 2706 C CA . LEU B 2 269 ? 136.071 128.555 144.744 1.00 40.05 269 LEU A CA 1
ATOM 2707 C C . LEU B 2 269 ? 134.643 129.081 144.731 1.00 40.05 269 LEU A C 1
ATOM 2708 O O . LEU B 2 269 ? 134.411 130.281 144.533 1.00 40.05 269 LEU A O 1
ATOM 2713 N N . PRO B 2 270 ? 133.652 128.204 144.922 1.00 37.67 270 PRO A N 1
ATOM 2714 C CA . PRO B 2 270 ? 132.290 128.693 145.183 1.00 37.67 270 PRO A CA 1
ATOM 2715 C C . PRO B 2 270 ? 132.172 129.417 146.510 1.00 37.67 270 PRO A C 1
ATOM 2716 O O . PRO B 2 270 ? 131.215 130.177 146.703 1.00 37.67 270 PRO A O 1
ATOM 2720 N N . GLU B 2 271 ? 133.114 129.195 147.429 1.00 32.95 271 GLU A N 1
ATOM 2721 C CA . GLU B 2 271 ? 133.204 129.919 148.690 1.00 32.95 271 GLU A CA 1
ATOM 2722 C C . GLU B 2 271 ? 134.278 131.000 148.649 1.00 32.95 271 GLU A C 1
ATOM 2723 O O . GLU B 2 271 ? 134.903 131.291 149.673 1.00 32.95 271 GLU A O 1
ATOM 2729 N N . ALA B 2 272 ? 134.515 131.592 147.477 1.00 24.92 272 ALA A N 1
ATOM 2730 C CA . ALA B 2 272 ? 135.556 132.604 147.350 1.00 24.92 272 ALA A CA 1
ATOM 2731 C C . ALA B 2 272 ? 135.239 133.866 148.135 1.00 24.92 272 ALA A C 1
ATOM 2732 O O . ALA B 2 272 ? 136.154 134.639 148.434 1.00 24.92 272 ALA A O 1
ATOM 2734 N N . HIS B 2 273 ? 133.972 134.098 148.470 1.00 21.36 273 HIS A N 1
ATOM 2735 C CA . HIS B 2 273 ? 133.576 135.279 149.222 1.00 21.36 273 HIS A CA 1
ATOM 2736 C C . HIS B 2 273 ? 133.343 134.999 150.698 1.00 21.36 273 HIS A C 1
ATOM 2737 O O . HIS B 2 273 ? 133.271 135.947 151.485 1.00 21.36 273 HIS A O 1
ATOM 2744 N N . THR B 2 274 ? 133.221 133.733 151.094 1.00 21.95 274 THR A N 1
ATOM 2745 C CA . THR B 2 274 ? 132.972 133.374 152.486 1.00 21.95 274 THR A CA 1
ATOM 2746 C C . THR B 2 274 ? 134.231 132.880 153.190 1.00 21.95 274 THR A C 1
ATOM 2747 O O . THR B 2 274 ? 134.643 133.447 154.205 1.00 21.95 274 THR A O 1
ATOM 2751 N N . ASP B 2 275 ? 134.861 131.835 152.658 1.00 23.74 275 ASP A N 1
ATOM 2752 C CA . ASP B 2 275 ? 135.971 131.166 153.325 1.00 23.74 275 ASP A CA 1
ATOM 2753 C C . ASP B 2 275 ? 137.316 131.525 152.707 1.00 23.74 275 ASP A C 1
ATOM 2754 O O . ASP B 2 275 ? 138.239 131.924 153.421 1.00 23.74 275 ASP A O 1
ATOM 2759 N N . PHE B 2 276 ? 137.442 131.405 151.385 1.00 24.64 276 PHE A N 1
ATOM 2760 C CA . PHE B 2 276 ? 138.709 131.614 150.696 1.00 24.64 276 PHE A CA 1
ATOM 2761 C C . PHE B 2 276 ? 138.903 133.053 150.245 1.00 24.64 276 PHE A C 1
ATOM 2762 O O . PHE B 2 276 ? 139.538 133.293 149.211 1.00 24.64 276 PHE A O 1
ATOM 2770 N N . VAL B 2 277 ? 138.359 134.017 150.991 1.00 21.84 277 VAL A N 1
ATOM 2771 C CA . VAL B 2 277 ? 138.568 135.423 150.664 1.00 21.84 277 VAL A CA 1
ATOM 2772 C C . VAL B 2 277 ? 140.048 135.766 150.674 1.00 21.84 277 VAL A C 1
ATOM 2773 O O . VAL B 2 277 ? 140.501 136.596 149.880 1.00 21.84 277 VAL A O 1
ATOM 2777 N N . PHE B 2 278 ? 140.830 135.134 151.551 1.00 23.16 278 PHE A N 1
ATOM 2778 C CA . PHE B 2 278 ? 142.253 135.454 151.606 1.00 23.16 278 PHE A CA 1
ATOM 2779 C C . PHE B 2 278 ? 142.983 134.990 150.353 1.00 23.16 278 PHE A C 1
ATOM 2780 O O . PHE B 2 278 ? 143.914 135.658 149.896 1.00 23.16 278 PHE A O 1
ATOM 2788 N N . ALA B 2 279 ? 142.588 133.850 149.783 1.00 26.22 279 ALA A N 1
ATOM 2789 C CA . ALA B 2 279 ? 143.216 133.397 148.544 1.00 26.22 279 ALA A CA 1
ATOM 2790 C C . ALA B 2 279 ? 142.926 134.361 147.400 1.00 26.22 279 ALA A C 1
ATOM 2791 O O . ALA B 2 279 ? 143.827 134.733 146.637 1.00 26.22 279 ALA A O 1
ATOM 2793 N N . VAL B 2 280 ? 141.668 134.787 147.274 1.00 26.15 280 VAL A N 1
ATOM 2794 C CA . VAL B 2 280 ? 141.304 135.767 146.254 1.00 26.15 280 VAL A CA 1
ATOM 2795 C C . VAL B 2 280 ? 142.044 137.076 146.489 1.00 26.15 280 VAL A C 1
ATOM 2796 O O . VAL B 2 280 ? 142.508 137.723 145.544 1.00 26.15 280 VAL A O 1
ATOM 2800 N N . LEU B 2 281 ? 142.163 137.486 147.751 1.00 25.59 281 LEU A N 1
ATOM 2801 C CA . LEU B 2 281 ? 142.861 138.723 148.079 1.00 25.59 281 LEU A CA 1
ATOM 2802 C C . LEU B 2 281 ? 144.336 138.643 147.712 1.00 25.59 281 LEU A C 1
ATOM 2803 O O . LEU B 2 281 ? 144.895 139.591 147.153 1.00 25.59 281 LEU A O 1
ATOM 2808 N N . ALA B 2 282 ? 144.980 137.516 148.009 1.00 29.24 282 ALA A N 1
ATOM 2809 C CA . ALA B 2 282 ? 146.393 137.347 147.705 1.00 29.24 282 ALA A CA 1
ATOM 2810 C C . ALA B 2 282 ? 146.652 137.137 146.222 1.00 29.24 282 ALA A C 1
ATOM 2811 O O . ALA B 2 282 ? 147.781 137.349 145.770 1.00 29.24 282 ALA A O 1
ATOM 2813 N N . GLU B 2 283 ? 145.647 136.710 145.462 1.00 36.07 283 GLU A N 1
ATOM 2814 C CA . GLU B 2 283 ? 145.817 136.606 144.019 1.00 36.07 283 GLU A CA 1
ATOM 2815 C C . GLU B 2 283 ? 145.561 137.936 143.317 1.00 36.07 283 GLU A C 1
ATOM 2816 O O . GLU B 2 283 ? 146.287 138.291 142.384 1.00 36.07 283 GLU A O 1
ATOM 2822 N N . GLU B 2 284 ? 144.547 138.685 143.757 1.00 33.34 284 GLU A N 1
ATOM 2823 C CA . GLU B 2 284 ? 144.239 139.965 143.128 1.00 33.34 284 GLU A CA 1
ATOM 2824 C C . GLU B 2 284 ? 145.239 141.043 143.524 1.00 33.34 284 GLU A C 1
ATOM 2825 O O . GLU B 2 284 ? 145.663 141.841 142.681 1.00 33.34 284 GLU A O 1
ATOM 2831 N N . LEU B 2 285 ? 145.617 141.097 144.800 1.00 29.78 285 LEU A N 1
ATOM 2832 C CA . LEU B 2 285 ? 146.535 142.109 145.300 1.00 29.78 285 LEU A CA 1
ATOM 2833 C C . LEU B 2 285 ? 147.950 141.586 145.491 1.00 29.78 285 LEU A C 1
ATOM 2834 O O . LEU B 2 285 ? 148.811 142.330 145.970 1.00 29.78 285 LEU A O 1
ATOM 2839 N N . GLY B 2 286 ? 148.211 140.333 145.139 1.00 30.99 286 GLY A N 1
ATOM 2840 C CA . GLY B 2 286 ? 149.561 139.813 145.150 1.00 30.99 286 GLY A CA 1
ATOM 2841 C C . GLY B 2 286 ? 150.054 139.450 146.534 1.00 30.99 286 GLY A C 1
ATOM 2842 O O . GLY B 2 286 ? 149.366 139.591 147.545 1.00 30.99 286 GLY A O 1
ATOM 2843 N N . ILE B 2 287 ? 151.295 138.962 146.565 1.00 31.24 287 ILE A N 1
ATOM 2844 C CA . ILE B 2 287 ? 151.921 138.612 147.833 1.00 31.24 287 ILE A CA 1
ATOM 2845 C C . ILE B 2 287 ? 152.146 139.855 148.682 1.00 31.24 287 ILE A C 1
ATOM 2846 O O . ILE B 2 287 ? 152.093 139.787 149.915 1.00 31.24 287 ILE A O 1
ATOM 2851 N N . VAL B 2 288 ? 152.392 141.006 148.054 1.00 29.82 288 VAL A N 1
ATOM 2852 C CA . VAL B 2 288 ? 152.520 142.237 148.828 1.00 29.82 288 VAL A CA 1
ATOM 2853 C C . VAL B 2 288 ? 151.184 142.604 149.466 1.00 29.82 288 VAL A C 1
ATOM 2854 O O . VAL B 2 288 ? 151.138 143.076 150.607 1.00 29.82 288 VAL A O 1
ATOM 2858 N N . GLY B 2 289 ? 150.076 142.364 148.760 1.00 26.00 289 GLY A N 1
ATOM 2859 C CA . GLY B 2 289 ? 148.770 142.609 149.351 1.00 26.00 289 GLY A CA 1
ATOM 2860 C C . GLY B 2 289 ? 148.462 141.662 150.495 1.00 26.00 289 GLY A C 1
ATOM 2861 O O . GLY B 2 289 ? 147.908 142.070 151.519 1.00 26.00 289 GLY A O 1
ATOM 2862 N N . ALA B 2 290 ? 148.816 140.385 150.338 1.00 23.32 290 ALA A N 1
ATOM 2863 C CA . ALA B 2 290 ? 148.613 139.424 151.415 1.00 23.32 290 ALA A CA 1
ATOM 2864 C C . ALA B 2 290 ? 149.459 139.773 152.631 1.00 23.32 290 ALA A C 1
ATOM 2865 O O . ALA B 2 290 ? 148.995 139.665 153.771 1.00 23.32 290 ALA A O 1
ATOM 2867 N N . LEU B 2 291 ? 150.706 140.193 152.411 1.00 22.73 291 LEU A N 1
ATOM 2868 C CA . LEU B 2 291 ? 151.554 140.600 153.526 1.00 22.73 291 LEU A CA 1
ATOM 2869 C C . LEU B 2 291 ? 151.026 141.863 154.194 1.00 22.73 291 LEU A C 1
ATOM 2870 O O . LEU B 2 291 ? 151.089 141.990 155.420 1.00 22.73 291 LEU A O 1
ATOM 2875 N N . ALA B 2 292 ? 150.501 142.807 153.410 1.00 18.97 292 ALA A N 1
ATOM 2876 C CA . ALA B 2 292 ? 149.911 144.006 153.998 1.00 18.97 292 ALA A CA 1
ATOM 2877 C C . ALA B 2 292 ? 148.686 143.664 154.835 1.00 18.97 292 ALA A C 1
ATOM 2878 O O . ALA B 2 292 ? 148.497 144.218 155.923 1.00 18.97 292 ALA A O 1
ATOM 2880 N N . THR B 2 293 ? 147.843 142.753 154.347 1.00 17.23 293 THR A N 1
ATOM 2881 C CA . THR B 2 293 ? 146.675 142.339 155.120 1.00 17.23 293 THR A CA 1
ATOM 2882 C C . THR B 2 293 ? 147.083 141.592 156.385 1.00 17.23 293 THR A C 1
ATOM 2883 O O . THR B 2 293 ? 146.478 141.781 157.447 1.00 17.23 293 THR A O 1
ATOM 2887 N N . VAL B 2 294 ? 148.103 140.737 156.293 1.00 16.22 294 VAL A N 1
ATOM 2888 C CA . VAL B 2 294 ? 148.594 140.033 157.474 1.00 16.22 294 VAL A CA 1
ATOM 2889 C C . VAL B 2 294 ? 149.135 141.026 158.493 1.00 16.22 294 VAL A C 1
ATOM 2890 O O . VAL B 2 294 ? 148.881 140.904 159.697 1.00 16.22 294 VAL A O 1
ATOM 2894 N N . ALA B 2 295 ? 149.886 142.026 158.028 1.00 15.36 295 ALA A N 1
ATOM 2895 C CA . ALA B 2 295 ? 150.399 143.051 158.929 1.00 15.36 295 ALA A CA 1
ATOM 2896 C C . ALA B 2 295 ? 149.266 143.848 159.561 1.00 15.36 295 ALA A C 1
ATOM 2897 O O . ALA B 2 295 ? 149.334 144.197 160.741 1.00 15.36 295 ALA A O 1
ATOM 2899 N N . LEU B 2 296 ? 148.219 144.152 158.789 1.00 13.87 296 LEU A N 1
ATOM 2900 C CA . LEU B 2 296 ? 147.072 144.860 159.349 1.00 13.87 296 LEU A CA 1
ATOM 2901 C C . LEU B 2 296 ? 146.389 144.035 160.430 1.00 13.87 296 LEU A C 1
ATOM 2902 O O . LEU B 2 296 ? 146.048 144.556 161.498 1.00 13.87 296 LEU A O 1
ATOM 2907 N N . PHE B 2 297 ? 146.184 142.742 160.172 1.00 13.37 297 PHE A N 1
ATOM 2908 C CA . PHE B 2 297 ? 145.558 141.878 161.168 1.00 13.37 297 PHE A CA 1
ATOM 2909 C C . PHE B 2 297 ? 146.412 141.777 162.425 1.00 13.37 297 PHE A C 1
ATOM 2910 O O . PHE B 2 297 ? 145.893 141.844 163.546 1.00 13.37 297 PHE A O 1
ATOM 2918 N N . VAL B 2 298 ? 147.726 141.622 162.257 1.00 12.69 298 VAL A N 1
ATOM 2919 C CA . VAL B 2 298 ? 148.620 141.526 163.406 1.00 12.69 298 VAL A CA 1
ATOM 2920 C C . VAL B 2 298 ? 148.622 142.828 164.193 1.00 12.69 298 VAL A C 1
ATOM 2921 O O . VAL B 2 298 ? 148.607 142.819 165.427 1.00 12.69 298 VAL A O 1
ATOM 2925 N N . PHE B 2 299 ? 148.650 143.966 163.497 1.00 11.96 299 PHE A N 1
ATOM 2926 C CA . PHE B 2 299 ? 148.632 145.251 164.183 1.00 11.96 299 PHE A CA 1
ATOM 2927 C C . PHE B 2 299 ? 147.339 145.444 164.958 1.00 11.96 299 PHE A C 1
ATOM 2928 O O . PHE B 2 299 ? 147.360 145.917 166.096 1.00 11.96 299 PHE A O 1
ATOM 2936 N N . VAL B 2 300 ? 146.202 145.082 164.363 1.00 11.64 300 VAL A N 1
ATOM 2937 C CA . VAL B 2 300 ? 144.929 145.249 165.056 1.00 11.64 300 VAL A CA 1
ATOM 2938 C C . VAL B 2 300 ? 144.852 144.327 166.267 1.00 11.64 300 VAL A C 1
ATOM 2939 O O . VAL B 2 300 ? 144.374 144.725 167.335 1.00 11.64 300 VAL A O 1
ATOM 2943 N N . SER B 2 301 ? 145.335 143.089 166.131 1.00 11.72 301 SER A N 1
ATOM 2944 C CA . SER B 2 301 ? 145.316 142.162 167.259 1.00 11.72 301 SER A CA 1
ATOM 2945 C C . SER B 2 301 ? 146.231 142.634 168.383 1.00 11.72 301 SER A C 1
ATOM 2946 O O . SER B 2 301 ? 145.851 142.612 169.560 1.00 11.72 301 SER A O 1
ATOM 2949 N N . LEU B 2 302 ? 147.444 143.071 168.043 1.00 11.38 302 LEU A N 1
ATOM 2950 C CA . LEU B 2 302 ? 148.357 143.565 169.065 1.00 11.38 302 LEU A CA 1
ATOM 2951 C C . LEU B 2 302 ? 147.856 144.861 169.683 1.00 11.38 302 LEU A C 1
ATOM 2952 O O . LEU B 2 302 ? 148.116 145.120 170.859 1.00 11.38 302 LEU A O 1
ATOM 2957 N N . ARG B 2 303 ? 147.130 145.679 168.921 1.00 11.18 303 ARG A N 1
ATOM 2958 C CA . ARG B 2 303 ? 146.528 146.876 169.491 1.00 11.18 303 ARG A CA 1
ATOM 2959 C C . ARG B 2 303 ? 145.410 146.518 170.459 1.00 11.18 303 ARG A C 1
ATOM 2960 O O . ARG B 2 303 ? 145.278 147.137 171.519 1.00 11.18 303 ARG A O 1
ATOM 2968 N N . ALA B 2 304 ? 144.595 145.521 170.114 1.00 10.89 304 ALA A N 1
ATOM 2969 C CA . ALA B 2 304 ? 143.557 145.063 171.028 1.00 10.89 304 ALA A CA 1
ATOM 2970 C C . ALA B 2 304 ? 144.135 144.369 172.252 1.00 10.89 304 ALA A C 1
ATOM 2971 O O . ALA B 2 304 ? 143.450 144.269 173.273 1.00 10.89 304 ALA A O 1
ATOM 2973 N N . LEU B 2 305 ? 145.370 143.873 172.164 1.00 11.34 305 LEU A N 1
ATOM 2974 C CA . LEU B 2 305 ? 146.040 143.332 173.343 1.00 11.34 305 LEU A CA 1
ATOM 2975 C C . LEU B 2 305 ? 146.664 144.438 174.190 1.00 11.34 305 LEU A C 1
ATOM 2976 O O . LEU B 2 305 ? 146.621 144.384 175.424 1.00 11.34 305 LEU A O 1
ATOM 2981 N N . TYR B 2 306 ? 147.242 145.453 173.547 1.00 12.34 306 TYR A N 1
ATOM 2982 C CA . TYR B 2 306 ? 147.833 146.558 174.291 1.00 12.34 306 TYR A CA 1
ATOM 2983 C C . TYR B 2 306 ? 146.768 147.428 174.938 1.00 12.34 306 TYR A C 1
ATOM 2984 O O . TYR B 2 306 ? 147.030 148.063 175.963 1.00 12.34 306 TYR A O 1
ATOM 2993 N N . ILE B 2 307 ? 145.565 147.466 174.368 1.00 12.01 307 ILE A N 1
ATOM 2994 C CA . ILE B 2 307 ? 144.456 148.137 175.036 1.00 12.01 307 ILE A CA 1
ATOM 2995 C C . ILE B 2 307 ? 144.140 147.438 176.350 1.00 12.01 307 ILE A C 1
ATOM 2996 O O . ILE B 2 307 ? 143.904 148.085 177.378 1.00 12.01 307 ILE A O 1
ATOM 3001 N N . GLY B 2 308 ? 144.145 146.105 176.343 1.00 12.81 308 GLY A N 1
ATOM 3002 C CA . GLY B 2 308 ? 143.984 145.367 177.583 1.00 12.81 308 GLY A CA 1
ATOM 3003 C C . GLY B 2 308 ? 145.131 145.592 178.547 1.00 12.81 308 GLY A C 1
ATOM 3004 O O . GLY B 2 308 ? 144.927 145.676 179.757 1.00 12.81 308 GLY A O 1
ATOM 3005 N N . ILE B 2 309 ? 146.353 145.691 178.024 1.00 12.70 309 ILE A N 1
ATOM 3006 C CA . ILE B 2 309 ? 147.504 145.992 178.876 1.00 12.70 309 ILE A CA 1
ATOM 3007 C C . ILE B 2 309 ? 147.308 147.335 179.573 1.00 12.70 309 ILE A C 1
ATOM 3008 O O . ILE B 2 309 ? 147.539 147.473 180.780 1.00 12.70 309 ILE A O 1
ATOM 3013 N N . TRP B 2 310 ? 146.875 148.344 178.816 1.00 13.30 310 TRP A N 1
ATOM 3014 C CA . TRP B 2 310 ? 146.652 149.671 179.380 1.00 13.30 310 TRP A CA 1
ATOM 3015 C C . TRP B 2 310 ? 145.522 149.664 180.402 1.00 13.30 310 TRP A C 1
ATOM 3016 O O . TRP B 2 310 ? 145.627 150.305 181.453 1.00 13.30 310 TRP A O 1
ATOM 3027 N N . ALA B 2 311 ? 144.428 148.958 180.108 1.00 14.04 311 ALA A N 1
ATOM 3028 C CA . ALA B 2 311 ? 143.344 148.854 181.079 1.00 14.04 311 ALA A CA 1
ATOM 3029 C C . ALA B 2 311 ? 143.786 148.105 182.328 1.00 14.04 311 ALA A C 1
ATOM 3030 O O . ALA B 2 311 ? 143.261 148.353 183.419 1.00 14.04 311 ALA A O 1
ATOM 3032 N N . GLU B 2 312 ? 144.741 147.186 182.187 1.00 16.05 312 GLU A N 1
ATOM 3033 C CA . GLU B 2 312 ? 145.326 146.528 183.349 1.00 16.05 312 GLU A CA 1
ATOM 3034 C C . GLU B 2 312 ? 146.188 147.496 184.146 1.00 16.05 312 GLU A C 1
ATOM 3035 O O . GLU B 2 312 ? 146.255 147.409 185.377 1.00 16.05 312 GLU A O 1
ATOM 3041 N N . GLN B 2 313 ? 146.863 148.419 183.456 1.00 16.01 313 GLN A N 1
ATOM 3042 C CA . GLN B 2 313 ? 147.671 149.419 184.148 1.00 16.01 313 GLN A CA 1
ATOM 3043 C C . GLN B 2 313 ? 146.808 150.313 185.028 1.00 16.01 313 GLN A C 1
ATOM 3044 O O . GLN B 2 313 ? 147.198 150.651 186.152 1.00 16.01 313 GLN A O 1
ATOM 3050 N N . ALA B 2 314 ? 145.635 150.706 184.538 1.00 16.78 314 ALA A N 1
ATOM 3051 C CA . ALA B 2 314 ? 144.732 151.573 185.281 1.00 16.78 314 ALA A CA 1
ATOM 3052 C C . ALA B 2 314 ? 143.861 150.812 186.271 1.00 16.78 314 ALA A C 1
ATOM 3053 O O . ALA B 2 314 ? 142.842 151.351 186.717 1.00 16.78 314 ALA A O 1
ATOM 3055 N N . LYS B 2 315 ? 144.234 149.577 186.609 1.00 19.70 315 LYS A N 1
ATOM 3056 C CA . LYS B 2 315 ? 143.543 148.756 187.602 1.00 19.70 315 LYS A CA 1
ATOM 3057 C C . LYS B 2 315 ? 142.086 148.494 187.239 1.00 19.70 315 LYS A C 1
ATOM 3058 O O . LYS B 2 315 ? 141.260 148.244 188.122 1.00 19.70 315 LYS A O 1
ATOM 3064 N N . GLN B 2 316 ? 141.749 148.551 185.951 1.00 17.48 316 GLN A N 1
ATOM 3065 C CA . GLN B 2 316 ? 140.425 148.163 185.468 1.00 17.48 316 GLN A CA 1
ATOM 3066 C C . GLN B 2 316 ? 140.564 146.780 184.840 1.00 17.48 316 GLN A C 1
ATOM 3067 O O . GLN B 2 316 ? 140.749 146.624 183.635 1.00 17.48 316 GLN A O 1
ATOM 3073 N N . PHE B 2 317 ? 140.475 145.759 185.693 1.00 18.77 317 PHE A N 1
ATOM 3074 C CA . PHE B 2 317 ? 140.863 144.413 185.289 1.00 18.77 317 PHE A CA 1
ATOM 3075 C C . PHE B 2 317 ? 139.826 143.742 184.401 1.00 18.77 317 PHE A C 1
ATOM 3076 O O . PHE B 2 317 ? 140.195 142.962 183.515 1.00 18.77 317 PHE A O 1
ATOM 3084 N N . PHE B 2 318 ? 138.537 144.013 184.617 1.00 19.40 318 PHE A N 1
ATOM 3085 C CA . PHE B 2 318 ? 137.523 143.425 183.749 1.00 19.40 318 PHE A CA 1
ATOM 3086 C C . PHE B 2 318 ? 137.690 143.902 182.314 1.00 19.40 318 PHE A C 1
ATOM 3087 O O . PHE B 2 318 ? 137.580 143.110 181.371 1.00 19.40 318 PHE A O 1
ATOM 3095 N N . SER B 2 319 ? 137.966 145.194 182.129 1.00 16.17 319 SER A N 1
ATOM 3096 C CA . SER B 2 319 ? 138.227 145.707 180.790 1.00 16.17 319 SER A CA 1
ATOM 3097 C C . SER B 2 319 ? 139.471 145.066 180.191 1.00 16.17 319 SER A C 1
ATOM 3098 O O . SER B 2 319 ? 139.500 144.749 178.997 1.00 16.17 319 SER A O 1
ATOM 3101 N N . ALA B 2 320 ? 140.507 144.860 181.007 1.00 15.81 320 ALA A N 1
ATOM 3102 C CA . ALA B 2 320 ? 141.731 144.241 180.512 1.00 15.81 320 ALA A CA 1
ATOM 3103 C C . ALA B 2 320 ? 141.471 142.825 180.018 1.00 15.81 320 ALA A C 1
ATOM 3104 O O . ALA B 2 320 ? 141.921 142.439 178.932 1.00 15.81 320 ALA A O 1
ATOM 3106 N N . TYR B 2 321 ? 140.731 142.037 180.797 1.00 17.65 321 TYR A N 1
ATOM 3107 C CA . TYR B 2 321 ? 140.470 140.660 180.395 1.00 17.65 321 TYR A CA 1
ATOM 3108 C C . TYR B 2 321 ? 139.505 140.591 179.218 1.00 17.65 321 TYR A C 1
ATOM 3109 O O . TYR B 2 321 ? 139.636 139.704 178.368 1.00 17.65 321 TYR A O 1
ATOM 3118 N N . VAL B 2 322 ? 138.550 141.519 179.133 1.00 14.47 322 VAL A N 1
ATOM 3119 C CA . VAL B 2 322 ? 137.668 141.565 177.969 1.00 14.47 322 VAL A CA 1
ATOM 3120 C C . VAL B 2 322 ? 138.461 141.893 176.711 1.00 14.47 322 VAL A C 1
ATOM 3121 O O . VAL B 2 322 ? 138.246 141.294 175.649 1.00 14.47 322 VAL A O 1
ATOM 3125 N N . ALA B 2 323 ? 139.384 142.854 176.802 1.00 12.95 323 ALA A N 1
ATOM 3126 C CA . ALA B 2 323 ? 140.212 143.190 175.649 1.00 12.95 323 ALA A CA 1
ATOM 3127 C C . ALA B 2 323 ? 141.110 142.027 175.258 1.00 12.95 323 ALA A C 1
ATOM 3128 O O . ALA B 2 323 ? 141.307 141.766 174.066 1.00 12.95 323 ALA A O 1
ATOM 3130 N N . TYR B 2 324 ? 141.664 141.314 176.243 1.00 13.55 324 TYR A N 1
ATOM 3131 C CA . TYR B 2 324 ? 142.434 140.114 175.930 1.00 13.55 324 TYR A CA 1
ATOM 3132 C C . TYR B 2 324 ? 141.574 139.088 175.208 1.00 13.55 324 TYR A C 1
ATOM 3133 O O . TYR B 2 324 ? 142.005 138.495 174.214 1.00 13.55 324 TYR A O 1
ATOM 3142 N N . GLY B 2 325 ? 140.352 138.867 175.692 1.00 13.78 325 GLY A N 1
ATOM 3143 C CA . GLY B 2 325 ? 139.480 137.898 175.053 1.00 13.78 325 GLY A CA 1
ATOM 3144 C C . GLY B 2 325 ? 139.135 138.267 173.625 1.00 13.78 325 GLY A C 1
ATOM 3145 O O . GLY B 2 325 ? 139.143 137.414 172.737 1.00 13.78 325 GLY A O 1
ATOM 3146 N N . LEU B 2 326 ? 138.822 139.541 173.383 1.00 12.15 326 LEU A N 1
ATOM 3147 C CA . LEU B 2 326 ? 138.498 139.968 172.024 1.00 12.15 326 LEU A CA 1
ATOM 3148 C C . LEU B 2 326 ? 139.713 139.871 171.109 1.00 12.15 326 LEU A C 1
ATOM 3149 O O . LEU B 2 326 ? 139.605 139.410 169.962 1.00 12.15 326 LEU A O 1
ATOM 3154 N N . ALA B 2 327 ? 140.882 140.291 171.599 1.00 12.24 327 ALA A N 1
ATOM 3155 C CA . ALA B 2 327 ? 142.094 140.188 170.800 1.00 12.24 327 ALA A CA 1
ATOM 3156 C C . ALA B 2 327 ? 142.405 138.739 170.465 1.00 12.24 327 ALA A C 1
ATOM 3157 O O . ALA B 2 327 ? 142.845 138.436 169.354 1.00 12.24 327 ALA A O 1
ATOM 3159 N N . PHE B 2 328 ? 142.167 137.824 171.405 1.00 14.54 328 PHE A N 1
ATOM 3160 C CA . PHE B 2 328 ? 142.450 136.418 171.146 1.00 14.54 328 PHE A CA 1
ATOM 3161 C C . PHE B 2 328 ? 141.404 135.778 170.245 1.00 14.54 328 PHE A C 1
ATOM 3162 O O . PHE B 2 328 ? 141.738 134.879 169.473 1.00 14.54 328 PHE A O 1
ATOM 3170 N N . LEU B 2 329 ? 140.149 136.225 170.316 1.00 13.74 329 LEU A N 1
ATOM 3171 C CA . LEU B 2 329 ? 139.163 135.805 169.326 1.00 13.74 329 LEU A CA 1
ATOM 3172 C C . LEU B 2 329 ? 139.621 136.180 167.925 1.00 13.74 329 LEU A C 1
ATOM 3173 O O . LEU B 2 329 ? 139.626 135.344 167.011 1.00 13.74 329 LEU A O 1
ATOM 3178 N N . TRP B 2 330 ? 140.029 137.439 167.744 1.00 12.56 330 TRP A N 1
ATOM 3179 C CA . TRP B 2 330 ? 140.502 137.874 166.433 1.00 12.56 330 TRP A CA 1
ATOM 3180 C C . TRP B 2 330 ? 141.755 137.115 166.016 1.00 12.56 330 TRP A C 1
ATOM 3181 O O . TRP B 2 330 ? 141.881 136.699 164.857 1.00 12.56 330 TRP A O 1
ATOM 3192 N N . ILE B 2 331 ? 142.688 136.917 166.950 1.00 13.26 331 ILE A N 1
ATOM 3193 C CA . ILE B 2 331 ? 143.928 136.210 166.647 1.00 13.26 331 ILE A CA 1
ATOM 3194 C C . ILE B 2 331 ? 143.624 134.796 166.181 1.00 13.26 331 ILE A C 1
ATOM 3195 O O . ILE B 2 331 ? 144.091 134.360 165.125 1.00 13.26 331 ILE A O 1
ATOM 3200 N N . GLY B 2 332 ? 142.820 134.065 166.952 1.00 13.69 332 GLY A N 1
ATOM 3201 C CA . GLY B 2 332 ? 142.503 132.700 166.581 1.00 13.69 332 GLY A CA 1
ATOM 3202 C C . GLY B 2 332 ? 141.796 132.620 165.246 1.00 13.69 332 GLY A C 1
ATOM 3203 O O . GLY B 2 332 ? 142.174 131.832 164.378 1.00 13.69 332 GLY A O 1
ATOM 3204 N N . GLN B 2 333 ? 140.780 133.464 165.048 1.00 15.37 333 GLN A N 1
ATOM 3205 C CA . GLN B 2 333 ? 140.007 133.391 163.815 1.00 15.37 333 GLN A CA 1
ATOM 3206 C C . GLN B 2 333 ? 140.876 133.689 162.600 1.00 15.37 333 GLN A C 1
ATOM 3207 O O . GLN B 2 333 ? 140.905 132.907 161.641 1.00 15.37 333 GLN A O 1
ATOM 3213 N N . PHE B 2 334 ? 141.616 134.803 162.626 1.00 14.25 334 PHE A N 1
ATOM 3214 C CA . PHE B 2 334 ? 142.381 135.166 161.440 1.00 14.25 334 PHE A CA 1
ATOM 3215 C C . PHE B 2 334 ? 143.549 134.211 161.227 1.00 14.25 334 PHE A C 1
ATOM 3216 O O . PHE B 2 334 ? 143.841 133.836 160.087 1.00 14.25 334 PHE A O 1
ATOM 3224 N N . LEU B 2 335 ? 144.215 133.781 162.305 1.00 14.26 335 LEU A N 1
ATOM 3225 C CA . LEU B 2 335 ? 145.322 132.845 162.162 1.00 14.26 335 LEU A CA 1
ATOM 3226 C C . LEU B 2 335 ? 144.852 131.531 161.561 1.00 14.26 335 LEU A C 1
ATOM 3227 O O . LEU B 2 335 ? 145.469 131.013 160.626 1.00 14.26 335 LEU A O 1
ATOM 3232 N N . ILE B 2 336 ? 143.754 130.977 162.078 1.00 15.44 336 ILE A N 1
ATOM 3233 C CA . ILE B 2 336 ? 143.270 129.706 161.556 1.00 15.44 336 ILE A CA 1
ATOM 3234 C C . ILE B 2 336 ? 142.816 129.857 160.113 1.00 15.44 336 ILE A C 1
ATOM 3235 O O . ILE B 2 336 ? 143.138 129.020 159.263 1.00 15.44 336 ILE A O 1
ATOM 3240 N N . ASN B 2 337 ? 142.077 130.925 159.802 1.00 17.33 337 ASN A N 1
ATOM 3241 C CA . ASN B 2 337 ? 141.585 131.080 158.438 1.00 17.33 337 ASN A CA 1
ATOM 3242 C C . ASN B 2 337 ? 142.730 131.243 157.448 1.00 17.33 337 ASN A C 1
ATOM 3243 O O . ASN B 2 337 ? 142.711 130.644 156.367 1.00 17.33 337 ASN A O 1
ATOM 3248 N N . ILE B 2 338 ? 143.739 132.042 157.795 1.00 16.92 338 ILE A N 1
ATOM 3249 C CA . ILE B 2 338 ? 144.860 132.233 156.882 1.00 16.92 338 ILE A CA 1
ATOM 3250 C C . ILE B 2 338 ? 145.669 130.947 156.755 1.00 16.92 338 ILE A C 1
ATOM 3251 O O . ILE B 2 338 ? 145.964 130.494 155.645 1.00 16.92 338 ILE A O 1
ATOM 3256 N N . GLY B 2 339 ? 146.005 130.315 157.882 1.00 19.74 339 GLY A N 1
ATOM 3257 C CA . GLY B 2 339 ? 146.745 129.068 157.830 1.00 19.74 339 GLY A CA 1
ATOM 3258 C C . GLY B 2 339 ? 145.997 127.945 157.148 1.00 19.74 339 GLY A C 1
ATOM 3259 O O . GLY B 2 339 ? 146.614 126.954 156.747 1.00 19.74 339 GLY A O 1
ATOM 3260 N N . VAL B 2 340 ? 144.679 128.072 157.007 1.00 20.54 340 VAL A N 1
ATOM 3261 C CA . VAL B 2 340 ? 143.927 127.102 156.221 1.00 20.54 340 VAL A CA 1
ATOM 3262 C C . VAL B 2 340 ? 143.964 127.466 154.744 1.00 20.54 340 VAL A C 1
ATOM 3263 O O . VAL B 2 340 ? 144.149 126.596 153.885 1.00 20.54 340 VAL A O 1
ATOM 3267 N N . ASN B 2 341 ? 143.797 128.751 154.423 1.00 21.17 341 ASN A N 1
ATOM 3268 C CA . ASN B 2 341 ? 143.902 129.178 153.031 1.00 21.17 341 ASN A CA 1
ATOM 3269 C C . ASN B 2 341 ? 145.303 128.935 152.487 1.00 21.17 341 ASN A C 1
ATOM 3270 O O . ASN B 2 341 ? 145.465 128.495 151.344 1.00 21.17 341 ASN A O 1
ATOM 3275 N N . VAL B 2 342 ? 146.331 129.216 153.292 1.00 22.18 342 VAL A N 1
ATOM 3276 C CA . VAL B 2 342 ? 147.701 128.920 152.891 1.00 22.18 342 VAL A CA 1
ATOM 3277 C C . VAL B 2 342 ? 148.019 127.434 152.993 1.00 22.18 342 VAL A C 1
ATOM 3278 O O . VAL B 2 342 ? 149.048 126.988 152.475 1.00 22.18 342 VAL A O 1
ATOM 3282 N N . GLY B 2 343 ? 147.150 126.648 153.628 1.00 23.95 343 GLY A N 1
ATOM 3283 C CA . GLY B 2 343 ? 147.250 125.205 153.608 1.00 23.95 343 GLY A CA 1
ATOM 3284 C C . GLY B 2 343 ? 147.866 124.570 154.836 1.00 23.95 343 GLY A C 1
ATOM 3285 O O . GLY B 2 343 ? 147.960 123.337 154.888 1.00 23.95 343 GLY A O 1
ATOM 3286 N N . LEU B 2 344 ? 148.292 125.363 155.821 1.00 24.29 344 LEU A N 1
ATOM 3287 C CA . LEU B 2 344 ? 148.921 124.796 157.011 1.00 24.29 344 LEU A CA 1
ATOM 3288 C C . LEU B 2 344 ? 147.948 123.915 157.787 1.00 24.29 344 LEU A C 1
ATOM 3289 O O . LEU B 2 344 ? 148.306 122.820 158.234 1.00 24.29 344 LEU A O 1
ATOM 3294 N N . LEU B 2 345 ? 146.709 124.377 157.957 1.00 26.16 345 LEU A N 1
ATOM 3295 C CA . LEU B 2 345 ? 145.742 123.657 158.770 1.00 26.16 345 LEU A CA 1
ATOM 3296 C C . LEU B 2 345 ? 144.622 123.085 157.907 1.00 26.16 345 LEU A C 1
ATOM 3297 O O . LEU B 2 345 ? 144.318 123.620 156.836 1.00 26.16 345 LEU A O 1
ATOM 3302 N N . PRO B 2 346 ? 143.991 121.990 158.342 1.00 31.17 346 PRO A N 1
ATOM 3303 C CA . PRO B 2 346 ? 142.906 121.389 157.557 1.00 31.17 346 PRO A CA 1
ATOM 3304 C C . PRO B 2 346 ? 141.498 121.838 157.924 1.00 31.17 346 PRO A C 1
ATOM 3305 O O . PRO B 2 346 ? 140.554 121.448 157.222 1.00 31.17 346 PRO A O 1
ATOM 3309 N N . THR B 2 347 ? 141.320 122.632 158.978 1.00 32.54 347 THR A N 1
ATOM 3310 C CA . THR B 2 347 ? 139.983 122.997 159.450 1.00 32.54 347 THR A CA 1
ATOM 3311 C C . THR B 2 347 ? 139.341 123.956 158.455 1.00 32.54 347 THR A C 1
ATOM 3312 O O . THR B 2 347 ? 139.574 125.165 158.495 1.00 32.54 347 THR A O 1
ATOM 3316 N N . LYS B 2 348 ? 138.500 123.415 157.571 1.00 34.67 348 LYS A N 1
ATOM 3317 C CA . LYS B 2 348 ? 137.946 124.212 156.480 1.00 34.67 348 LYS A CA 1
ATOM 3318 C C . LYS B 2 348 ? 136.995 125.289 156.992 1.00 34.67 348 LYS A C 1
ATOM 3319 O O . LYS B 2 348 ? 137.129 126.467 156.640 1.00 34.67 348 LYS A O 1
ATOM 3325 N N . GLY B 2 349 ? 136.043 124.911 157.840 1.00 33.00 349 GLY A N 1
ATOM 3326 C CA . GLY B 2 349 ? 134.907 125.764 158.136 1.00 33.00 349 GLY A CA 1
ATOM 3327 C C . GLY B 2 349 ? 135.163 126.966 159.023 1.00 33.00 349 GLY A C 1
ATOM 3328 O O . GLY B 2 349 ? 134.710 126.998 160.171 1.00 33.00 349 GLY A O 1
ATOM 3329 N N . LEU B 2 350 ? 135.880 127.964 158.509 1.00 25.20 350 LEU A N 1
ATOM 3330 C CA . LEU B 2 350 ? 136.063 129.213 159.234 1.00 25.20 350 LEU A CA 1
ATOM 3331 C C . LEU B 2 350 ? 136.125 130.370 158.248 1.00 25.20 350 LEU A C 1
ATOM 3332 O O . LEU B 2 350 ? 136.477 130.199 157.079 1.00 25.20 350 LEU A O 1
ATOM 3337 N N . THR B 2 351 ? 135.775 131.556 158.741 1.00 17.83 351 THR A N 1
ATOM 3338 C CA . THR B 2 351 ? 135.744 132.771 157.942 1.00 17.83 351 THR A CA 1
ATOM 3339 C C . THR B 2 351 ? 136.622 133.830 158.592 1.00 17.83 351 THR A C 1
ATOM 3340 O O . THR B 2 351 ? 136.778 133.863 159.816 1.00 17.83 351 THR A O 1
ATOM 3344 N N . LEU B 2 352 ? 137.195 134.698 157.762 1.00 15.19 352 LEU A N 1
ATOM 3345 C CA . LEU B 2 352 ? 137.995 135.797 158.275 1.00 15.19 352 LEU A CA 1
ATOM 3346 C C . LEU B 2 352 ? 137.105 136.771 159.046 1.00 15.19 352 LEU A C 1
ATOM 3347 O O . LEU B 2 352 ? 135.905 136.872 158.777 1.00 15.19 352 LEU A O 1
ATOM 3352 N N . PRO B 2 353 ? 137.663 137.486 160.028 1.00 13.73 353 PRO A N 1
ATOM 3353 C CA . PRO B 2 353 ? 136.834 138.379 160.849 1.00 13.73 353 PRO A CA 1
ATOM 3354 C C . PRO B 2 353 ? 136.186 139.501 160.054 1.00 13.73 353 PRO A C 1
ATOM 3355 O O . PRO B 2 353 ? 134.963 139.673 160.100 1.00 13.73 353 PRO A O 1
ATOM 3359 N N . PHE B 2 354 ? 136.988 140.269 159.320 1.00 12.58 354 PHE A N 1
ATOM 3360 C CA . PHE B 2 354 ? 136.497 141.446 158.615 1.00 12.58 354 PHE A CA 1
ATOM 3361 C C . PHE B 2 354 ? 136.340 141.234 157.117 1.00 12.58 354 PHE A C 1
ATOM 3362 O O . PHE B 2 354 ? 135.360 141.702 156.532 1.00 12.58 354 PHE A O 1
ATOM 3370 N N . LEU B 2 355 ? 137.283 140.540 156.477 1.00 13.98 355 LEU A N 1
ATOM 3371 C CA . LEU B 2 355 ? 137.254 140.414 155.025 1.00 13.98 355 LEU A CA 1
ATOM 3372 C C . LEU B 2 355 ? 136.172 139.464 154.528 1.00 13.98 355 LEU A C 1
ATOM 3373 O O . LEU B 2 355 ? 135.677 139.646 153.411 1.00 13.98 355 LEU A O 1
ATOM 3378 N N . SER B 2 356 ? 135.800 138.460 155.312 1.00 15.26 356 SER A N 1
ATOM 3379 C CA . SER B 2 356 ? 134.811 137.498 154.856 1.00 15.26 356 SER A CA 1
ATOM 3380 C C . SER B 2 356 ? 133.427 138.138 154.788 1.00 15.26 356 SER A C 1
ATOM 3381 O O . SER B 2 356 ? 133.154 139.170 155.405 1.00 15.26 356 SER A O 1
ATOM 3384 N N . TYR B 2 357 ? 132.545 137.505 154.017 1.00 17.45 357 TYR A N 1
ATOM 3385 C CA . TYR B 2 357 ? 131.220 138.051 153.756 1.00 17.45 357 TYR A CA 1
ATOM 3386 C C . TYR B 2 357 ? 130.280 137.965 154.949 1.00 17.45 357 TYR A C 1
ATOM 3387 O O . TYR B 2 357 ? 129.359 138.784 155.041 1.00 17.45 357 TYR A O 1
ATOM 3396 N N . GLY B 2 358 ? 130.509 137.025 155.868 1.00 17.37 358 GLY A N 1
ATOM 3397 C CA . GLY B 2 358 ? 129.569 136.695 156.927 1.00 17.37 358 GLY A CA 1
ATOM 3398 C C . GLY B 2 358 ? 128.812 137.863 157.523 1.00 17.37 358 GLY A C 1
ATOM 3399 O O . GLY B 2 358 ? 129.413 138.852 157.950 1.00 17.37 358 GLY A O 1
ATOM 3400 N N . GLY B 2 359 ? 127.486 137.764 157.536 1.00 19.03 359 GLY A N 1
ATOM 3401 C CA . GLY B 2 359 ? 126.647 138.855 157.986 1.00 19.03 359 GLY A CA 1
ATOM 3402 C C . GLY B 2 359 ? 126.769 139.154 159.464 1.00 19.03 359 GLY A C 1
ATOM 3403 O O . GLY B 2 359 ? 127.248 140.224 159.849 1.00 19.03 359 GLY A O 1
ATOM 3404 N N . SER B 2 360 ? 126.335 138.215 160.306 1.00 21.71 360 SER A N 1
ATOM 3405 C CA . SER B 2 360 ? 126.446 138.411 161.744 1.00 21.71 360 SER A CA 1
ATOM 3406 C C . SER B 2 360 ? 127.895 138.448 162.207 1.00 21.71 360 SER A C 1
ATOM 3407 O O . SER B 2 360 ? 128.178 139.021 163.263 1.00 21.71 360 SER A O 1
ATOM 3410 N N . SER B 2 361 ? 128.814 137.848 161.449 1.00 19.31 361 SER A N 1
ATOM 3411 C CA . SER B 2 361 ? 130.227 137.933 161.801 1.00 19.31 361 SER A CA 1
ATOM 3412 C C . SER B 2 361 ? 130.724 139.370 161.731 1.00 19.31 361 SER A C 1
ATOM 3413 O O . SER B 2 361 ? 131.500 139.809 162.586 1.00 19.31 361 SER A O 1
ATOM 3416 N N . LEU B 2 362 ? 130.287 140.119 160.718 1.00 17.16 362 LEU A N 1
ATOM 3417 C CA . LEU B 2 362 ? 130.742 141.496 160.566 1.00 17.16 362 LEU A CA 1
ATOM 3418 C C . LEU B 2 362 ? 130.145 142.400 161.637 1.00 17.16 362 LEU A C 1
ATOM 3419 O O . LEU B 2 362 ? 130.837 143.269 162.180 1.00 17.16 362 LEU A O 1
ATOM 3424 N N . VAL B 2 363 ? 128.863 142.211 161.954 1.00 15.81 363 VAL A N 1
ATOM 3425 C CA . VAL B 2 363 ? 128.233 143.004 163.006 1.00 15.81 363 VAL A CA 1
ATOM 3426 C C . VAL B 2 363 ? 128.898 142.729 164.348 1.00 15.81 363 VAL A C 1
ATOM 3427 O O . VAL B 2 363 ? 129.169 143.652 165.126 1.00 15.81 363 VAL A O 1
ATOM 3431 N N . ILE B 2 364 ? 129.184 141.459 164.637 1.00 15.14 364 ILE A N 1
ATOM 3432 C CA . ILE B 2 364 ? 129.829 141.112 165.898 1.00 15.14 364 ILE A CA 1
ATOM 3433 C C . ILE B 2 364 ? 131.262 141.632 165.933 1.00 15.14 364 ILE A C 1
ATOM 3434 O O . ILE B 2 364 ? 131.750 142.069 166.980 1.00 15.14 364 ILE A O 1
ATOM 3439 N N . CYS B 2 365 ? 131.961 141.600 164.796 1.00 13.48 365 CYS A N 1
ATOM 3440 C CA . CYS B 2 365 ? 133.316 142.143 164.753 1.00 13.48 365 CYS A CA 1
ATOM 3441 C C . CYS B 2 365 ? 133.318 143.649 164.986 1.00 13.48 365 CYS A C 1
ATOM 3442 O O . CYS B 2 365 ? 134.191 144.174 165.688 1.00 13.48 365 CYS A O 1
ATOM 3445 N N . CYS B 2 366 ? 132.346 144.361 164.415 1.00 13.37 366 CYS A N 1
ATOM 3446 C CA . CYS B 2 366 ? 132.245 145.794 164.667 1.00 13.37 366 CYS A CA 1
ATOM 3447 C C . CYS B 2 366 ? 131.856 146.082 166.113 1.00 13.37 366 CYS A C 1
ATOM 3448 O O . CYS B 2 366 ? 132.324 147.067 166.694 1.00 13.37 366 CYS A O 1
ATOM 3451 N N . ALA B 2 367 ? 131.012 145.239 166.711 1.00 13.38 367 ALA A N 1
ATOM 3452 C CA . ALA B 2 367 ? 130.698 145.395 168.128 1.00 13.38 367 ALA A CA 1
ATOM 3453 C C . ALA B 2 367 ? 131.929 145.162 168.995 1.00 13.38 367 ALA A C 1
ATOM 3454 O O . ALA B 2 367 ? 132.129 145.857 169.995 1.00 13.38 367 ALA A O 1
ATOM 3456 N N . CYS B 2 368 ? 132.761 144.183 168.634 1.00 12.83 368 CYS A N 1
ATOM 3457 C CA . CYS B 2 368 ? 134.006 143.958 169.364 1.00 12.83 368 CYS A CA 1
ATOM 3458 C C . CYS B 2 368 ? 134.952 145.142 169.218 1.00 12.83 368 CYS A C 1
ATOM 3459 O O . CYS B 2 368 ? 135.634 145.524 170.176 1.00 12.83 368 CYS A O 1
ATOM 3462 N N . LEU B 2 369 ? 135.019 145.728 168.021 1.00 12.06 369 LEU A N 1
ATOM 3463 C CA . LEU B 2 369 ? 135.829 146.929 167.835 1.00 12.06 369 LEU A CA 1
ATOM 3464 C C . LEU B 2 369 ? 135.319 148.073 168.702 1.00 12.06 369 LEU A C 1
ATOM 3465 O O . LEU B 2 369 ? 136.109 148.799 169.319 1.00 12.06 369 LEU A O 1
ATOM 3470 N N . GLY B 2 370 ? 133.999 148.249 168.761 1.00 13.03 370 GLY A N 1
ATOM 3471 C CA . GLY B 2 370 ? 133.437 149.260 169.640 1.00 13.03 370 GLY A CA 1
ATOM 3472 C C . GLY B 2 370 ? 133.752 148.997 171.100 1.00 13.03 370 GLY A C 1
ATOM 3473 O O . GLY B 2 370 ? 134.051 149.922 171.856 1.00 13.03 370 GLY A O 1
ATOM 3474 N N . MET B 2 371 ? 133.693 147.731 171.514 1.00 13.09 371 MET A N 1
ATOM 3475 C CA . MET B 2 371 ? 134.023 147.379 172.891 1.00 13.09 371 MET A CA 1
ATOM 3476 C C . MET B 2 371 ? 135.478 147.694 173.205 1.00 13.09 371 MET A C 1
ATOM 3477 O O . MET B 2 371 ? 135.793 148.195 174.288 1.00 13.09 371 MET A O 1
ATOM 3482 N N . LEU B 2 372 ? 136.381 147.406 172.269 1.00 12.16 372 LEU A N 1
ATOM 3483 C CA . LEU B 2 372 ? 137.793 147.696 172.498 1.00 12.16 372 LEU A CA 1
ATOM 3484 C C . LEU B 2 372 ? 138.046 149.197 172.562 1.00 12.16 372 LEU A C 1
ATOM 3485 O O . LEU B 2 372 ? 138.842 149.665 173.386 1.00 12.16 372 LEU A O 1
ATOM 3490 N N . LEU B 2 373 ? 137.376 149.971 171.705 1.00 13.02 373 LEU A N 1
ATOM 3491 C CA . LEU B 2 373 ? 137.511 151.422 171.783 1.00 13.02 373 LEU A CA 1
ATOM 3492 C C . LEU B 2 373 ? 136.930 151.966 173.081 1.00 13.02 373 LEU A C 1
ATOM 3493 O O . LEU B 2 373 ? 137.458 152.933 173.640 1.00 13.02 373 LEU A O 1
ATOM 3498 N N . ARG B 2 374 ? 135.855 151.354 173.580 1.00 15.38 374 ARG A N 1
ATOM 3499 C CA . ARG B 2 374 ? 135.316 151.744 174.878 1.00 15.38 374 ARG A CA 1
ATOM 3500 C C . ARG B 2 374 ? 136.292 151.418 176.002 1.00 15.38 374 ARG A C 1
ATOM 3501 O O . ARG B 2 374 ? 136.428 152.194 176.951 1.00 15.38 374 ARG A O 1
ATOM 3509 N N . ILE B 2 375 ? 136.974 150.272 175.917 1.00 13.74 375 ILE A N 1
ATOM 3510 C CA . ILE B 2 375 ? 138.002 149.939 176.905 1.00 13.74 375 ILE A CA 1
ATOM 3511 C C . ILE B 2 375 ? 139.104 150.986 176.884 1.00 13.74 375 ILE A C 1
ATOM 3512 O O . ILE B 2 375 ? 139.565 151.460 177.931 1.00 13.74 375 ILE A O 1
ATOM 3517 N N . GLU B 2 376 ? 139.549 151.353 175.681 1.00 15.30 376 GLU A N 1
ATOM 3518 C CA . GLU B 2 376 ? 140.608 152.347 175.548 1.00 15.30 376 GLU A CA 1
ATOM 3519 C C . GLU B 2 376 ? 140.179 153.694 176.114 1.00 15.30 376 GLU A C 1
ATOM 3520 O O . GLU B 2 376 ? 140.967 154.376 176.777 1.00 15.30 376 GLU A O 1
ATOM 3526 N N . TRP B 2 377 ? 138.939 154.106 175.848 1.00 18.35 377 TRP A N 1
ATOM 3527 C CA . TRP B 2 377 ? 138.471 155.377 176.391 1.00 18.35 377 TRP A CA 1
ATOM 3528 C C . TRP B 2 377 ? 138.340 155.318 177.907 1.00 18.35 377 TRP A C 1
ATOM 3529 O O . TRP B 2 377 ? 138.714 156.267 178.604 1.00 18.35 377 TRP A O 1
ATOM 3540 N N . GLU B 2 378 ? 137.816 154.211 178.437 1.00 17.32 378 GLU A N 1
ATOM 3541 C CA . GLU B 2 378 ? 137.551 154.124 179.868 1.00 17.32 378 GLU A CA 1
ATOM 3542 C C . GLU B 2 378 ? 138.831 154.008 180.682 1.00 17.32 378 GLU A C 1
ATOM 3543 O O . GLU B 2 378 ? 138.873 154.472 181.826 1.00 17.32 378 GLU A O 1
ATOM 3549 N N . ARG B 2 379 ? 139.879 153.394 180.130 1.00 15.02 379 ARG A N 1
ATOM 3550 C CA . ARG B 2 379 ? 141.129 153.332 180.880 1.00 15.02 379 ARG A CA 1
ATOM 3551 C C . ARG B 2 379 ? 141.786 154.698 181.034 1.00 15.02 379 ARG A C 1
ATOM 3552 O O . ARG B 2 379 ? 142.716 154.830 181.836 1.00 15.02 379 ARG A O 1
ATOM 3560 N N . ARG B 2 380 ? 141.330 155.709 180.294 1.00 16.05 380 ARG A N 1
ATOM 3561 C CA . ARG B 2 380 ? 141.866 157.062 180.395 1.00 16.05 380 ARG A CA 1
ATOM 3562 C C . ARG B 2 380 ? 140.991 157.956 181.267 1.00 16.05 380 ARG A C 1
ATOM 3563 O O . ARG B 2 380 ? 141.465 158.518 182.258 1.00 16.05 380 ARG A O 1
ATOM 3571 N N . THR B 2 381 ? 139.718 158.098 180.913 1.00 18.68 381 THR A N 1
ATOM 3572 C CA . THR B 2 381 ? 138.794 158.997 181.601 1.00 18.68 381 THR A CA 1
ATOM 3573 C C . THR B 2 381 ? 137.730 158.151 182.296 1.00 18.68 381 THR A C 1
ATOM 3574 O O . THR B 2 381 ? 136.712 157.798 181.698 1.00 18.68 381 THR A O 1
ATOM 3578 N N . HIS B 2 382 ? 137.974 157.838 183.566 1.00 19.71 382 HIS A N 1
ATOM 3579 C CA . HIS B 2 382 ? 137.041 157.070 184.391 1.00 19.71 382 HIS A CA 1
ATOM 3580 C C . HIS B 2 382 ? 136.672 155.733 183.753 1.00 19.71 382 HIS A C 1
ATOM 3581 O O . HIS B 2 382 ? 136.317 154.781 184.447 1.00 19.71 382 HIS A O 1
ATOM 3588 N N . PHE C 3 6 ? 155.284 146.251 177.322 1.00 42.81 6 PHE B N 1
ATOM 3589 C CA . PHE C 3 6 ? 154.923 145.019 178.013 1.00 42.81 6 PHE B CA 1
ATOM 3590 C C . PHE C 3 6 ? 155.139 145.142 179.517 1.00 42.81 6 PHE B C 1
ATOM 3591 O O . PHE C 3 6 ? 154.849 144.217 180.275 1.00 42.81 6 PHE B O 1
ATOM 3599 N N . GLN C 3 7 ? 155.657 146.295 179.941 1.00 41.28 7 GLN B N 1
ATOM 3600 C CA . GLN C 3 7 ? 155.992 146.509 181.343 1.00 41.28 7 GLN B CA 1
ATOM 3601 C C . GLN C 3 7 ? 154.770 146.728 182.224 1.00 41.28 7 GLN B C 1
ATOM 3602 O O . GLN C 3 7 ? 154.859 146.531 183.441 1.00 41.28 7 GLN B O 1
ATOM 3608 N N . GLY C 3 8 ? 153.634 147.126 181.646 1.00 39.30 8 GLY B N 1
ATOM 3609 C CA . GLY C 3 8 ? 152.472 147.446 182.456 1.00 39.30 8 GLY B CA 1
ATOM 3610 C C . GLY C 3 8 ? 151.706 146.253 182.979 1.00 39.30 8 GLY B C 1
ATOM 3611 O O . GLY C 3 8 ? 150.981 146.385 183.971 1.00 39.30 8 GLY B O 1
ATOM 3612 N N . ALA C 3 9 ? 151.846 145.095 182.342 1.00 35.28 9 ALA B N 1
ATOM 3613 C CA . ALA C 3 9 ? 151.094 143.921 182.754 1.00 35.28 9 ALA B CA 1
ATOM 3614 C C . ALA C 3 9 ? 151.556 143.426 184.119 1.00 35.28 9 ALA B C 1
ATOM 3615 O O . ALA C 3 9 ? 152.710 143.610 184.516 1.00 35.28 9 ALA B O 1
ATOM 3617 N N . LEU C 3 10 ? 150.631 142.795 184.845 1.00 34.37 10 LEU B N 1
ATOM 3618 C CA . LEU C 3 10 ? 151.005 142.121 186.083 1.00 34.37 10 LEU B CA 1
ATOM 3619 C C . LEU C 3 10 ? 151.977 140.981 185.818 1.00 34.37 10 LEU B C 1
ATOM 3620 O O . LEU C 3 10 ? 152.797 140.648 186.680 1.00 34.37 10 LEU B O 1
ATOM 3625 N N . TYR C 3 11 ? 151.901 140.376 184.634 1.00 33.41 11 TYR B N 1
ATOM 3626 C CA . TYR C 3 11 ? 152.745 139.246 184.254 1.00 33.41 11 TYR B CA 1
ATOM 3627 C C . TYR C 3 11 ? 153.377 139.555 182.905 1.00 33.41 11 TYR B C 1
ATOM 3628 O O . TYR C 3 11 ? 152.936 139.042 181.868 1.00 33.41 11 TYR B O 1
ATOM 3637 N N . PRO C 3 12 ? 154.408 140.404 182.880 1.00 30.41 12 PRO B N 1
ATOM 3638 C CA . PRO C 3 12 ? 155.056 140.726 181.599 1.00 30.41 12 PRO B CA 1
ATOM 3639 C C . PRO C 3 12 ? 155.629 139.512 180.893 1.00 30.41 12 PRO B C 1
ATOM 3640 O O . PRO C 3 12 ? 155.655 139.483 179.657 1.00 30.41 12 PRO B O 1
ATOM 3644 N N . TRP C 3 13 ? 156.094 138.509 181.641 1.00 33.99 13 TRP B N 1
ATOM 3645 C CA . TRP C 3 13 ? 156.635 137.308 181.014 1.00 33.99 13 TRP B CA 1
ATOM 3646 C C . TRP C 3 13 ? 155.570 136.576 180.208 1.00 33.99 13 TRP B C 1
ATOM 3647 O O . TRP C 3 13 ? 155.827 136.135 179.082 1.00 33.99 13 TRP B O 1
ATOM 3658 N N . ARG C 3 14 ? 154.368 136.434 180.769 1.00 28.77 14 ARG B N 1
ATOM 3659 C CA . ARG C 3 14 ? 153.301 135.726 180.069 1.00 28.77 14 ARG B CA 1
ATOM 3660 C C . ARG C 3 14 ? 152.875 136.470 178.810 1.00 28.77 14 ARG B C 1
ATOM 3661 O O . ARG C 3 14 ? 152.665 135.854 177.758 1.00 28.77 14 ARG B O 1
ATOM 3669 N N . PHE C 3 15 ? 152.738 137.794 178.901 1.00 27.15 15 PHE B N 1
ATOM 3670 C CA . PHE C 3 15 ? 152.386 138.584 177.727 1.00 27.15 15 PHE B CA 1
ATOM 3671 C C . PHE C 3 15 ? 153.471 138.496 176.663 1.00 27.15 15 PHE B C 1
ATOM 3672 O O . PHE C 3 15 ? 153.172 138.393 175.468 1.00 27.15 15 PHE B O 1
ATOM 3680 N N . CYS C 3 16 ? 154.739 138.537 177.079 1.00 31.57 16 CYS B N 1
ATOM 3681 C CA . CYS C 3 16 ? 155.834 138.402 176.125 1.00 31.57 16 CYS B CA 1
ATOM 3682 C C . CYS C 3 16 ? 155.801 137.041 175.442 1.00 31.57 16 CYS B C 1
ATOM 3683 O O . CYS C 3 16 ? 156.007 136.944 174.228 1.00 31.57 16 CYS B O 1
ATOM 3686 N N . VAL C 3 17 ? 155.536 135.980 176.206 1.00 26.41 17 VAL B N 1
ATOM 3687 C CA . VAL C 3 17 ? 155.463 134.641 175.628 1.00 26.41 17 VAL B CA 1
ATOM 3688 C C . VAL C 3 17 ? 154.319 134.553 174.626 1.00 26.41 17 VAL B C 1
ATOM 3689 O O . VAL C 3 17 ? 154.469 133.982 173.539 1.00 26.41 17 VAL B O 1
ATOM 3693 N N . ILE C 3 18 ? 153.159 135.115 174.975 1.00 21.92 18 ILE B N 1
ATOM 3694 C CA . ILE C 3 18 ? 152.010 135.065 174.074 1.00 21.92 18 ILE B CA 1
ATOM 3695 C C . ILE C 3 18 ? 152.291 135.840 172.792 1.00 21.92 18 ILE B C 1
ATOM 3696 O O . ILE C 3 18 ? 151.987 135.370 171.689 1.00 21.92 18 ILE B O 1
ATOM 3701 N N . VAL C 3 19 ? 152.869 137.037 172.913 1.00 21.89 19 VAL B N 1
ATOM 3702 C CA . VAL C 3 19 ? 153.170 137.831 171.726 1.00 21.89 19 VAL B CA 1
ATOM 3703 C C . VAL C 3 19 ? 154.219 137.133 170.870 1.00 21.89 19 VAL B C 1
ATOM 3704 O O . VAL C 3 19 ? 154.141 137.151 169.636 1.00 21.89 19 VAL B O 1
ATOM 3708 N N . GLY C 3 20 ? 155.205 136.495 171.502 1.00 23.39 20 GLY B N 1
ATOM 3709 C CA . GLY C 3 20 ? 156.197 135.753 170.744 1.00 23.39 20 GLY B CA 1
ATOM 3710 C C . GLY C 3 20 ? 155.605 134.564 170.013 1.00 23.39 20 GLY B C 1
ATOM 3711 O O . GLY C 3 20 ? 155.973 134.280 168.874 1.00 23.39 20 GLY B O 1
ATOM 3712 N N . LEU C 3 21 ? 154.681 133.850 170.660 1.00 23.71 21 LEU B N 1
ATOM 3713 C CA . LEU C 3 21 ? 154.015 132.730 170.002 1.00 23.71 21 LEU B CA 1
ATOM 3714 C C . LEU C 3 21 ? 153.163 133.204 168.829 1.00 23.71 21 LEU B C 1
ATOM 3715 O O . LEU C 3 21 ? 153.161 132.580 167.758 1.00 23.71 21 LEU B O 1
ATOM 3720 N N . LEU C 3 22 ? 152.437 134.310 169.013 1.00 22.57 22 LEU B N 1
ATOM 3721 C CA . LEU C 3 22 ? 151.651 134.875 167.921 1.00 22.57 22 LEU B CA 1
ATOM 3722 C C . LEU C 3 22 ? 152.550 135.289 166.764 1.00 22.57 22 LEU B C 1
ATOM 3723 O O . LEU C 3 22 ? 152.239 135.022 165.598 1.00 22.57 22 LEU B O 1
ATOM 3728 N N . LEU C 3 23 ? 153.678 135.934 167.070 1.00 23.04 23 LEU B N 1
ATOM 3729 C CA . LEU C 3 23 ? 154.597 136.352 166.021 1.00 23.04 23 LEU B CA 1
ATOM 3730 C C . LEU C 3 23 ? 155.253 135.159 165.341 1.00 23.04 23 LEU B C 1
ATOM 3731 O O . LEU C 3 23 ? 155.534 135.218 164.145 1.00 23.04 23 LEU B O 1
ATOM 3736 N N . ALA C 3 24 ? 155.497 134.073 166.075 1.00 23.83 24 ALA B N 1
ATOM 3737 C CA . ALA C 3 24 ? 156.038 132.868 165.455 1.00 23.83 24 ALA B CA 1
ATOM 3738 C C . ALA C 3 24 ? 155.036 132.244 164.493 1.00 23.83 24 ALA B C 1
ATOM 3739 O O . ALA C 3 24 ? 155.405 131.823 163.390 1.00 23.83 24 ALA B O 1
ATOM 3741 N N . MET C 3 25 ? 153.763 132.177 164.890 1.00 23.20 25 MET B N 1
ATOM 3742 C CA . MET C 3 25 ? 152.745 131.658 163.978 1.00 23.20 25 MET B CA 1
ATOM 3743 C C . MET C 3 25 ? 152.595 132.551 162.751 1.00 23.20 25 MET B C 1
ATOM 3744 O O . MET C 3 25 ? 152.465 132.057 161.623 1.00 23.20 25 MET B O 1
ATOM 3749 N N . VAL C 3 26 ? 152.624 133.869 162.949 1.00 20.63 26 VAL B N 1
ATOM 3750 C CA . VAL C 3 26 ? 152.520 134.791 161.823 1.00 20.63 26 VAL B CA 1
ATOM 3751 C C . VAL C 3 26 ? 153.745 134.681 160.924 1.00 20.63 26 VAL B C 1
ATOM 3752 O O . VAL C 3 26 ? 153.643 134.795 159.699 1.00 20.63 26 VAL B O 1
ATOM 3756 N N . GLY C 3 27 ? 154.920 134.452 161.511 1.00 22.48 27 GLY B N 1
ATOM 3757 C CA . GLY C 3 27 ? 156.111 134.241 160.708 1.00 22.48 27 GLY B CA 1
ATOM 3758 C C . GLY C 3 27 ? 156.042 132.964 159.897 1.00 22.48 27 GLY B C 1
ATOM 3759 O O . GLY C 3 27 ? 156.493 132.923 158.752 1.00 22.48 27 GLY B O 1
ATOM 3760 N N . ALA C 3 28 ? 155.481 131.902 160.480 1.00 20.69 28 ALA B N 1
ATOM 3761 C CA . ALA C 3 28 ? 155.265 130.675 159.718 1.00 20.69 28 ALA B CA 1
ATOM 3762 C C . ALA C 3 28 ? 154.302 130.913 158.562 1.00 20.69 28 ALA B C 1
ATOM 3763 O O . ALA C 3 28 ? 154.522 130.425 157.446 1.00 20.69 28 ALA B O 1
ATOM 3765 N N . ILE C 3 29 ? 153.232 131.670 158.810 1.00 19.64 29 ILE B N 1
ATOM 3766 C CA . ILE C 3 29 ? 152.282 131.990 157.745 1.00 19.64 29 ILE B CA 1
ATOM 3767 C C . ILE C 3 29 ? 152.962 132.798 156.644 1.00 19.64 29 ILE B C 1
ATOM 3768 O O . ILE C 3 29 ? 152.781 132.527 155.450 1.00 19.64 29 ILE B O 1
ATOM 3773 N N . VAL C 3 30 ? 153.765 133.793 157.027 1.00 22.33 30 VAL B N 1
ATOM 3774 C CA . VAL C 3 30 ? 154.470 134.615 156.046 1.00 22.33 30 VAL B CA 1
ATOM 3775 C C . VAL C 3 30 ? 155.452 133.770 155.246 1.00 22.33 30 VAL B C 1
ATOM 3776 O O . VAL C 3 30 ? 155.573 133.920 154.025 1.00 22.33 30 VAL B O 1
ATOM 3780 N N . TRP C 3 31 ? 156.176 132.876 155.922 1.00 27.15 31 TRP B N 1
ATOM 3781 C CA . TRP C 3 31 ? 157.119 132.003 155.235 1.00 27.15 31 TRP B CA 1
ATOM 3782 C C . TRP C 3 31 ? 156.408 131.105 154.233 1.00 27.15 31 TRP B C 1
ATOM 3783 O O . TRP C 3 31 ? 156.889 130.909 153.112 1.00 27.15 31 TRP B O 1
ATOM 3794 N N . ARG C 3 32 ? 155.256 130.553 154.613 1.00 24.66 32 ARG B N 1
ATOM 3795 C CA . ARG C 3 32 ? 154.519 129.711 153.679 1.00 24.66 32 ARG B CA 1
ATOM 3796 C C . ARG C 3 32 ? 153.867 130.521 152.564 1.00 24.66 32 ARG B C 1
ATOM 3797 O O . ARG C 3 32 ? 153.552 129.959 151.510 1.00 24.66 32 ARG B O 1
ATOM 3805 N N . ILE C 3 33 ? 153.665 131.823 152.765 1.00 24.59 33 ILE B N 1
ATOM 3806 C CA . ILE C 3 33 ? 153.049 132.640 151.722 1.00 24.59 33 ILE B CA 1
ATOM 3807 C C . ILE C 3 33 ? 154.087 133.112 150.711 1.00 24.59 33 ILE B C 1
ATOM 3808 O O . ILE C 3 33 ? 153.919 132.932 149.500 1.00 24.59 33 ILE B O 1
ATOM 3813 N N . VAL C 3 34 ? 155.171 133.725 151.182 1.00 26.97 34 VAL B N 1
ATOM 3814 C CA . VAL C 3 34 ? 156.125 134.360 150.275 1.00 26.97 34 VAL B CA 1
ATOM 3815 C C . VAL C 3 34 ? 157.328 133.465 149.996 1.00 26.97 34 VAL B C 1
ATOM 3816 O O . VAL C 3 34 ? 157.843 133.447 148.876 1.00 26.97 34 VAL B O 1
ATOM 3820 N N . ASP C 3 35 ? 157.799 132.706 150.986 1.00 30.80 35 ASP B N 1
ATOM 3821 C CA . ASP C 3 35 ? 158.980 131.876 150.786 1.00 30.80 35 ASP B CA 1
ATOM 3822 C C . ASP C 3 35 ? 158.657 130.513 150.192 1.00 30.80 35 ASP B C 1
ATOM 3823 O O . ASP C 3 35 ? 159.584 129.775 149.842 1.00 30.80 35 ASP B O 1
ATOM 3828 N N . LEU C 3 36 ? 157.382 130.163 150.067 1.00 29.96 36 LEU B N 1
ATOM 3829 C CA . LEU C 3 36 ? 156.977 128.894 149.474 1.00 29.96 36 LEU B CA 1
ATOM 3830 C C . LEU C 3 36 ? 156.162 129.058 148.204 1.00 29.96 36 LEU B C 1
ATOM 3831 O O . LEU C 3 36 ? 156.352 128.292 147.256 1.00 29.96 36 LEU B O 1
ATOM 3836 N N . HIS C 3 37 ? 155.260 130.033 148.155 1.00 28.39 37 HIS B N 1
ATOM 3837 C CA . HIS C 3 37 ? 154.401 130.225 146.996 1.00 28.39 37 HIS B CA 1
ATOM 3838 C C . HIS C 3 37 ? 154.981 131.197 145.977 1.00 28.39 37 HIS B C 1
ATOM 3839 O O . HIS C 3 37 ? 154.398 131.362 144.902 1.00 28.39 37 HIS B O 1
ATOM 3846 N N . VAL C 3 38 ? 156.112 131.829 146.276 1.00 30.88 38 VAL B N 1
ATOM 3847 C CA . VAL C 3 38 ? 156.754 132.733 145.329 1.00 30.88 38 VAL B CA 1
ATOM 3848 C C . VAL C 3 38 ? 158.219 132.932 145.702 1.00 30.88 38 VAL B C 1
ATOM 3849 O O . VAL C 3 38 ? 159.048 132.046 145.494 1.00 30.88 38 VAL B O 1
ATOM 3853 N N . SER C 3 52 ? 143.452 121.721 135.494 1.00 65.89 52 SER B N 1
ATOM 3854 C CA . SER C 3 52 ? 143.667 123.139 135.751 1.00 65.89 52 SER B CA 1
ATOM 3855 C C . SER C 3 52 ? 142.914 123.998 134.742 1.00 65.89 52 SER B C 1
ATOM 3856 O O . SER C 3 52 ? 141.950 123.546 134.125 1.00 65.89 52 SER B O 1
ATOM 3859 N N . VAL C 3 53 ? 143.358 125.241 134.583 1.00 63.61 53 VAL B N 1
ATOM 3860 C CA . VAL C 3 53 ? 142.764 126.187 133.646 1.00 63.61 53 VAL B CA 1
ATOM 3861 C C . VAL C 3 53 ? 143.800 126.510 132.581 1.00 63.61 53 VAL B C 1
ATOM 3862 O O . VAL C 3 53 ? 144.931 126.896 132.902 1.00 63.61 53 VAL B O 1
ATOM 3866 N N . ARG C 3 54 ? 143.417 126.349 131.317 1.00 62.60 54 ARG B N 1
ATOM 3867 C CA . ARG C 3 54 ? 144.319 126.563 130.198 1.00 62.60 54 ARG B CA 1
ATOM 3868 C C . ARG C 3 54 ? 143.658 127.468 129.170 1.00 62.60 54 ARG B C 1
ATOM 3869 O O . ARG C 3 54 ? 142.435 127.462 129.005 1.00 62.60 54 ARG B O 1
ATOM 3877 N N . HIS C 3 55 ? 144.483 128.252 128.483 1.00 48.66 55 HIS B N 1
ATOM 3878 C CA . HIS C 3 55 ? 143.999 129.124 127.424 1.00 48.66 55 HIS B CA 1
ATOM 3879 C C . HIS C 3 55 ? 143.935 128.358 126.109 1.00 48.66 55 HIS B C 1
ATOM 3880 O O . HIS C 3 55 ? 144.886 127.664 125.737 1.00 48.66 55 HIS B O 1
ATOM 3887 N N . ILE C 3 56 ? 142.811 128.481 125.408 1.00 36.07 56 ILE B N 1
ATOM 3888 C CA . ILE C 3 56 ? 142.641 127.907 124.080 1.00 36.07 56 ILE B CA 1
ATOM 3889 C C . ILE C 3 56 ? 142.304 129.038 123.120 1.00 36.07 56 ILE B C 1
ATOM 3890 O O . ILE C 3 56 ? 141.447 129.878 123.418 1.00 36.07 56 ILE B O 1
ATOM 3895 N N . ALA C 3 57 ? 142.991 129.069 121.983 1.00 27.57 57 ALA B N 1
ATOM 3896 C CA . ALA C 3 57 ? 142.807 130.152 121.032 1.00 27.57 57 ALA B CA 1
ATOM 3897 C C . ALA C 3 57 ? 141.462 130.038 120.326 1.00 27.57 57 ALA B C 1
ATOM 3898 O O . ALA C 3 57 ? 140.927 128.945 120.127 1.00 27.57 57 ALA B O 1
ATOM 3900 N N . ILE C 3 58 ? 140.915 131.190 119.950 1.00 26.13 58 ILE B N 1
ATOM 3901 C CA . ILE C 3 58 ? 139.694 131.265 119.155 1.00 26.13 58 ILE B CA 1
ATOM 3902 C C . ILE C 3 58 ? 140.101 131.622 117.727 1.00 26.13 58 ILE B C 1
ATOM 3903 O O . ILE C 3 58 ? 140.538 132.760 117.488 1.00 26.13 58 ILE B O 1
ATOM 3908 N N . PRO C 3 59 ? 139.988 130.706 116.767 1.00 24.03 59 PRO B N 1
ATOM 3909 C CA . PRO C 3 59 ? 140.433 131.012 115.404 1.00 24.03 59 PRO B CA 1
ATOM 3910 C C . PRO C 3 59 ? 139.613 132.134 114.788 1.00 24.03 59 PRO B C 1
ATOM 3911 O O . PRO C 3 59 ? 138.419 132.282 115.055 1.00 24.03 59 PRO B O 1
ATOM 3915 N N . ALA C 3 60 ? 140.273 132.927 113.952 1.00 18.44 60 ALA B N 1
ATOM 3916 C CA . ALA C 3 60 ? 139.660 134.080 113.313 1.00 18.44 60 ALA B CA 1
ATOM 3917 C C . ALA C 3 60 ? 139.223 133.728 111.899 1.00 18.44 60 ALA B C 1
ATOM 3918 O O . ALA C 3 60 ? 139.940 133.039 111.168 1.00 18.44 60 ALA B O 1
ATOM 3920 N N . HIS C 3 61 ? 138.040 134.203 111.522 1.00 15.84 61 HIS B N 1
ATOM 3921 C CA . HIS C 3 61 ? 137.512 133.956 110.187 1.00 15.84 61 HIS B CA 1
ATOM 3922 C C . HIS C 3 61 ? 138.371 134.672 109.153 1.00 15.84 61 HIS B C 1
ATOM 3923 O O . HIS C 3 61 ? 138.569 135.888 109.236 1.00 15.84 61 HIS B O 1
ATOM 3930 N N . ARG C 3 62 ? 138.884 133.919 108.184 1.00 16.35 62 ARG B N 1
ATOM 3931 C CA . ARG C 3 62 ? 139.734 134.500 107.155 1.00 16.35 62 ARG B CA 1
ATOM 3932 C C . ARG C 3 62 ? 138.939 135.465 106.288 1.00 16.35 62 ARG B C 1
ATOM 3933 O O . ARG C 3 62 ? 137.761 135.241 105.998 1.00 16.35 62 ARG B O 1
ATOM 3941 N N . GLY C 3 63 ? 139.591 136.546 105.871 1.00 14.33 63 GLY B N 1
ATOM 3942 C CA . GLY C 3 63 ? 138.909 137.553 105.086 1.00 14.33 63 GLY B CA 1
ATOM 3943 C C . GLY C 3 63 ? 138.538 137.054 103.703 1.00 14.33 63 GLY B C 1
ATOM 3944 O O . GLY C 3 63 ? 139.201 136.197 103.120 1.00 14.33 63 GLY B O 1
ATOM 3945 N N . LEU C 3 64 ? 137.452 137.608 103.175 1.00 14.29 64 LEU B N 1
ATOM 3946 C CA . LEU C 3 64 ? 136.993 137.268 101.837 1.00 14.29 64 LEU B CA 1
ATOM 3947 C C . LEU C 3 64 ? 137.714 138.113 100.796 1.00 14.29 64 LEU B C 1
ATOM 3948 O O . LEU C 3 64 ? 137.856 139.328 100.953 1.00 14.29 64 LEU B O 1
ATOM 3953 N N . ILE C 3 65 ? 138.169 137.462 99.730 1.00 13.17 65 ILE B N 1
ATOM 3954 C CA . ILE C 3 65 ? 138.792 138.138 98.598 1.00 13.17 65 ILE B CA 1
ATOM 3955 C C . ILE C 3 65 ? 137.756 138.259 97.492 1.00 13.17 65 ILE B C 1
ATOM 3956 O O . ILE C 3 65 ? 137.159 137.258 97.079 1.00 13.17 65 ILE B O 1
ATOM 3961 N N . THR C 3 66 ? 137.541 139.478 97.011 1.00 12.39 66 THR B N 1
ATOM 3962 C CA . THR C 3 66 ? 136.549 139.733 95.980 1.00 12.39 66 THR B CA 1
ATOM 3963 C C . THR C 3 66 ? 137.150 140.615 94.898 1.00 12.39 66 THR B C 1
ATOM 3964 O O . THR C 3 66 ? 138.134 141.324 95.118 1.00 12.39 66 THR B O 1
ATOM 3968 N N . ASP C 3 67 ? 136.545 140.560 93.716 1.00 15.82 67 ASP B N 1
ATOM 3969 C CA . ASP C 3 67 ? 136.990 141.369 92.590 1.00 15.82 67 ASP B CA 1
ATOM 3970 C C . ASP C 3 67 ? 136.545 142.819 92.795 1.00 15.82 67 ASP B C 1
ATOM 3971 O O . ASP C 3 67 ? 136.008 143.190 93.841 1.00 15.82 67 ASP B O 1
ATOM 3976 N N . ARG C 3 68 ? 136.761 143.661 91.783 1.00 14.69 68 ARG B N 1
ATOM 3977 C CA . ARG C 3 68 ? 136.453 145.079 91.918 1.00 14.69 68 ARG B CA 1
ATOM 3978 C C . ARG C 3 68 ? 134.958 145.367 91.882 1.00 14.69 68 ARG B C 1
ATOM 3979 O O . ARG C 3 68 ? 134.544 146.458 92.286 1.00 14.69 68 ARG B O 1
ATOM 3987 N N . ASN C 3 69 ? 134.141 144.427 91.411 1.00 18.39 69 ASN B N 1
ATOM 3988 C CA . ASN C 3 69 ? 132.700 144.639 91.332 1.00 18.39 69 ASN B CA 1
ATOM 3989 C C . ASN C 3 69 ? 131.939 144.053 92.511 1.00 18.39 69 ASN B C 1
ATOM 3990 O O . ASN C 3 69 ? 130.924 144.623 92.922 1.00 18.39 69 ASN B O 1
ATOM 3995 N N . GLY C 3 70 ? 132.398 142.932 93.061 1.00 17.40 70 GLY B N 1
ATOM 3996 C CA . GLY C 3 70 ? 131.712 142.306 94.174 1.00 17.40 70 GLY B CA 1
ATOM 3997 C C . GLY C 3 70 ? 131.700 140.794 94.098 1.00 17.40 70 GLY B C 1
ATOM 3998 O O . GLY C 3 70 ? 131.321 140.124 95.063 1.00 17.40 70 GLY B O 1
ATOM 3999 N N . GLU C 3 71 ? 132.106 140.246 92.959 1.00 16.22 71 GLU B N 1
ATOM 4000 C CA . GLU C 3 71 ? 132.156 138.800 92.809 1.00 16.22 71 GLU B CA 1
ATOM 4001 C C . GLU C 3 71 ? 133.205 138.220 93.752 1.00 16.22 71 GLU B C 1
ATOM 4002 O O . GLU C 3 71 ? 134.340 138.715 93.788 1.00 16.22 71 GLU B O 1
ATOM 4008 N N . PRO C 3 72 ? 132.875 137.189 94.527 1.00 12.68 72 PRO B N 1
ATOM 4009 C CA . PRO C 3 72 ? 133.872 136.602 95.428 1.00 12.68 72 PRO B CA 1
ATOM 4010 C C . PRO C 3 72 ? 134.898 135.781 94.662 1.00 12.68 72 PRO B C 1
ATOM 4011 O O . PRO C 3 72 ? 134.567 135.066 93.714 1.00 12.68 72 PRO B O 1
ATOM 4015 N N . LEU C 3 73 ? 136.158 135.897 95.084 1.00 12.78 73 LEU B N 1
ATOM 4016 C CA . LEU C 3 73 ? 137.244 135.127 94.497 1.00 12.78 73 LEU B CA 1
ATOM 4017 C C . LEU C 3 73 ? 137.872 134.133 95.459 1.00 12.78 73 LEU B C 1
ATOM 4018 O O . LEU C 3 73 ? 138.585 133.232 95.008 1.00 12.78 73 LEU B O 1
ATOM 4023 N N . ALA C 3 74 ? 137.636 134.276 96.761 1.00 12.45 74 ALA B N 1
ATOM 4024 C CA . ALA C 3 74 ? 138.146 133.320 97.740 1.00 12.45 74 ALA B CA 1
ATOM 4025 C C . ALA C 3 74 ? 137.258 133.405 98.972 1.00 12.45 74 ALA B C 1
ATOM 4026 O O . ALA C 3 74 ? 137.352 134.372 99.733 1.00 12.45 74 ALA B O 1
ATOM 4028 N N . VAL C 3 75 ? 136.411 132.402 99.169 1.00 11.68 75 VAL B N 1
ATOM 4029 C CA . VAL C 3 75 ? 135.488 132.364 100.295 1.00 11.68 75 VAL B CA 1
ATOM 4030 C C . VAL C 3 75 ? 135.962 131.317 101.290 1.00 11.68 75 VAL B C 1
ATOM 4031 O O . VAL C 3 75 ? 136.662 130.362 100.934 1.00 11.68 75 VAL B O 1
ATOM 4035 N N . SER C 3 76 ? 135.590 131.512 102.555 1.00 12.67 76 SER B N 1
ATOM 4036 C CA . SER C 3 76 ? 135.966 130.595 103.629 1.00 12.67 76 SER B CA 1
ATOM 4037 C C . SER C 3 76 ? 134.775 129.697 103.949 1.00 12.67 76 SER B C 1
ATOM 4038 O O . SER C 3 76 ? 134.039 129.903 104.913 1.00 12.67 76 SER B O 1
ATOM 4041 N N . THR C 3 77 ? 134.588 128.684 103.109 1.00 12.60 77 THR B N 1
ATOM 4042 C CA . THR C 3 77 ? 133.561 127.687 103.351 1.00 12.60 77 THR B CA 1
ATOM 4043 C C . THR C 3 77 ? 133.953 126.790 104.525 1.00 12.60 77 THR B C 1
ATOM 4044 O O . THR C 3 77 ? 135.139 126.564 104.775 1.00 12.60 77 THR B O 1
ATOM 4048 N N . PRO C 3 78 ? 132.975 126.262 105.257 1.00 16.18 78 PRO B N 1
ATOM 4049 C CA . PRO C 3 78 ? 133.282 125.403 106.401 1.00 16.18 78 PRO B CA 1
ATOM 4050 C C . PRO C 3 78 ? 133.402 123.935 106.027 1.00 16.18 78 PRO B C 1
ATOM 4051 O O . PRO C 3 78 ? 132.751 123.436 105.108 1.00 16.18 78 PRO B O 1
ATOM 4055 N N . VAL C 3 79 ? 134.266 123.243 106.770 1.00 25.13 79 VAL B N 1
ATOM 4056 C CA . VAL C 3 79 ? 134.415 121.797 106.673 1.00 25.13 79 VAL B CA 1
ATOM 4057 C C . VAL C 3 79 ? 134.500 121.234 108.083 1.00 25.13 79 VAL B C 1
ATOM 4058 O O . VAL C 3 79 ? 134.911 121.913 109.025 1.00 25.13 79 VAL B O 1
ATOM 4062 N N . THR C 3 80 ? 134.113 119.969 108.220 1.00 36.90 80 THR B N 1
ATOM 4063 C CA . THR C 3 80 ? 134.110 119.290 109.508 1.00 36.90 80 THR B CA 1
ATOM 4064 C C . THR C 3 80 ? 135.392 118.479 109.647 1.00 36.90 80 THR B C 1
ATOM 4065 O O . THR C 3 80 ? 135.654 117.579 108.844 1.00 36.90 80 THR B O 1
ATOM 4069 N N . THR C 3 81 ? 136.181 118.801 110.666 1.00 40.48 81 THR B N 1
ATOM 4070 C CA . THR C 3 81 ? 137.461 118.156 110.920 1.00 40.48 81 THR B CA 1
ATOM 4071 C C . THR C 3 81 ? 137.370 117.347 112.204 1.00 40.48 81 THR B C 1
ATOM 4072 O O . THR C 3 81 ? 136.966 117.873 113.246 1.00 40.48 81 THR B O 1
ATOM 4076 N N . LEU C 3 82 ? 137.746 116.072 112.126 1.00 49.57 82 LEU B N 1
ATOM 4077 C CA . LEU C 3 82 ? 137.644 115.194 113.282 1.00 49.57 82 LEU B CA 1
ATOM 4078 C C . LEU C 3 82 ? 138.707 115.552 114.313 1.00 49.57 82 LEU B C 1
ATOM 4079 O O . LEU C 3 82 ? 139.883 115.724 113.979 1.00 49.57 82 LEU B O 1
ATOM 4084 N N . TRP C 3 83 ? 138.285 115.658 115.568 1.00 63.32 83 TRP B N 1
ATOM 4085 C CA . TRP C 3 83 ? 139.134 116.087 116.671 1.00 63.32 83 TRP B CA 1
ATOM 4086 C C . TRP C 3 83 ? 139.507 114.869 117.503 1.00 63.32 83 TRP B C 1
ATOM 4087 O O . TRP C 3 83 ? 138.627 114.122 117.944 1.00 63.32 83 TRP B O 1
ATOM 4098 N N . ALA C 3 84 ? 140.806 114.668 117.715 1.00 73.07 84 ALA B N 1
ATOM 4099 C CA . ALA C 3 84 ? 141.315 113.476 118.380 1.00 73.07 84 ALA B CA 1
ATOM 4100 C C . ALA C 3 84 ? 142.056 113.856 119.652 1.00 73.07 84 ALA B C 1
ATOM 4101 O O . ALA C 3 84 ? 142.920 114.739 119.634 1.00 73.07 84 ALA B O 1
ATOM 4103 N N . ASN C 3 85 ? 141.717 113.182 120.752 1.00 85.62 85 ASN B N 1
ATOM 4104 C CA . ASN C 3 85 ? 142.426 113.318 122.020 1.00 85.62 85 ASN B CA 1
ATOM 4105 C C . ASN C 3 85 ? 143.072 111.981 122.360 1.00 85.62 85 ASN B C 1
ATOM 4106 O O . ASN C 3 85 ? 142.374 111.046 122.780 1.00 85.62 85 ASN B O 1
ATOM 4111 N N . PRO C 3 86 ? 144.393 111.842 122.211 1.00 89.45 86 PRO B N 1
ATOM 4112 C CA . PRO C 3 86 ? 145.016 110.513 122.356 1.00 89.45 86 PRO B CA 1
ATOM 4113 C C . PRO C 3 86 ? 144.795 109.868 123.713 1.00 89.45 86 PRO B C 1
ATOM 4114 O O . PRO C 3 86 ? 144.722 108.634 123.796 1.00 89.45 86 PRO B O 1
ATOM 4118 N N . LYS C 3 87 ? 144.691 110.664 124.781 1.00 92.08 87 LYS B N 1
ATOM 4119 C CA . LYS C 3 87 ? 144.471 110.095 126.107 1.00 92.08 87 LYS B CA 1
ATOM 4120 C C . LYS C 3 87 ? 143.161 109.321 126.174 1.00 92.08 87 LYS B C 1
ATOM 4121 O O . LYS C 3 87 ? 143.054 108.348 126.928 1.00 92.08 87 LYS B O 1
ATOM 4127 N N . GLU C 3 88 ? 142.158 109.736 125.399 1.00 93.55 88 GLU B N 1
ATOM 4128 C CA . GLU C 3 88 ? 140.902 108.996 125.353 1.00 93.55 88 GLU B CA 1
ATOM 4129 C C . GLU C 3 88 ? 141.031 107.727 124.518 1.00 93.55 88 GLU B C 1
ATOM 4130 O O . GLU C 3 88 ? 140.424 106.702 124.847 1.00 93.55 88 GLU B O 1
ATOM 4136 N N . LEU C 3 89 ? 141.812 107.775 123.435 1.00 94.24 89 LEU B N 1
ATOM 4137 C CA . LEU C 3 89 ? 141.994 106.588 122.605 1.00 94.24 89 LEU B CA 1
ATOM 4138 C C . LEU C 3 89 ? 142.805 105.518 123.327 1.00 94.24 89 LEU B C 1
ATOM 4139 O O . LEU C 3 89 ? 142.642 104.322 123.058 1.00 94.24 89 LEU B O 1
ATOM 4144 N N . MET C 3 90 ? 143.695 105.917 124.235 1.00 95.87 90 MET B N 1
ATOM 4145 C CA . MET C 3 90 ? 144.398 104.897 125.005 1.00 95.87 90 MET B CA 1
ATOM 4146 C C . MET C 3 90 ? 143.514 104.236 126.055 1.00 95.87 90 MET B C 1
ATOM 4147 O O . MET C 3 90 ? 143.941 103.247 126.660 1.00 95.87 90 MET B O 1
ATOM 4152 N N . THR C 3 91 ? 142.307 104.748 126.287 1.00 98.37 91 THR B N 1
ATOM 4153 C CA . THR C 3 91 ? 141.333 104.064 127.127 1.00 98.37 91 THR B CA 1
ATOM 4154 C C . THR C 3 91 ? 140.325 103.248 126.327 1.00 98.37 91 THR B C 1
ATOM 4155 O O . THR C 3 91 ? 139.521 102.528 126.929 1.00 98.37 91 THR B O 1
ATOM 4159 N N . ALA C 3 92 ? 140.346 103.338 125.000 1.00 99.61 92 ALA B N 1
ATOM 4160 C CA . ALA C 3 92 ? 139.420 102.612 124.133 1.00 99.61 92 ALA B CA 1
ATOM 4161 C C . ALA C 3 92 ? 140.168 101.998 122.958 1.00 99.61 92 ALA B C 1
ATOM 4162 O O . ALA C 3 92 ? 139.634 101.841 121.858 1.00 99.61 92 ALA B O 1
ATOM 4164 N N . LYS C 3 93 ? 141.449 101.689 123.186 1.00 99.01 93 LYS B N 1
ATOM 4165 C CA . LYS C 3 93 ? 142.259 100.953 122.215 1.00 99.01 93 LYS B CA 1
ATOM 4166 C C . LYS C 3 93 ? 141.496 99.808 121.557 1.00 99.01 93 LYS B C 1
ATOM 4167 O O . LYS C 3 93 ? 141.717 99.520 120.375 1.00 99.01 93 LYS B O 1
ATOM 4173 N N . GLU C 3 94 ? 140.609 99.139 122.297 1.00 102.66 94 GLU B N 1
ATOM 4174 C CA . GLU C 3 94 ? 139.803 98.076 121.708 1.00 102.66 94 GLU B CA 1
ATOM 4175 C C . GLU C 3 94 ? 138.887 98.583 120.600 1.00 102.66 94 GLU B C 1
ATOM 4176 O O . GLU C 3 94 ? 138.448 97.786 119.764 1.00 102.66 94 GLU B O 1
ATOM 4182 N N . ARG C 3 95 ? 138.591 99.881 120.573 1.00 98.72 95 ARG B N 1
ATOM 4183 C CA . ARG C 3 95 ? 137.761 100.477 119.534 1.00 98.72 95 ARG B CA 1
ATOM 4184 C C . ARG C 3 95 ? 138.566 100.975 118.341 1.00 98.72 95 ARG B C 1
ATOM 4185 O O . ARG C 3 95 ? 137.974 101.499 117.391 1.00 98.72 95 ARG B O 1
ATOM 4193 N N . TRP C 3 96 ? 139.892 100.835 118.371 1.00 100.10 96 TRP B N 1
ATOM 4194 C CA . TRP C 3 96 ? 140.721 101.368 117.290 1.00 100.10 96 TRP B CA 1
ATOM 4195 C C . TRP C 3 96 ? 140.409 100.757 115.929 1.00 100.10 96 TRP B C 1
ATOM 4196 O O . TRP C 3 96 ? 140.283 101.520 114.956 1.00 100.10 96 TRP B O 1
ATOM 4207 N N . PRO C 3 97 ? 140.298 99.430 115.767 1.00 96.39 97 PRO B N 1
ATOM 4208 C CA . PRO C 3 97 ? 139.941 98.906 114.436 1.00 96.39 97 PRO B CA 1
ATOM 4209 C C . PRO C 3 97 ? 138.591 99.393 113.940 1.00 96.39 97 PRO B C 1
ATOM 4210 O O . PRO C 3 97 ? 138.433 99.656 112.740 1.00 96.39 97 PRO B O 1
ATOM 4214 N N . GLN C 3 98 ? 137.613 99.536 114.838 1.00 94.95 98 GLN B N 1
ATOM 4215 C CA . GLN C 3 98 ? 136.282 99.965 114.422 1.00 94.95 98 GLN B CA 1
ATOM 4216 C C . GLN C 3 98 ? 136.306 101.381 113.861 1.00 94.95 98 GLN B C 1
ATOM 4217 O O . GLN C 3 98 ? 135.674 101.661 112.835 1.00 94.95 98 GLN B O 1
ATOM 4223 N N . LEU C 3 99 ? 137.030 102.290 114.518 1.00 91.18 99 LEU B N 1
ATOM 4224 C CA . LEU C 3 99 ? 137.134 103.651 114.003 1.00 91.18 99 LEU B CA 1
ATOM 4225 C C . LEU C 3 99 ? 138.017 103.717 112.766 1.00 91.18 99 LEU B C 1
ATOM 4226 O O . LEU C 3 99 ? 137.743 104.504 111.854 1.00 91.18 99 LEU B O 1
ATOM 4231 N N . ALA C 3 100 ? 139.079 102.909 112.717 1.00 91.37 100 ALA B N 1
ATOM 4232 C CA . ALA C 3 100 ? 139.956 102.909 111.551 1.00 91.37 100 ALA B CA 1
ATOM 4233 C C . ALA C 3 100 ? 139.237 102.407 110.307 1.00 91.37 100 ALA B C 1
ATOM 4234 O O . ALA C 3 100 ? 139.541 102.856 109.195 1.00 91.37 100 ALA B O 1
ATOM 4236 N N . ALA C 3 101 ? 138.294 101.475 110.469 1.00 92.91 101 ALA B N 1
ATOM 4237 C CA . ALA C 3 101 ? 137.540 100.982 109.321 1.00 92.91 101 ALA B CA 1
ATOM 4238 C C . ALA C 3 101 ? 136.746 102.101 108.659 1.00 92.91 101 ALA B C 1
ATOM 4239 O O . ALA C 3 101 ? 136.711 102.204 107.427 1.00 92.91 101 ALA B O 1
ATOM 4241 N N . ALA C 3 102 ? 136.101 102.951 109.460 1.00 90.82 102 ALA B N 1
ATOM 4242 C CA . ALA C 3 102 ? 135.350 104.069 108.899 1.00 90.82 102 ALA B CA 1
ATOM 4243 C C . ALA C 3 102 ? 136.270 105.194 108.443 1.00 90.82 102 ALA B C 1
ATOM 4244 O O . ALA C 3 102 ? 135.955 105.896 107.475 1.00 90.82 102 ALA B O 1
ATOM 4246 N N . LEU C 3 103 ? 137.402 105.382 109.122 1.00 84.63 103 LEU B N 1
ATOM 4247 C CA . LEU C 3 103 ? 138.311 106.474 108.801 1.00 84.63 103 LEU B CA 1
ATOM 4248 C C . LEU C 3 103 ? 139.157 106.186 107.566 1.00 84.63 103 LEU B C 1
ATOM 4249 O O . LEU C 3 103 ? 139.837 107.093 107.073 1.00 84.63 103 LEU B O 1
ATOM 4254 N N . GLY C 3 104 ? 139.110 104.966 107.042 1.00 86.80 104 GLY B N 1
ATOM 4255 C CA . GLY C 3 104 ? 139.852 104.622 105.841 1.00 86.80 104 GLY B CA 1
ATOM 4256 C C . GLY C 3 104 ? 141.356 104.561 106.003 1.00 86.80 104 GLY B C 1
ATOM 4257 O O . GLY C 3 104 ? 142.089 105.034 105.124 1.00 86.80 104 GLY B O 1
ATOM 4258 N N . GLN C 3 105 ? 141.836 103.992 107.106 1.00 91.59 105 GLN B N 1
ATOM 4259 C CA . GLN C 3 105 ? 143.255 103.747 107.309 1.00 91.59 105 GLN B CA 1
ATOM 4260 C C . GLN C 3 105 ? 143.456 102.368 107.918 1.00 91.59 105 GLN B C 1
ATOM 4261 O O . GLN C 3 105 ? 142.551 101.808 108.543 1.00 91.59 105 GLN B O 1
ATOM 4267 N N . ASP C 3 106 ? 144.653 101.824 107.719 1.00 103.17 106 ASP B N 1
ATOM 4268 C CA . ASP C 3 106 ? 145.004 100.541 108.309 1.00 103.17 106 ASP B CA 1
ATOM 4269 C C . ASP C 3 106 ? 145.014 100.640 109.830 1.00 103.17 106 ASP B C 1
ATOM 4270 O O . ASP C 3 106 ? 145.358 101.675 110.407 1.00 103.17 106 ASP B O 1
ATOM 4275 N N . THR C 3 107 ? 144.619 99.543 110.480 1.00 103.02 107 THR B N 1
ATOM 4276 C CA . THR C 3 107 ? 144.605 99.511 111.939 1.00 103.02 107 THR B CA 1
ATOM 4277 C C . THR C 3 107 ? 146.004 99.714 112.507 1.00 103.02 107 THR B C 1
ATOM 4278 O O . THR C 3 107 ? 146.181 100.420 113.507 1.00 103.02 107 THR B O 1
ATOM 4282 N N . LYS C 3 108 ? 147.012 99.102 111.880 1.00 105.91 108 LYS B N 1
ATOM 4283 C CA . LYS C 3 108 ? 148.385 99.275 112.340 1.00 105.91 108 LYS B CA 1
ATOM 4284 C C . LYS C 3 108 ? 148.831 100.727 112.220 1.00 105.91 108 LYS B C 1
ATOM 4285 O O . LYS C 3 108 ? 149.502 101.253 113.116 1.00 105.91 108 LYS B O 1
ATOM 4291 N N . LEU C 3 109 ? 148.473 101.389 111.116 1.00 104.13 109 LEU B N 1
ATOM 4292 C CA . LEU C 3 109 ? 148.836 102.792 110.940 1.00 104.13 109 LEU B CA 1
ATOM 4293 C C . LEU C 3 109 ? 148.191 103.663 112.010 1.00 104.13 109 LEU B C 1
ATOM 4294 O O . LEU C 3 109 ? 148.845 104.528 112.604 1.00 104.13 109 LEU B O 1
ATOM 4299 N N . PHE C 3 110 ? 146.903 103.437 112.274 1.00 104.56 110 PHE B N 1
ATOM 4300 C CA . PHE C 3 110 ? 146.206 104.183 113.316 1.00 104.56 110 PHE B CA 1
ATOM 4301 C C . PHE C 3 110 ? 146.870 103.965 114.670 1.00 104.56 110 PHE B C 1
ATOM 4302 O O . PHE C 3 110 ? 147.125 104.921 115.417 1.00 104.56 110 PHE B O 1
ATOM 4310 N N . ALA C 3 111 ? 147.175 102.706 114.993 1.00 104.76 111 ALA B N 1
ATOM 4311 C CA . ALA C 3 111 ? 147.771 102.390 116.285 1.00 104.76 111 ALA B CA 1
ATOM 4312 C C . ALA C 3 111 ? 149.139 103.038 116.442 1.00 104.76 111 ALA B C 1
ATOM 4313 O O . ALA C 3 111 ? 149.440 103.616 117.493 1.00 104.76 111 ALA B O 1
ATOM 4315 N N . ASP C 3 112 ? 149.983 102.963 115.408 1.00 106.15 112 ASP B N 1
ATOM 4316 C CA . ASP C 3 112 ? 151.322 103.528 115.534 1.00 106.15 112 ASP B CA 1
ATOM 4317 C C . ASP C 3 112 ? 151.276 105.050 115.573 1.00 106.15 112 ASP B C 1
ATOM 4318 O O . ASP C 3 112 ? 152.072 105.678 116.279 1.00 106.15 112 ASP B O 1
ATOM 4323 N N . ARG C 3 113 ? 150.346 105.664 114.835 1.00 98.28 113 ARG B N 1
ATOM 4324 C CA . ARG C 3 113 ? 150.198 107.113 114.910 1.00 98.28 113 ARG B CA 1
ATOM 4325 C C . ARG C 3 113 ? 149.772 107.552 116.305 1.00 98.28 113 ARG B C 1
ATOM 4326 O O . ARG C 3 113 ? 150.323 108.513 116.859 1.00 98.28 113 ARG B O 1
ATOM 4334 N N . ILE C 3 114 ? 148.802 106.850 116.900 1.00 103.02 114 ILE B N 1
ATOM 4335 C CA . ILE C 3 114 ? 148.372 107.196 118.253 1.00 103.02 114 ILE B CA 1
ATOM 4336 C C . ILE C 3 114 ? 149.510 106.989 119.245 1.00 103.02 114 ILE B C 1
ATOM 4337 O O . ILE C 3 114 ? 149.729 107.815 120.140 1.00 103.02 114 ILE B O 1
ATOM 4342 N N . GLU C 3 115 ? 150.250 105.886 119.107 1.00 107.99 115 GLU B N 1
ATOM 4343 C CA . GLU C 3 115 ? 151.360 105.622 120.018 1.00 107.99 115 GLU B CA 1
ATOM 4344 C C . GLU C 3 115 ? 152.439 106.691 119.897 1.00 107.99 115 GLU B C 1
ATOM 4345 O O . GLU C 3 115 ? 153.017 107.115 120.904 1.00 107.99 115 GLU B O 1
ATOM 4351 N N . GLN C 3 116 ? 152.731 107.132 118.671 1.00 108.74 116 GLN B N 1
ATOM 4352 C CA . GLN C 3 116 ? 153.687 108.217 118.484 1.00 108.74 116 GLN B CA 1
ATOM 4353 C C . GLN C 3 116 ? 153.171 109.511 119.099 1.00 108.74 116 GLN B C 1
ATOM 4354 O O . GLN C 3 116 ? 153.951 110.310 119.631 1.00 108.74 116 GLN B O 1
ATOM 4360 N N . ASN C 3 117 ? 151.857 109.734 119.041 1.00 101.32 117 ASN B N 1
ATOM 4361 C CA . ASN C 3 117 ? 151.233 110.906 119.642 1.00 101.32 117 ASN B CA 1
ATOM 4362 C C . ASN C 3 117 ? 150.672 110.612 121.031 1.00 101.32 117 ASN B C 1
ATOM 4363 O O . ASN C 3 117 ? 149.644 111.179 121.418 1.00 101.32 117 ASN B O 1
ATOM 4368 N N . ALA C 3 118 ? 151.331 109.730 121.786 1.00 102.79 118 ALA B N 1
ATOM 4369 C CA . ALA C 3 118 ? 150.816 109.318 123.089 1.00 102.79 118 ALA B CA 1
ATOM 4370 C C . ALA C 3 118 ? 150.758 110.488 124.064 1.00 102.79 118 ALA B C 1
ATOM 4371 O O . ALA C 3 118 ? 149.737 110.712 124.725 1.00 102.79 118 ALA B O 1
ATOM 4373 N N . GLU C 3 119 ? 151.850 111.245 124.171 1.00 98.44 119 GLU B N 1
ATOM 4374 C CA . GLU C 3 119 ? 151.931 112.328 125.141 1.00 98.44 119 GLU B CA 1
ATOM 4375 C C . GLU C 3 119 ? 151.172 113.575 124.710 1.00 98.44 119 GLU B C 1
ATOM 4376 O O . GLU C 3 119 ? 150.927 114.450 125.548 1.00 98.44 119 GLU B O 1
ATOM 4382 N N . ARG C 3 120 ? 150.795 113.679 123.440 1.00 93.26 120 ARG B N 1
ATOM 4383 C CA . ARG C 3 120 ? 150.135 114.877 122.950 1.00 93.26 120 ARG B CA 1
ATOM 4384 C C . ARG C 3 120 ? 148.687 114.935 123.429 1.00 93.26 120 ARG B C 1
ATOM 4385 O O . ARG C 3 120 ? 148.050 113.917 123.709 1.00 93.26 120 ARG B O 1
ATOM 4393 N N . GLU C 3 121 ? 148.173 116.160 123.519 1.00 85.15 121 GLU B N 1
ATOM 4394 C CA . GLU C 3 121 ? 146.809 116.401 123.970 1.00 85.15 121 GLU B CA 1
ATOM 4395 C C . GLU C 3 121 ? 145.818 116.487 122.818 1.00 85.15 121 GLU B C 1
ATOM 4396 O O . GLU C 3 121 ? 144.637 116.168 123.000 1.00 85.15 121 GLU B O 1
ATOM 4402 N N . PHE C 3 122 ? 146.272 116.885 121.631 1.00 68.82 122 PHE B N 1
ATOM 4403 C CA . PHE C 3 122 ? 145.371 117.152 120.515 1.00 68.82 122 PHE B CA 1
ATOM 4404 C C . PHE C 3 122 ? 146.091 116.850 119.209 1.00 68.82 122 PHE B C 1
ATOM 4405 O O . PHE C 3 122 ? 147.146 117.429 118.934 1.00 68.82 122 PHE B O 1
ATOM 4413 N N . ILE C 3 123 ? 145.517 115.946 118.412 1.00 68.54 123 ILE B N 1
ATOM 4414 C CA . ILE C 3 123 ? 146.024 115.617 117.085 1.00 68.54 123 ILE B CA 1
ATOM 4415 C C . ILE C 3 123 ? 144.852 115.559 116.114 1.00 68.54 123 ILE B C 1
ATOM 4416 O O . ILE C 3 123 ? 143.688 115.475 116.511 1.00 68.54 123 ILE B O 1
ATOM 4421 N N . TYR C 3 124 ? 145.175 115.607 114.824 1.00 60.09 124 TYR B N 1
ATOM 4422 C CA . TYR C 3 124 ? 144.180 115.587 113.761 1.00 60.09 124 TYR B CA 1
ATOM 4423 C C . TYR C 3 124 ? 144.072 114.196 113.149 1.00 60.09 124 TYR B C 1
ATOM 4424 O O . TYR C 3 124 ? 145.080 113.510 112.958 1.00 60.09 124 TYR B O 1
ATOM 4433 N N . LEU C 3 125 ? 142.841 113.787 112.844 1.00 57.46 125 LEU B N 1
ATOM 4434 C CA . LEU C 3 125 ? 142.586 112.558 112.099 1.00 57.46 125 LEU B CA 1
ATOM 4435 C C . LEU C 3 125 ? 142.429 112.833 110.607 1.00 57.46 125 LEU B C 1
ATOM 4436 O O . LEU C 3 125 ? 143.192 112.311 109.788 1.00 57.46 125 LEU B O 1
ATOM 4441 N N . VAL C 3 126 ? 141.444 113.652 110.241 1.00 51.04 126 VAL B N 1
ATOM 4442 C CA . VAL C 3 126 ? 141.217 114.084 108.867 1.00 51.04 126 VAL B CA 1
ATOM 4443 C C . VAL C 3 126 ? 140.918 115.577 108.891 1.00 51.04 126 VAL B C 1
ATOM 4444 O O . VAL C 3 126 ? 140.712 116.172 109.949 1.00 51.04 126 VAL B O 1
ATOM 4448 N N . ARG C 3 127 ? 140.898 116.187 107.706 1.00 43.27 127 ARG B N 1
ATOM 4449 C CA . ARG C 3 127 ? 140.746 117.635 107.606 1.00 43.27 127 ARG B CA 1
ATOM 4450 C C . ARG C 3 127 ? 139.462 118.052 106.900 1.00 43.27 127 ARG B C 1
ATOM 4451 O O . ARG C 3 127 ? 138.672 118.809 107.473 1.00 43.27 127 ARG B O 1
ATOM 4459 N N . GLY C 3 128 ? 139.223 117.585 105.678 1.00 40.42 128 GLY B N 1
ATOM 4460 C CA . GLY C 3 128 ? 138.170 118.153 104.857 1.00 40.42 128 GLY B CA 1
ATOM 4461 C C . GLY C 3 128 ? 136.909 117.327 104.707 1.00 40.42 128 GLY B C 1
ATOM 4462 O O . GLY C 3 128 ? 136.207 117.449 103.699 1.00 40.42 128 GLY B O 1
ATOM 4463 N N . LEU C 3 129 ? 136.606 116.486 105.691 1.00 46.15 129 LEU B N 1
ATOM 4464 C CA . LEU C 3 129 ? 135.413 115.655 105.612 1.00 46.15 129 LEU B CA 1
ATOM 4465 C C . LEU C 3 129 ? 134.153 116.507 105.716 1.00 46.15 129 LEU B C 1
ATOM 4466 O O . LEU C 3 129 ? 134.083 117.450 106.509 1.00 46.15 129 LEU B O 1
ATOM 4471 N N . THR C 3 130 ? 133.156 116.170 104.902 1.00 58.83 130 THR B N 1
ATOM 4472 C CA . THR C 3 130 ? 131.937 116.959 104.839 1.00 58.83 130 THR B CA 1
ATOM 4473 C C . THR C 3 130 ? 131.141 116.821 106.139 1.00 58.83 130 THR B C 1
ATOM 4474 O O . THR C 3 130 ? 131.220 115.794 106.820 1.00 58.83 130 THR B O 1
ATOM 4478 N N . PRO C 3 131 ? 130.395 117.863 106.526 1.00 57.40 131 PRO B N 1
ATOM 4479 C CA . PRO C 3 131 ? 129.667 117.803 107.806 1.00 57.40 131 PRO B CA 1
ATOM 4480 C C . PRO C 3 131 ? 128.673 116.659 107.915 1.00 57.40 131 PRO B C 1
ATOM 4481 O O . PRO C 3 131 ? 128.521 116.087 109.001 1.00 57.40 131 PRO B O 1
ATOM 4485 N N . GLU C 3 132 ? 127.988 116.305 106.828 1.00 69.18 132 GLU B N 1
ATOM 4486 C CA . GLU C 3 132 ? 126.934 115.301 106.914 1.00 69.18 132 GLU B CA 1
ATOM 4487 C C . GLU C 3 132 ? 127.460 113.882 107.095 1.00 69.18 132 GLU B C 1
ATOM 4488 O O . GLU C 3 132 ? 126.665 112.982 107.387 1.00 69.18 132 GLU B O 1
ATOM 4494 N N . GLN C 3 133 ? 128.762 113.652 106.933 1.00 69.37 133 GLN B N 1
ATOM 4495 C CA . GLN C 3 133 ? 129.335 112.333 107.165 1.00 69.37 133 GLN B CA 1
ATOM 4496 C C . GLN C 3 133 ? 130.366 112.298 108.283 1.00 69.37 133 GLN B C 1
ATOM 4497 O O . GLN C 3 133 ? 130.555 111.242 108.890 1.00 69.37 133 GLN B O 1
ATOM 4503 N N . GLY C 3 134 ? 131.033 113.416 108.577 1.00 72.63 134 GLY B N 1
ATOM 4504 C CA . GLY C 3 134 ? 131.912 113.450 109.735 1.00 72.63 134 GLY B CA 1
ATOM 4505 C C . GLY C 3 134 ? 131.153 113.281 111.037 1.00 72.63 134 GLY B C 1
ATOM 4506 O O . GLY C 3 134 ? 131.601 112.573 111.944 1.00 72.63 134 GLY B O 1
ATOM 4507 N N . GLU C 3 135 ? 129.991 113.929 111.145 1.00 79.27 135 GLU B N 1
ATOM 4508 C CA . GLU C 3 135 ? 129.149 113.737 112.320 1.00 79.27 135 GLU B CA 1
ATOM 4509 C C . GLU C 3 135 ? 128.660 112.296 112.411 1.00 79.27 135 GLU B C 1
ATOM 4510 O O . GLU C 3 135 ? 128.573 111.731 113.506 1.00 79.27 135 GLU B O 1
ATOM 4516 N N . GLY C 3 136 ? 128.361 111.676 111.268 1.00 82.14 136 GLY B N 1
ATOM 4517 C CA . GLY C 3 136 ? 127.997 110.269 111.280 1.00 82.14 136 GLY B CA 1
ATOM 4518 C C . GLY C 3 136 ? 129.129 109.383 111.762 1.00 82.14 136 GLY B C 1
ATOM 4519 O O . GLY C 3 136 ? 128.908 108.429 112.513 1.00 82.14 136 GLY B O 1
ATOM 4520 N N . VAL C 3 137 ? 130.358 109.686 111.338 1.00 79.79 137 VAL B N 1
ATOM 4521 C CA . VAL C 3 137 ? 131.512 108.907 111.780 1.00 79.79 137 VAL B CA 1
ATOM 4522 C C . VAL C 3 137 ? 131.714 109.058 113.283 1.00 79.79 137 VAL B C 1
ATOM 4523 O O . VAL C 3 137 ? 131.945 108.072 113.995 1.00 79.79 137 VAL B O 1
ATOM 4527 N N . ILE C 3 138 ? 131.625 110.289 113.794 1.00 80.53 138 ILE B N 1
ATOM 4528 C CA . ILE C 3 138 ? 131.832 110.495 115.224 1.00 80.53 138 ILE B CA 1
ATOM 4529 C C . ILE C 3 138 ? 130.653 109.994 116.050 1.00 80.53 138 ILE B C 1
ATOM 4530 O O . ILE C 3 138 ? 130.795 109.797 117.262 1.00 80.53 138 ILE B O 1
ATOM 4535 N N . ALA C 3 139 ? 129.488 109.791 115.435 1.00 84.38 139 ALA B N 1
ATOM 4536 C CA . ALA C 3 139 ? 128.339 109.267 116.163 1.00 84.38 139 ALA B CA 1
ATOM 4537 C C . ALA C 3 139 ? 128.313 107.743 116.195 1.00 84.38 139 ALA B C 1
ATOM 4538 O O . ALA C 3 139 ? 127.980 107.155 117.230 1.00 84.38 139 ALA B O 1
ATOM 4540 N N . LEU C 3 140 ? 128.648 107.092 115.078 1.00 89.22 140 LEU B N 1
ATOM 4541 C CA . LEU C 3 140 ? 128.643 105.632 115.046 1.00 89.22 140 LEU B CA 1
ATOM 4542 C C . LEU C 3 140 ? 129.671 105.054 116.010 1.00 89.22 140 LEU B C 1
ATOM 4543 O O . LEU C 3 140 ? 129.392 104.076 116.715 1.00 89.22 140 LEU B O 1
ATOM 4548 N N . LYS C 3 141 ? 130.862 105.642 116.056 1.00 86.65 141 LYS B N 1
ATOM 4549 C CA . LYS C 3 141 ? 131.920 105.226 116.967 1.00 86.65 141 LYS B CA 1
ATOM 4550 C C . LYS C 3 141 ? 132.229 106.378 117.910 1.00 86.65 141 LYS B C 1
ATOM 4551 O O . LYS C 3 141 ? 132.466 107.503 117.460 1.00 86.65 141 LYS B O 1
ATOM 4557 N N . VAL C 3 142 ? 132.229 106.099 119.210 1.00 86.45 142 VAL B N 1
ATOM 4558 C CA . VAL C 3 142 ? 132.466 107.142 120.208 1.00 86.45 142 VAL B CA 1
ATOM 4559 C C . VAL C 3 142 ? 133.549 106.740 121.209 1.00 86.45 142 VAL B C 1
ATOM 4560 O O . VAL C 3 142 ? 133.285 106.692 122.419 1.00 86.45 142 VAL B O 1
ATOM 4564 N N . PRO C 3 143 ? 134.805 106.484 120.770 1.00 88.56 143 PRO B N 1
ATOM 4565 C CA . PRO C 3 143 ? 135.901 106.242 121.713 1.00 88.56 143 PRO B CA 1
ATOM 4566 C C . PRO C 3 143 ? 136.570 107.531 122.184 1.00 88.56 143 PRO B C 1
ATOM 4567 O O . PRO C 3 143 ? 137.800 107.648 122.211 1.00 88.56 143 PRO B O 1
ATOM 4571 N N . GLY C 3 144 ? 135.758 108.515 122.565 1.00 82.71 144 GLY B N 1
ATOM 4572 C CA . GLY C 3 144 ? 136.284 109.789 123.008 1.00 82.71 144 GLY B CA 1
ATOM 4573 C C . GLY C 3 144 ? 136.762 110.709 121.908 1.00 82.71 144 GLY B C 1
ATOM 4574 O O . GLY C 3 144 ? 137.503 111.656 122.190 1.00 82.71 144 GLY B O 1
ATOM 4575 N N . VAL C 3 145 ? 136.365 110.465 120.661 1.00 75.97 145 VAL B N 1
ATOM 4576 C CA . VAL C 3 145 ? 136.768 111.302 119.537 1.00 75.97 145 VAL B CA 1
ATOM 4577 C C . VAL C 3 145 ? 135.765 112.433 119.373 1.00 75.97 145 VAL B C 1
ATOM 4578 O O . VAL C 3 145 ? 134.557 112.248 119.567 1.00 75.97 145 VAL B O 1
ATOM 4582 N N . TYR C 3 146 ? 136.265 113.611 119.020 1.00 66.09 146 TYR B N 1
ATOM 4583 C CA . TYR C 3 146 ? 135.447 114.795 118.811 1.00 66.09 146 TYR B CA 1
ATOM 4584 C C . TYR C 3 146 ? 135.514 115.211 117.344 1.00 66.09 146 TYR B C 1
ATOM 4585 O O . TYR C 3 146 ? 136.149 114.556 116.513 1.00 66.09 146 TYR B O 1
ATOM 4594 N N . SER C 3 147 ? 134.843 116.316 117.028 1.00 52.74 147 SER B N 1
ATOM 4595 C CA . SER C 3 147 ? 134.849 116.856 115.677 1.00 52.74 147 SER B CA 1
ATOM 4596 C C . SER C 3 147 ? 134.564 118.348 115.739 1.00 52.74 147 SER B C 1
ATOM 4597 O O . SER C 3 147 ? 133.747 118.797 116.547 1.00 52.74 147 SER B O 1
ATOM 4600 N N . ILE C 3 148 ? 135.242 119.109 114.883 1.00 38.40 148 ILE B N 1
ATOM 4601 C CA . ILE C 3 148 ? 135.077 120.554 114.814 1.00 38.40 148 ILE B CA 1
ATOM 4602 C C . ILE C 3 148 ? 134.773 120.947 113.377 1.00 38.40 148 ILE B C 1
ATOM 4603 O O . ILE C 3 148 ? 135.186 120.273 112.428 1.00 38.40 148 ILE B O 1
ATOM 4608 N N . GLU C 3 149 ? 134.042 122.048 113.222 1.00 31.60 149 GLU B N 1
ATOM 4609 C CA . GLU C 3 149 ? 133.678 122.578 111.910 1.00 31.60 149 GLU B CA 1
ATOM 4610 C C . GLU C 3 149 ? 134.557 123.795 111.641 1.00 31.60 149 GLU B C 1
ATOM 4611 O O . GLU C 3 149 ? 134.186 124.931 111.933 1.00 31.60 149 GLU B O 1
ATOM 4617 N N . GLU C 3 150 ? 135.735 123.547 111.079 1.00 27.65 150 GLU B N 1
ATOM 4618 C CA . GLU C 3 150 ? 136.688 124.604 110.787 1.00 27.65 150 GLU B CA 1
ATOM 4619 C C . GLU C 3 150 ? 136.478 125.142 109.374 1.00 27.65 150 GLU B C 1
ATOM 4620 O O . GLU C 3 150 ? 135.717 124.595 108.574 1.00 27.65 150 GLU B O 1
ATOM 4626 N N . PHE C 3 151 ? 137.169 126.236 109.072 1.00 17.08 151 PHE B N 1
ATOM 4627 C CA . PHE C 3 151 ? 137.051 126.909 107.788 1.00 17.08 151 PHE B CA 1
ATOM 4628 C C . PHE C 3 151 ? 138.186 126.493 106.864 1.00 17.08 151 PHE B C 1
ATOM 4629 O O . PHE C 3 151 ? 139.325 126.312 107.303 1.00 17.08 151 PHE B O 1
ATOM 4637 N N . ARG C 3 152 ? 137.867 126.342 105.581 1.00 13.96 152 ARG B N 1
ATOM 4638 C CA . ARG C 3 152 ? 138.868 126.077 104.561 1.00 13.96 152 ARG B CA 1
ATOM 4639 C C . ARG C 3 152 ? 138.568 126.942 103.348 1.00 13.96 152 ARG B C 1
ATOM 4640 O O . ARG C 3 152 ? 137.419 127.314 103.100 1.00 13.96 152 ARG B O 1
ATOM 4648 N N . ARG C 3 153 ? 139.617 127.268 102.599 1.00 13.93 153 ARG B N 1
ATOM 4649 C CA . ARG C 3 153 ? 139.488 128.198 101.487 1.00 13.93 153 ARG B CA 1
ATOM 4650 C C . ARG C 3 153 ? 138.843 127.528 100.281 1.00 13.93 153 ARG B C 1
ATOM 4651 O O . ARG C 3 153 ? 139.217 126.415 99.900 1.00 13.93 153 ARG B O 1
ATOM 4659 N N . PHE C 3 154 ? 137.877 128.214 99.679 1.00 13.33 154 PHE B N 1
ATOM 4660 C CA . PHE C 3 154 ? 137.286 127.811 98.413 1.00 13.33 154 PHE B CA 1
ATOM 4661 C C . PHE C 3 154 ? 137.366 128.976 97.441 1.00 13.33 154 PHE B C 1
ATOM 4662 O O . PHE C 3 154 ? 137.176 130.133 97.828 1.00 13.33 154 PHE B O 1
ATOM 4670 N N . TYR C 3 155 ? 137.646 128.670 96.175 1.00 13.51 155 TYR B N 1
ATOM 4671 C CA . TYR C 3 155 ? 137.871 129.679 95.142 1.00 13.51 155 TYR B CA 1
ATOM 4672 C C . TYR C 3 155 ? 136.822 129.519 94.050 1.00 13.51 155 TYR B C 1
ATOM 4673 O O . TYR C 3 155 ? 137.020 128.753 93.095 1.00 13.51 155 TYR B O 1
ATOM 4682 N N . PRO C 3 156 ? 135.690 130.224 94.151 1.00 13.09 156 PRO B N 1
ATOM 4683 C CA . PRO C 3 156 ? 134.612 130.024 93.166 1.00 13.09 156 PRO B CA 1
ATOM 4684 C C . PRO C 3 156 ? 135.025 130.321 91.735 1.00 13.09 156 PRO B C 1
ATOM 4685 O O . PRO C 3 156 ? 134.560 129.642 90.811 1.00 13.09 156 PRO B O 1
ATOM 4689 N N . ALA C 3 157 ? 135.880 131.323 91.521 1.00 14.17 157 ALA B N 1
ATOM 4690 C CA . ALA C 3 157 ? 136.398 131.564 90.178 1.00 14.17 157 ALA B CA 1
ATOM 4691 C C . ALA C 3 157 ? 137.259 130.399 89.708 1.00 14.17 157 ALA B C 1
ATOM 4692 O O . ALA C 3 157 ? 137.168 129.978 88.550 1.00 14.17 157 ALA B O 1
ATOM 4694 N N . GLY C 3 158 ? 138.097 129.866 90.592 1.00 17.40 158 GLY B N 1
ATOM 4695 C CA . GLY C 3 158 ? 138.822 128.644 90.312 1.00 17.40 158 GLY B CA 1
ATOM 4696 C C . GLY C 3 158 ? 140.072 128.806 89.474 1.00 17.40 158 GLY B C 1
ATOM 4697 O O . GLY C 3 158 ? 141.031 129.463 89.886 1.00 17.40 158 GLY B O 1
ATOM 4698 N N . GLU C 3 159 ? 140.065 128.199 88.287 1.00 20.19 159 GLU B N 1
ATOM 4699 C CA . GLU C 3 159 ? 141.271 128.131 87.470 1.00 20.19 159 GLU B CA 1
ATOM 4700 C C . GLU C 3 159 ? 141.618 129.478 86.847 1.00 20.19 159 GLU B C 1
ATOM 4701 O O . GLU C 3 159 ? 142.788 129.730 86.539 1.00 20.19 159 GLU B O 1
ATOM 4707 N N . VAL C 3 160 ? 140.628 130.353 86.659 1.00 19.55 160 VAL B N 1
ATOM 4708 C CA . VAL C 3 160 ? 140.874 131.612 85.961 1.00 19.55 160 VAL B CA 1
ATOM 4709 C C . VAL C 3 160 ? 141.785 132.524 86.778 1.00 19.55 160 VAL B C 1
ATOM 4710 O O . VAL C 3 160 ? 142.738 133.104 86.245 1.00 19.55 160 VAL B O 1
ATOM 4714 N N . VAL C 3 161 ? 141.521 132.662 88.074 1.00 18.47 161 VAL B N 1
ATOM 4715 C CA . VAL C 3 161 ? 142.293 133.549 88.935 1.00 18.47 161 VAL B CA 1
ATOM 4716 C C . VAL C 3 161 ? 143.272 132.768 89.813 1.00 18.47 161 VAL B C 1
ATOM 4717 O O . VAL C 3 161 ? 143.681 133.255 90.865 1.00 18.47 161 VAL B O 1
ATOM 4721 N N . ALA C 3 162 ? 143.665 131.566 89.388 1.00 19.58 162 ALA B N 1
ATOM 4722 C CA . ALA C 3 162 ? 144.455 130.693 90.250 1.00 19.58 162 ALA B CA 1
ATOM 4723 C C . ALA C 3 162 ? 145.785 131.321 90.645 1.00 19.58 162 ALA B C 1
ATOM 4724 O O . ALA C 3 162 ? 146.247 131.130 91.775 1.00 19.58 162 ALA B O 1
ATOM 4726 N N . HIS C 3 163 ? 146.414 132.068 89.740 1.00 20.51 163 HIS B N 1
ATOM 4727 C CA . HIS C 3 163 ? 147.723 132.644 90.018 1.00 20.51 163 HIS B CA 1
ATOM 4728 C C . HIS C 3 163 ? 147.647 133.985 90.732 1.00 20.51 163 HIS B C 1
ATOM 4729 O O . HIS C 3 163 ? 148.504 134.278 91.573 1.00 20.51 163 HIS B O 1
ATOM 4736 N N . ALA C 3 164 ? 146.653 134.813 90.409 1.00 14.34 164 ALA B N 1
ATOM 4737 C CA . ALA C 3 164 ? 146.497 136.079 91.115 1.00 14.34 164 ALA B CA 1
ATOM 4738 C C . ALA C 3 164 ? 146.039 135.857 92.550 1.00 14.34 164 ALA B C 1
ATOM 4739 O O . ALA C 3 164 ? 146.535 136.510 93.474 1.00 14.34 164 ALA B O 1
ATOM 4741 N N . VAL C 3 165 ? 145.099 134.943 92.755 1.00 13.01 165 VAL B N 1
ATOM 4742 C CA . VAL C 3 165 ? 144.615 134.593 94.089 1.00 13.01 165 VAL B CA 1
ATOM 4743 C C . VAL C 3 165 ? 145.205 133.223 94.404 1.00 13.01 165 VAL B C 1
ATOM 4744 O O . VAL C 3 165 ? 144.660 132.184 94.032 1.00 13.01 165 VAL B O 1
ATOM 4748 N N . GLY C 3 166 ? 146.334 133.221 95.097 1.00 14.30 166 GLY B N 1
ATOM 4749 C CA . GLY C 3 166 ? 147.014 131.982 95.402 1.00 14.30 166 GLY B CA 1
ATOM 4750 C C . GLY C 3 166 ? 146.300 131.175 96.466 1.00 14.30 166 GLY B C 1
ATOM 4751 O O . GLY C 3 166 ? 145.365 131.626 97.126 1.00 14.30 166 GLY B O 1
ATOM 4752 N N . PHE C 3 167 ? 146.764 129.941 96.633 1.00 19.26 167 PHE B N 1
ATOM 4753 C CA . PHE C 3 167 ? 146.132 129.012 97.553 1.00 19.26 167 PHE B CA 1
ATOM 4754 C C . PHE C 3 167 ? 146.614 129.246 98.983 1.00 19.26 167 PHE B C 1
ATOM 4755 O O . PHE C 3 167 ? 147.523 130.037 99.246 1.00 19.26 167 PHE B O 1
ATOM 4763 N N . THR C 3 168 ? 145.978 128.543 99.915 1.00 20.67 168 THR B N 1
ATOM 4764 C CA . THR C 3 168 ? 146.400 128.493 101.306 1.00 20.67 168 THR B CA 1
ATOM 4765 C C . THR C 3 168 ? 146.654 127.045 101.699 1.00 20.67 168 THR B C 1
ATOM 4766 O O . THR C 3 168 ? 146.068 126.119 101.130 1.00 20.67 168 THR B O 1
ATOM 4770 N N . ASP C 3 169 ? 147.532 126.854 102.677 1.00 30.05 169 ASP B N 1
ATOM 4771 C CA . ASP C 3 169 ? 147.888 125.516 103.129 1.00 30.05 169 ASP B CA 1
ATOM 4772 C C . ASP C 3 169 ? 146.765 124.946 103.995 1.00 30.05 169 ASP B C 1
ATOM 4773 O O . ASP C 3 169 ? 145.696 125.542 104.148 1.00 30.05 169 ASP B O 1
ATOM 4778 N N . VAL C 3 170 ? 147.002 123.768 104.579 1.00 38.50 170 VAL B N 1
ATOM 4779 C CA . VAL C 3 170 ? 145.998 123.143 105.429 1.00 38.50 170 VAL B CA 1
ATOM 4780 C C . VAL C 3 170 ? 145.853 123.869 106.759 1.00 38.50 170 VAL B C 1
ATOM 4781 O O . VAL C 3 170 ? 144.855 123.674 107.462 1.00 38.50 170 VAL B O 1
ATOM 4785 N N . ASP C 3 171 ? 146.825 124.704 107.124 1.00 41.53 171 ASP B N 1
ATOM 4786 C CA . ASP C 3 171 ? 146.744 125.510 108.334 1.00 41.53 171 ASP B CA 1
ATOM 4787 C C . ASP C 3 171 ? 145.906 126.765 108.095 1.00 41.53 171 ASP B C 1
ATOM 4788 O O . ASP C 3 171 ? 145.601 127.494 109.043 1.00 41.53 171 ASP B O 1
ATOM 4793 N N . ASP C 3 172 ? 145.491 127.002 106.850 1.00 33.06 172 ASP B N 1
ATOM 4794 C CA . ASP C 3 172 ? 144.746 128.195 106.450 1.00 33.06 172 ASP B CA 1
ATOM 4795 C C . ASP C 3 172 ? 145.561 129.464 106.708 1.00 33.06 172 ASP B C 1
ATOM 4796 O O . ASP C 3 172 ? 145.178 130.348 107.475 1.00 33.06 172 ASP B O 1
ATOM 4801 N N . ARG C 3 173 ? 146.710 129.530 106.039 1.00 28.82 173 ARG B N 1
ATOM 4802 C CA . ARG C 3 173 ? 147.517 130.738 105.971 1.00 28.82 173 ARG B CA 1
ATOM 4803 C C . ARG C 3 173 ? 148.074 130.855 104.560 1.00 28.82 173 ARG B C 1
ATOM 4804 O O . ARG C 3 173 ? 148.093 129.885 103.799 1.00 28.82 173 ARG B O 1
ATOM 4812 N N . GLY C 3 174 ? 148.516 132.060 104.213 1.00 21.71 174 GLY B N 1
ATOM 4813 C CA . GLY C 3 174 ? 148.988 132.294 102.859 1.00 21.71 174 GLY B CA 1
ATOM 4814 C C . GLY C 3 174 ? 150.208 131.450 102.536 1.00 21.71 174 GLY B C 1
ATOM 4815 O O . GLY C 3 174 ? 151.081 131.233 103.378 1.00 21.71 174 GLY B O 1
ATOM 4816 N N . ARG C 3 175 ? 150.261 130.966 101.296 1.00 23.92 175 ARG B N 1
ATOM 4817 C CA . ARG C 3 175 ? 151.393 130.172 100.835 1.00 23.92 175 ARG B CA 1
ATOM 4818 C C . ARG C 3 175 ? 151.905 130.683 99.494 1.00 23.92 175 ARG B C 1
ATOM 4819 O O . ARG C 3 175 ? 153.089 130.530 99.176 1.00 23.92 175 ARG B O 1
ATOM 4827 N N . GLU C 3 176 ? 151.025 131.295 98.707 1.00 21.64 176 GLU B N 1
ATOM 4828 C CA . GLU C 3 176 ? 151.402 131.802 97.395 1.00 21.64 176 GLU B CA 1
ATOM 4829 C C . GLU C 3 176 ? 150.355 132.816 96.961 1.00 21.64 176 GLU B C 1
ATOM 4830 O O . GLU C 3 176 ? 149.213 132.789 97.425 1.00 21.64 176 GLU B O 1
ATOM 4836 N N . GLY C 3 177 ? 150.763 133.723 96.076 1.00 17.02 177 GLY B N 1
ATOM 4837 C CA . GLY C 3 177 ? 149.824 134.675 95.521 1.00 17.02 177 GLY B CA 1
ATOM 4838 C C . GLY C 3 177 ? 149.367 135.717 96.527 1.00 17.02 177 GLY B C 1
ATOM 4839 O O . GLY C 3 177 ? 150.033 136.003 97.527 1.00 17.02 177 GLY B O 1
ATOM 4840 N N . ILE C 3 178 ? 148.194 136.293 96.252 1.00 14.27 178 ILE B N 1
ATOM 4841 C CA . ILE C 3 178 ? 147.700 137.401 97.057 1.00 14.27 178 ILE B CA 1
ATOM 4842 C C . ILE C 3 178 ? 147.267 136.959 98.446 1.00 14.27 178 ILE B C 1
ATOM 4843 O O . ILE C 3 178 ? 147.117 137.801 99.337 1.00 14.27 178 ILE B O 1
ATOM 4848 N N . GLU C 3 179 ? 147.058 135.661 98.664 1.00 15.64 179 GLU B N 1
ATOM 4849 C CA . GLU C 3 179 ? 146.673 135.201 99.991 1.00 15.64 179 GLU B CA 1
ATOM 4850 C C . GLU C 3 179 ? 147.853 135.143 100.949 1.00 15.64 179 GLU B C 1
ATOM 4851 O O . GLU C 3 179 ? 147.643 135.089 102.165 1.00 15.64 179 GLU B O 1
ATOM 4857 N N . LEU C 3 180 ? 149.080 135.158 100.434 1.00 19.42 180 LEU B N 1
ATOM 4858 C CA . LEU C 3 180 ? 150.259 135.350 101.266 1.00 19.42 180 LEU B CA 1
ATOM 4859 C C . LEU C 3 180 ? 150.819 136.760 101.149 1.00 19.42 180 LEU B C 1
ATOM 4860 O O . LEU C 3 180 ? 151.417 137.261 102.107 1.00 19.42 180 LEU B O 1
ATOM 4865 N N . ALA C 3 181 ? 150.610 137.421 100.008 1.00 17.61 181 ALA B N 1
ATOM 4866 C CA . ALA C 3 181 ? 150.947 138.836 99.907 1.00 17.61 181 ALA B CA 1
ATOM 4867 C C . ALA C 3 181 ? 150.121 139.664 100.881 1.00 17.61 181 ALA B C 1
ATOM 4868 O O . ALA C 3 181 ? 150.634 140.598 101.507 1.00 17.61 181 ALA B O 1
ATOM 4870 N N . PHE C 3 182 ? 148.839 139.335 101.023 1.00 15.41 182 PHE B N 1
ATOM 4871 C CA . PHE C 3 182 ? 147.940 139.994 101.963 1.00 15.41 182 PHE B CA 1
ATOM 4872 C C . PHE C 3 182 ? 147.561 139.062 103.109 1.00 15.41 182 PHE B C 1
ATOM 4873 O O . PHE C 3 182 ? 146.416 139.043 103.562 1.00 15.41 182 PHE B O 1
ATOM 4881 N N . ASP C 3 183 ? 148.524 138.267 103.583 1.00 20.68 183 ASP B N 1
ATOM 4882 C CA . ASP C 3 183 ? 148.236 137.308 104.644 1.00 20.68 183 ASP B CA 1
ATOM 4883 C C . ASP C 3 183 ? 147.838 138.006 105.938 1.00 20.68 183 ASP B C 1
ATOM 4884 O O . ASP C 3 183 ? 146.894 137.580 106.612 1.00 20.68 183 ASP B O 1
ATOM 4889 N N . GLU C 3 184 ? 148.548 139.074 106.307 1.00 24.18 184 GLU B N 1
ATOM 4890 C CA . GLU C 3 184 ? 148.211 139.799 107.528 1.00 24.18 184 GLU B CA 1
ATOM 4891 C C . GLU C 3 184 ? 146.843 140.459 107.421 1.00 24.18 184 GLU B C 1
ATOM 4892 O O . GLU C 3 184 ? 146.064 140.449 108.381 1.00 24.18 184 GLU B O 1
ATOM 4898 N N . TRP C 3 185 ? 146.537 141.040 106.260 1.00 16.61 185 TRP B N 1
ATOM 4899 C CA . TRP C 3 185 ? 145.273 141.747 106.087 1.00 16.61 185 TRP B CA 1
ATOM 4900 C C . TRP C 3 185 ? 144.087 140.793 106.163 1.00 16.61 185 TRP B C 1
ATOM 4901 O O . TRP C 3 185 ? 143.040 141.140 106.721 1.00 16.61 185 TRP B O 1
ATOM 4912 N N . LEU C 3 186 ? 144.230 139.590 105.611 1.00 15.03 186 LEU B N 1
ATOM 4913 C CA . LEU C 3 186 ? 143.130 138.637 105.541 1.00 15.03 186 LEU B CA 1
ATOM 4914 C C . LEU C 3 186 ? 143.019 137.784 106.800 1.00 15.03 186 LEU B C 1
ATOM 4915 O O . LEU C 3 186 ? 141.934 137.663 107.375 1.00 15.03 186 LEU B O 1
ATOM 4920 N N . ALA C 3 187 ? 144.120 137.182 107.236 1.00 17.37 187 ALA B N 1
ATOM 4921 C CA . ALA C 3 187 ? 144.101 136.318 108.414 1.00 17.37 187 ALA B CA 1
ATOM 4922 C C . ALA C 3 187 ? 143.953 137.186 109.654 1.00 17.37 187 ALA B C 1
ATOM 4923 O O . ALA C 3 187 ? 144.930 137.741 110.160 1.00 17.37 187 ALA B O 1
ATOM 4925 N N . GLY C 3 188 ? 142.725 137.305 110.149 1.00 19.61 188 GLY B N 1
ATOM 4926 C CA . GLY C 3 188 ? 142.476 138.155 111.296 1.00 19.61 188 GLY B CA 1
ATOM 4927 C C . GLY C 3 188 ? 143.162 137.645 112.548 1.00 19.61 188 GLY B C 1
ATOM 4928 O O . GLY C 3 188 ? 143.607 136.500 112.633 1.00 19.61 188 GLY B O 1
ATOM 4929 N N . VAL C 3 189 ? 143.250 138.528 113.537 1.00 22.34 189 VAL B N 1
ATOM 4930 C CA . VAL C 3 189 ? 143.917 138.209 114.796 1.00 22.34 189 VAL B CA 1
ATOM 4931 C C . VAL C 3 189 ? 143.066 137.194 115.551 1.00 22.34 189 VAL B C 1
ATOM 4932 O O . VAL C 3 189 ? 141.886 137.456 115.825 1.00 22.34 189 VAL B O 1
ATOM 4936 N N . PRO C 3 190 ? 143.606 136.024 115.880 1.00 21.58 190 PRO B N 1
ATOM 4937 C CA . PRO C 3 190 ? 142.836 135.056 116.666 1.00 21.58 190 PRO B CA 1
ATOM 4938 C C . PRO C 3 190 ? 142.709 135.493 118.115 1.00 21.58 190 PRO B C 1
ATOM 4939 O O . PRO C 3 190 ? 143.552 136.216 118.650 1.00 21.58 190 PRO B O 1
ATOM 4943 N N . GLY C 3 191 ? 141.630 135.040 118.753 1.00 25.85 191 GLY B N 1
ATOM 4944 C CA . GLY C 3 191 ? 141.368 135.352 120.138 1.00 25.85 191 GLY B CA 1
ATOM 4945 C C . GLY C 3 191 ? 141.853 134.262 121.083 1.00 25.85 191 GLY B C 1
ATOM 4946 O O . GLY C 3 191 ? 142.451 133.266 120.687 1.00 25.85 191 GLY B O 1
ATOM 4947 N N . LYS C 3 192 ? 141.586 134.482 122.369 1.00 28.92 192 LYS B N 1
ATOM 4948 C CA . LYS C 3 192 ? 141.923 133.524 123.410 1.00 28.92 192 LYS B CA 1
ATOM 4949 C C . LYS C 3 192 ? 140.765 133.422 124.389 1.00 28.92 192 LYS B C 1
ATOM 4950 O O . LYS C 3 192 ? 139.990 134.367 124.556 1.00 28.92 192 LYS B O 1
ATOM 4956 N N . ARG C 3 193 ? 140.650 132.264 125.034 1.00 32.15 193 ARG B N 1
ATOM 4957 C CA . ARG C 3 193 ? 139.623 132.057 126.043 1.00 32.15 193 ARG B CA 1
ATOM 4958 C C . ARG C 3 193 ? 140.097 130.999 127.026 1.00 32.15 193 ARG B C 1
ATOM 4959 O O . ARG C 3 193 ? 141.006 130.216 126.738 1.00 32.15 193 ARG B O 1
ATOM 4967 N N . GLN C 3 194 ? 139.465 130.983 128.196 1.00 44.49 194 GLN B N 1
ATOM 4968 C CA . GLN C 3 194 ? 139.833 130.088 129.283 1.00 44.49 194 GLN B CA 1
ATOM 4969 C C . GLN C 3 194 ? 138.747 129.042 129.489 1.00 44.49 194 GLN B C 1
ATOM 4970 O O . GLN C 3 194 ? 137.555 129.363 129.500 1.00 44.49 194 GLN B O 1
ATOM 4976 N N . VAL C 3 195 ? 139.167 127.786 129.653 1.00 54.36 195 VAL B N 1
ATOM 4977 C CA . VAL C 3 195 ? 138.250 126.670 129.839 1.00 54.36 195 VAL B CA 1
ATOM 4978 C C . VAL C 3 195 ? 138.759 125.782 130.966 1.00 54.36 195 VAL B C 1
ATOM 4979 O O . VAL C 3 195 ? 139.930 125.830 131.349 1.00 54.36 195 VAL B O 1
ATOM 4983 N N . LEU C 3 196 ? 137.855 124.960 131.496 1.00 67.96 196 LEU B N 1
ATOM 4984 C CA . LEU C 3 196 ? 138.192 123.982 132.529 1.00 67.96 196 LEU B CA 1
ATOM 4985 C C . LEU C 3 196 ? 138.618 122.689 131.847 1.00 67.96 196 LEU B C 1
ATOM 4986 O O . LEU C 3 196 ? 137.779 121.876 131.451 1.00 67.96 196 LEU B O 1
ATOM 4991 N N . LYS C 3 197 ? 139.926 122.494 131.712 1.00 71.72 197 LYS B N 1
ATOM 4992 C CA . LYS C 3 197 ? 140.487 121.282 131.130 1.00 71.72 197 LYS B CA 1
ATOM 4993 C C . LYS C 3 197 ? 141.139 120.468 132.239 1.00 71.72 197 LYS B C 1
ATOM 4994 O O . LYS C 3 197 ? 142.058 120.949 132.910 1.00 71.72 197 LYS B O 1
ATOM 5000 N N . ASP C 3 198 ? 140.668 119.238 132.423 1.00 83.23 198 ASP B N 1
ATOM 5001 C CA . ASP C 3 198 ? 141.178 118.370 133.475 1.00 83.23 198 ASP B CA 1
ATOM 5002 C C . ASP C 3 198 ? 142.487 117.727 133.019 1.00 83.23 198 ASP B C 1
ATOM 5003 O O . ASP C 3 198 ? 143.083 118.115 132.011 1.00 83.23 198 ASP B O 1
ATOM 5008 N N . ARG C 3 199 ? 142.955 116.732 133.776 1.00 92.22 199 ARG B N 1
ATOM 5009 C CA . ARG C 3 199 ? 144.185 116.038 133.408 1.00 92.22 199 ARG B CA 1
ATOM 5010 C C . ARG C 3 199 ? 144.029 115.285 132.094 1.00 92.22 199 ARG B C 1
ATOM 5011 O O . ARG C 3 199 ? 144.983 115.196 131.313 1.00 92.22 199 ARG B O 1
ATOM 5019 N N . ARG C 3 200 ? 142.841 114.735 131.834 1.00 91.36 200 ARG B N 1
ATOM 5020 C CA . ARG C 3 200 ? 142.618 114.013 130.585 1.00 91.36 200 ARG B CA 1
ATOM 5021 C C . ARG C 3 200 ? 142.537 114.960 129.394 1.00 91.36 200 ARG B C 1
ATOM 5022 O O . ARG C 3 200 ? 142.949 114.595 128.287 1.00 91.36 200 ARG B O 1
ATOM 5030 N N . GLY C 3 201 ? 142.016 116.166 129.596 1.00 85.89 201 GLY B N 1
ATOM 5031 C CA . GLY C 3 201 ? 141.919 117.157 128.537 1.00 85.89 201 GLY B CA 1
ATOM 5032 C C . GLY C 3 201 ? 140.509 117.529 128.129 1.00 85.89 201 GLY B C 1
ATOM 5033 O O . GLY C 3 201 ? 140.347 118.430 127.294 1.00 85.89 201 GLY B O 1
ATOM 5034 N N . ARG C 3 202 ? 139.474 116.887 128.666 1.00 85.99 202 ARG B N 1
ATOM 5035 C CA . ARG C 3 202 ? 138.108 117.230 128.297 1.00 85.99 202 ARG B CA 1
ATOM 5036 C C . ARG C 3 202 ? 137.732 118.592 128.869 1.00 85.99 202 ARG B C 1
ATOM 5037 O O . ARG C 3 202 ? 137.997 118.881 130.040 1.00 85.99 202 ARG B O 1
ATOM 5045 N N . VAL C 3 203 ? 137.114 119.428 128.040 1.00 80.72 203 VAL B N 1
ATOM 5046 C CA . VAL C 3 203 ? 136.691 120.760 128.459 1.00 80.72 203 VAL B CA 1
ATOM 5047 C C . VAL C 3 203 ? 135.419 120.612 129.287 1.00 80.72 203 VAL B C 1
ATOM 5048 O O . VAL C 3 203 ? 134.348 120.319 128.751 1.00 80.72 203 VAL B O 1
ATOM 5052 N N . ILE C 3 204 ? 135.538 120.806 130.601 1.00 79.23 204 ILE B N 1
ATOM 5053 C CA . ILE C 3 204 ? 134.375 120.694 131.475 1.00 79.23 204 ILE B CA 1
ATOM 5054 C C . ILE C 3 204 ? 133.387 121.821 131.194 1.00 79.23 204 ILE B C 1
ATOM 5055 O O . ILE C 3 204 ? 132.187 121.585 131.013 1.00 79.23 204 ILE B O 1
ATOM 5060 N N . LYS C 3 205 ? 133.879 123.057 131.138 1.00 72.44 205 LYS B N 1
ATOM 5061 C CA . LYS C 3 205 ? 133.030 124.216 130.904 1.00 72.44 205 LYS B CA 1
ATOM 5062 C C . LYS C 3 205 ? 133.835 125.300 130.203 1.00 72.44 205 LYS B C 1
ATOM 5063 O O . LYS C 3 205 ? 135.067 125.329 130.265 1.00 72.44 205 LYS B O 1
ATOM 5069 N N . ASP C 3 206 ? 133.115 126.195 129.533 1.00 59.54 206 ASP B N 1
ATOM 5070 C CA . ASP C 3 206 ? 133.682 127.419 128.985 1.00 59.54 206 ASP B CA 1
ATOM 5071 C C . ASP C 3 206 ? 133.222 128.583 129.850 1.00 59.54 206 ASP B C 1
ATOM 5072 O O . ASP C 3 206 ? 132.024 128.729 130.113 1.00 59.54 206 ASP B O 1
ATOM 5077 N N . VAL C 3 207 ? 134.169 129.406 130.294 1.00 48.06 207 VAL B N 1
ATOM 5078 C CA . VAL C 3 207 ? 133.861 130.410 131.306 1.00 48.06 207 VAL B CA 1
ATOM 5079 C C . VAL C 3 207 ? 134.074 131.821 130.773 1.00 48.06 207 VAL B C 1
ATOM 5080 O O . VAL C 3 207 ? 133.134 132.621 130.725 1.00 48.06 207 VAL B O 1
ATOM 5084 N N . GLN C 3 208 ? 135.303 132.142 130.373 1.00 38.72 208 GLN B N 1
ATOM 5085 C CA . GLN C 3 208 ? 135.644 133.512 130.023 1.00 38.72 208 GLN B CA 1
ATOM 5086 C C . GLN C 3 208 ? 136.510 133.548 128.775 1.00 38.72 208 GLN B C 1
ATOM 5087 O O . GLN C 3 208 ? 137.399 132.711 128.600 1.00 38.72 208 GLN B O 1
ATOM 5093 N N . VAL C 3 209 ? 136.243 134.526 127.914 1.00 29.41 209 VAL B N 1
ATOM 5094 C CA . VAL C 3 209 ? 137.083 134.818 126.759 1.00 29.41 209 VAL B CA 1
ATOM 5095 C C . VAL C 3 209 ? 137.928 136.036 127.125 1.00 29.41 209 VAL B C 1
ATOM 5096 O O . VAL C 3 209 ? 137.414 137.135 127.349 1.00 29.41 209 VAL B O 1
ATOM 5100 N N . THR C 3 210 ? 139.240 135.831 127.245 1.00 28.89 210 THR B N 1
ATOM 5101 C CA . THR C 3 210 ? 140.119 136.926 127.638 1.00 28.89 210 THR B CA 1
ATOM 5102 C C . THR C 3 210 ? 140.375 137.899 126.496 1.00 28.89 210 THR B C 1
ATOM 5103 O O . THR C 3 210 ? 140.757 139.047 126.749 1.00 28.89 210 THR B O 1
ATOM 5107 N N . LYS C 3 211 ? 140.172 137.472 125.253 1.00 25.42 211 LYS B N 1
ATOM 5108 C CA . LYS C 3 211 ? 140.377 138.340 124.096 1.00 25.42 211 LYS B CA 1
ATOM 5109 C C . LYS C 3 211 ? 139.587 137.766 122.934 1.00 25.42 211 LYS B C 1
ATOM 5110 O O . LYS C 3 211 ? 139.813 136.617 122.544 1.00 25.42 211 LYS B O 1
ATOM 5116 N N . ASN C 3 212 ? 138.662 138.551 122.392 1.00 24.47 212 ASN B N 1
ATOM 5117 C CA . ASN C 3 212 ? 137.832 138.076 121.297 1.00 24.47 212 ASN B CA 1
ATOM 5118 C C . ASN C 3 212 ? 138.631 137.997 120.002 1.00 24.47 212 ASN B C 1
ATOM 5119 O O . ASN C 3 212 ? 139.527 138.805 119.746 1.00 24.47 212 ASN B O 1
ATOM 5124 N N . ALA C 3 213 ? 138.294 137.007 119.181 1.00 23.15 213 ALA B N 1
ATOM 5125 C CA . ALA C 3 213 ? 138.937 136.864 117.885 1.00 23.15 213 ALA B CA 1
ATOM 5126 C C . ALA C 3 213 ? 138.522 137.999 116.962 1.00 23.15 213 ALA B C 1
ATOM 5127 O O . ALA C 3 213 ? 137.344 138.357 116.881 1.00 23.15 213 ALA B O 1
ATOM 5129 N N . LYS C 3 214 ? 139.497 138.568 116.259 1.00 19.56 214 LYS B N 1
ATOM 5130 C CA . LYS C 3 214 ? 139.218 139.641 115.321 1.00 19.56 214 LYS B CA 1
ATOM 5131 C C . LYS C 3 214 ? 139.032 139.042 113.938 1.00 19.56 214 LYS B C 1
ATOM 5132 O O . LYS C 3 214 ? 139.988 138.478 113.386 1.00 19.56 214 LYS B O 1
ATOM 5138 N N . PRO C 3 215 ? 137.845 139.126 113.346 1.00 17.71 215 PRO B N 1
ATOM 5139 C CA . PRO C 3 215 ? 137.630 138.513 112.033 1.00 17.71 215 PRO B CA 1
ATOM 5140 C C . PRO C 3 215 ? 138.420 139.224 110.948 1.00 17.71 215 PRO B C 1
ATOM 5141 O O . PRO C 3 215 ? 138.761 140.404 111.054 1.00 17.71 215 PRO B O 1
ATOM 5145 N N . GLY C 3 216 ? 138.715 138.476 109.890 1.00 16.78 216 GLY B N 1
ATOM 5146 C CA . GLY C 3 216 ? 139.493 139.026 108.800 1.00 16.78 216 GLY B CA 1
ATOM 5147 C C . GLY C 3 216 ? 138.735 140.094 108.036 1.00 16.78 216 GLY B C 1
ATOM 5148 O O . GLY C 3 216 ? 137.506 140.110 107.986 1.00 16.78 216 GLY B O 1
ATOM 5149 N N . LYS C 3 217 ? 139.493 141.001 107.428 1.00 19.57 217 LYS B N 1
ATOM 5150 C CA . LYS C 3 217 ? 138.922 142.108 106.677 1.00 19.57 217 LYS B CA 1
ATOM 5151 C C . LYS C 3 217 ? 138.779 141.718 105.212 1.00 19.57 217 LYS B C 1
ATOM 5152 O O . LYS C 3 217 ? 139.733 141.231 104.598 1.00 19.57 217 LYS B O 1
ATOM 5158 N N . THR C 3 218 ? 137.585 141.927 104.664 1.00 39.57 218 THR B N 1
ATOM 5159 C CA . THR C 3 218 ? 137.325 141.589 103.271 1.00 39.57 218 THR B CA 1
ATOM 5160 C C . THR C 3 218 ? 138.238 142.390 102.354 1.00 39.57 218 THR B C 1
ATOM 5161 O O . THR C 3 218 ? 138.356 143.611 102.487 1.00 39.57 218 THR B O 1
ATOM 5165 N N . LEU C 3 219 ? 138.881 141.699 101.419 1.00 14.63 219 LEU B N 1
ATOM 5166 C CA . LEU C 3 219 ? 139.812 142.314 100.484 1.00 14.63 219 LEU B CA 1
ATOM 5167 C C . LEU C 3 219 ? 139.165 142.390 99.109 1.00 14.63 219 LEU B C 1
ATOM 5168 O O . LEU C 3 219 ? 138.598 141.403 98.630 1.00 14.63 219 LEU B O 1
ATOM 5173 N N . ALA C 3 220 ? 139.248 143.560 98.483 1.00 14.09 220 ALA B N 1
ATOM 5174 C CA . ALA C 3 220 ? 138.704 143.787 97.151 1.00 14.09 220 ALA B CA 1
ATOM 5175 C C . ALA C 3 220 ? 139.861 143.952 96.177 1.00 14.09 220 ALA B C 1
ATOM 5176 O O . ALA C 3 220 ? 140.725 144.811 96.377 1.00 14.09 220 ALA B O 1
ATOM 5178 N N . LEU C 3 221 ? 139.874 143.135 95.131 1.00 13.01 221 LEU B N 1
ATOM 5179 C CA . LEU C 3 221 ? 140.941 143.169 94.146 1.00 13.01 221 LEU B CA 1
ATOM 5180 C C . LEU C 3 221 ? 140.579 144.098 92.994 1.00 13.01 221 LEU B C 1
ATOM 5181 O O . LEU C 3 221 ? 139.442 144.546 92.851 1.00 13.01 221 LEU B O 1
ATOM 5186 N N . SER C 3 222 ? 141.574 144.384 92.163 1.00 14.98 222 SER B N 1
ATOM 5187 C CA . SER C 3 222 ? 141.370 145.195 90.974 1.00 14.98 222 SER B CA 1
ATOM 5188 C C . SER C 3 222 ? 140.943 144.375 89.768 1.00 14.98 222 SER B C 1
ATOM 5189 O O . SER C 3 222 ? 140.592 144.958 88.737 1.00 14.98 222 SER B O 1
ATOM 5192 N N . ILE C 3 223 ? 140.970 143.047 89.869 1.00 14.48 223 ILE B N 1
ATOM 5193 C CA . ILE C 3 223 ? 140.611 142.195 88.744 1.00 14.48 223 ILE B CA 1
ATOM 5194 C C . ILE C 3 223 ? 139.133 142.359 88.426 1.00 14.48 223 ILE B C 1
ATOM 5195 O O . ILE C 3 223 ? 138.283 142.347 89.324 1.00 14.48 223 ILE B O 1
ATOM 5200 N N . ASP C 3 224 ? 138.820 142.525 87.146 1.00 19.35 224 ASP B N 1
ATOM 5201 C CA . ASP C 3 224 ? 137.444 142.469 86.670 1.00 19.35 224 ASP B CA 1
ATOM 5202 C C . ASP C 3 224 ? 137.166 141.033 86.243 1.00 19.35 224 ASP B C 1
ATOM 5203 O O . ASP C 3 224 ? 137.714 140.562 85.242 1.00 19.35 224 ASP B O 1
ATOM 5208 N N . LEU C 3 225 ? 136.323 140.332 87.007 1.00 21.22 225 LEU B N 1
ATOM 5209 C CA . LEU C 3 225 ? 136.149 138.902 86.774 1.00 21.22 225 LEU B CA 1
ATOM 5210 C C . LEU C 3 225 ? 135.569 138.616 85.397 1.00 21.22 225 LEU B C 1
ATOM 5211 O O . LEU C 3 225 ? 135.842 137.558 84.824 1.00 21.22 225 LEU B O 1
ATOM 5216 N N . ARG C 3 226 ? 134.772 139.531 84.847 1.00 25.52 226 ARG B N 1
ATOM 5217 C CA . ARG C 3 226 ? 134.369 139.379 83.453 1.00 25.52 226 ARG B CA 1
ATOM 5218 C C . ARG C 3 226 ? 135.570 139.518 82.524 1.00 25.52 226 ARG B C 1
ATOM 5219 O O . ARG C 3 226 ? 135.750 138.709 81.603 1.00 25.52 226 ARG B O 1
ATOM 5227 N N . LEU C 3 227 ? 136.418 140.521 82.768 1.00 23.39 227 LEU B N 1
ATOM 5228 C CA . LEU C 3 227 ? 137.635 140.669 81.977 1.00 23.39 227 LEU B CA 1
ATOM 5229 C C . LEU C 3 227 ? 138.569 139.487 82.185 1.00 23.39 227 LEU B C 1
ATOM 5230 O O . LEU C 3 227 ? 139.197 139.011 81.235 1.00 23.39 227 LEU B O 1
ATOM 5235 N N . GLN C 3 228 ? 138.680 139.004 83.424 1.00 19.46 228 GLN B N 1
ATOM 5236 C CA . GLN C 3 228 ? 139.528 137.847 83.688 1.00 19.46 228 GLN B CA 1
ATOM 5237 C C . GLN C 3 228 ? 139.015 136.609 82.965 1.00 19.46 228 GLN B C 1
ATOM 5238 O O . GLN C 3 228 ? 139.800 135.851 82.386 1.00 19.46 228 GLN B O 1
ATOM 5244 N N . TYR C 3 229 ? 137.699 136.387 82.989 1.00 24.05 229 TYR B N 1
ATOM 5245 C CA . TYR C 3 229 ? 137.116 135.250 82.284 1.00 24.05 229 TYR B CA 1
ATOM 5246 C C . TYR C 3 229 ? 137.382 135.345 80.789 1.00 24.05 229 TYR B C 1
ATOM 5247 O O . TYR C 3 229 ? 137.784 134.364 80.152 1.00 24.05 229 TYR B O 1
ATOM 5256 N N . LEU C 3 230 ? 137.161 136.528 80.213 1.00 27.36 230 LEU B N 1
ATOM 5257 C CA . LEU C 3 230 ? 137.375 136.710 78.782 1.00 27.36 230 LEU B CA 1
ATOM 5258 C C . LEU C 3 230 ? 138.838 136.497 78.411 1.00 27.36 230 LEU B C 1
ATOM 5259 O O . LEU C 3 230 ? 139.149 135.825 77.420 1.00 27.36 230 LEU B O 1
ATOM 5264 N N . ALA C 3 231 ? 139.753 137.059 79.204 1.00 25.40 231 ALA B N 1
ATOM 5265 C CA . ALA C 3 231 ? 141.175 136.900 78.928 1.00 25.40 231 ALA B CA 1
ATOM 5266 C C . ALA C 3 231 ? 141.600 135.445 79.051 1.00 25.40 231 ALA B C 1
ATOM 5267 O O . ALA C 3 231 ? 142.373 134.949 78.226 1.00 25.40 231 ALA B O 1
ATOM 5269 N N . HIS C 3 232 ? 141.110 134.745 80.077 1.00 30.46 232 HIS B N 1
ATOM 5270 C CA . HIS C 3 232 ? 141.461 133.340 80.244 1.00 30.46 232 HIS B CA 1
ATOM 5271 C C . HIS C 3 232 ? 140.946 132.504 79.082 1.00 30.46 232 HIS B C 1
ATOM 5272 O O . HIS C 3 232 ? 141.662 131.641 78.565 1.00 30.46 232 HIS B O 1
ATOM 5279 N N . ARG C 3 233 ? 139.707 132.753 78.650 1.00 36.96 233 ARG B N 1
ATOM 5280 C CA . ARG C 3 233 ? 139.159 132.009 77.521 1.00 36.96 233 ARG B CA 1
ATOM 5281 C C . ARG C 3 233 ? 139.948 132.275 76.245 1.00 36.96 233 ARG B C 1
ATOM 5282 O O . ARG C 3 233 ? 140.271 131.341 75.498 1.00 36.96 233 ARG B O 1
ATOM 5290 N N . GLU C 3 234 ? 140.276 133.542 75.980 1.00 38.43 234 GLU B N 1
ATOM 5291 C CA . GLU C 3 234 ? 141.012 133.870 74.764 1.00 38.43 234 GLU B CA 1
ATOM 5292 C C . GLU C 3 234 ? 142.422 133.296 74.793 1.00 38.43 234 GLU B C 1
ATOM 5293 O O . GLU C 3 234 ? 142.911 132.791 73.778 1.00 38.43 234 GLU B O 1
ATOM 5299 N N . LEU C 3 235 ? 143.093 133.359 75.944 1.00 34.69 235 LEU B N 1
ATOM 5300 C CA . LEU C 3 235 ? 144.431 132.788 76.046 1.00 34.69 235 LEU B CA 1
ATOM 5301 C C . LEU C 3 235 ? 144.393 131.271 75.919 1.00 34.69 235 LEU B C 1
ATOM 5302 O O . LEU C 3 235 ? 145.304 130.668 75.341 1.00 34.69 235 LEU B O 1
ATOM 5307 N N . ARG C 3 236 ? 143.349 130.634 76.456 1.00 44.98 236 ARG B N 1
ATOM 5308 C CA . ARG C 3 236 ? 143.213 129.191 76.306 1.00 44.98 236 ARG B CA 1
ATOM 5309 C C . ARG C 3 236 ? 143.011 128.812 74.846 1.00 44.98 236 ARG B C 1
ATOM 5310 O O . ARG C 3 236 ? 143.609 127.846 74.358 1.00 44.98 236 ARG B O 1
ATOM 5318 N N . ASN C 3 237 ? 142.184 129.574 74.127 1.00 46.48 237 ASN B N 1
ATOM 5319 C CA . ASN C 3 237 ? 142.023 129.327 72.698 1.00 46.48 237 ASN B CA 1
ATOM 5320 C C . ASN C 3 237 ? 143.337 129.547 71.955 1.00 46.48 237 ASN B C 1
ATOM 5321 O O . ASN C 3 237 ? 143.692 128.779 71.057 1.00 46.48 237 ASN B O 1
ATOM 5326 N N . ALA C 3 238 ? 144.078 130.590 72.319 1.00 50.59 238 ALA B N 1
ATOM 5327 C CA . ALA C 3 238 ? 145.364 130.841 71.676 1.00 50.59 238 ALA B CA 1
ATOM 5328 C C . ALA C 3 238 ? 146.302 129.663 71.875 1.00 50.59 238 ALA B C 1
ATOM 5329 O O . ALA C 3 238 ? 146.931 129.187 70.925 1.00 50.59 238 ALA B O 1
ATOM 5331 N N . LEU C 3 239 ? 146.379 129.156 73.105 1.00 51.66 239 LEU B N 1
ATOM 5332 C CA . LEU C 3 239 ? 147.271 128.042 73.401 1.00 51.66 239 LEU B CA 1
ATOM 5333 C C . LEU C 3 239 ? 146.838 126.770 72.678 1.00 51.66 239 LEU B C 1
ATOM 5334 O O . LEU C 3 239 ? 147.684 126.009 72.192 1.00 51.66 239 LEU B O 1
ATOM 5339 N N . LEU C 3 240 ? 145.530 126.515 72.596 1.00 53.43 240 LEU B N 1
ATOM 5340 C CA . LEU C 3 240 ? 145.067 125.264 71.998 1.00 53.43 240 LEU B CA 1
ATOM 5341 C C . LEU C 3 240 ? 145.220 125.269 70.480 1.00 53.43 240 LEU B C 1
ATOM 5342 O O . LEU C 3 240 ? 145.806 124.342 69.908 1.00 53.43 240 LEU B O 1
ATOM 5347 N N . GLU C 3 241 ? 144.708 126.301 69.802 1.00 56.82 241 GLU B N 1
ATOM 5348 C CA . GLU C 3 241 ? 144.844 126.337 68.346 1.00 56.82 241 GLU B CA 1
ATOM 5349 C C . GLU C 3 241 ? 146.271 126.613 67.896 1.00 56.82 241 GLU B C 1
ATOM 5350 O O . GLU C 3 241 ? 146.689 126.107 66.849 1.00 56.82 241 GLU B O 1
ATOM 5356 N N . ASN C 3 242 ? 147.034 127.398 68.650 1.00 63.64 242 ASN B N 1
ATOM 5357 C CA . ASN C 3 242 ? 148.391 127.714 68.236 1.00 63.64 242 ASN B CA 1
ATOM 5358 C C . ASN C 3 242 ? 149.416 126.703 68.728 1.00 63.64 242 ASN B C 1
ATOM 5359 O O . ASN C 3 242 ? 150.571 126.756 68.291 1.00 63.64 242 ASN B O 1
ATOM 5364 N N . GLY C 3 243 ? 149.026 125.785 69.607 1.00 65.18 243 GLY B N 1
ATOM 5365 C CA . GLY C 3 243 ? 149.952 124.767 70.075 1.00 65.18 243 GLY B CA 1
ATOM 5366 C C . GLY C 3 243 ? 151.186 125.328 70.745 1.00 65.18 243 GLY B C 1
ATOM 5367 O O . GLY C 3 243 ? 152.294 124.823 70.524 1.00 65.18 243 GLY B O 1
ATOM 5368 N N . ALA C 3 244 ? 151.026 126.376 71.546 1.00 61.87 244 ALA B N 1
ATOM 5369 C CA . ALA C 3 244 ? 152.141 126.963 72.270 1.00 61.87 244 ALA B CA 1
ATOM 5370 C C . ALA C 3 244 ? 152.341 126.247 73.599 1.00 61.87 244 ALA B C 1
ATOM 5371 O O . ALA C 3 244 ? 151.446 125.559 74.098 1.00 61.87 244 ALA B O 1
ATOM 5373 N N . LYS C 3 245 ? 153.543 126.390 74.157 1.00 57.31 245 LYS B N 1
ATOM 5374 C CA . LYS C 3 245 ? 153.845 125.738 75.426 1.00 57.31 245 LYS B CA 1
ATOM 5375 C C . LYS C 3 245 ? 153.195 126.459 76.603 1.00 57.31 245 LYS B C 1
ATOM 5376 O O . LYS C 3 245 ? 152.660 125.813 77.510 1.00 57.31 245 LYS B O 1
ATOM 5382 N N . ALA C 3 246 ? 153.221 127.790 76.601 1.00 49.36 246 ALA B N 1
ATOM 5383 C CA . ALA C 3 246 ? 152.693 128.572 77.709 1.00 49.36 246 ALA B CA 1
ATOM 5384 C C . ALA C 3 246 ? 152.251 129.932 77.189 1.00 49.36 246 ALA B C 1
ATOM 5385 O O . ALA C 3 246 ? 152.435 130.261 76.015 1.00 49.36 246 ALA B O 1
ATOM 5387 N N . GLY C 3 247 ? 151.663 130.725 78.081 1.00 35.89 247 GLY B N 1
ATOM 5388 C CA . GLY C 3 247 ? 151.196 132.045 77.704 1.00 35.89 247 GLY B CA 1
ATOM 5389 C C . GLY C 3 247 ? 150.893 132.899 78.912 1.00 35.89 247 GLY B C 1
ATOM 5390 O O . GLY C 3 247 ? 150.741 132.399 80.031 1.00 35.89 247 GLY B O 1
ATOM 5391 N N . SER C 3 248 ? 150.811 134.206 78.671 1.00 28.35 248 SER B N 1
ATOM 5392 C CA . SER C 3 248 ? 150.474 135.170 79.709 1.00 28.35 248 SER B CA 1
ATOM 5393 C C . SER C 3 248 ? 149.731 136.335 79.074 1.00 28.35 248 SER B C 1
ATOM 5394 O O . SER C 3 248 ? 149.870 136.607 77.879 1.00 28.35 248 SER B O 1
ATOM 5397 N N . LEU C 3 249 ? 148.938 137.026 79.890 1.00 18.61 249 LEU B N 1
ATOM 5398 C CA . LEU C 3 249 ? 148.148 138.156 79.406 1.00 18.61 249 LEU B CA 1
ATOM 5399 C C . LEU C 3 249 ? 147.737 139.003 80.598 1.00 18.61 249 LEU B C 1
ATOM 5400 O O . LEU C 3 249 ? 146.989 138.530 81.458 1.00 18.61 249 LEU B O 1
ATOM 5405 N N . VAL C 3 250 ? 148.208 140.246 80.644 1.00 15.65 250 VAL B N 1
ATOM 5406 C CA . VAL C 3 250 ? 147.918 141.167 81.736 1.00 15.65 250 VAL B CA 1
ATOM 5407 C C . VAL C 3 250 ? 147.166 142.363 81.174 1.00 15.65 250 VAL B C 1
ATOM 5408 O O . VAL C 3 250 ? 147.643 143.013 80.239 1.00 15.65 250 VAL B O 1
ATOM 5412 N N . ILE C 3 251 ? 146.005 142.660 81.753 1.00 17.50 251 ILE B N 1
ATOM 5413 C CA . ILE C 3 251 ? 145.171 143.788 81.351 1.00 17.50 251 ILE B CA 1
ATOM 5414 C C . ILE C 3 251 ? 145.190 144.813 82.474 1.00 17.50 251 ILE B C 1
ATOM 5415 O O . ILE C 3 251 ? 144.978 144.464 83.641 1.00 17.50 251 ILE B O 1
ATOM 5420 N N . MET C 3 252 ? 145.442 146.072 82.126 1.00 22.36 252 MET B N 1
ATOM 5421 C CA . MET C 3 252 ? 145.598 147.131 83.111 1.00 22.36 252 MET B CA 1
ATOM 5422 C C . MET C 3 252 ? 144.718 148.325 82.779 1.00 22.36 252 MET B C 1
ATOM 5423 O O . MET C 3 252 ? 144.392 148.579 81.617 1.00 22.36 252 MET B O 1
ATOM 5428 N N . ASP C 3 253 ? 144.340 149.054 83.825 1.00 35.63 253 ASP B N 1
ATOM 5429 C CA . ASP C 3 253 ? 143.658 150.333 83.688 1.00 35.63 253 ASP B CA 1
ATOM 5430 C C . ASP C 3 253 ? 144.698 151.441 83.795 1.00 35.63 253 ASP B C 1
ATOM 5431 O O . ASP C 3 253 ? 145.370 151.568 84.824 1.00 35.63 253 ASP B O 1
ATOM 5436 N N . VAL C 3 254 ? 144.834 152.234 82.731 1.00 38.53 254 VAL B N 1
ATOM 5437 C CA . VAL C 3 254 ? 145.924 153.203 82.659 1.00 38.53 254 VAL B CA 1
ATOM 5438 C C . VAL C 3 254 ? 145.763 154.290 83.715 1.00 38.53 254 VAL B C 1
ATOM 5439 O O . VAL C 3 254 ? 146.743 154.713 84.341 1.00 38.53 254 VAL B O 1
ATOM 5443 N N . LYS C 3 255 ? 144.535 154.764 83.927 1.00 42.14 255 LYS B N 1
ATOM 5444 C CA . LYS C 3 255 ? 144.319 155.893 84.827 1.00 42.14 255 LYS B CA 1
ATOM 5445 C C . LYS C 3 255 ? 144.673 155.529 86.264 1.00 42.14 255 LYS B C 1
ATOM 5446 O O . LYS C 3 255 ? 145.538 156.158 86.884 1.00 42.14 255 LYS B O 1
ATOM 5452 N N . THR C 3 256 ? 144.017 154.507 86.811 1.00 34.85 256 THR B N 1
ATOM 5453 C CA . THR C 3 256 ? 144.254 154.115 88.194 1.00 34.85 256 THR B CA 1
ATOM 5454 C C . THR C 3 256 ? 145.522 153.289 88.373 1.00 34.85 256 THR B C 1
ATOM 5455 O O . THR C 3 256 ? 145.973 153.120 89.511 1.00 34.85 256 THR B O 1
ATOM 5459 N N . GLY C 3 257 ? 146.102 152.773 87.293 1.00 31.97 257 GLY B N 1
ATOM 5460 C CA . GLY C 3 257 ? 147.335 152.020 87.390 1.00 31.97 257 GLY B CA 1
ATOM 5461 C C . GLY C 3 257 ? 147.200 150.625 87.954 1.00 31.97 257 GLY B C 1
ATOM 5462 O O . GLY C 3 257 ? 148.220 150.004 88.271 1.00 31.97 257 GLY B O 1
ATOM 5463 N N . GLU C 3 258 ? 145.983 150.112 88.089 1.00 24.09 258 GLU B N 1
ATOM 5464 C CA . GLU C 3 258 ? 145.750 148.804 88.677 1.00 24.09 258 GLU B CA 1
ATOM 5465 C C . GLU C 3 258 ? 145.733 147.720 87.603 1.00 24.09 258 GLU B C 1
ATOM 5466 O O . GLU C 3 258 ? 145.751 147.993 86.401 1.00 24.09 258 GLU B O 1
ATOM 5472 N N . ILE C 3 259 ? 145.697 146.469 88.054 1.00 15.51 259 ILE B N 1
ATOM 5473 C CA . ILE C 3 259 ? 145.662 145.306 87.174 1.00 15.51 259 ILE B CA 1
ATOM 5474 C C . ILE C 3 259 ? 144.214 144.866 87.022 1.00 15.51 259 ILE B C 1
ATOM 5475 O O . ILE C 3 259 ? 143.566 144.491 88.006 1.00 15.51 259 ILE B O 1
ATOM 5480 N N . LEU C 3 260 ? 143.706 144.897 85.793 1.00 16.03 260 LEU B N 1
ATOM 5481 C CA . LEU C 3 260 ? 142.336 144.471 85.542 1.00 16.03 260 LEU B CA 1
ATOM 5482 C C . LEU C 3 260 ? 142.224 142.976 85.281 1.00 16.03 260 LEU B C 1
ATOM 5483 O O . LEU C 3 260 ? 141.171 142.388 85.551 1.00 16.03 260 LEU B O 1
ATOM 5488 N N . ALA C 3 261 ? 143.278 142.347 84.765 1.00 13.61 261 ALA B N 1
ATOM 5489 C CA . ALA C 3 261 ? 143.261 140.913 84.524 1.00 13.61 261 ALA B CA 1
ATOM 5490 C C . ALA C 3 261 ? 144.686 140.384 84.509 1.00 13.61 261 ALA B C 1
ATOM 5491 O O . ALA C 3 261 ? 145.642 141.121 84.261 1.00 13.61 261 ALA B O 1
ATOM 5493 N N . MET C 3 262 ? 144.812 139.088 84.779 1.00 14.70 262 MET B N 1
ATOM 5494 C CA . MET C 3 262 ? 146.099 138.399 84.704 1.00 14.70 262 MET B CA 1
ATOM 5495 C C . MET C 3 262 ? 145.829 136.914 84.548 1.00 14.70 262 MET B C 1
ATOM 5496 O O . MET C 3 262 ? 145.198 136.307 85.419 1.00 14.70 262 MET B O 1
ATOM 5501 N N . THR C 3 263 ? 146.297 136.333 83.446 1.00 17.95 263 THR B N 1
ATOM 5502 C CA . THR C 3 263 ? 146.084 134.921 83.175 1.00 17.95 263 THR B CA 1
ATOM 5503 C C . THR C 3 263 ? 147.380 134.291 82.689 1.00 17.95 263 THR B C 1
ATOM 5504 O O . THR C 3 263 ? 148.205 134.943 82.046 1.00 17.95 263 THR B O 1
ATOM 5508 N N . ASN C 3 264 ? 147.547 133.010 83.011 1.00 23.99 264 ASN B N 1
ATOM 5509 C CA . ASN C 3 264 ? 148.690 132.214 82.563 1.00 23.99 264 ASN B CA 1
ATOM 5510 C C . ASN C 3 264 ? 148.149 130.822 82.255 1.00 23.99 264 ASN B C 1
ATOM 5511 O O . ASN C 3 264 ? 147.960 130.016 83.168 1.00 23.99 264 ASN B O 1
ATOM 5516 N N . GLN C 3 265 ? 147.917 130.544 80.972 1.00 32.37 265 GLN B N 1
ATOM 5517 C CA . GLN C 3 265 ? 147.152 129.384 80.516 1.00 32.37 265 GLN B CA 1
ATOM 5518 C C . GLN C 3 265 ? 147.577 128.044 81.118 1.00 32.37 265 GLN B C 1
ATOM 5519 O O . GLN C 3 265 ? 146.723 127.164 81.291 1.00 32.37 265 GLN B O 1
ATOM 5525 N N . PRO C 3 266 ? 148.858 127.828 8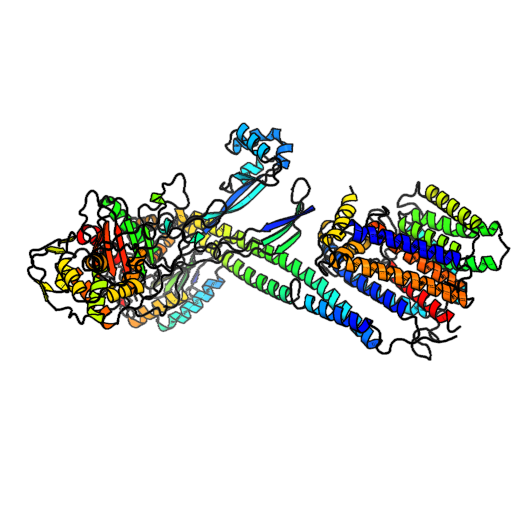1.461 1.00 31.07 266 PRO B N 1
ATOM 5526 C CA . PRO C 3 266 ? 149.198 126.621 82.233 1.00 31.07 266 PRO B CA 1
ATOM 5527 C C . PRO C 3 266 ? 148.572 126.588 83.622 1.00 31.07 266 PRO B C 1
ATOM 5528 O O . PRO C 3 266 ? 148.891 125.702 84.419 1.00 31.07 266 PRO B O 1
ATOM 5532 N N . THR C 3 267 ? 147.696 127.552 83.919 1.00 26.59 267 THR B N 1
ATOM 5533 C CA . THR C 3 267 ? 147.107 127.703 85.244 1.00 26.59 267 THR B CA 1
ATOM 5534 C C . THR C 3 267 ? 146.541 126.391 85.770 1.00 26.59 267 THR B C 1
ATOM 5535 O O . THR C 3 267 ? 146.097 125.523 85.013 1.00 26.59 267 THR B O 1
ATOM 5539 N N . TYR C 3 268 ? 146.558 126.268 87.090 1.00 23.03 268 TYR B N 1
ATOM 5540 C CA . TYR C 3 268 ? 146.122 125.098 87.826 1.00 23.03 268 TYR B CA 1
ATOM 5541 C C . TYR C 3 268 ? 144.743 125.343 88.429 1.00 23.03 268 TYR B C 1
ATOM 5542 O O . TYR C 3 268 ? 144.105 126.372 88.188 1.00 23.03 268 TYR B O 1
ATOM 5551 N N . ASN C 3 269 ? 144.273 124.387 89.227 1.00 22.84 269 ASN B N 1
ATOM 5552 C CA . ASN C 3 269 ? 143.051 124.552 89.998 1.00 22.84 269 ASN B CA 1
ATOM 5553 C C . ASN C 3 269 ? 143.427 124.794 91.450 1.00 22.84 269 ASN B C 1
ATOM 5554 O O . ASN C 3 269 ? 144.046 123.920 92.074 1.00 22.84 269 ASN B O 1
ATOM 5559 N N . PRO C 3 270 ? 143.090 125.950 92.028 1.00 21.40 270 PRO B N 1
ATOM 5560 C CA . PRO C 3 270 ? 143.627 126.300 93.350 1.00 21.40 270 PRO B CA 1
ATOM 5561 C C . PRO C 3 270 ? 142.987 125.566 94.515 1.00 21.40 270 PRO B C 1
ATOM 5562 O O . PRO C 3 270 ? 143.525 125.636 95.628 1.00 21.40 270 PRO B O 1
ATOM 5566 N N . ASN C 3 271 ? 141.870 124.866 94.314 1.00 22.61 271 ASN B N 1
ATOM 5567 C CA . ASN C 3 271 ? 141.256 124.103 95.392 1.00 22.61 271 ASN B CA 1
ATOM 5568 C C . ASN C 3 271 ? 141.450 122.600 95.265 1.00 22.61 271 ASN B C 1
ATOM 5569 O O . ASN C 3 271 ? 141.577 121.922 96.286 1.00 22.61 271 ASN B O 1
ATOM 5574 N N . ASN C 3 272 ? 141.480 122.062 94.045 1.00 29.73 272 ASN B N 1
ATOM 5575 C CA . ASN C 3 272 ? 141.780 120.648 93.819 1.00 29.73 272 ASN B CA 1
ATOM 5576 C C . ASN C 3 272 ? 143.248 120.538 93.416 1.00 29.73 272 ASN B C 1
ATOM 5577 O O . ASN C 3 272 ? 143.596 120.385 92.246 1.00 29.73 272 ASN B O 1
ATOM 5582 N N . ARG C 3 273 ? 144.124 120.611 94.422 1.00 30.71 273 ARG B N 1
ATOM 5583 C CA . ARG C 3 273 ? 145.566 120.688 94.211 1.00 30.71 273 ARG B CA 1
ATOM 5584 C C . ARG C 3 273 ? 146.252 119.329 94.289 1.00 30.71 273 ARG B C 1
ATOM 5585 O O . ARG C 3 273 ? 147.412 119.248 94.717 1.00 30.71 273 ARG B O 1
ATOM 5593 N N . ARG C 3 274 ? 145.573 118.259 93.883 1.00 37.55 274 ARG B N 1
ATOM 5594 C CA . ARG C 3 274 ? 146.134 116.914 93.979 1.00 37.55 274 ARG B CA 1
ATOM 5595 C C . ARG C 3 274 ? 147.180 116.710 92.889 1.00 37.55 274 ARG B C 1
ATOM 5596 O O . ARG C 3 274 ? 146.844 116.614 91.704 1.00 37.55 274 ARG B O 1
ATOM 5604 N N . ASN C 3 275 ? 148.451 116.645 93.294 1.00 44.61 275 ASN B N 1
ATOM 5605 C CA . ASN C 3 275 ? 149.567 116.308 92.408 1.00 44.61 275 ASN B CA 1
ATOM 5606 C C . ASN C 3 275 ? 149.645 117.257 91.210 1.00 44.61 275 ASN B C 1
ATOM 5607 O O . ASN C 3 275 ? 149.469 116.862 90.055 1.00 44.61 275 ASN B O 1
ATOM 5612 N N . LEU C 3 276 ? 149.920 118.524 91.504 1.00 41.07 276 LEU B N 1
ATOM 5613 C CA . LEU C 3 276 ? 150.029 119.554 90.480 1.00 41.07 276 LEU B CA 1
ATOM 5614 C C . LEU C 3 276 ? 151.495 119.825 90.166 1.00 41.07 276 LEU B C 1
ATOM 5615 O O . LEU C 3 276 ? 152.311 119.979 91.081 1.00 41.07 276 LEU B O 1
ATOM 5620 N N . GLN C 3 277 ? 151.822 119.874 88.877 1.00 49.23 277 GLN B N 1
ATOM 5621 C CA . GLN C 3 277 ? 153.181 120.192 88.466 1.00 49.23 277 GLN B CA 1
ATOM 5622 C C . GLN C 3 277 ? 153.502 121.644 88.819 1.00 49.23 277 GLN B C 1
ATOM 5623 O O . GLN C 3 277 ? 152.593 122.476 88.917 1.00 49.23 277 GLN B O 1
ATOM 5629 N N . PRO C 3 278 ? 154.795 121.979 88.977 1.00 48.74 278 PRO B N 1
ATOM 5630 C CA . PRO C 3 278 ? 155.027 123.394 89.256 1.00 48.74 278 PRO B CA 1
ATOM 5631 C C . PRO C 3 278 ? 154.637 124.265 88.090 1.00 48.74 278 PRO B C 1
ATOM 5632 O O . PRO C 3 278 ? 153.996 125.280 88.323 1.00 48.74 278 PRO B O 1
ATOM 5636 N N . ALA C 3 279 ? 155.005 123.914 86.859 1.00 40.23 279 ALA B N 1
ATOM 5637 C CA . ALA C 3 279 ? 154.683 124.852 85.790 1.00 40.23 279 ALA B CA 1
ATOM 5638 C C . ALA C 3 279 ? 153.207 125.213 85.840 1.00 40.23 279 ALA B C 1
ATOM 5639 O O . ALA C 3 279 ? 152.811 126.328 85.488 1.00 40.23 279 ALA B O 1
ATOM 5641 N N . ALA C 3 280 ? 152.375 124.267 86.277 1.00 36.80 280 ALA B N 1
ATOM 5642 C CA . ALA C 3 280 ? 150.955 124.545 86.432 1.00 36.80 280 ALA B CA 1
ATOM 5643 C C . ALA C 3 280 ? 150.679 125.581 87.512 1.00 36.80 280 ALA B C 1
ATOM 5644 O O . ALA C 3 280 ? 149.678 126.298 87.420 1.00 36.80 280 ALA B O 1
ATOM 5646 N N . MET C 3 281 ? 151.524 125.662 88.539 1.00 30.66 281 MET B N 1
ATOM 5647 C CA . MET C 3 281 ? 151.358 126.634 89.612 1.00 30.66 281 MET B CA 1
ATOM 5648 C C . MET C 3 281 ? 152.279 127.837 89.479 1.00 30.66 281 MET B C 1
ATOM 5649 O O . MET C 3 281 ? 152.278 128.698 90.365 1.00 30.66 281 MET B O 1
ATOM 5654 N N . ARG C 3 282 ? 153.058 127.923 88.406 1.00 32.43 282 ARG B N 1
ATOM 5655 C CA . ARG C 3 282 ? 153.928 129.068 88.189 1.00 32.43 282 ARG B CA 1
ATOM 5656 C C . ARG C 3 282 ? 153.140 130.233 87.609 1.00 32.43 282 ARG B C 1
ATOM 5657 O O . ARG C 3 282 ? 152.335 130.062 86.689 1.00 32.43 282 ARG B O 1
ATOM 5665 N N . ASN C 3 283 ? 153.374 131.422 88.160 1.00 28.98 283 ASN B N 1
ATOM 5666 C CA . ASN C 3 283 ? 152.746 132.650 87.676 1.00 28.98 283 ASN B CA 1
ATOM 5667 C C . ASN C 3 283 ? 153.619 133.205 86.560 1.00 28.98 283 ASN B C 1
ATOM 5668 O O . ASN C 3 283 ? 154.541 133.986 86.789 1.00 28.98 283 ASN B O 1
ATOM 5673 N N . ARG C 3 284 ? 153.307 132.827 85.336 1.00 33.56 284 ARG B N 1
ATOM 5674 C CA . ARG C 3 284 ? 154.167 133.209 84.222 1.00 33.56 284 ARG B CA 1
ATOM 5675 C C . ARG C 3 284 ? 154.105 134.695 83.894 1.00 33.56 284 ARG B C 1
ATOM 5676 O O . ARG C 3 284 ? 154.611 135.083 82.835 1.00 33.56 284 ARG B O 1
ATOM 5684 N N . ALA C 3 285 ? 153.509 135.534 84.742 1.00 27.85 285 ALA B N 1
ATOM 5685 C CA . ALA C 3 285 ? 153.470 136.969 84.506 1.00 27.85 285 ALA B CA 1
ATOM 5686 C C . ALA C 3 285 ? 154.453 137.756 85.361 1.00 27.85 285 ALA B C 1
ATOM 5687 O O . ALA C 3 285 ? 154.737 138.912 85.032 1.00 27.85 285 ALA B O 1
ATOM 5689 N N . MET C 3 286 ? 154.975 137.177 86.448 1.00 31.13 286 MET B N 1
ATOM 5690 C CA . MET C 3 286 ? 155.926 137.881 87.301 1.00 31.13 286 MET B CA 1
ATOM 5691 C C . MET C 3 286 ? 157.156 137.078 87.706 1.00 31.13 286 MET B C 1
ATOM 5692 O O . MET C 3 286 ? 158.047 137.652 88.341 1.00 31.13 286 MET B O 1
ATOM 5697 N N . ILE C 3 287 ? 157.236 135.786 87.394 1.00 33.61 287 ILE B N 1
ATOM 5698 C CA . ILE C 3 287 ? 158.499 135.074 87.567 1.00 33.61 287 ILE B CA 1
ATOM 5699 C C . ILE C 3 287 ? 159.148 134.840 86.210 1.00 33.61 287 ILE B C 1
ATOM 5700 O O . ILE C 3 287 ? 160.377 134.871 86.088 1.00 33.61 287 ILE B O 1
ATOM 5705 N N . ASP C 3 288 ? 158.337 134.614 85.181 1.00 38.02 288 ASP B N 1
ATOM 5706 C CA . ASP C 3 288 ? 158.873 134.380 83.844 1.00 38.02 288 ASP B CA 1
ATOM 5707 C C . ASP C 3 288 ? 159.358 135.696 83.249 1.00 38.02 288 ASP B C 1
ATOM 5708 O O . ASP C 3 288 ? 158.554 136.545 82.854 1.00 38.02 288 ASP B O 1
ATOM 5713 N N . VAL C 3 289 ? 160.676 135.862 83.186 1.00 40.10 289 VAL B N 1
ATOM 5714 C CA . VAL C 3 289 ? 161.307 137.053 82.633 1.00 40.10 289 VAL B CA 1
ATOM 5715 C C . VAL C 3 289 ? 161.705 136.767 81.192 1.00 40.10 289 VAL B C 1
ATOM 5716 O O . VAL C 3 289 ? 161.898 135.611 80.796 1.00 40.10 289 VAL B O 1
ATOM 5720 N N . PHE C 3 290 ? 161.817 137.826 80.394 1.00 43.48 290 PHE B N 1
ATOM 5721 C CA . PHE C 3 290 ? 162.152 137.680 78.984 1.00 43.48 290 PHE B CA 1
ATOM 5722 C C . PHE C 3 290 ? 162.698 139.000 78.462 1.00 43.48 290 PHE B C 1
ATOM 5723 O O . PHE C 3 290 ? 162.583 140.044 79.108 1.00 43.48 290 PHE B O 1
ATOM 5731 N N . GLU C 3 291 ? 163.295 138.937 77.278 1.00 56.95 291 GLU B N 1
ATOM 5732 C CA . GLU C 3 291 ? 163.748 140.139 76.591 1.00 56.95 291 GLU B CA 1
ATOM 5733 C C . GLU C 3 291 ? 162.575 140.772 75.852 1.00 56.95 291 GLU B C 1
ATOM 5734 O O . GLU C 3 291 ? 161.968 140.114 75.001 1.00 56.95 291 GLU B O 1
ATOM 5740 N N . PRO C 3 292 ? 162.218 142.025 76.145 1.00 56.13 292 PRO B N 1
ATOM 5741 C CA . PRO C 3 292 ? 161.079 142.643 75.446 1.00 56.13 292 PRO B CA 1
ATOM 5742 C C . PRO C 3 292 ? 161.283 142.777 73.949 1.00 56.13 292 PRO B C 1
ATOM 5743 O O . PRO C 3 292 ? 160.292 142.820 73.209 1.00 56.13 292 PRO B O 1
ATOM 5747 N N . GLY C 3 293 ? 162.525 142.834 73.480 1.00 61.55 293 GLY B N 1
ATOM 5748 C CA . GLY C 3 293 ? 162.766 142.903 72.048 1.00 61.55 293 GLY B CA 1
ATOM 5749 C C . GLY C 3 293 ? 162.196 144.169 71.441 1.00 61.55 293 GLY B C 1
ATOM 5750 O O . GLY C 3 293 ? 162.448 145.283 71.913 1.00 61.55 293 GLY B O 1
ATOM 5751 N N . SER C 3 294 ? 161.411 143.998 70.376 1.00 62.54 294 SER B N 1
ATOM 5752 C CA . SER C 3 294 ? 160.858 145.138 69.654 1.00 62.54 294 SER B CA 1
ATOM 5753 C C . SER C 3 294 ? 159.808 145.894 70.457 1.00 62.54 294 SER B C 1
ATOM 5754 O O 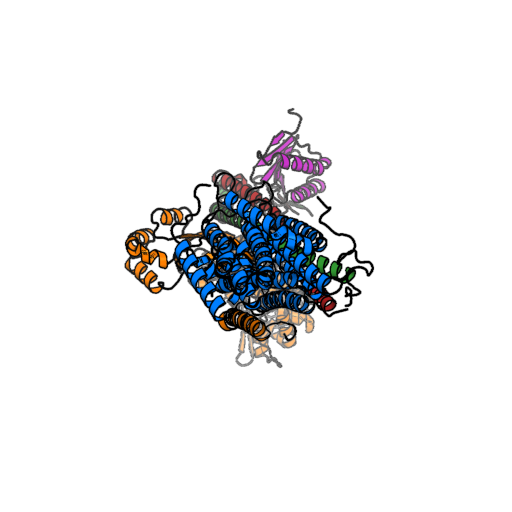. SER C 3 294 ? 159.529 147.056 70.142 1.00 62.54 294 SER B O 1
ATOM 5757 N N . THR C 3 295 ? 159.218 145.270 71.479 1.00 55.07 295 THR B N 1
ATOM 5758 C CA . THR C 3 295 ? 158.190 145.943 72.264 1.00 55.07 295 THR B CA 1
ATOM 5759 C C . THR C 3 295 ? 158.754 147.064 73.126 1.00 55.07 295 THR B C 1
ATOM 5760 O O . THR C 3 295 ? 157.990 147.917 73.588 1.00 55.07 295 THR B O 1
ATOM 5764 N N . VAL C 3 296 ? 160.071 147.085 73.353 1.00 61.58 296 VAL B N 1
ATOM 5765 C CA . VAL C 3 296 ? 160.691 148.153 74.132 1.00 61.58 296 VAL B CA 1
ATOM 5766 C C . VAL C 3 296 ? 161.190 149.295 73.258 1.00 61.58 296 VAL B C 1
ATOM 5767 O O . VAL C 3 296 ? 161.578 150.347 73.790 1.00 61.58 296 VAL B O 1
ATOM 5771 N N . LYS C 3 297 ? 161.188 149.123 71.937 1.00 73.38 297 LYS B N 1
ATOM 5772 C CA . LYS C 3 297 ? 161.620 150.192 71.040 1.00 73.38 297 LYS B CA 1
ATOM 5773 C C . LYS C 3 297 ? 160.842 151.494 71.208 1.00 73.38 297 LYS B C 1
ATOM 5774 O O . LYS C 3 297 ? 161.471 152.565 71.118 1.00 73.38 297 LYS B O 1
ATOM 5780 N N . PRO C 3 298 ? 159.513 151.496 71.401 1.00 67.05 298 PRO B N 1
ATOM 5781 C CA . PRO C 3 298 ? 158.824 152.782 71.597 1.00 67.05 298 PRO B CA 1
ATOM 5782 C C . PRO C 3 298 ? 159.390 153.608 72.736 1.00 67.05 298 PRO B C 1
ATOM 5783 O O . PRO C 3 298 ? 159.482 154.832 72.609 1.00 67.05 298 PRO B O 1
ATOM 5787 N N . PHE C 3 299 ? 159.793 152.978 73.842 1.00 61.63 299 PHE B N 1
ATOM 5788 C CA . PHE C 3 299 ? 160.365 153.736 74.951 1.00 61.63 299 PHE B CA 1
ATOM 5789 C C . PHE C 3 299 ? 161.706 154.351 74.570 1.00 61.63 299 PHE B C 1
ATOM 5790 O O . PHE C 3 299 ? 161.971 155.521 74.880 1.00 61.63 299 PHE B O 1
ATOM 5798 N N . SER C 3 300 ? 162.561 153.580 73.895 1.00 78.55 300 SER B N 1
ATOM 5799 C CA . SER C 3 300 ? 163.855 154.104 73.475 1.00 78.55 300 SER B CA 1
ATOM 5800 C C . SER C 3 300 ? 163.690 155.280 72.523 1.00 78.55 300 SER B C 1
ATOM 5801 O O . SER C 3 300 ? 164.355 156.314 72.670 1.00 78.55 300 SER B O 1
ATOM 5804 N N . MET C 3 301 ? 162.788 155.151 71.552 1.00 83.70 301 MET B N 1
ATOM 5805 C CA . MET C 3 301 ? 162.603 156.231 70.592 1.00 83.70 301 MET B CA 1
ATOM 5806 C C . MET C 3 301 ? 161.889 157.426 71.219 1.00 83.70 301 MET B C 1
ATOM 5807 O O . MET C 3 301 ? 162.137 158.570 70.822 1.00 83.70 301 MET B O 1
ATOM 5812 N N . SER C 3 302 ? 161.027 157.195 72.212 1.00 80.08 302 SER B N 1
ATOM 5813 C CA . SER C 3 302 ? 160.436 158.307 72.949 1.00 80.08 302 SER B CA 1
ATOM 5814 C C . SER C 3 302 ? 161.500 159.076 73.719 1.00 80.08 302 SER B C 1
ATOM 5815 O O . SER C 3 302 ? 161.467 160.312 73.775 1.00 80.08 302 SER B O 1
ATOM 5818 N N . ALA C 3 303 ? 162.450 158.361 74.325 1.00 87.22 303 ALA B N 1
ATOM 5819 C CA . ALA C 3 303 ? 163.572 159.032 74.974 1.00 87.22 303 ALA B CA 1
ATOM 5820 C C . ALA C 3 303 ? 164.401 159.811 73.963 1.00 87.22 303 ALA B C 1
ATOM 5821 O O . ALA C 3 303 ? 164.874 160.916 74.254 1.00 87.22 303 ALA B O 1
ATOM 5823 N N . ALA C 3 304 ? 164.596 159.242 72.771 1.00 96.21 304 ALA B N 1
ATOM 5824 C CA . ALA C 3 304 ? 165.302 159.963 71.716 1.00 96.21 304 ALA B CA 1
ATOM 5825 C C . ALA C 3 304 ? 164.574 161.250 71.349 1.00 96.21 304 ALA B C 1
ATOM 5826 O O . ALA C 3 304 ? 165.203 162.297 71.155 1.00 96.21 304 ALA B O 1
ATOM 5828 N N . LEU C 3 305 ? 163.247 161.186 71.242 1.00 97.01 305 LEU B N 1
ATOM 5829 C CA . LEU C 3 305 ? 162.459 162.377 70.943 1.00 97.01 305 LEU B CA 1
ATOM 5830 C C . LEU C 3 305 ? 162.579 163.413 72.054 1.00 97.01 305 LEU B C 1
ATOM 5831 O O . LEU C 3 305 ? 162.689 164.615 71.785 1.00 97.01 305 LEU B O 1
ATOM 5836 N N . ALA C 3 306 ? 162.555 162.963 73.311 1.00 99.69 306 ALA B N 1
ATOM 5837 C CA . ALA C 3 306 ? 162.543 163.893 74.436 1.00 99.69 306 ALA B CA 1
ATOM 5838 C C . ALA C 3 306 ? 163.841 164.685 74.532 1.00 99.69 306 ALA B C 1
ATOM 5839 O O . ALA C 3 306 ? 163.818 165.891 74.805 1.00 99.69 306 ALA B O 1
ATOM 5841 N N . SER C 3 307 ? 164.981 164.033 74.312 1.00 108.52 307 SER B N 1
ATOM 5842 C CA . SER C 3 307 ? 166.284 164.654 74.523 1.00 108.52 307 SER B CA 1
ATOM 5843 C C . SER C 3 307 ? 167.056 164.920 73.241 1.00 108.52 307 SER B C 1
ATOM 5844 O O . SER C 3 307 ? 167.680 165.976 73.115 1.00 108.52 307 SER B O 1
ATOM 5847 N N . GLY C 3 308 ? 167.035 163.996 72.286 1.00 113.57 308 GLY B N 1
ATOM 5848 C CA . GLY C 3 308 ? 167.833 164.135 71.086 1.00 113.57 308 GLY B CA 1
ATOM 5849 C C . GLY C 3 308 ? 167.267 165.034 70.013 1.00 113.57 308 GLY B C 1
ATOM 5850 O O . GLY C 3 308 ? 167.914 165.213 68.977 1.00 113.57 308 GLY B O 1
ATOM 5851 N N . ARG C 3 309 ? 166.081 165.608 70.231 1.00 121.63 309 ARG B N 1
ATOM 5852 C CA . ARG C 3 309 ? 165.423 166.470 69.247 1.00 121.63 309 ARG B CA 1
ATOM 5853 C C . ARG C 3 309 ? 165.264 165.754 67.907 1.00 121.63 309 ARG B C 1
ATOM 5854 O O . ARG C 3 309 ? 165.469 166.334 66.839 1.00 121.63 309 ARG B O 1
ATOM 5862 N N . TRP C 3 310 ? 164.899 164.475 67.965 1.00 118.77 310 TRP B N 1
ATOM 5863 C CA . TRP C 3 310 ? 164.711 163.660 66.771 1.00 118.77 310 TRP B CA 1
ATOM 5864 C C . TRP C 3 310 ? 163.277 163.830 66.284 1.00 118.77 310 TRP B C 1
ATOM 5865 O O . TRP C 3 310 ? 162.330 163.424 66.965 1.00 118.77 310 TRP B O 1
ATOM 5876 N N . LYS C 3 311 ? 163.119 164.436 65.113 1.00 122.46 311 LYS B N 1
ATOM 5877 C CA . LYS C 3 311 ? 161.793 164.615 64.545 1.00 122.46 311 LYS B CA 1
ATOM 5878 C C . LYS C 3 311 ? 161.199 163.259 64.170 1.00 122.46 311 LYS B C 1
ATOM 5879 O O . LYS C 3 311 ? 161.897 162.411 63.604 1.00 122.46 311 LYS B O 1
ATOM 5885 N N . PRO C 3 312 ? 159.925 163.015 64.488 1.00 122.90 312 PRO B N 1
ATOM 5886 C CA . PRO C 3 312 ? 159.314 161.728 64.117 1.00 122.90 312 PRO B CA 1
ATOM 5887 C C . PRO C 3 312 ? 159.312 161.465 62.621 1.00 122.90 312 PRO B C 1
ATOM 5888 O O . PRO C 3 312 ? 159.348 160.300 62.207 1.00 122.90 312 PRO B O 1
ATOM 5892 N N . SER C 3 313 ? 159.272 162.510 61.799 1.00 124.78 313 SER B N 1
ATOM 5893 C CA . SER C 3 313 ? 159.283 162.361 60.350 1.00 124.78 313 SER B CA 1
ATOM 5894 C C . SER C 3 313 ? 160.689 162.312 59.767 1.00 124.78 313 SER B C 1
ATOM 5895 O O . SER C 3 313 ? 160.833 162.246 58.542 1.00 124.78 313 SER B O 1
ATOM 5898 N N . ASP C 3 314 ? 161.722 162.349 60.606 1.00 128.57 314 ASP B N 1
ATOM 5899 C CA . ASP C 3 314 ? 163.092 162.279 60.117 1.00 128.57 314 ASP B CA 1
ATOM 5900 C C . ASP C 3 314 ? 163.370 160.921 59.483 1.00 128.57 314 ASP B C 1
ATOM 5901 O O . ASP C 3 314 ? 162.809 159.896 59.879 1.00 128.57 314 ASP B O 1
ATOM 5906 N N . ILE C 3 315 ? 164.253 160.923 58.488 1.00 132.23 315 ILE B N 1
ATOM 5907 C CA . ILE C 3 315 ? 164.597 159.725 57.731 1.00 132.23 315 ILE B CA 1
ATOM 5908 C C . ILE C 3 315 ? 165.940 159.205 58.220 1.00 132.23 315 ILE B C 1
ATOM 5909 O O . ILE C 3 315 ? 166.901 159.973 58.357 1.00 132.23 315 ILE B O 1
ATOM 5914 N N . VAL C 3 316 ? 166.008 157.903 58.484 1.00 135.44 316 VAL B N 1
ATOM 5915 C CA . VAL C 3 316 ? 167.224 157.243 58.943 1.00 135.44 316 VAL B CA 1
ATOM 5916 C C . VAL C 3 316 ? 167.663 156.255 57.872 1.00 135.44 316 VAL B C 1
ATOM 5917 O O . VAL C 3 316 ? 166.853 155.452 57.394 1.00 135.44 316 VAL B O 1
ATOM 5921 N N . ASP C 3 317 ? 168.940 156.315 57.499 1.00 139.11 317 ASP B N 1
ATOM 5922 C CA . ASP C 3 317 ? 169.474 155.431 56.471 1.00 139.11 317 ASP B CA 1
ATOM 5923 C C . ASP C 3 317 ? 169.662 154.021 57.015 1.00 139.11 317 ASP B C 1
ATOM 5924 O O . ASP C 3 317 ? 170.722 153.692 57.557 1.00 139.11 317 ASP B O 1
ATOM 5929 N N . VAL C 3 318 ? 168.633 153.180 56.874 1.00 134.95 318 VAL B N 1
ATOM 5930 C CA . VAL C 3 318 ? 168.702 151.807 57.370 1.00 134.95 318 VAL B CA 1
ATOM 5931 C C . VAL C 3 318 ? 169.432 150.873 56.419 1.00 134.95 318 VAL B C 1
ATOM 5932 O O . VAL C 3 318 ? 169.740 149.737 56.799 1.00 134.95 318 VAL B O 1
ATOM 5936 N N . TYR C 3 319 ? 169.724 151.318 55.202 1.00 136.38 319 TYR B N 1
ATOM 5937 C CA . TYR C 3 319 ? 170.420 150.469 54.247 1.00 136.38 319 TYR B CA 1
ATOM 5938 C C . TYR C 3 319 ? 171.822 150.149 54.762 1.00 136.38 319 TYR B C 1
ATOM 5939 O O . TYR C 3 319 ? 172.489 151.022 55.331 1.00 136.38 319 TYR B O 1
ATOM 5948 N N . PRO C 3 320 ? 172.305 148.912 54.584 1.00 133.84 320 PRO B N 1
ATOM 5949 C CA . PRO C 3 320 ? 171.654 147.767 53.934 1.00 133.84 320 PRO B CA 1
ATOM 5950 C C . PRO C 3 320 ? 170.863 146.895 54.904 1.00 133.84 320 PRO B C 1
ATOM 5951 O O . PRO C 3 320 ? 170.482 145.778 54.564 1.00 133.84 320 PRO B O 1
ATOM 5955 N N . GLY C 3 321 ? 170.598 147.375 56.116 1.00 128.89 321 GLY B N 1
ATOM 5956 C CA . GLY C 3 321 ? 169.909 146.564 57.099 1.00 128.89 321 GLY B CA 1
ATOM 5957 C C . GLY C 3 321 ? 170.794 145.622 57.877 1.00 128.89 321 GLY B C 1
ATOM 5958 O O . GLY C 3 321 ? 170.298 144.633 58.426 1.00 128.89 321 GLY B O 1
ATOM 5959 N N . THR C 3 322 ? 172.096 145.891 57.937 1.00 125.55 322 THR B N 1
ATOM 5960 C CA . THR C 3 322 ? 173.021 145.053 58.696 1.00 125.55 322 THR B CA 1
ATOM 5961 C C . THR C 3 322 ? 174.212 145.907 59.096 1.00 125.55 322 THR B C 1
ATOM 5962 O O . THR C 3 322 ? 174.879 146.481 58.230 1.00 125.55 322 THR B O 1
ATOM 5966 N N . LEU C 3 323 ? 174.478 145.991 60.397 1.00 120.51 323 LEU B N 1
ATOM 5967 C CA . LEU C 3 323 ? 175.577 146.784 60.927 1.00 120.51 323 LEU B CA 1
ATOM 5968 C C . LEU C 3 323 ? 176.510 145.892 61.732 1.00 120.51 323 LEU B C 1
ATOM 5969 O O . LEU C 3 323 ? 176.059 145.061 62.527 1.00 120.51 323 LEU B O 1
ATOM 5974 N N . GLN C 3 324 ? 177.811 146.069 61.522 1.00 117.07 324 GLN B N 1
ATOM 5975 C CA . GLN C 3 324 ? 178.839 145.296 62.207 1.00 117.07 324 GLN B CA 1
ATOM 5976 C C . GLN C 3 324 ? 179.501 146.176 63.258 1.00 117.07 324 GLN B C 1
ATOM 5977 O O . GLN C 3 324 ? 180.068 147.223 62.927 1.00 117.07 324 GLN B O 1
ATOM 5983 N N . ILE C 3 325 ? 179.426 145.751 64.517 1.00 119.04 325 ILE B N 1
ATOM 5984 C CA . ILE C 3 325 ? 180.058 146.455 65.634 1.00 119.04 325 ILE B CA 1
ATOM 5985 C C . ILE C 3 325 ? 180.910 145.421 66.364 1.00 119.04 325 ILE B C 1
ATOM 5986 O O . ILE C 3 325 ? 180.434 144.729 67.270 1.00 119.04 325 ILE B O 1
ATOM 5991 N N . GLY C 3 326 ? 182.181 145.321 65.983 1.00 115.88 326 GLY B N 1
ATOM 5992 C CA . GLY C 3 326 ? 183.045 144.318 66.582 1.00 115.88 326 GLY B CA 1
ATOM 5993 C C . GLY C 3 326 ? 182.525 142.921 66.305 1.00 115.88 326 GLY B C 1
ATOM 5994 O O . GLY C 3 326 ? 182.277 142.540 65.156 1.00 115.88 326 GLY B O 1
ATOM 5995 N N . ARG C 3 327 ? 182.355 142.143 67.371 1.00 118.31 327 ARG B N 1
ATOM 5996 C CA . ARG C 3 327 ? 181.816 140.794 67.265 1.00 118.31 327 ARG B CA 1
ATOM 5997 C C . ARG C 3 327 ? 180.293 140.758 67.282 1.00 118.31 327 ARG B C 1
ATOM 5998 O O . ARG C 3 327 ? 179.714 139.674 67.151 1.00 118.31 327 ARG B O 1
ATOM 6006 N N . TYR C 3 328 ? 179.634 141.903 67.437 1.00 119.21 328 TYR B N 1
ATOM 6007 C CA . TYR C 3 328 ? 178.181 141.972 67.495 1.00 119.21 328 TYR B CA 1
ATOM 6008 C C . TYR C 3 328 ? 177.626 142.483 66.172 1.00 119.21 328 TYR B C 1
ATOM 6009 O O . TYR C 3 328 ? 178.141 143.448 65.600 1.00 119.21 328 TYR B O 1
ATOM 6018 N N . THR C 3 329 ? 176.570 141.828 65.693 1.00 117.92 329 THR B N 1
ATOM 6019 C CA . THR C 3 329 ? 175.929 142.179 64.434 1.00 117.92 329 THR B CA 1
ATOM 6020 C C . THR C 3 329 ? 174.436 142.357 64.660 1.00 117.92 329 THR B C 1
ATOM 6021 O O . THR C 3 329 ? 173.806 141.559 65.360 1.00 117.92 329 THR B O 1
ATOM 6025 N N . ILE C 3 330 ? 173.874 143.406 64.064 1.00 119.93 330 ILE B N 1
ATOM 6026 C CA . ILE C 3 330 ? 172.448 143.702 64.147 1.00 119.93 330 ILE B CA 1
ATOM 6027 C C . ILE C 3 330 ? 171.840 143.499 62.767 1.00 119.93 330 ILE B C 1
ATOM 6028 O O . ILE C 3 330 ? 172.295 144.100 61.786 1.00 119.93 330 ILE B O 1
ATOM 6033 N N . ARG C 3 331 ? 170.813 142.655 62.693 1.00 119.93 331 ARG B N 1
ATOM 6034 C CA . ARG C 3 331 ? 170.159 142.322 61.436 1.00 119.93 331 ARG B CA 1
ATOM 6035 C C . ARG C 3 331 ? 168.664 142.571 61.555 1.00 119.93 331 ARG B C 1
ATOM 6036 O O . ARG C 3 331 ? 168.059 142.292 62.594 1.00 119.93 331 ARG B O 1
ATOM 6044 N N . ASP C 3 332 ? 168.075 143.097 60.487 1.00 122.90 332 ASP B N 1
ATOM 6045 C CA . ASP C 3 332 ? 166.651 143.385 60.434 1.00 122.90 332 ASP B CA 1
ATOM 6046 C C . ASP C 3 332 ? 165.893 142.219 59.810 1.00 122.90 332 ASP B C 1
ATOM 6047 O O . ASP C 3 332 ? 166.450 141.413 59.059 1.00 122.90 332 ASP B O 1
ATOM 6052 N N . VAL C 3 333 ? 164.603 142.136 60.139 1.00 122.61 333 VAL B N 1
ATOM 6053 C CA . VAL C 3 333 ? 163.749 141.117 59.537 1.00 122.61 333 VAL B CA 1
ATOM 6054 C C . VAL C 3 333 ? 163.617 141.353 58.038 1.00 122.61 333 VAL B C 1
ATOM 6055 O O . VAL C 3 333 ? 163.713 140.417 57.236 1.00 122.61 333 VAL B O 1
ATOM 6059 N N . SER C 3 334 ? 163.398 142.602 57.636 1.00 125.83 334 SER B N 1
ATOM 6060 C CA . SER C 3 334 ? 163.302 142.981 56.235 1.00 125.83 334 SER B CA 1
ATOM 6061 C C . SER C 3 334 ? 164.330 144.060 55.928 1.00 125.83 334 SER B C 1
ATOM 6062 O O . SER C 3 334 ? 164.501 145.006 56.703 1.00 125.83 334 SER B O 1
ATOM 6065 N N . ARG C 3 335 ? 165.014 143.912 54.792 1.00 127.19 335 ARG B N 1
ATOM 6066 C CA . ARG C 3 335 ? 166.029 144.867 54.369 1.00 127.19 335 ARG B CA 1
ATOM 6067 C C . ARG C 3 335 ? 165.755 145.432 52.980 1.00 127.19 335 ARG B C 1
ATOM 6068 O O . ARG C 3 335 ? 166.650 146.047 52.388 1.00 127.19 335 ARG B O 1
ATOM 6076 N N . ASN C 3 336 ? 164.548 145.239 52.445 1.00 132.36 336 ASN B N 1
ATOM 6077 C CA . ASN C 3 336 ? 164.237 145.749 51.113 1.00 132.36 336 ASN B CA 1
ATOM 6078 C C . ASN C 3 336 ? 164.179 147.272 51.100 1.00 132.36 336 ASN B C 1
ATOM 6079 O O . ASN C 3 336 ? 164.569 147.904 50.112 1.00 132.36 336 ASN B O 1
ATOM 6084 N N . SER C 3 337 ? 163.697 147.877 52.183 1.00 136.35 337 SER B N 1
ATOM 6085 C CA . SER C 3 337 ? 163.575 149.328 52.245 1.00 136.35 337 SER B CA 1
ATOM 6086 C C . SER C 3 337 ? 164.947 149.957 52.454 1.00 136.35 337 SER B C 1
ATOM 6087 O O . SER C 3 337 ? 165.630 149.662 53.440 1.00 136.35 337 SER B O 1
ATOM 6090 N N . ARG C 3 338 ? 165.351 150.822 51.521 1.00 141.59 338 ARG B N 1
ATOM 6091 C CA . ARG C 3 338 ? 166.652 151.475 51.630 1.00 141.59 338 ARG B CA 1
ATOM 6092 C C . ARG C 3 338 ? 166.677 152.464 52.789 1.00 141.59 338 ARG B C 1
ATOM 6093 O O . ARG C 3 338 ? 167.601 152.451 53.611 1.00 141.59 338 ARG B O 1
ATOM 6101 N N . GLN C 3 339 ? 165.669 153.328 52.873 1.00 137.39 339 GLN B N 1
ATOM 6102 C CA . GLN C 3 339 ? 165.572 154.321 53.933 1.00 137.39 339 GLN B CA 1
ATOM 6103 C C . GLN C 3 339 ? 164.180 154.275 54.544 1.00 137.39 339 GLN B C 1
ATOM 6104 O O . GLN C 3 339 ? 163.183 154.126 53.831 1.00 137.39 339 GLN B O 1
ATOM 6110 N N . LEU C 3 340 ? 164.120 154.403 55.867 1.00 134.65 340 LEU B N 1
ATOM 6111 C CA . LEU C 3 340 ? 162.859 154.378 56.591 1.00 134.65 340 LEU B CA 1
ATOM 6112 C C . LEU C 3 340 ? 162.854 155.474 57.645 1.00 134.65 340 LEU B C 1
ATOM 6113 O O . LEU C 3 340 ? 163.875 155.754 58.278 1.00 134.65 340 LEU B O 1
ATOM 6118 N N . ASP C 3 341 ? 161.690 156.090 57.827 1.00 129.32 341 ASP B N 1
ATOM 6119 C CA . ASP C 3 341 ? 161.499 157.038 58.910 1.00 129.32 341 ASP B CA 1
ATOM 6120 C C . ASP C 3 341 ? 161.273 156.283 60.216 1.00 129.32 341 ASP B C 1
ATOM 6121 O O . ASP C 3 341 ? 161.280 155.050 60.261 1.00 129.32 341 ASP B O 1
ATOM 6126 N N . LEU C 3 342 ? 161.069 157.034 61.300 1.00 120.29 342 LEU B N 1
ATOM 6127 C CA . LEU C 3 342 ? 160.798 156.403 62.588 1.00 120.29 342 LEU B CA 1
ATOM 6128 C C . LEU C 3 342 ? 159.521 155.575 62.529 1.00 120.29 342 LEU B C 1
ATOM 6129 O O . LEU C 3 342 ? 159.478 154.445 63.035 1.00 120.29 342 LEU B O 1
ATOM 6134 N N . THR C 3 343 ? 158.470 156.121 61.912 1.00 120.14 343 THR B N 1
ATOM 6135 C CA . THR C 3 343 ? 157.245 155.353 61.722 1.00 120.14 343 THR B CA 1
ATOM 6136 C C . THR C 3 343 ? 157.499 154.134 60.848 1.00 120.14 343 THR B C 1
ATOM 6137 O O . THR C 3 343 ? 156.980 153.047 61.120 1.00 120.14 343 THR B O 1
ATOM 6141 N N . GLY C 3 344 ? 158.299 154.296 59.793 1.00 121.62 344 GLY B N 1
ATOM 6142 C CA . GLY C 3 344 ? 158.712 153.149 59.004 1.00 121.62 344 GLY B CA 1
ATOM 6143 C C . GLY C 3 344 ? 159.590 152.185 59.775 1.00 121.62 344 GLY B C 1
ATOM 6144 O O . GLY C 3 344 ? 159.531 150.973 59.549 1.00 121.62 344 GLY B O 1
ATOM 6145 N N . ILE C 3 345 ? 160.420 152.703 60.684 1.00 116.16 345 ILE B N 1
ATOM 6146 C CA . ILE C 3 345 ? 161.270 151.838 61.498 1.00 116.16 345 ILE B CA 1
ATOM 6147 C C . ILE C 3 345 ? 160.415 150.936 62.379 1.00 116.16 345 ILE B C 1
ATOM 6148 O O . ILE C 3 345 ? 160.649 149.725 62.473 1.00 116.16 345 ILE B O 1
ATOM 6153 N N . LEU C 3 346 ? 159.403 151.511 63.032 1.00 102.22 346 LEU B N 1
ATOM 6154 C CA . LEU C 3 346 ? 158.540 150.708 63.893 1.00 102.22 346 LEU B CA 1
ATOM 6155 C C . LEU C 3 346 ? 157.620 149.807 63.076 1.00 102.22 346 LEU B C 1
ATOM 6156 O O . LEU C 3 346 ? 157.347 148.668 63.473 1.00 102.22 346 LEU B O 1
ATOM 6161 N N . ILE C 3 347 ? 157.130 150.300 61.937 1.00 107.92 347 ILE B N 1
ATOM 6162 C CA . ILE C 3 347 ? 156.231 149.510 61.099 1.00 107.92 347 ILE B CA 1
ATOM 6163 C C . ILE C 3 347 ? 156.949 148.277 60.565 1.00 107.92 347 ILE B C 1
ATOM 6164 O O . ILE C 3 347 ? 156.417 147.161 60.596 1.00 107.92 347 ILE B O 1
ATOM 6169 N N . LYS C 3 348 ? 158.175 148.459 60.079 1.00 115.13 348 LYS B N 1
ATOM 6170 C CA . LYS C 3 348 ? 158.976 147.352 59.576 1.00 115.13 348 LYS B CA 1
ATOM 6171 C C . LYS C 3 348 ? 159.726 146.619 60.678 1.00 115.13 348 LYS B C 1
ATOM 6172 O O . LYS C 3 348 ? 160.446 145.661 60.378 1.00 115.13 348 LYS B O 1
ATOM 6178 N N . SER C 3 349 ? 159.573 147.046 61.935 1.00 106.70 349 SER B N 1
ATOM 6179 C CA . SER C 3 349 ? 160.311 146.476 63.063 1.00 106.70 349 SER B CA 1
ATOM 6180 C C . SER C 3 349 ? 161.816 146.544 62.817 1.00 106.70 349 SER B C 1
ATOM 6181 O O . SER C 3 349 ? 162.559 145.608 63.118 1.00 106.70 349 SER B O 1
ATOM 6184 N N . SER C 3 350 ? 162.264 147.664 62.257 1.00 109.69 350 SER B N 1
ATOM 6185 C CA . SER C 3 350 ? 163.675 147.846 61.950 1.00 109.69 350 SER B CA 1
ATOM 6186 C C . SER C 3 350 ? 164.498 147.971 63.226 1.00 109.69 350 SER B C 1
ATOM 6187 O O . SER C 3 350 ? 164.063 148.578 64.209 1.00 109.69 350 SER B O 1
ATOM 6190 N N . ASN C 3 351 ? 165.699 147.395 63.204 1.00 109.93 351 ASN B N 1
ATOM 6191 C CA . ASN C 3 351 ? 166.601 147.437 64.347 1.00 109.93 351 ASN B CA 1
ATOM 6192 C C . ASN C 3 351 ? 167.841 148.286 64.119 1.00 109.93 351 ASN B C 1
ATOM 6193 O O . ASN C 3 351 ? 168.317 148.924 65.060 1.00 109.93 351 ASN B O 1
ATOM 6198 N N . VAL C 3 352 ? 168.375 148.311 62.896 1.00 116.41 352 VAL B N 1
ATOM 6199 C CA . VAL C 3 352 ? 169.552 149.129 62.622 1.00 116.41 352 VAL B CA 1
ATOM 6200 C C . VAL C 3 352 ? 169.225 150.608 62.788 1.00 116.41 352 VAL B C 1
ATOM 6201 O O . VAL C 3 352 ? 170.034 151.381 63.313 1.00 116.41 352 VAL B O 1
ATOM 6205 N N . GLY C 3 353 ? 168.034 151.023 62.352 1.00 114.03 353 GLY B N 1
ATOM 6206 C CA . GLY C 3 353 ? 167.659 152.422 62.487 1.00 114.03 353 GLY B CA 1
ATOM 6207 C C . GLY C 3 353 ? 167.579 152.869 63.934 1.00 114.03 353 GLY B C 1
ATOM 6208 O O . GLY C 3 353 ? 168.111 153.919 64.305 1.00 114.03 353 GLY B O 1
ATOM 6209 N N . ILE C 3 354 ? 166.920 152.070 64.778 1.00 108.96 354 ILE B N 1
ATOM 6210 C CA . ILE C 3 354 ? 166.815 152.434 66.186 1.00 108.96 354 ILE B CA 1
ATOM 6211 C C . ILE C 3 354 ? 168.174 152.339 66.870 1.00 108.96 354 ILE B C 1
ATOM 6212 O O . ILE C 3 354 ? 168.476 153.128 67.773 1.00 108.96 354 ILE B O 1
ATOM 6217 N N . SER C 3 355 ? 169.020 151.391 66.455 1.00 114.43 355 SER B N 1
ATOM 6218 C CA . SER C 3 355 ? 170.368 151.322 67.009 1.00 114.43 355 SER B CA 1
ATOM 6219 C C . SER C 3 355 ? 171.166 152.576 66.671 1.00 114.43 355 SER B C 1
ATOM 6220 O O . SER C 3 355 ? 171.867 153.125 67.528 1.00 114.43 355 SER B O 1
ATOM 6223 N N . LYS C 3 356 ? 171.064 153.049 65.428 1.00 113.79 356 LYS B N 1
ATOM 6224 C CA . LYS C 3 356 ? 171.756 154.273 65.037 1.00 113.79 356 LYS B CA 1
ATOM 6225 C C . LYS C 3 356 ? 171.198 155.482 65.777 1.00 113.79 356 LYS B C 1
ATOM 6226 O O . LYS C 3 356 ? 171.950 156.389 66.158 1.00 113.79 356 LYS B O 1
ATOM 6232 N N . ILE C 3 357 ? 169.879 155.517 65.981 1.00 111.90 357 ILE B N 1
ATOM 6233 C CA . ILE C 3 357 ? 169.273 156.608 66.740 1.00 111.90 357 ILE B CA 1
ATOM 6234 C C . ILE C 3 357 ? 169.797 156.615 68.170 1.00 111.90 357 ILE B C 1
ATOM 6235 O O . ILE C 3 357 ? 170.127 157.672 68.722 1.00 111.90 357 ILE B O 1
ATOM 6240 N N . ALA C 3 358 ? 169.890 155.437 68.790 1.00 109.27 358 ALA B N 1
ATOM 6241 C CA . ALA C 3 358 ? 170.466 155.345 70.128 1.00 109.27 358 ALA B CA 1
ATOM 6242 C C . ALA C 3 358 ? 171.932 155.760 70.126 1.00 109.27 358 ALA B C 1
ATOM 6243 O O . ALA C 3 358 ? 172.416 156.356 71.096 1.00 109.27 358 ALA B O 1
ATOM 6245 N N . PHE C 3 359 ? 172.656 155.442 69.050 1.00 112.60 359 PHE B N 1
ATOM 6246 C CA . PHE C 3 359 ? 174.035 155.901 68.918 1.00 112.60 359 PHE B CA 1
ATOM 6247 C C . PHE C 3 359 ? 174.107 157.422 68.922 1.00 112.60 359 PHE B C 1
ATOM 6248 O O . PHE C 3 359 ? 174.971 158.011 69.581 1.00 112.60 359 PHE B O 1
ATOM 6256 N N . ASP C 3 360 ? 173.202 158.074 68.190 1.00 111.04 360 ASP B N 1
ATOM 6257 C CA . ASP C 3 360 ? 173.211 159.528 68.090 1.00 111.04 360 ASP B CA 1
ATOM 6258 C C . ASP C 3 360 ? 172.737 160.218 69.363 1.00 111.04 360 ASP B C 1
ATOM 6259 O O . ASP C 3 360 ? 172.888 161.440 69.473 1.00 111.04 360 ASP B O 1
ATOM 6264 N N . ILE C 3 361 ? 172.174 159.480 70.319 1.00 103.75 361 ILE B N 1
ATOM 6265 C CA . ILE C 3 361 ? 171.697 160.072 71.564 1.00 103.75 361 ILE B CA 1
ATOM 6266 C C . ILE C 3 361 ? 172.483 159.500 72.735 1.00 103.75 361 ILE B C 1
ATOM 6267 O O . ILE C 3 361 ? 173.343 158.631 72.557 1.00 103.75 361 ILE B O 1
ATOM 6272 N N . GLY C 3 362 ? 172.193 159.986 73.939 1.00 98.51 362 GLY B N 1
ATOM 6273 C CA . GLY C 3 362 ? 172.834 159.480 75.136 1.00 98.51 362 GLY B CA 1
ATOM 6274 C C . GLY C 3 362 ? 172.108 158.292 75.730 1.00 98.51 362 GLY B C 1
ATOM 6275 O O . GLY C 3 362 ? 170.913 158.371 76.030 1.00 98.51 362 GLY B O 1
ATOM 6276 N N . ALA C 3 363 ? 172.823 157.177 75.905 1.00 95.86 363 ALA B N 1
ATOM 6277 C CA . ALA C 3 363 ? 172.208 155.978 76.460 1.00 95.86 363 ALA B CA 1
ATOM 6278 C C . ALA C 3 363 ? 171.881 156.122 77.941 1.00 95.86 363 ALA B C 1
ATOM 6279 O O . ALA C 3 363 ? 171.080 155.340 78.463 1.00 95.86 363 ALA B O 1
ATOM 6281 N N . GLU C 3 364 ? 172.490 157.089 78.632 1.00 96.01 364 GLU B N 1
ATOM 6282 C CA . GLU C 3 364 ? 172.126 157.333 80.024 1.00 96.01 364 GLU B CA 1
ATOM 6283 C C . GLU C 3 364 ? 170.677 157.788 80.137 1.00 96.01 364 GLU B C 1
ATOM 6284 O O . GLU C 3 364 ? 169.946 157.347 81.032 1.00 96.01 364 GLU B O 1
ATOM 6290 N N . SER C 3 365 ? 170.241 158.668 79.232 1.00 91.70 365 SER B N 1
ATOM 6291 C CA . SER C 3 365 ? 168.835 159.054 79.196 1.00 91.70 365 SER B CA 1
ATOM 6292 C C . SER C 3 365 ? 167.952 157.858 78.864 1.00 91.70 365 SER B C 1
ATOM 6293 O O . SER C 3 365 ? 166.831 157.742 79.373 1.00 91.70 365 SER B O 1
ATOM 6296 N N . ILE C 3 366 ? 168.446 156.957 78.013 1.00 84.22 366 ILE B N 1
ATOM 6297 C CA . ILE C 3 366 ? 167.701 155.746 77.679 1.00 84.22 366 ILE B CA 1
ATOM 6298 C C . ILE C 3 366 ? 167.473 154.914 78.935 1.00 84.22 366 ILE B C 1
ATOM 6299 O O . ILE C 3 366 ? 166.350 154.479 79.228 1.00 84.22 366 ILE B O 1
ATOM 6304 N N . TYR C 3 367 ? 168.542 154.697 79.704 1.00 85.57 367 TYR B N 1
ATOM 6305 C CA . TYR C 3 367 ? 168.429 153.931 80.938 1.00 85.57 367 TYR B CA 1
ATOM 6306 C C . TYR C 3 367 ? 167.509 154.623 81.932 1.00 85.57 367 TYR B C 1
ATOM 6307 O O . TYR C 3 367 ? 166.725 153.964 82.620 1.00 85.57 367 TYR B O 1
ATOM 6316 N N . SER C 3 368 ? 167.601 155.951 82.033 1.00 80.33 368 SER B N 1
ATOM 6317 C CA . SER C 3 368 ? 166.745 156.675 82.968 1.00 80.33 368 SER B CA 1
ATOM 6318 C C . SER C 3 368 ? 165.274 156.535 82.594 1.00 80.33 368 SER B C 1
ATOM 6319 O O . SER C 3 368 ? 164.423 156.306 83.464 1.00 80.33 368 SER B O 1
ATOM 6322 N N . VAL C 3 369 ? 164.954 156.663 81.304 1.00 74.98 369 VAL B N 1
ATOM 6323 C CA . VAL C 3 369 ? 163.560 156.575 80.883 1.00 74.98 369 VAL B CA 1
ATOM 6324 C C . VAL C 3 369 ? 163.037 155.156 81.062 1.00 74.98 369 VAL B C 1
ATOM 6325 O O . VAL C 3 369 ? 161.859 154.954 81.381 1.00 74.98 369 VAL B O 1
ATOM 6329 N N . MET C 3 370 ? 163.892 154.148 80.864 1.00 65.58 370 MET B N 1
ATOM 6330 C CA . MET C 3 370 ? 163.436 152.778 81.071 1.00 65.58 370 MET B CA 1
ATOM 6331 C C . MET C 3 370 ? 163.317 152.435 82.550 1.00 65.58 370 MET B C 1
ATOM 6332 O O . MET C 3 370 ? 162.481 151.607 82.925 1.00 65.58 370 MET B O 1
ATOM 6337 N N . GLN C 3 371 ? 164.133 153.057 83.401 1.00 70.17 371 GLN B N 1
ATOM 6338 C CA . GLN C 3 371 ? 164.044 152.806 84.834 1.00 70.17 371 GLN B CA 1
ATOM 6339 C C . GLN C 3 371 ? 162.817 153.474 85.438 1.00 70.17 371 GLN B C 1
ATOM 6340 O O . GLN C 3 371 ? 162.122 152.875 86.267 1.00 70.17 371 GLN B O 1
ATOM 6346 N N . GLN C 3 372 ? 162.532 154.713 85.032 1.00 70.22 372 GLN B N 1
ATOM 6347 C CA . GLN C 3 372 ? 161.436 155.454 85.644 1.00 70.22 372 GLN B CA 1
ATOM 6348 C C . GLN C 3 372 ? 160.069 154.871 85.306 1.00 70.22 372 GLN B C 1
ATOM 6349 O O . GLN C 3 372 ? 159.104 155.136 86.030 1.00 70.22 372 GLN B O 1
ATOM 6355 N N . VAL C 3 373 ? 159.959 154.085 84.228 1.00 55.94 373 VAL B N 1
ATOM 6356 C CA . VAL C 3 373 ? 158.695 153.434 83.898 1.00 55.94 373 VAL B CA 1
ATOM 6357 C C . VAL C 3 373 ? 158.561 152.062 84.543 1.00 55.94 373 VAL B C 1
ATOM 6358 O O . VAL C 3 373 ? 157.527 151.405 84.368 1.00 55.94 373 VAL B O 1
ATOM 6362 N N . GLY C 3 374 ? 159.571 151.608 85.279 1.00 54.10 374 GLY B N 1
ATOM 6363 C CA . GLY C 3 374 ? 159.477 150.373 86.028 1.00 54.10 374 GLY B CA 1
ATOM 6364 C C . GLY C 3 374 ? 160.048 149.139 85.367 1.00 54.10 374 GLY B C 1
ATOM 6365 O O . GLY C 3 374 ? 159.663 148.027 85.746 1.00 54.10 374 GLY B O 1
ATOM 6366 N N . LEU C 3 375 ? 160.947 149.288 84.397 1.00 52.22 375 LEU B N 1
ATOM 6367 C CA . LEU C 3 375 ? 161.520 148.133 83.713 1.00 52.22 375 LEU B CA 1
ATOM 6368 C C . LEU C 3 375 ? 162.623 147.521 84.567 1.00 52.22 375 LEU B C 1
ATOM 6369 O O . LEU C 3 375 ? 163.694 148.114 84.733 1.00 52.22 375 LEU B O 1
ATOM 6374 N N . GLY C 3 376 ? 162.364 146.333 85.108 1.00 56.78 376 GLY B N 1
ATOM 6375 C CA . GLY C 3 376 ? 163.374 145.587 85.829 1.00 56.78 376 GLY B CA 1
ATOM 6376 C C . GLY C 3 376 ? 163.826 146.184 87.141 1.00 56.78 376 GLY B C 1
ATOM 6377 O O . GLY C 3 376 ? 164.840 145.738 87.686 1.00 56.78 376 GLY B O 1
ATOM 6378 N N . GLN C 3 377 ? 163.116 147.178 87.671 1.00 59.73 377 GLN B N 1
ATOM 6379 C CA . GLN C 3 377 ? 163.509 147.765 88.945 1.00 59.73 377 GLN B CA 1
ATOM 6380 C C . GLN C 3 377 ? 162.763 147.115 90.103 1.00 59.73 377 GLN B C 1
ATOM 6381 O O . GLN C 3 377 ? 163.386 146.512 90.982 1.00 59.73 377 GLN B O 1
ATOM 6387 N N . ASP C 3 378 ? 161.435 147.217 90.098 1.00 52.20 378 ASP B N 1
ATOM 6388 C CA . ASP C 3 378 ? 160.582 146.599 91.108 1.00 52.20 378 ASP B CA 1
ATOM 6389 C C . ASP C 3 378 ? 159.132 146.870 90.734 1.00 52.20 378 ASP B C 1
ATOM 6390 O O . ASP C 3 378 ? 158.833 147.781 89.958 1.00 52.20 378 ASP B O 1
ATOM 6395 N N . THR C 3 379 ? 158.238 146.064 91.299 1.00 37.81 379 THR B N 1
ATOM 6396 C CA . THR C 3 379 ? 156.801 146.260 91.177 1.00 37.81 379 THR B CA 1
ATOM 6397 C C . THR C 3 379 ? 156.219 146.454 92.569 1.00 37.81 379 THR B C 1
ATOM 6398 O O . THR C 3 379 ? 156.676 145.825 93.529 1.00 37.81 379 THR B O 1
ATOM 6402 N N . GLY C 3 380 ? 155.215 147.320 92.675 1.00 33.27 380 GLY B N 1
ATOM 6403 C CA . GLY C 3 380 ? 154.586 147.589 93.953 1.00 33.27 380 GLY B CA 1
ATOM 6404 C C . GLY C 3 380 ? 153.698 146.459 94.429 1.00 33.27 380 GLY B C 1
ATOM 6405 O O . GLY C 3 380 ? 153.152 146.511 95.535 1.00 33.27 380 GLY B O 1
ATOM 6406 N N . LEU C 3 381 ? 153.541 145.432 93.591 1.00 29.18 381 LEU B N 1
ATOM 6407 C CA . LEU C 3 381 ? 152.687 144.302 93.942 1.00 29.18 381 LEU B CA 1
ATOM 6408 C C . LEU C 3 381 ? 153.192 143.591 95.191 1.00 29.18 381 LEU B C 1
ATOM 6409 O O . LEU C 3 381 ? 152.419 143.304 96.112 1.00 29.18 381 LEU B O 1
ATOM 6414 N N . GLY C 3 382 ? 154.488 143.308 95.244 1.00 30.14 382 GLY B N 1
ATOM 6415 C CA . GLY C 3 382 ? 155.044 142.561 96.359 1.00 30.14 382 GLY B CA 1
ATOM 6416 C C . GLY C 3 382 ? 154.536 141.138 96.456 1.00 30.14 382 GLY B C 1
ATOM 6417 O O . GLY C 3 382 ? 154.355 140.624 97.567 1.00 30.14 382 GLY B O 1
ATOM 6418 N N . PHE C 3 383 ? 154.301 140.489 95.319 1.00 30.01 383 PHE B N 1
ATOM 6419 C CA . PHE C 3 383 ? 153.816 139.120 95.324 1.00 30.01 383 PHE B CA 1
ATOM 6420 C C . PHE C 3 383 ? 154.898 138.170 95.835 1.00 30.01 383 PHE B C 1
ATOM 6421 O O . PHE C 3 383 ? 156.092 138.423 95.661 1.00 30.01 383 PHE B O 1
ATOM 6429 N N . PRO C 3 384 ? 154.503 137.070 96.481 1.00 35.19 384 PRO B N 1
ATOM 6430 C CA . PRO C 3 384 ? 155.498 136.099 96.957 1.00 35.19 384 PRO B CA 1
ATOM 6431 C C . PRO C 3 384 ? 156.235 135.433 95.809 1.00 35.19 384 PRO B C 1
ATOM 6432 O O . PRO C 3 384 ? 157.469 135.444 95.757 1.00 35.19 384 PRO B O 1
ATOM 6436 N N . GLY C 3 385 ? 155.481 134.852 94.883 1.00 39.26 385 GLY B N 1
ATOM 6437 C CA . GLY C 3 385 ? 156.066 134.287 93.686 1.00 39.26 385 GLY B CA 1
ATOM 6438 C C . GLY C 3 385 ? 156.329 135.362 92.655 1.00 39.26 385 GLY B C 1
ATOM 6439 O O . GLY C 3 385 ? 155.617 135.455 91.651 1.00 39.26 385 GLY B O 1
ATOM 6440 N N . GLU C 3 386 ? 157.336 136.196 92.902 1.00 40.47 386 GLU B N 1
ATOM 6441 C CA . GLU C 3 386 ? 157.641 137.315 92.025 1.00 40.47 386 GLU B CA 1
ATOM 6442 C C . GLU C 3 386 ? 159.140 137.391 91.787 1.00 40.47 386 GLU B C 1
ATOM 6443 O O . GLU C 3 386 ? 159.936 137.104 92.684 1.00 40.47 386 GLU B O 1
ATOM 6449 N N . ARG C 3 387 ? 159.512 137.784 90.572 1.00 41.73 387 ARG B N 1
ATOM 6450 C CA . ARG C 3 387 ? 160.895 138.055 90.216 1.00 41.73 387 ARG B CA 1
ATOM 6451 C C . ARG C 3 387 ? 160.967 139.383 89.481 1.00 41.73 387 ARG B C 1
ATOM 6452 O O . ARG C 3 387 ? 160.005 139.809 88.837 1.00 41.73 387 ARG B O 1
ATOM 6460 N N . VAL C 3 388 ? 162.118 140.034 89.585 1.00 43.97 388 VAL B N 1
ATOM 6461 C CA . VAL C 3 388 ? 162.344 141.322 88.946 1.00 43.97 388 VAL B CA 1
ATOM 6462 C C . VAL C 3 388 ? 163.303 141.127 87.782 1.00 43.97 388 VAL B C 1
ATOM 6463 O O . VAL C 3 388 ? 164.131 140.208 87.775 1.00 43.97 388 VAL B O 1
ATOM 6467 N N . GLY C 3 389 ? 163.171 141.989 86.779 1.00 50.17 389 GLY B N 1
ATOM 6468 C CA . GLY C 3 389 ? 164.029 141.932 85.619 1.00 50.17 389 GLY B CA 1
ATOM 6469 C C . GLY C 3 389 ? 165.386 142.554 85.878 1.00 50.17 389 GLY B C 1
ATOM 6470 O O . GLY C 3 389 ? 165.673 143.089 86.948 1.00 50.17 389 GLY B O 1
ATOM 6471 N N . ASN C 3 390 ? 166.240 142.474 84.863 1.00 67.93 390 ASN B N 1
ATOM 6472 C CA . ASN C 3 390 ? 167.588 143.021 84.926 1.00 67.93 390 ASN B CA 1
ATOM 6473 C C . ASN C 3 390 ? 167.713 144.152 83.915 1.00 67.93 390 ASN B C 1
ATOM 6474 O O . ASN C 3 390 ? 167.562 143.931 82.708 1.00 67.93 390 ASN B O 1
ATOM 6479 N N . LEU C 3 391 ? 167.987 145.356 84.409 1.00 75.34 391 LEU B N 1
ATOM 6480 C CA . LEU C 3 391 ? 168.265 146.516 83.563 1.00 75.34 391 LEU B CA 1
ATOM 6481 C C . LEU C 3 391 ? 169.704 146.944 83.803 1.00 75.34 391 LEU B C 1
ATOM 6482 O O . LEU C 3 391 ? 170.002 147.584 84.827 1.00 75.34 391 LEU B O 1
ATOM 6487 N N . PRO C 3 392 ? 170.630 146.599 82.909 1.00 88.05 392 PRO B N 1
ATOM 6488 C CA . PRO C 3 392 ? 172.043 146.917 83.149 1.00 88.05 392 PRO B CA 1
ATOM 6489 C C . PRO C 3 392 ? 172.273 148.416 83.271 1.00 88.05 392 PRO B C 1
ATOM 6490 O O . PRO C 3 392 ? 171.644 149.221 82.582 1.00 88.05 392 PRO B O 1
ATOM 6494 N N . ASN C 3 393 ? 173.186 148.782 84.168 1.00 96.81 393 ASN B N 1
ATOM 6495 C CA . ASN C 3 393 ? 173.567 150.169 84.388 1.00 96.81 393 ASN B CA 1
ATOM 6496 C C . ASN C 3 393 ? 175.080 150.292 84.323 1.00 96.81 393 ASN B C 1
ATOM 6497 O O . ASN C 3 393 ? 175.804 149.475 84.899 1.00 96.81 393 ASN B O 1
ATOM 6502 N N . HIS C 3 394 ? 175.554 151.317 83.618 1.00 105.37 394 HIS B N 1
ATOM 6503 C CA . HIS C 3 394 ? 176.982 151.548 83.469 1.00 105.37 394 HIS B CA 1
ATOM 6504 C C . HIS C 3 394 ? 177.244 153.045 83.442 1.00 105.37 394 HIS B C 1
ATOM 6505 O O . HIS C 3 394 ? 176.412 153.827 82.975 1.00 105.37 394 HIS B O 1
ATOM 6512 N N . ARG C 3 395 ? 178.415 153.436 83.951 1.00 113.26 395 ARG B N 1
ATOM 6513 C CA . ARG C 3 395 ? 178.802 154.841 83.909 1.00 113.26 395 ARG B CA 1
ATOM 6514 C C . ARG C 3 395 ? 179.075 155.302 82.484 1.00 113.26 395 ARG B C 1
ATOM 6515 O O . ARG C 3 395 ? 178.775 156.449 82.135 1.00 113.26 395 ARG B O 1
ATOM 6523 N N . LYS C 3 396 ? 179.640 154.429 81.653 1.00 109.69 396 LYS B N 1
ATOM 6524 C CA . LYS C 3 396 ? 179.875 154.711 80.245 1.00 109.69 396 LYS B CA 1
ATOM 6525 C C . LYS C 3 396 ? 179.210 153.629 79.409 1.00 109.69 396 LYS B C 1
ATOM 6526 O O . LYS C 3 396 ? 179.207 152.454 79.789 1.00 109.69 396 LYS B O 1
ATOM 6532 N N . TRP C 3 397 ? 178.646 154.029 78.271 1.00 105.71 397 TRP B N 1
ATOM 6533 C CA . TRP C 3 397 ? 177.878 153.117 77.430 1.00 105.71 397 TRP B CA 1
ATOM 6534 C C . TRP C 3 397 ? 178.596 152.881 76.108 1.00 105.71 397 TRP B C 1
ATOM 6535 O O . TRP C 3 397 ? 178.540 153.736 75.210 1.00 105.71 397 TRP B O 1
ATOM 6546 N N . PRO C 3 398 ? 179.280 151.753 75.936 1.00 110.75 398 PRO B N 1
ATOM 6547 C CA . PRO C 3 398 ? 179.878 151.438 74.634 1.00 110.75 398 PRO B CA 1
ATOM 6548 C C . PRO C 3 398 ? 178.806 151.173 73.588 1.00 110.75 398 PRO B C 1
ATOM 6549 O O . PRO C 3 398 ? 177.615 151.055 73.882 1.00 110.75 398 PRO B O 1
ATOM 6553 N N . LYS C 3 399 ? 179.256 151.084 72.333 1.00 110.19 399 LYS B N 1
ATOM 6554 C CA . LYS C 3 399 ? 178.329 150.848 71.231 1.00 110.19 399 LYS B CA 1
ATOM 6555 C C . LYS C 3 399 ? 177.627 149.504 71.373 1.00 110.19 399 LYS B C 1
ATOM 6556 O O . LYS C 3 399 ? 176.420 149.398 71.132 1.00 110.19 399 LYS B O 1
ATOM 6562 N N . ALA C 3 400 ? 178.367 148.463 71.762 1.00 107.87 400 ALA B N 1
ATOM 6563 C CA . ALA C 3 400 ? 177.751 147.156 71.965 1.00 107.87 400 ALA B CA 1
ATOM 6564 C C . ALA C 3 400 ? 176.743 147.192 73.108 1.00 107.87 400 ALA B C 1
ATOM 6565 O O . ALA C 3 400 ? 175.656 146.608 73.008 1.00 107.87 400 ALA B O 1
ATOM 6567 N N . GLU C 3 401 ? 177.085 147.876 74.202 1.00 107.81 401 GLU B N 1
ATOM 6568 C CA . GLU C 3 401 ? 176.186 147.922 75.350 1.00 107.81 401 GLU B CA 1
ATOM 6569 C C . GLU C 3 401 ? 174.889 148.653 75.028 1.00 107.81 401 GLU B C 1
ATOM 6570 O O . GLU C 3 401 ? 173.815 148.208 75.444 1.00 107.81 401 GLU B O 1
ATOM 6576 N N . THR C 3 402 ? 174.958 149.766 74.295 1.00 105.38 402 THR B N 1
ATOM 6577 C CA . THR C 3 402 ? 173.732 150.476 73.942 1.00 105.38 402 THR B CA 1
ATOM 6578 C C . THR C 3 402 ? 172.975 149.754 72.832 1.00 105.38 402 THR B C 1
ATOM 6579 O O . THR C 3 402 ? 171.748 149.872 72.735 1.00 105.38 402 THR B O 1
ATOM 6583 N N . ALA C 3 403 ? 173.684 149.004 71.985 1.00 105.21 403 ALA B N 1
ATOM 6584 C CA . ALA C 3 403 ? 173.014 148.188 70.982 1.00 105.21 403 ALA B CA 1
ATOM 6585 C C . ALA C 3 403 ? 172.294 147.000 71.602 1.00 105.21 403 ALA B C 1
ATOM 6586 O O . ALA C 3 403 ? 171.326 146.503 71.018 1.00 105.21 403 ALA B O 1
ATOM 6588 N N . THR C 3 404 ? 172.753 146.529 72.759 1.00 103.84 404 THR B N 1
ATOM 6589 C CA . THR C 3 404 ? 172.067 145.475 73.493 1.00 103.84 404 THR B CA 1
ATOM 6590 C C . THR C 3 404 ? 171.140 146.009 74.578 1.00 103.84 404 THR B C 1
ATOM 6591 O O . THR C 3 404 ? 170.407 145.222 75.186 1.00 103.84 404 THR B O 1
ATOM 6595 N N . LEU C 3 405 ? 171.157 147.317 74.836 1.00 98.11 405 LEU B N 1
ATOM 6596 C CA . LEU C 3 405 ? 170.358 147.922 75.896 1.00 98.11 405 LEU B CA 1
ATOM 6597 C C . LEU C 3 405 ? 169.144 148.658 75.339 1.00 98.11 405 LEU B C 1
ATOM 6598 O O . LEU C 3 405 ? 168.013 148.398 75.758 1.00 98.11 405 LEU B O 1
ATOM 6603 N N . ALA C 3 406 ? 169.361 149.583 74.400 1.00 94.90 406 ALA B N 1
ATOM 6604 C CA . ALA C 3 406 ? 168.233 150.238 73.745 1.00 94.90 406 ALA B CA 1
ATOM 6605 C C . ALA C 3 406 ? 167.387 149.222 72.993 1.00 94.90 406 ALA B C 1
ATOM 6606 O O . ALA C 3 406 ? 166.152 149.283 73.023 1.00 94.90 406 ALA B O 1
ATOM 6608 N N . TYR C 3 407 ? 168.035 148.288 72.305 1.00 94.68 407 TYR B N 1
ATOM 6609 C CA . TYR C 3 407 ? 167.365 147.089 71.829 1.00 94.68 407 TYR B CA 1
ATOM 6610 C C . TYR C 3 407 ? 167.120 146.147 73.000 1.00 94.68 407 TYR B C 1
ATOM 6611 O O . TYR C 3 407 ? 167.955 146.036 73.902 1.00 94.68 407 TYR B O 1
ATOM 6620 N N . GLY C 3 408 ? 165.971 145.477 72.992 1.00 83.32 408 GLY B N 1
ATOM 6621 C CA . GLY C 3 408 ? 165.695 144.470 73.996 1.00 83.32 408 GLY B CA 1
ATOM 6622 C C . GLY C 3 408 ? 166.427 143.173 73.719 1.00 83.32 408 GLY B C 1
ATOM 6623 O O . GLY C 3 408 ? 165.802 142.144 73.448 1.00 83.32 408 GLY B O 1
ATOM 6624 N N . TYR C 3 409 ? 167.755 143.213 73.780 1.00 92.87 409 TYR B N 1
ATOM 6625 C CA . TYR C 3 409 ? 168.622 142.076 73.481 1.00 92.87 409 TYR B CA 1
ATOM 6626 C C . TYR C 3 409 ? 169.679 141.924 74.566 1.00 92.87 409 TYR B C 1
ATOM 6627 O O . TYR C 3 409 ? 170.881 141.849 74.304 1.00 92.87 409 TYR B O 1
ATOM 6636 N N . GLY C 3 410 ? 169.225 141.876 75.815 1.00 79.59 410 GLY B N 1
ATOM 6637 C CA . GLY C 3 410 ? 170.103 141.910 76.968 1.00 79.59 410 GLY B CA 1
ATOM 6638 C C . GLY C 3 410 ? 169.437 142.606 78.135 1.00 79.59 410 GLY B C 1
ATOM 6639 O O . GLY C 3 410 ? 169.958 142.615 79.254 1.00 79.59 410 GLY B O 1
ATOM 6640 N N . LEU C 3 411 ? 168.275 143.194 77.872 1.00 64.75 411 LEU B N 1
ATOM 6641 C CA . LEU C 3 411 ? 167.398 143.706 78.915 1.00 64.75 411 LEU B CA 1
ATOM 6642 C C . LEU C 3 411 ? 166.296 142.690 79.186 1.00 64.75 411 LEU B C 1
ATOM 6643 O O . LEU C 3 411 ? 165.648 142.208 78.254 1.00 64.75 411 LEU B O 1
ATOM 6648 N N . SER C 3 412 ? 166.089 142.365 80.459 1.00 53.45 412 SER B N 1
ATOM 6649 C CA . SER C 3 412 ? 165.109 141.365 80.863 1.00 53.45 412 SER B CA 1
ATOM 6650 C C . SER C 3 412 ? 164.007 142.032 81.672 1.00 53.45 412 SER B C 1
ATOM 6651 O O . SER C 3 412 ? 164.290 142.760 82.628 1.00 53.45 412 SER B O 1
ATOM 6654 N N . VAL C 3 413 ? 162.755 141.793 81.277 1.00 40.99 413 VAL B N 1
ATOM 6655 C CA . VAL C 3 413 ? 161.589 142.313 81.980 1.00 40.99 413 VAL B CA 1
ATOM 6656 C C . VAL C 3 413 ? 160.531 141.222 82.049 1.00 40.99 413 VAL B C 1
ATOM 6657 O O . VAL C 3 413 ? 160.556 140.250 81.291 1.00 40.99 413 VAL B O 1
ATOM 6661 N N . THR C 3 414 ? 159.596 141.391 82.976 1.00 30.01 414 THR B N 1
ATOM 6662 C CA . THR C 3 414 ? 158.470 140.483 83.123 1.00 30.01 414 THR B CA 1
ATOM 6663 C C . THR C 3 414 ? 157.262 141.019 82.363 1.00 30.01 414 THR B C 1
ATOM 6664 O O . THR C 3 414 ? 157.263 142.141 81.854 1.00 30.01 414 THR B O 1
ATOM 6668 N N . ALA C 3 415 ? 156.221 140.189 82.282 1.00 23.75 415 ALA B N 1
ATOM 6669 C CA . ALA C 3 415 ? 155.003 140.608 81.596 1.00 23.75 415 ALA B CA 1
ATOM 6670 C C . ALA C 3 415 ? 154.312 141.743 82.338 1.00 23.75 415 ALA B C 1
ATOM 6671 O O . ALA C 3 415 ? 153.803 142.682 81.714 1.00 23.75 415 ALA B O 1
ATOM 6673 N N . ILE C 3 416 ? 154.287 141.680 83.671 1.00 23.24 416 ILE B N 1
ATOM 6674 C CA . ILE C 3 416 ? 153.629 142.726 84.446 1.00 23.24 416 ILE B CA 1
ATOM 6675 C C . ILE C 3 416 ? 154.385 144.044 84.318 1.00 23.24 416 ILE B C 1
ATOM 6676 O O . ILE C 3 416 ? 153.774 145.114 84.240 1.00 23.24 416 ILE B O 1
ATOM 6681 N N . GLN C 3 417 ? 155.720 143.992 84.267 1.00 32.42 417 GLN B N 1
ATOM 6682 C CA . GLN C 3 417 ? 156.501 145.216 84.122 1.00 32.42 417 GLN B CA 1
ATOM 6683 C C . GLN C 3 417 ? 156.293 145.844 82.751 1.00 32.42 417 GLN B C 1
ATOM 6684 O O . GLN C 3 417 ? 156.152 147.066 82.637 1.00 32.42 417 GLN B O 1
ATOM 6690 N N . LEU C 3 418 ? 156.279 145.023 81.700 1.00 29.60 418 LEU B N 1
ATOM 6691 C CA . LEU C 3 418 ? 156.020 145.540 80.362 1.00 29.60 418 LEU B CA 1
ATOM 6692 C C . LEU C 3 418 ? 154.623 146.140 80.269 1.00 29.60 418 LEU B C 1
ATOM 6693 O O . LEU C 3 418 ? 154.435 147.208 79.674 1.00 29.60 418 LEU B O 1
ATOM 6698 N N . ALA C 3 419 ? 153.631 145.470 80.861 1.00 25.96 419 ALA B N 1
ATOM 6699 C CA . ALA C 3 419 ? 152.274 146.005 80.848 1.00 25.96 419 ALA B CA 1
ATOM 6700 C C . ALA C 3 419 ? 152.193 147.321 81.609 1.00 25.96 419 ALA B C 1
ATOM 6701 O O . ALA C 3 419 ? 151.521 148.259 81.168 1.00 25.96 419 ALA B O 1
ATOM 6703 N N . HIS C 3 420 ? 152.864 147.407 82.761 1.00 31.17 420 HIS B N 1
ATOM 6704 C CA . HIS C 3 420 ? 152.856 148.641 83.540 1.00 31.17 420 HIS B CA 1
ATOM 6705 C C . HIS C 3 420 ? 153.530 149.774 82.780 1.00 31.17 420 HIS B C 1
ATOM 6706 O O . HIS C 3 420 ? 153.048 150.914 82.788 1.00 31.17 420 HIS B O 1
ATOM 6713 N N . ALA C 3 421 ? 154.646 149.479 82.114 1.00 34.52 421 ALA B N 1
ATOM 6714 C CA . ALA C 3 421 ? 155.329 150.494 81.324 1.00 34.52 421 ALA B CA 1
ATOM 6715 C C . ALA C 3 421 ? 154.459 150.974 80.172 1.00 34.52 421 ALA B C 1
ATOM 6716 O O . ALA C 3 421 ? 154.396 152.176 79.890 1.00 34.52 421 ALA B O 1
ATOM 6718 N N . TYR C 3 422 ? 153.775 150.051 79.493 1.00 36.19 422 TYR B N 1
ATOM 6719 C CA . TYR C 3 422 ? 152.909 150.456 78.392 1.00 36.19 422 TYR B CA 1
ATOM 6720 C C . TYR C 3 422 ? 151.697 151.235 78.886 1.00 36.19 422 TYR B C 1
ATOM 6721 O O . TYR C 3 422 ? 151.228 152.147 78.198 1.00 36.19 422 TYR B O 1
ATOM 6730 N N . ALA C 3 423 ? 151.178 150.895 80.068 1.00 35.96 423 ALA B N 1
ATOM 6731 C CA . ALA C 3 423 ? 150.097 151.683 80.651 1.00 35.96 423 ALA B CA 1
ATOM 6732 C C . ALA C 3 423 ? 150.566 153.092 80.985 1.00 35.96 423 ALA B C 1
ATOM 6733 O O . ALA C 3 423 ? 149.847 154.068 80.741 1.00 35.96 423 ALA B O 1
ATOM 6735 N N . ALA C 3 424 ? 151.772 153.217 81.545 1.00 43.44 424 ALA B N 1
ATOM 6736 C CA . ALA C 3 424 ? 152.323 154.539 81.825 1.00 43.44 424 ALA B CA 1
ATOM 6737 C C . ALA C 3 424 ? 152.518 155.334 80.541 1.00 43.44 424 ALA B C 1
ATOM 6738 O O . ALA C 3 424 ? 152.261 156.543 80.503 1.00 43.44 424 ALA B O 1
ATOM 6740 N N . LEU C 3 425 ? 152.975 154.669 79.479 1.00 46.71 425 LEU B N 1
ATOM 6741 C CA . LEU C 3 425 ? 153.123 155.336 78.190 1.00 46.71 425 LEU B CA 1
ATOM 6742 C C . LEU C 3 425 ? 151.771 155.766 77.634 1.00 46.71 425 LEU B C 1
ATOM 6743 O O . LEU C 3 425 ? 151.664 156.808 76.977 1.00 46.71 425 LEU B O 1
ATOM 6748 N N . ALA C 3 426 ? 150.728 154.974 77.882 1.00 48.22 426 ALA B N 1
ATOM 6749 C CA . ALA C 3 426 ? 149.387 155.308 77.421 1.00 48.22 426 ALA B CA 1
ATOM 6750 C C . ALA C 3 426 ? 148.708 156.364 78.278 1.00 48.22 426 ALA B C 1
ATOM 6751 O O . ALA C 3 426 ? 147.696 156.929 77.849 1.00 48.22 426 ALA B O 1
ATOM 6753 N N . ASN C 3 427 ? 149.232 156.643 79.472 1.00 53.52 427 ASN B N 1
ATOM 6754 C CA . ASN C 3 427 ? 148.657 157.636 80.371 1.00 53.52 427 ASN B CA 1
ATOM 6755 C C . ASN C 3 427 ? 149.276 159.014 80.186 1.00 53.52 427 ASN B C 1
ATOM 6756 O O . ASN C 3 427 ? 149.358 159.787 81.151 1.00 53.52 427 ASN B O 1
ATOM 6761 N N . ASP C 3 428 ? 149.718 159.335 78.968 1.00 65.46 428 ASP B N 1
ATOM 6762 C CA . ASP C 3 428 ? 150.396 160.597 78.672 1.00 65.46 428 ASP B CA 1
ATOM 6763 C C . ASP C 3 428 ? 151.638 160.773 79.543 1.00 65.46 428 ASP B C 1
ATOM 6764 O O . ASP C 3 428 ? 151.942 161.871 80.012 1.00 65.46 428 ASP B O 1
ATOM 6769 N N . GLY C 3 429 ? 152.359 159.676 79.762 1.00 61.85 429 GLY B N 1
ATOM 6770 C CA . GLY C 3 429 ? 153.593 159.713 80.518 1.00 61.85 429 GLY B CA 1
ATOM 6771 C C . GLY C 3 429 ? 153.439 159.725 82.021 1.00 61.85 429 GLY B C 1
ATOM 6772 O O . GLY C 3 429 ? 154.434 159.926 82.725 1.00 61.85 429 GLY B O 1
ATOM 6773 N N . LYS C 3 430 ? 152.230 159.524 82.539 1.00 60.46 430 LYS B N 1
ATOM 6774 C CA . LYS C 3 430 ? 151.997 159.508 83.982 1.00 60.46 430 LYS B CA 1
ATOM 6775 C C . LYS C 3 430 ? 152.167 158.077 84.477 1.00 60.46 430 LYS B C 1
ATOM 6776 O O . LYS C 3 430 ? 151.306 157.223 84.256 1.00 60.46 430 LYS B O 1
ATOM 6782 N N . SER C 3 431 ? 153.284 157.814 85.151 1.00 55.33 431 SER B N 1
ATOM 6783 C CA . SER C 3 431 ? 153.584 156.479 85.659 1.00 55.33 431 SER B CA 1
ATOM 6784 C C . SER C 3 431 ? 152.854 156.272 86.980 1.00 55.33 431 SER B C 1
ATOM 6785 O O . SER C 3 431 ? 153.326 156.708 88.035 1.00 55.33 431 SER B O 1
ATOM 6788 N N . VAL C 3 432 ? 151.711 155.606 86.926 1.00 43.12 432 VAL B N 1
ATOM 6789 C CA . VAL C 3 432 ? 150.897 155.320 88.106 1.00 43.12 432 VAL B CA 1
ATOM 6790 C C . VAL C 3 432 ? 151.438 154.057 88.765 1.00 43.12 432 VAL B C 1
ATOM 6791 O O . VAL C 3 432 ? 151.655 153.057 88.067 1.00 43.12 432 VAL B O 1
ATOM 6795 N N . PRO C 3 433 ? 151.678 154.061 90.077 1.00 35.48 433 PRO B N 1
ATOM 6796 C CA . PRO C 3 433 ? 152.235 152.870 90.730 1.00 35.48 433 PRO B CA 1
ATOM 6797 C C . PRO C 3 433 ? 151.317 151.663 90.603 1.00 35.48 433 PRO B C 1
ATOM 6798 O O . PRO C 3 433 ? 150.090 151.780 90.602 1.00 35.48 433 PRO B O 1
ATOM 6802 N N . LEU C 3 434 ? 151.938 150.492 90.492 1.00 28.13 434 LEU B N 1
ATOM 6803 C CA . LEU C 3 434 ? 151.198 149.243 90.386 1.00 28.13 434 LEU B CA 1
ATOM 6804 C C . LEU C 3 434 ? 150.429 148.952 91.669 1.00 28.13 434 LEU B C 1
ATOM 6805 O O . LEU C 3 434 ? 150.852 149.313 92.770 1.00 28.13 434 LEU B O 1
ATOM 6810 N N . SER C 3 435 ? 149.285 148.288 91.515 1.00 20.76 435 SER B N 1
ATOM 6811 C CA . SER C 3 435 ? 148.445 147.946 92.656 1.00 20.76 435 SER B CA 1
ATOM 6812 C C . SER C 3 435 ? 147.482 146.844 92.251 1.00 20.76 435 SER B C 1
ATOM 6813 O O . SER C 3 435 ? 146.846 146.932 91.197 1.00 20.76 435 SER B O 1
ATOM 6816 N N . MET C 3 436 ? 147.379 145.811 93.086 1.00 16.40 436 MET B N 1
ATOM 6817 C CA . MET C 3 436 ? 146.391 144.760 92.882 1.00 16.40 436 MET B CA 1
ATOM 6818 C C . MET C 3 436 ? 145.082 145.044 93.601 1.00 16.40 436 MET B C 1
ATOM 6819 O O . MET C 3 436 ? 144.022 144.618 93.132 1.00 16.40 436 MET B O 1
ATOM 6824 N N . THR C 3 437 ? 145.134 145.743 94.730 1.00 15.55 437 THR B N 1
ATOM 6825 C CA . THR C 3 437 ? 143.921 146.122 95.438 1.00 15.55 437 THR B CA 1
ATOM 6826 C C . THR C 3 437 ? 143.158 147.179 94.648 1.00 15.55 437 THR B C 1
ATOM 6827 O O . THR C 3 437 ? 143.747 148.018 93.963 1.00 15.55 437 THR B O 1
ATOM 6831 N N . ARG C 3 438 ? 141.829 147.123 94.740 1.00 16.97 438 ARG B N 1
ATOM 6832 C CA . ARG C 3 438 ? 140.978 148.067 94.027 1.00 16.97 438 ARG B CA 1
ATOM 6833 C C . ARG C 3 438 ? 141.287 149.498 94.443 1.00 16.97 438 ARG B C 1
ATOM 6834 O O . ARG C 3 438 ? 141.043 149.887 95.589 1.00 16.97 438 ARG B O 1
ATOM 6842 N N . VAL C 3 439 ? 141.823 150.282 93.516 1.00 32.38 439 VAL B N 1
ATOM 6843 C CA . VAL C 3 439 ? 142.194 151.667 93.778 1.00 32.38 439 VAL B CA 1
ATOM 6844 C C . VAL C 3 439 ? 140.966 152.542 93.560 1.00 32.38 439 VAL B C 1
ATOM 6845 O O . VAL C 3 439 ? 140.346 152.503 92.491 1.00 32.38 439 VAL B O 1
ATOM 6849 N N . ASP C 3 440 ? 140.613 153.332 94.574 1.00 53.43 440 ASP B N 1
ATOM 6850 C CA . ASP C 3 440 ? 139.403 154.143 94.523 1.00 53.43 440 ASP B CA 1
ATOM 6851 C C . ASP C 3 440 ? 139.644 155.547 93.984 1.00 53.43 440 ASP B C 1
ATOM 6852 O O . ASP C 3 440 ? 138.755 156.110 93.334 1.00 53.43 440 ASP B O 1
ATOM 6857 N N . ARG C 3 441 ? 140.815 156.128 94.235 1.00 59.04 441 ARG B N 1
ATOM 6858 C CA . ARG C 3 441 ? 141.153 157.449 93.726 1.00 59.04 441 ARG B CA 1
ATOM 6859 C C . ARG C 3 441 ? 142.446 157.371 92.927 1.00 59.04 441 ARG B C 1
ATOM 6860 O O . ARG C 3 441 ? 143.373 156.645 93.295 1.00 59.04 441 ARG B O 1
ATOM 6868 N N . VAL C 3 442 ? 142.496 158.111 91.823 1.00 58.59 442 VAL B N 1
ATOM 6869 C CA . VAL C 3 442 ? 143.617 158.026 90.890 1.00 58.59 442 VAL B CA 1
ATOM 6870 C C . VAL C 3 442 ? 144.875 158.574 91.553 1.00 58.59 442 VAL B C 1
ATOM 6871 O O . VAL C 3 442 ? 144.901 159.742 91.965 1.00 58.59 442 VAL B O 1
ATOM 6875 N N . PRO C 3 443 ? 145.931 157.774 91.681 1.00 61.32 443 PRO B N 1
ATOM 6876 C CA . PRO C 3 443 ? 147.184 158.293 92.238 1.00 61.32 443 PRO B CA 1
ATOM 6877 C C . PRO C 3 443 ? 147.838 159.291 91.297 1.00 61.32 443 PRO B C 1
ATOM 6878 O O . PRO C 3 443 ? 147.683 159.225 90.075 1.00 61.32 443 PRO B O 1
ATOM 6882 N N . ASP C 3 444 ? 148.575 160.233 91.890 1.00 72.45 444 ASP B N 1
ATOM 6883 C CA . ASP C 3 444 ? 149.268 161.239 91.091 1.00 72.45 444 ASP B CA 1
ATOM 6884 C C . ASP C 3 444 ? 150.371 160.615 90.245 1.00 72.45 444 ASP B C 1
ATOM 6885 O O . ASP C 3 444 ? 150.535 160.968 89.071 1.00 72.45 444 ASP B O 1
ATOM 6890 N N . GLY C 3 445 ? 151.132 159.684 90.819 1.00 70.37 445 GLY B N 1
ATOM 6891 C CA . GLY C 3 445 ? 152.223 159.073 90.086 1.00 70.37 445 GLY B CA 1
ATOM 6892 C C . GLY C 3 445 ? 153.346 160.058 89.807 1.00 70.37 445 GLY B C 1
ATOM 6893 O O . GLY C 3 445 ? 153.615 160.981 90.582 1.00 70.37 445 GLY B O 1
ATOM 6894 N N . VAL C 3 446 ? 154.015 159.854 88.676 1.00 69.17 446 VAL B N 1
ATOM 6895 C CA . VAL C 3 446 ? 155.128 160.704 88.265 1.00 69.17 446 VAL B CA 1
ATOM 6896 C C . VAL C 3 446 ? 155.112 160.812 86.746 1.00 69.17 446 VAL B C 1
ATOM 6897 O O . VAL C 3 446 ? 154.852 159.832 86.043 1.00 69.17 446 VAL B O 1
ATOM 6901 N N . GLN C 3 447 ? 155.383 162.016 86.244 1.00 74.08 447 GLN B N 1
ATOM 6902 C CA . GLN C 3 447 ? 155.389 162.287 84.807 1.00 74.08 447 GLN B CA 1
ATOM 6903 C C . GLN C 3 447 ? 156.758 161.919 84.248 1.00 74.08 447 GLN B C 1
ATOM 6904 O O . GLN C 3 447 ? 157.661 162.751 84.150 1.00 74.08 447 GLN B O 1
ATOM 6910 N N . VAL C 3 448 ? 156.914 160.646 83.877 1.00 73.64 448 VAL B N 1
ATOM 6911 C CA . VAL C 3 448 ? 158.181 160.187 83.314 1.00 73.64 448 VAL B CA 1
ATOM 6912 C C . VAL C 3 448 ? 158.402 160.773 81.924 1.00 73.64 448 VAL B C 1
ATOM 6913 O O . VAL C 3 448 ? 159.519 161.172 81.575 1.00 73.64 448 VAL B O 1
ATOM 6917 N N . ILE C 3 449 ? 157.349 160.847 81.116 1.00 75.81 449 ILE B N 1
ATOM 6918 C CA . ILE C 3 449 ? 157.441 161.280 79.728 1.00 75.81 449 ILE B CA 1
ATOM 6919 C C . ILE C 3 449 ? 156.623 162.552 79.564 1.00 75.81 449 ILE B C 1
ATOM 6920 O O . ILE C 3 449 ? 155.507 162.654 80.086 1.00 75.81 449 ILE B O 1
ATOM 6925 N N . SER C 3 450 ? 157.186 163.524 78.854 1.00 82.34 450 SER B N 1
ATOM 6926 C CA . SER C 3 450 ? 156.478 164.772 78.614 1.00 82.34 450 SER B CA 1
ATOM 6927 C C . SER C 3 450 ? 155.197 164.499 77.830 1.00 82.34 450 SER B C 1
ATOM 6928 O O . SER C 3 450 ? 155.175 163.616 76.965 1.00 82.34 450 SER B O 1
ATOM 6931 N N . PRO C 3 451 ? 154.112 165.228 78.113 1.00 86.16 451 PRO B N 1
ATOM 6932 C CA . PRO C 3 451 ? 152.819 164.887 77.491 1.00 86.16 451 PRO B CA 1
ATOM 6933 C C . PRO C 3 451 ? 152.829 164.911 75.972 1.00 86.16 451 PRO B C 1
ATOM 6934 O O . PRO C 3 451 ? 152.174 164.067 75.348 1.00 86.16 451 PRO B O 1
ATOM 6938 N N . GLU C 3 452 ? 153.550 165.847 75.350 1.00 91.30 452 GLU B N 1
ATOM 6939 C CA . GLU C 3 452 ? 153.540 165.916 73.891 1.00 91.30 452 GLU B CA 1
ATOM 6940 C C . GLU C 3 452 ? 154.297 164.743 73.275 1.00 91.30 452 GLU B C 1
ATOM 6941 O O . GLU C 3 452 ? 153.862 164.181 72.262 1.00 91.30 452 GLU B O 1
ATOM 6947 N N . VAL C 3 453 ? 155.416 164.342 73.884 1.00 86.42 453 VAL B N 1
ATOM 6948 C CA . VAL C 3 453 ? 156.146 163.174 73.398 1.00 86.42 453 VAL B CA 1
ATOM 6949 C C . VAL C 3 453 ? 155.299 161.919 73.561 1.00 86.42 453 VAL B C 1
ATOM 6950 O O . VAL C 3 453 ? 155.244 161.067 72.665 1.00 86.42 453 VAL B O 1
ATOM 6954 N N . ALA C 3 454 ? 154.622 161.789 74.704 1.00 84.36 454 ALA B N 1
ATOM 6955 C CA . ALA C 3 454 ? 153.755 160.637 74.925 1.00 84.36 454 ALA B CA 1
ATOM 6956 C C . ALA C 3 454 ? 152.615 160.603 73.916 1.00 84.36 454 ALA B C 1
ATOM 6957 O O . ALA C 3 454 ? 152.261 159.535 73.408 1.00 84.36 454 ALA B O 1
ATOM 6959 N N . SER C 3 455 ? 152.026 161.763 73.614 1.00 81.49 455 SER B N 1
ATOM 6960 C CA . SER C 3 455 ? 150.960 161.814 72.619 1.00 81.49 455 SER B CA 1
ATOM 6961 C C . SER C 3 455 ? 151.476 161.430 71.238 1.00 81.49 455 SER B C 1
ATOM 6962 O O . SER C 3 455 ? 150.799 160.712 70.490 1.00 81.49 455 SER B O 1
ATOM 6965 N N . THR C 3 456 ? 152.671 161.903 70.880 1.00 83.76 456 THR B N 1
ATOM 6966 C CA . THR C 3 456 ? 153.256 161.539 69.593 1.00 83.76 456 THR B CA 1
ATOM 6967 C C . THR C 3 456 ? 153.487 160.036 69.505 1.00 83.76 456 THR B C 1
ATOM 6968 O O . THR C 3 456 ? 153.175 159.405 68.488 1.00 83.76 456 THR B O 1
ATOM 6972 N N . VAL C 3 457 ? 154.021 159.439 70.573 1.00 78.86 457 VAL B N 1
ATOM 6973 C CA . VAL C 3 457 ? 154.276 158.001 70.566 1.00 78.86 457 VAL B CA 1
ATOM 6974 C C . VAL C 3 457 ? 152.967 157.220 70.526 1.00 78.86 457 VAL B C 1
ATOM 6975 O O . VAL C 3 457 ? 152.878 156.172 69.878 1.00 78.86 457 VAL B O 1
ATOM 6979 N N . GLN C 3 458 ? 151.935 157.708 71.219 1.00 71.39 458 GLN B N 1
ATOM 6980 C CA . GLN C 3 458 ? 150.640 157.036 71.187 1.00 71.39 458 GLN B CA 1
ATOM 6981 C C . GLN C 3 458 ? 150.042 157.064 69.786 1.00 71.39 458 GLN B C 1
ATOM 6982 O O . GLN C 3 458 ? 149.548 156.047 69.288 1.00 71.39 458 GLN B O 1
ATOM 6988 N N . GLY C 3 459 ? 150.089 158.225 69.128 1.00 81.39 459 GLY B N 1
ATOM 6989 C CA . GLY C 3 459 ? 149.618 158.301 67.756 1.00 81.39 459 GLY B CA 1
ATOM 6990 C C . GLY C 3 459 ? 150.429 157.440 66.809 1.00 81.39 459 GLY B C 1
ATOM 6991 O O . GLY C 3 459 ? 149.886 156.854 65.870 1.00 81.39 459 GLY B O 1
ATOM 6992 N N . MET C 3 460 ? 151.736 157.338 67.049 1.00 83.40 460 MET B N 1
ATOM 6993 C CA . MET C 3 460 ? 152.588 156.509 66.205 1.00 83.40 460 MET B CA 1
ATOM 6994 C C . MET C 3 460 ? 152.284 155.025 66.384 1.00 83.40 460 MET B C 1
ATOM 6995 O O . MET C 3 460 ? 152.265 154.265 65.408 1.00 83.40 460 MET B O 1
ATOM 7000 N N . LEU C 3 461 ? 152.071 154.589 67.628 1.00 74.24 461 LEU B N 1
ATOM 7001 C CA . LEU C 3 461 ? 151.670 153.211 67.877 1.00 74.24 461 LEU B CA 1
ATOM 7002 C C . LEU C 3 461 ? 150.266 152.934 67.362 1.00 74.24 461 LEU B C 1
ATOM 7003 O O . LEU C 3 461 ? 149.939 151.781 67.063 1.00 74.24 461 LEU B O 1
ATOM 7008 N N . GLN C 3 462 ? 149.427 153.965 67.274 1.00 74.17 462 GLN B N 1
ATOM 7009 C CA . GLN C 3 462 ? 148.164 153.843 66.558 1.00 74.17 462 GLN B CA 1
ATOM 7010 C C . GLN C 3 462 ? 148.407 153.600 65.073 1.00 74.17 462 GLN B C 1
ATOM 7011 O O . GLN C 3 462 ? 147.799 152.709 64.464 1.00 74.17 462 GLN B O 1
ATOM 7017 N N . GLN C 3 463 ? 149.313 154.380 64.480 1.00 83.76 463 GLN B N 1
ATOM 7018 C CA . GLN C 3 463 ? 149.572 154.280 63.047 1.00 83.76 463 GLN B CA 1
ATOM 7019 C C . GLN C 3 463 ? 150.169 152.929 62.673 1.00 83.76 463 GLN B C 1
ATOM 7020 O O . GLN C 3 463 ? 149.803 152.347 61.645 1.00 83.76 463 GLN B O 1
ATOM 7026 N N . VAL C 3 464 ? 151.094 152.415 63.490 1.00 85.07 464 VAL B N 1
ATOM 7027 C CA . VAL C 3 464 ? 151.810 151.195 63.116 1.00 85.07 464 VAL B CA 1
ATOM 7028 C C . VAL C 3 464 ? 150.845 150.021 62.996 1.00 85.07 464 VAL B C 1
ATOM 7029 O O . VAL C 3 464 ? 150.961 149.195 62.082 1.00 85.07 464 VAL B O 1
ATOM 7033 N N . VAL C 3 465 ? 149.872 149.928 63.905 1.00 79.47 465 VAL B N 1
ATOM 7034 C CA . VAL C 3 465 ? 148.857 148.889 63.778 1.00 79.47 465 VAL B CA 1
ATOM 7035 C C . VAL C 3 465 ? 147.772 149.279 62.784 1.00 79.47 465 VAL B C 1
ATOM 7036 O O . VAL C 3 465 ? 147.045 148.404 62.298 1.00 79.47 465 VAL B O 1
ATOM 7040 N N . GLU C 3 466 ? 147.638 150.570 62.466 1.00 87.63 466 GLU B N 1
ATOM 7041 C CA . GLU C 3 466 ? 146.688 150.982 61.440 1.00 87.63 466 GLU B CA 1
ATOM 7042 C C . GLU C 3 466 ? 147.258 150.827 60.035 1.00 87.63 466 GLU B C 1
ATOM 7043 O O . GLU C 3 466 ? 146.517 150.491 59.104 1.00 87.63 466 GLU B O 1
ATOM 7049 N N . ALA C 3 467 ? 148.558 151.054 59.864 1.00 94.71 467 ALA B N 1
ATOM 7050 C CA . ALA C 3 467 ? 149.165 151.025 58.544 1.00 94.71 467 ALA B CA 1
ATOM 7051 C C . ALA C 3 467 ? 149.189 149.602 57.987 1.00 94.71 467 ALA B C 1
ATOM 7052 O O . ALA C 3 467 ? 148.844 148.626 58.661 1.00 94.71 467 ALA B O 1
ATOM 7054 N N . GLN C 3 468 ? 149.615 149.495 56.729 1.00 104.54 468 GLN B N 1
ATOM 7055 C CA . GLN C 3 468 ? 149.671 148.231 56.007 1.00 104.54 468 GLN B CA 1
ATOM 7056 C C . GLN C 3 468 ? 150.961 147.458 56.258 1.00 104.54 468 GLN B C 1
ATOM 7057 O O . GLN C 3 468 ? 151.331 146.614 55.433 1.00 104.54 468 GLN B O 1
ATOM 7063 N N . GLY C 3 469 ? 151.652 147.725 57.363 1.00 103.61 469 GLY B N 1
ATOM 7064 C CA . GLY C 3 469 ? 152.904 147.053 57.648 1.00 103.61 469 GLY B CA 1
ATOM 7065 C C . GLY C 3 469 ? 152.736 145.636 58.156 1.00 103.61 469 GLY B C 1
ATOM 7066 O O . GLY C 3 469 ? 151.811 144.926 57.749 1.00 103.61 469 GLY B O 1
ATOM 7067 N N . GLY C 3 470 ? 153.630 145.212 59.053 1.00 102.25 470 GLY B N 1
ATOM 7068 C CA . GLY C 3 470 ? 153.596 143.847 59.546 1.00 102.25 470 GLY B CA 1
ATOM 7069 C C . GLY C 3 470 ? 152.530 143.570 60.582 1.00 102.25 470 GLY B C 1
ATOM 7070 O O . GLY C 3 470 ? 152.272 142.401 60.888 1.00 102.25 470 GLY B O 1
ATOM 7071 N N . VAL C 3 471 ? 151.904 144.608 61.129 1.00 87.19 471 VAL B N 1
ATOM 7072 C CA . VAL C 3 471 ? 150.887 144.463 62.165 1.00 87.19 471 VAL B CA 1
ATOM 7073 C C . VAL C 3 471 ? 149.581 145.023 61.620 1.00 87.19 471 VAL B C 1
ATOM 7074 O O . VAL C 3 471 ? 149.416 146.246 61.516 1.00 87.19 471 VAL B O 1
ATOM 7078 N N . PHE C 3 472 ? 148.653 144.133 61.272 1.00 82.09 472 PHE B N 1
ATOM 7079 C CA . PHE C 3 472 ? 147.326 144.541 60.829 1.00 82.09 472 PHE B CA 1
ATOM 7080 C C . PHE C 3 472 ? 146.260 143.734 61.558 1.00 82.09 472 PHE B C 1
ATOM 7081 O O . PHE C 3 472 ? 145.122 144.188 61.714 1.00 82.09 472 PHE B O 1
ATOM 7089 N N . ARG C 3 473 ? 146.625 142.532 62.008 1.00 75.36 473 ARG B N 1
ATOM 7090 C CA . ARG C 3 473 ? 145.693 141.654 62.703 1.00 75.36 473 ARG B CA 1
ATOM 7091 C C . ARG C 3 473 ? 145.354 142.141 64.105 1.00 75.36 473 ARG B C 1
ATOM 7092 O O . ARG C 3 473 ? 144.418 141.613 64.715 1.00 75.36 473 ARG B O 1
ATOM 7100 N N . ALA C 3 474 ? 146.082 143.126 64.626 1.00 68.59 474 ALA B N 1
ATOM 7101 C CA . ALA C 3 474 ? 145.844 143.638 65.968 1.00 68.59 474 ALA B CA 1
ATOM 7102 C C . ALA C 3 474 ? 144.725 144.667 66.024 1.00 68.59 474 ALA B C 1
ATOM 7103 O O . ALA C 3 474 ? 144.400 145.141 67.117 1.00 68.59 474 ALA B O 1
ATOM 7105 N N . GLN C 3 475 ? 144.141 145.031 64.885 1.00 71.17 475 GLN B N 1
ATOM 7106 C CA . GLN C 3 475 ? 143.065 146.011 64.883 1.00 71.17 475 GLN B CA 1
ATOM 7107 C C . GLN C 3 475 ? 141.841 145.457 65.598 1.00 71.17 475 GLN B C 1
ATOM 7108 O O . GLN C 3 475 ? 141.288 144.426 65.206 1.00 71.17 475 GLN B O 1
ATOM 7114 N N . VAL C 3 476 ? 141.421 146.149 66.651 1.00 66.82 476 VAL B N 1
ATOM 7115 C CA . VAL C 3 476 ? 140.233 145.770 67.409 1.00 66.82 476 VAL B CA 1
ATOM 7116 C C . VAL C 3 476 ? 139.006 146.140 66.586 1.00 66.82 476 VAL B C 1
ATOM 7117 O O . VAL C 3 476 ? 138.904 147.280 66.112 1.00 66.82 476 VAL B O 1
ATOM 7121 N N . PRO C 3 477 ? 138.063 145.221 66.373 1.00 68.71 477 PRO B N 1
ATOM 7122 C CA . PRO C 3 477 ? 136.869 145.575 65.593 1.00 68.71 477 PRO B CA 1
ATOM 7123 C C . PRO C 3 477 ? 136.017 146.609 66.310 1.00 68.71 477 PRO B C 1
ATOM 7124 O O . PRO C 3 477 ? 135.424 146.326 67.355 1.00 68.71 477 PRO B O 1
ATOM 7128 N N . GLY C 3 478 ? 135.955 147.815 65.750 1.00 69.74 478 GLY B N 1
ATOM 7129 C CA . GLY C 3 478 ? 135.209 148.909 66.322 1.00 69.74 478 GLY B CA 1
ATOM 7130 C C . GLY C 3 478 ? 136.040 149.896 67.117 1.00 69.74 478 GLY B C 1
ATOM 7131 O O . GLY C 3 478 ? 135.589 151.025 67.336 1.00 69.74 478 GLY B O 1
ATOM 7132 N N . TYR C 3 479 ? 137.237 149.509 67.549 1.00 66.82 479 TYR B N 1
ATOM 7133 C CA . TYR C 3 479 ? 138.120 150.383 68.308 1.00 66.82 479 TYR B CA 1
ATOM 7134 C C . TYR C 3 479 ? 139.466 150.464 67.606 1.00 66.82 479 TYR B C 1
ATOM 7135 O O . TYR C 3 479 ? 140.076 149.434 67.302 1.00 66.82 479 TYR B O 1
ATOM 7144 N N . HIS C 3 480 ? 139.932 151.685 67.361 1.00 71.39 480 HIS B N 1
ATOM 7145 C CA . HIS C 3 480 ? 141.180 151.903 66.633 1.00 71.39 480 HIS B CA 1
ATOM 7146 C C . HIS C 3 480 ? 142.326 151.722 67.622 1.00 71.39 480 HIS B C 1
ATOM 7147 O O . HIS C 3 480 ? 142.801 152.674 68.242 1.00 71.39 480 HIS B O 1
ATOM 7154 N N . ALA C 3 481 ? 142.779 150.478 67.764 1.00 62.78 481 ALA B N 1
ATOM 7155 C CA . ALA C 3 481 ? 143.733 150.111 68.799 1.00 62.78 481 ALA B CA 1
ATOM 7156 C C . ALA C 3 481 ? 145.130 150.640 68.478 1.00 62.78 481 ALA B C 1
ATOM 7157 O O . ALA C 3 481 ? 145.355 151.336 67.485 1.00 62.78 481 ALA B O 1
ATOM 7159 N N . ALA C 3 482 ? 146.080 150.308 69.351 1.00 56.99 482 ALA B N 1
ATOM 7160 C CA . ALA C 3 482 ? 147.476 150.679 69.182 1.00 56.99 482 ALA B CA 1
ATOM 7161 C C . ALA C 3 482 ? 148.340 149.655 69.901 1.00 56.99 482 ALA B C 1
ATOM 7162 O O . ALA C 3 482 ? 147.876 148.967 70.813 1.00 56.99 482 ALA B O 1
ATOM 7164 N N . GLY C 3 483 ? 149.596 149.559 69.486 1.00 54.78 483 GLY B N 1
ATOM 7165 C CA . GLY C 3 483 ? 150.510 148.634 70.125 1.00 54.78 483 GLY B CA 1
ATOM 7166 C C . GLY C 3 483 ? 151.699 148.334 69.240 1.00 54.78 483 GLY B C 1
ATOM 7167 O O . GLY C 3 483 ? 151.855 148.892 68.150 1.00 54.78 483 GLY B O 1
ATOM 7168 N N . LYS C 3 484 ? 152.543 147.433 69.740 1.00 54.60 484 LYS B N 1
ATOM 7169 C CA . LYS C 3 484 ? 153.746 147.014 69.036 1.00 54.60 484 LYS B CA 1
ATOM 7170 C C . LYS C 3 484 ? 153.973 145.528 69.268 1.00 54.60 484 LYS B C 1
ATOM 7171 O O . LYS C 3 484 ? 153.669 145.008 70.344 1.00 54.60 484 LYS B O 1
ATOM 7177 N N . SER C 3 485 ? 154.504 144.850 68.255 1.00 58.37 485 SER B N 1
ATOM 7178 C CA . SER C 3 485 ? 154.796 143.427 68.332 1.00 58.37 485 SER B CA 1
ATOM 7179 C C . SER C 3 485 ? 156.300 143.195 68.396 1.00 58.37 485 SER B C 1
ATOM 7180 O O . SER C 3 485 ? 157.077 143.828 67.678 1.00 58.37 485 SER B O 1
ATOM 7183 N N . GLY C 3 486 ? 156.703 142.271 69.263 1.00 61.10 486 GLY B N 1
ATOM 7184 C CA . GLY C 3 486 ? 158.107 141.944 69.413 1.00 61.10 486 GLY B CA 1
ATOM 7185 C C . GLY C 3 486 ? 158.284 140.482 69.745 1.00 61.10 486 GLY B C 1
ATOM 7186 O O . GLY C 3 486 ? 157.355 139.812 70.207 1.00 61.10 486 GLY B O 1
ATOM 7187 N N . THR C 3 487 ? 159.497 139.990 69.504 1.00 69.65 487 THR B N 1
ATOM 7188 C CA . THR C 3 487 ? 159.824 138.585 69.706 1.00 69.65 487 THR B CA 1
ATOM 7189 C C . THR C 3 487 ? 161.121 138.467 70.490 1.00 69.65 487 THR B C 1
ATOM 7190 O O . THR C 3 487 ? 162.096 139.165 70.193 1.00 69.65 487 THR B O 1
ATOM 7194 N N . ALA C 3 488 ? 161.129 137.586 71.483 1.00 79.70 488 ALA B N 1
ATOM 7195 C CA . ALA C 3 488 ? 162.339 137.255 72.218 1.00 79.70 488 ALA B CA 1
ATOM 7196 C C . ALA C 3 488 ? 163.007 136.030 71.598 1.00 79.70 488 ALA B C 1
ATOM 7197 O O . ALA C 3 488 ? 162.444 135.350 70.740 1.00 79.70 488 ALA B O 1
ATOM 7199 N N . ARG C 3 489 ? 164.234 135.751 72.044 1.00 97.36 489 ARG B N 1
ATOM 7200 C CA . ARG C 3 489 ? 164.997 134.628 71.516 1.00 97.36 489 ARG B CA 1
ATOM 7201 C C . ARG C 3 489 ? 165.539 133.710 72.606 1.00 97.36 489 ARG B C 1
ATOM 7202 O O . ARG C 3 489 ? 166.409 132.879 72.321 1.00 97.36 489 ARG B O 1
ATOM 7210 N N . LYS C 3 490 ? 165.051 133.829 73.837 1.00 99.67 490 LYS B N 1
ATOM 7211 C CA . LYS C 3 490 ? 165.492 132.960 74.923 1.00 99.67 490 LYS B CA 1
ATOM 7212 C C . LYS C 3 490 ? 164.347 132.662 75.885 1.00 99.67 490 LYS B C 1
ATOM 7213 O O . LYS C 3 490 ? 163.451 133.484 76.075 1.00 99.67 490 LYS B O 1
ATOM 7219 N N . ALA C 3 502 ? 162.743 128.638 70.779 1.00 92.35 502 ALA B N 1
ATOM 7220 C CA . ALA C 3 502 ? 163.161 129.475 71.897 1.00 92.35 502 ALA B CA 1
ATOM 7221 C C . ALA C 3 502 ? 162.549 130.867 71.792 1.00 92.35 502 ALA B C 1
ATOM 7222 O O . ALA C 3 502 ? 162.787 131.727 72.640 1.00 92.35 502 ALA B O 1
ATOM 7224 N N . TYR C 3 503 ? 161.759 131.082 70.745 1.00 85.20 503 TYR B N 1
ATOM 7225 C CA . TYR C 3 503 ? 161.132 132.374 70.523 1.00 85.20 503 TYR B CA 1
ATOM 7226 C C . TYR C 3 503 ? 159.954 132.575 71.468 1.00 85.20 503 TYR B C 1
ATOM 7227 O O . TYR C 3 503 ? 159.231 131.635 71.806 1.00 85.20 503 TYR B O 1
ATOM 7236 N N . ARG C 3 504 ? 159.766 133.821 71.893 1.00 64.30 504 ARG B N 1
ATOM 7237 C CA . ARG C 3 504 ? 158.610 134.217 72.685 1.00 64.30 504 ARG B CA 1
ATOM 7238 C C . ARG C 3 504 ? 157.899 135.349 71.965 1.00 64.30 504 ARG B C 1
ATOM 7239 O O . ARG C 3 504 ? 158.532 136.336 71.580 1.00 64.30 504 ARG B O 1
ATOM 7247 N N . SER C 3 505 ? 156.591 135.207 71.783 1.00 55.55 505 SER B N 1
ATOM 7248 C CA . SER C 3 505 ? 155.798 136.206 71.081 1.00 55.55 505 SER B CA 1
ATOM 7249 C C . SER C 3 505 ? 155.242 137.207 72.085 1.00 55.55 505 SER B C 1
ATOM 7250 O O . SER C 3 505 ? 154.551 136.824 73.034 1.00 55.55 505 SER B O 1
ATOM 7253 N N . LEU C 3 506 ? 155.538 138.485 71.870 1.00 47.69 506 LEU B N 1
ATOM 7254 C CA . LEU C 3 506 ? 155.092 139.552 72.750 1.00 47.69 506 LEU B CA 1
ATOM 7255 C C . LEU C 3 506 ? 154.300 140.582 71.960 1.00 47.69 506 LEU B C 1
ATOM 7256 O O . LEU C 3 506 ? 154.628 140.896 70.812 1.00 47.69 506 LEU B O 1
ATOM 7261 N N . PHE C 3 507 ? 153.250 141.104 72.588 1.00 44.74 507 PHE B N 1
ATOM 7262 C CA . PHE C 3 507 ? 152.500 142.215 72.011 1.00 44.74 507 PHE B CA 1
ATOM 7263 C C . PHE C 3 507 ? 151.868 143.003 73.143 1.00 44.74 507 PHE B C 1
ATOM 7264 O O . PHE C 3 507 ? 151.037 142.466 73.882 1.00 44.74 507 PHE B O 1
ATOM 7272 N N . ALA C 3 508 ? 152.252 144.268 73.273 1.00 36.93 508 ALA B N 1
ATOM 7273 C CA . ALA C 3 508 ? 151.678 145.167 74.259 1.00 36.93 508 ALA B CA 1
ATOM 7274 C C . ALA C 3 508 ? 151.098 146.378 73.548 1.00 36.93 508 ALA B C 1
ATOM 7275 O O . ALA C 3 508 ? 151.632 146.833 72.533 1.00 36.93 508 ALA B O 1
ATOM 7277 N N . GLY C 3 509 ? 150.002 146.897 74.084 1.00 37.68 509 GLY B N 1
ATOM 7278 C CA . GLY C 3 509 ? 149.375 148.047 73.463 1.00 37.68 509 GLY B CA 1
ATOM 7279 C C . GLY C 3 509 ? 148.183 148.522 74.261 1.00 37.68 509 GLY B C 1
ATOM 7280 O O . GLY C 3 509 ? 147.831 147.959 75.302 1.00 37.68 509 GLY B O 1
ATOM 7281 N N . PHE C 3 510 ? 147.563 149.578 73.741 1.00 43.68 510 PHE B N 1
ATOM 7282 C CA . PHE C 3 510 ? 146.421 150.223 74.372 1.00 43.68 510 PHE B CA 1
ATOM 7283 C C . PHE C 3 510 ? 145.424 150.571 73.280 1.00 43.68 510 PHE B C 1
ATOM 7284 O O . PHE C 3 510 ? 145.802 151.153 72.260 1.00 43.68 510 PHE B O 1
ATOM 7292 N N . ALA C 3 511 ? 144.162 150.210 73.490 1.00 54.90 511 ALA B N 1
ATOM 7293 C CA . ALA C 3 511 ? 143.186 150.289 72.410 1.00 54.90 511 ALA B CA 1
ATOM 7294 C C . ALA C 3 511 ? 142.666 151.703 72.146 1.00 54.90 511 ALA B C 1
ATOM 7295 O O . ALA C 3 511 ? 142.757 152.170 71.004 1.00 54.90 511 ALA B O 1
ATOM 7297 N N . PRO C 3 512 ? 142.115 152.421 73.130 1.00 51.62 512 PRO B N 1
ATOM 7298 C CA . PRO C 3 512 ? 141.514 153.723 72.813 1.00 51.62 512 PRO B CA 1
ATOM 7299 C C . PRO C 3 512 ? 142.569 154.736 72.395 1.00 51.62 512 PRO B C 1
ATOM 7300 O O . PRO C 3 512 ? 143.599 154.899 73.055 1.00 51.62 512 PRO B O 1
ATOM 7304 N N . ALA C 3 513 ? 142.301 155.421 71.282 1.00 56.87 513 ALA B N 1
ATOM 7305 C CA . ALA C 3 513 ? 143.291 156.319 70.696 1.00 56.87 513 ALA B CA 1
ATOM 7306 C C . ALA C 3 513 ? 143.273 157.694 71.356 1.00 56.87 513 ALA B C 1
ATOM 7307 O O . ALA C 3 513 ? 144.267 158.121 71.954 1.00 56.87 513 ALA B O 1
ATOM 7309 N N . THR C 3 514 ? 142.147 158.404 71.256 1.00 59.48 514 THR B N 1
ATOM 7310 C CA . THR C 3 514 ? 142.081 159.771 71.761 1.00 59.48 514 THR B CA 1
ATOM 7311 C C . THR C 3 514 ? 142.099 159.834 73.281 1.00 59.48 514 THR B C 1
ATOM 7312 O O . THR C 3 514 ? 142.460 160.875 73.842 1.00 59.48 514 THR B O 1
ATOM 7316 N N . ASP C 3 515 ? 141.720 158.756 73.955 1.00 56.62 515 ASP B N 1
ATOM 7317 C CA . ASP C 3 515 ? 141.726 158.710 75.410 1.00 56.62 515 ASP B CA 1
ATOM 7318 C C . ASP C 3 515 ? 141.915 157.270 75.865 1.00 56.62 515 ASP B C 1
ATOM 7319 O O . ASP C 3 515 ? 140.930 156.576 76.146 1.00 56.62 515 ASP B O 1
ATOM 7324 N N . PRO C 3 516 ? 143.155 156.787 75.937 1.00 46.83 516 PRO B N 1
ATOM 7325 C CA . PRO C 3 516 ? 143.383 155.387 76.320 1.00 46.83 516 PRO B CA 1
ATOM 7326 C C . PRO C 3 516 ? 142.786 155.078 77.684 1.00 46.83 516 PRO B C 1
ATOM 7327 O O . PRO C 3 516 ? 142.877 155.876 78.619 1.00 46.83 516 PRO B O 1
ATOM 7331 N N . ARG C 3 517 ? 142.162 153.907 77.785 1.00 41.24 517 ARG B N 1
ATOM 7332 C CA . ARG C 3 517 ? 141.545 153.454 79.023 1.00 41.24 517 ARG B CA 1
ATOM 7333 C C . ARG C 3 517 ? 142.097 152.132 79.524 1.00 41.24 517 ARG B C 1
ATOM 7334 O O . ARG C 3 517 ? 142.140 151.918 80.736 1.00 41.24 517 ARG B O 1
ATOM 7342 N N . ILE C 3 518 ? 142.519 151.245 78.627 1.00 33.22 518 ILE B N 1
ATOM 7343 C CA . ILE C 3 518 ? 143.083 149.954 79.001 1.00 33.22 518 ILE B CA 1
ATOM 7344 C C . ILE C 3 518 ? 144.326 149.703 78.160 1.00 33.22 518 ILE B C 1
ATOM 7345 O O . ILE C 3 518 ? 144.281 149.804 76.930 1.00 33.22 518 ILE B O 1
ATOM 7350 N N . ALA C 3 519 ? 145.432 149.381 78.823 1.00 27.41 519 ALA B N 1
ATOM 7351 C CA . ALA C 3 519 ? 146.658 148.958 78.164 1.00 27.41 519 ALA B CA 1
ATOM 7352 C C . ALA C 3 519 ? 147.029 147.574 78.669 1.00 27.41 519 ALA B C 1
ATOM 7353 O O . ALA C 3 519 ? 146.920 147.293 79.866 1.00 27.41 519 ALA B O 1
ATOM 7355 N N . MET C 3 520 ? 147.471 146.712 77.758 1.00 27.61 520 MET B N 1
ATOM 7356 C CA . MET C 3 520 ? 147.667 145.313 78.100 1.00 27.61 520 MET B CA 1
ATOM 7357 C C . MET C 3 520 ? 148.809 144.729 77.282 1.00 27.61 520 MET B C 1
ATOM 7358 O O . MET C 3 520 ? 149.205 145.276 76.251 1.00 27.61 520 MET B O 1
ATOM 7363 N N . VAL C 3 521 ? 149.333 143.602 77.763 1.00 25.56 521 VAL B N 1
ATOM 7364 C CA . VAL C 3 521 ? 150.405 142.873 77.099 1.00 25.56 521 VAL B CA 1
ATOM 7365 C C . VAL C 3 521 ? 149.967 141.427 76.914 1.00 25.56 521 VAL B C 1
ATOM 7366 O O . VAL C 3 521 ? 149.216 140.877 77.725 1.00 25.56 521 VAL B O 1
ATOM 7370 N N . VAL C 3 522 ? 150.421 140.819 75.821 1.00 34.09 522 VAL B N 1
ATOM 7371 C CA . VAL C 3 522 ? 150.159 139.416 75.522 1.00 34.09 522 VAL B CA 1
ATOM 7372 C C . VAL C 3 522 ? 151.493 138.720 75.302 1.00 34.09 522 VAL B C 1
ATOM 7373 O O . VAL C 3 522 ? 152.270 139.120 74.428 1.00 34.09 522 VAL B O 1
ATOM 7377 N N . VAL C 3 523 ? 151.755 137.682 76.090 1.00 33.44 523 VAL B N 1
ATOM 7378 C CA . VAL C 3 523 ? 152.982 136.903 75.993 1.00 33.44 523 VAL B CA 1
ATOM 7379 C C . VAL C 3 523 ? 152.605 135.437 75.853 1.00 33.44 523 VAL B C 1
ATOM 7380 O O . VAL C 3 523 ? 151.813 134.920 76.647 1.00 33.44 523 VAL B O 1
ATOM 7384 N N . ILE C 3 524 ? 153.165 134.773 74.844 1.00 41.87 524 ILE B N 1
ATOM 7385 C CA . ILE C 3 524 ? 152.970 133.343 74.640 1.00 41.87 524 ILE B CA 1
ATOM 7386 C C . ILE C 3 524 ? 154.292 132.736 74.196 1.00 41.87 524 ILE B C 1
ATOM 7387 O O . ILE C 3 524 ? 155.092 133.377 73.507 1.00 41.87 524 ILE B O 1
ATOM 7392 N N . ASP C 3 525 ? 154.519 131.489 74.595 1.00 59.00 525 ASP B N 1
ATOM 7393 C CA . ASP C 3 525 ? 155.773 130.808 74.305 1.00 59.00 525 ASP B CA 1
ATOM 7394 C C . ASP C 3 525 ? 155.767 130.309 72.861 1.00 59.00 525 ASP B C 1
ATOM 7395 O O . ASP C 3 525 ? 154.920 130.689 72.048 1.00 59.00 525 ASP B O 1
ATOM 7400 N N . GLU C 3 526 ? 156.727 129.454 72.527 1.00 75.68 526 GLU B N 1
ATOM 7401 C CA . GLU C 3 526 ? 156.929 129.017 71.152 1.00 75.68 526 GLU B CA 1
ATOM 7402 C C . GLU C 3 526 ? 155.699 128.284 70.630 1.00 75.68 526 GLU B C 1
ATOM 7403 O O . GLU C 3 526 ? 155.278 127.287 71.235 1.00 75.68 526 GLU B O 1
ATOM 7409 N N . PRO C 3 527 ? 155.097 128.733 69.527 1.00 82.48 527 PRO B N 1
ATOM 7410 C CA . PRO C 3 527 ? 153.974 127.990 68.939 1.00 82.48 527 PRO B CA 1
ATOM 7411 C C . PRO C 3 527 ? 154.482 126.859 68.054 1.00 82.48 527 PRO B C 1
ATOM 7412 O O . PRO C 3 527 ? 155.299 127.073 67.156 1.00 82.48 527 PRO B O 1
ATOM 7416 N N . SER C 3 528 ? 153.992 125.646 68.317 1.00 82.63 528 SER B N 1
ATOM 7417 C CA . SER C 3 528 ? 154.460 124.485 67.567 1.00 82.63 528 SER B CA 1
ATOM 7418 C C . SER C 3 528 ? 153.934 124.479 66.137 1.00 82.63 528 SER B C 1
ATOM 7419 O O . SER C 3 528 ? 154.653 124.072 65.218 1.00 82.63 528 SER B O 1
ATOM 7422 N N . LYS C 3 529 ? 152.698 124.924 65.927 1.00 84.50 529 LYS B N 1
ATOM 7423 C CA . LYS C 3 529 ? 152.056 124.881 64.618 1.00 84.50 529 LYS B CA 1
ATOM 7424 C C . LYS C 3 529 ? 151.633 126.273 64.174 1.00 84.50 529 LYS B C 1
ATOM 7425 O O . LYS C 3 529 ? 150.582 126.456 63.552 1.00 84.50 529 LYS B O 1
ATOM 7431 N N . ALA C 3 530 ? 152.447 127.277 64.485 1.00 88.45 530 ALA B N 1
ATOM 7432 C CA . ALA C 3 530 ? 152.167 128.642 64.064 1.00 88.45 530 ALA B CA 1
ATOM 7433 C C . ALA C 3 530 ? 153.475 129.416 64.009 1.00 88.45 530 ALA B C 1
ATOM 7434 O O . ALA C 3 530 ? 154.475 129.026 64.617 1.00 88.45 530 ALA B O 1
ATOM 7436 N N . GLY C 3 531 ? 153.452 130.520 63.266 1.00 94.32 531 GLY B N 1
ATOM 7437 C CA . GLY C 3 531 ? 154.621 131.373 63.189 1.00 94.32 531 GLY B CA 1
ATOM 7438 C C . GLY C 3 531 ? 154.887 132.087 64.500 1.00 94.32 531 GLY B C 1
ATOM 7439 O O . GLY C 3 531 ? 153.976 132.398 65.267 1.00 94.32 531 GLY B O 1
ATOM 7440 N N . TYR C 3 532 ? 156.166 132.351 64.758 1.00 99.64 532 TYR B N 1
ATOM 7441 C CA . TYR C 3 532 ? 156.571 133.008 65.994 1.00 99.64 532 TYR B CA 1
ATOM 7442 C C . TYR C 3 532 ? 156.463 134.526 65.926 1.00 99.64 532 TYR B C 1
ATOM 7443 O O . TYR C 3 532 ? 156.726 135.192 66.932 1.00 99.64 532 TYR B O 1
ATOM 7452 N N . PHE C 3 533 ? 156.091 135.084 64.777 1.00 95.73 533 PHE B N 1
ATOM 7453 C CA . PHE C 3 533 ? 155.943 136.528 64.660 1.00 95.73 533 PHE B CA 1
ATOM 7454 C C . PHE C 3 533 ? 154.790 137.020 65.526 1.00 95.73 533 PHE B C 1
ATOM 7455 O O . PHE C 3 533 ? 153.720 136.408 65.572 1.00 95.73 533 PHE B O 1
ATOM 7463 N N . GLY C 3 534 ? 155.019 138.139 66.217 1.00 84.91 534 GLY B N 1
ATOM 7464 C CA . GLY C 3 534 ? 154.001 138.667 67.112 1.00 84.91 534 GLY B CA 1
ATOM 7465 C C . GLY C 3 534 ? 152.739 139.095 66.389 1.00 84.91 534 GLY B C 1
ATOM 7466 O O . GLY C 3 534 ? 151.628 138.890 66.885 1.00 84.91 534 GLY B O 1
ATOM 7467 N N . GLY C 3 535 ? 152.889 139.694 65.208 1.00 84.47 535 GLY B N 1
ATOM 7468 C CA . GLY C 3 535 ? 151.743 140.169 64.453 1.00 84.47 535 GLY B CA 1
ATOM 7469 C C . GLY C 3 535 ? 150.871 139.076 63.871 1.00 84.47 535 GLY B C 1
ATOM 7470 O O . GLY C 3 535 ? 149.746 139.365 63.451 1.00 84.47 535 GLY B O 1
ATOM 7471 N N . LEU C 3 536 ? 151.360 137.838 63.833 1.00 85.44 536 LEU B N 1
ATOM 7472 C CA . LEU C 3 536 ? 150.598 136.717 63.299 1.00 85.44 536 LEU B CA 1
ATOM 7473 C C . LEU C 3 536 ? 150.014 135.818 64.379 1.00 85.44 536 LEU B C 1
ATOM 7474 O O . LEU C 3 536 ? 148.919 135.276 64.192 1.00 85.44 536 LEU B O 1
ATOM 7479 N N . VAL C 3 537 ? 150.704 135.660 65.506 1.00 77.40 537 VAL B N 1
ATOM 7480 C CA . VAL C 3 537 ? 150.290 134.712 66.531 1.00 77.40 537 VAL B CA 1
ATOM 7481 C C . VAL C 3 537 ? 149.775 135.388 67.799 1.00 77.40 537 VAL B C 1
ATOM 7482 O O . VAL C 3 537 ? 149.093 134.726 68.596 1.00 77.40 537 VAL B O 1
ATOM 7486 N N . SER C 3 538 ? 150.060 136.672 68.010 1.00 63.92 538 SER B N 1
ATOM 7487 C CA . SER C 3 538 ? 149.585 137.382 69.190 1.00 63.92 538 SER B CA 1
ATOM 7488 C C . SER C 3 538 ? 148.652 138.542 68.880 1.00 63.92 538 SER B C 1
ATOM 7489 O O . SER C 3 538 ? 147.836 138.897 69.732 1.00 63.92 538 SER B O 1
ATOM 7492 N N . ALA C 3 539 ? 148.762 139.149 67.700 1.00 66.17 539 ALA B N 1
ATOM 7493 C CA . ALA C 3 539 ? 147.856 140.237 67.331 1.00 66.17 539 ALA B CA 1
ATOM 7494 C C . ALA C 3 539 ? 146.393 139.810 67.273 1.00 66.17 539 ALA B C 1
ATOM 7495 O O . ALA C 3 539 ? 145.534 140.568 67.763 1.00 66.17 539 ALA B O 1
ATOM 7497 N N . PRO C 3 540 ? 146.023 138.673 66.664 1.00 69.50 540 PRO B N 1
ATOM 7498 C CA . PRO C 3 540 ? 144.610 138.264 66.726 1.00 69.50 540 PRO B CA 1
ATOM 7499 C C . PRO C 3 540 ? 144.119 138.056 68.145 1.00 69.50 540 PRO B C 1
ATOM 7500 O O . PRO C 3 540 ? 142.970 138.389 68.453 1.00 69.50 540 PRO B O 1
ATOM 7504 N N . VAL C 3 541 ? 144.968 137.520 69.023 1.00 58.33 541 VAL B N 1
ATOM 7505 C CA . VAL C 3 541 ? 144.588 137.348 70.422 1.00 58.33 541 VAL B CA 1
ATOM 7506 C C . VAL C 3 541 ? 144.342 138.704 71.063 1.00 58.33 541 VAL B C 1
ATOM 7507 O O . VAL C 3 541 ? 143.348 138.911 71.772 1.00 58.33 541 VAL B O 1
ATOM 7511 N N . PHE C 3 542 ? 145.259 139.644 70.821 1.00 53.40 542 PHE B N 1
ATOM 7512 C CA . PHE C 3 542 ? 145.110 141.010 71.309 1.00 53.40 542 PHE B CA 1
ATOM 7513 C C . PHE C 3 542 ? 143.760 141.582 70.909 1.00 53.40 542 PHE B C 1
ATOM 7514 O O . PHE C 3 542 ? 142.992 142.053 71.757 1.00 53.40 542 PHE B O 1
ATOM 7522 N N . SER C 3 543 ? 143.443 141.512 69.615 1.00 57.79 543 SER B N 1
ATOM 7523 C CA . SER C 3 543 ? 142.189 142.074 69.127 1.00 57.79 543 SER B CA 1
ATOM 7524 C C . SER C 3 543 ? 140.992 141.371 69.755 1.00 57.79 543 SER B C 1
ATOM 7525 O O . SER C 3 543 ? 140.051 142.022 70.226 1.00 57.79 543 SER B O 1
ATOM 7528 N N . LYS C 3 544 ? 141.029 140.035 69.803 1.00 51.42 544 LYS B N 1
ATOM 7529 C CA . LYS C 3 544 ? 139.882 139.274 70.287 1.00 51.42 544 LYS B CA 1
ATOM 7530 C C . LYS C 3 544 ? 139.565 139.599 71.738 1.00 51.42 544 LYS B C 1
ATOM 7531 O O . LYS C 3 544 ? 138.408 139.870 72.078 1.00 51.42 544 LYS B O 1
ATOM 7537 N N . VAL C 3 545 ? 140.571 139.574 72.616 1.00 44.18 545 VAL B N 1
ATOM 7538 C CA . VAL C 3 545 ? 140.261 139.810 74.024 1.00 44.18 545 VAL B CA 1
ATOM 7539 C C . VAL C 3 545 ? 139.976 141.288 74.270 1.00 44.18 545 VAL B C 1
ATOM 7540 O O . VAL C 3 545 ? 139.068 141.630 75.037 1.00 44.18 545 VAL B O 1
ATOM 7544 N N . MET C 3 546 ? 140.716 142.193 73.617 1.00 47.97 546 MET B N 1
ATOM 7545 C CA . MET C 3 546 ? 140.511 143.609 73.897 1.00 47.97 546 MET B CA 1
ATOM 7546 C C . MET C 3 546 ? 139.182 144.130 73.361 1.00 47.97 546 MET B C 1
ATOM 7547 O O . MET C 3 546 ? 138.636 145.083 73.926 1.00 47.97 546 MET B O 1
ATOM 7552 N N . ALA C 3 547 ? 138.629 143.526 72.307 1.00 48.73 547 ALA B N 1
ATOM 7553 C CA . ALA C 3 547 ? 137.305 143.945 71.855 1.00 48.73 547 ALA B CA 1
ATOM 7554 C C . ALA C 3 547 ? 136.276 143.784 72.968 1.00 48.73 547 ALA B C 1
ATOM 7555 O O . ALA C 3 547 ? 135.573 144.737 73.328 1.00 48.73 547 ALA B O 1
ATOM 7557 N N . GLY C 3 548 ? 136.206 142.589 73.556 1.00 46.20 548 GLY B N 1
ATOM 7558 C CA . GLY C 3 548 ? 135.306 142.382 74.677 1.00 46.20 548 GLY B CA 1
ATOM 7559 C C . GLY C 3 548 ? 135.705 143.184 75.900 1.00 46.20 548 GLY B C 1
ATOM 7560 O O . GLY C 3 548 ? 134.847 143.659 76.648 1.00 46.20 548 GLY B O 1
ATOM 7561 N N . ALA C 3 549 ? 137.013 143.349 76.120 1.00 45.64 549 ALA B N 1
ATOM 7562 C CA . ALA C 3 549 ? 137.477 144.104 77.278 1.00 45.64 549 ALA B CA 1
ATOM 7563 C C . ALA C 3 549 ? 136.990 145.543 77.227 1.00 45.64 549 ALA B C 1
ATOM 7564 O O . ALA C 3 549 ? 136.592 146.110 78.250 1.00 45.64 549 ALA B O 1
ATOM 7566 N N . LEU C 3 550 ? 137.014 146.150 76.043 1.00 51.64 550 LEU B N 1
ATOM 7567 C CA . LEU C 3 550 ? 136.497 147.501 75.896 1.00 51.64 550 LEU B CA 1
ATOM 7568 C C . LEU C 3 550 ? 134.976 147.523 75.880 1.00 51.64 550 LEU B C 1
ATOM 7569 O O . LEU C 3 550 ? 134.372 148.499 76.339 1.00 51.64 550 LEU B O 1
ATOM 7574 N N . ARG C 3 551 ? 134.341 146.473 75.353 1.00 50.39 551 ARG B N 1
ATOM 7575 C CA . ARG C 3 551 ? 132.883 146.429 75.339 1.00 50.39 551 ARG B CA 1
ATOM 7576 C C . ARG C 3 551 ? 132.318 146.409 76.756 1.00 50.39 551 ARG B C 1
ATOM 7577 O O . ARG C 3 551 ? 131.361 147.130 77.062 1.00 50.39 551 ARG B O 1
ATOM 7585 N N . LEU C 3 552 ? 132.901 145.594 77.639 1.00 42.64 552 LEU B N 1
ATOM 7586 C CA . LEU C 3 552 ? 132.429 145.557 79.019 1.00 42.64 552 LEU B CA 1
ATOM 7587 C C . LEU C 3 552 ? 132.903 146.754 79.833 1.00 42.64 552 LEU B C 1
ATOM 7588 O O . LEU C 3 552 ? 132.377 146.987 80.927 1.00 42.64 552 LEU B O 1
ATOM 7593 N N . MET C 3 553 ? 133.876 147.512 79.336 1.00 45.10 553 MET B N 1
ATOM 7594 C CA . MET C 3 553 ? 134.311 148.737 79.994 1.00 45.10 553 MET B CA 1
ATOM 7595 C C . MET C 3 553 ? 133.572 149.971 79.495 1.00 45.10 553 MET B C 1
ATOM 7596 O O . MET C 3 553 ? 133.858 151.077 79.966 1.00 45.10 553 MET B O 1
ATOM 7601 N N . ASN C 3 554 ? 132.637 149.806 78.557 1.00 55.63 554 ASN B N 1
ATOM 7602 C CA . ASN C 3 554 ? 131.748 150.879 78.111 1.00 55.63 554 ASN B CA 1
ATOM 7603 C C . ASN C 3 554 ? 132.515 152.074 77.552 1.00 55.63 554 ASN B C 1
ATOM 7604 O O . ASN C 3 554 ? 132.116 153.225 77.743 1.00 55.63 554 ASN B O 1
ATOM 7609 N N . VAL C 3 555 ? 133.616 151.814 76.863 1.00 58.67 555 VAL B N 1
ATOM 7610 C CA . VAL C 3 555 ? 134.386 152.887 76.230 1.00 58.67 555 VAL B CA 1
ATOM 7611 C C . VAL C 3 555 ? 133.848 153.109 74.819 1.00 58.67 555 VAL B C 1
ATOM 7612 O O . VAL C 3 555 ? 133.677 152.134 74.071 1.00 58.67 555 VAL B O 1
ATOM 7616 N N . PRO C 3 556 ? 133.559 154.348 74.428 1.00 66.72 556 PRO B N 1
ATOM 7617 C CA . PRO C 3 556 ? 132.983 154.581 73.108 1.00 66.72 556 PRO B CA 1
ATOM 7618 C C . PRO C 3 556 ? 133.957 154.191 72.015 1.00 66.72 556 PRO B C 1
ATOM 7619 O O . PRO C 3 556 ? 135.187 154.270 72.195 1.00 66.72 556 PRO B O 1
ATOM 7623 N N . PRO C 3 557 ? 133.453 153.756 70.862 1.00 71.01 557 PRO B N 1
ATOM 7624 C CA . PRO C 3 557 ? 134.338 153.420 69.744 1.00 71.01 557 PRO B CA 1
ATOM 7625 C C . PRO C 3 557 ? 134.990 154.661 69.156 1.00 71.01 557 PRO B C 1
ATOM 7626 O O . PRO C 3 557 ? 134.493 155.783 69.280 1.00 71.01 557 PRO B O 1
ATOM 7630 N N . ASP C 3 558 ? 136.130 154.439 68.498 1.00 72.99 558 ASP B N 1
ATOM 7631 C CA . ASP C 3 558 ? 136.869 155.536 67.889 1.00 72.99 558 ASP B CA 1
ATOM 7632 C C . ASP C 3 558 ? 137.339 155.225 66.472 1.00 72.99 558 ASP B C 1
ATOM 7633 O O . ASP C 3 558 ? 138.214 155.935 65.959 1.00 72.99 558 ASP B O 1
ATOM 7638 N N . ASN C 3 559 ? 136.797 154.198 65.825 1.00 74.93 559 ASN B N 1
ATOM 7639 C CA . ASN C 3 559 ? 137.210 153.853 64.470 1.00 74.93 559 ASN B CA 1
ATOM 7640 C C . ASN C 3 559 ? 136.219 154.383 63.438 1.00 74.93 559 ASN B C 1
ATOM 7641 O O . ASN C 3 559 ? 135.083 154.722 63.771 1.00 74.93 559 ASN B O 1
ATOM 7646 N N . PRO D 4 6 ? 146.897 165.068 159.986 1.00 52.93 6 PRO D N 1
ATOM 7647 C CA . PRO D 4 6 ? 148.234 164.788 159.452 1.00 52.93 6 PRO D CA 1
ATOM 7648 C C . PRO D 4 6 ? 148.366 163.355 158.950 1.00 52.93 6 PRO D C 1
ATOM 7649 O O . PRO D 4 6 ? 147.531 162.909 158.162 1.00 52.93 6 PRO D O 1
ATOM 7653 N N . TYR D 4 7 ? 149.421 162.667 159.396 1.00 49.92 7 TYR D N 1
ATOM 7654 C CA . TYR D 4 7 ? 149.650 161.251 159.123 1.00 49.92 7 TYR D CA 1
ATOM 7655 C C . TYR D 4 7 ? 149.977 160.981 157.658 1.00 49.92 7 TYR D C 1
ATOM 7656 O O . TYR D 4 7 ? 149.589 161.745 156.768 1.00 49.92 7 TYR D O 1
ATOM 7665 N N . TRP D 4 8 ? 150.699 159.890 157.404 1.00 44.27 8 TRP D N 1
ATOM 7666 C CA . TRP D 4 8 ? 150.956 159.425 156.048 1.00 44.27 8 TRP D CA 1
ATOM 7667 C C . TRP D 4 8 ? 149.737 158.768 155.417 1.00 44.27 8 TRP D C 1
ATOM 7668 O O . TRP D 4 8 ? 149.774 158.440 154.223 1.00 44.27 8 TRP D O 1
ATOM 7679 N N . LEU D 4 9 ? 148.671 158.559 156.195 1.00 40.82 9 LEU D N 1
ATOM 7680 C CA . LEU D 4 9 ? 147.456 157.970 155.650 1.00 40.82 9 LEU D CA 1
ATOM 7681 C C . LEU D 4 9 ? 146.891 158.809 154.516 1.00 40.82 9 LEU D C 1
ATOM 7682 O O . LEU D 4 9 ? 146.320 158.260 153.572 1.00 40.82 9 LEU D O 1
ATOM 7687 N N . PHE D 4 10 ? 147.041 160.133 154.585 1.00 40.65 10 PHE D N 1
ATOM 7688 C CA . PHE D 4 10 ? 146.585 160.975 153.484 1.00 40.65 10 PHE D CA 1
ATOM 7689 C C . PHE D 4 10 ? 147.336 160.654 152.199 1.00 40.65 10 PHE D C 1
ATOM 7690 O O . PHE D 4 10 ? 146.726 160.525 151.132 1.00 40.65 10 PHE D O 1
ATOM 7698 N N . VAL D 4 11 ? 148.658 160.503 152.287 1.00 39.77 11 VAL D N 1
ATOM 7699 C CA . VAL D 4 11 ? 149.453 160.166 151.109 1.00 39.77 11 VAL D CA 1
ATOM 7700 C C . VAL D 4 11 ? 149.055 158.797 150.575 1.00 39.77 11 VAL D C 1
ATOM 7701 O O . VAL D 4 11 ? 148.887 158.606 149.363 1.00 39.77 11 VAL D O 1
ATOM 7705 N N . VAL D 4 12 ? 148.896 157.823 151.474 1.00 36.19 12 VAL D N 1
ATOM 7706 C CA . VAL D 4 12 ? 148.554 156.467 151.048 1.00 36.19 12 VAL D CA 1
ATOM 7707 C C . VAL D 4 12 ? 147.194 156.450 150.361 1.00 36.19 12 VAL D C 1
ATOM 7708 O O . VAL D 4 12 ? 147.023 155.847 149.293 1.00 36.19 12 VAL D O 1
ATOM 7712 N N . LEU D 4 13 ? 146.206 157.120 150.960 1.00 35.21 13 LEU D N 1
ATOM 7713 C CA . LEU D 4 13 ? 144.868 157.155 150.383 1.00 35.21 13 LEU D CA 1
ATOM 7714 C C . LEU D 4 13 ? 144.855 157.890 149.051 1.00 35.21 13 LEU D C 1
ATOM 7715 O O . LEU D 4 13 ? 144.165 157.470 148.120 1.00 35.21 13 LEU D O 1
ATOM 7720 N N . ILE D 4 14 ? 145.607 158.988 148.937 1.00 33.79 14 ILE D N 1
ATOM 7721 C CA . ILE D 4 14 ? 145.651 159.721 147.675 1.00 33.79 14 ILE D CA 1
ATOM 7722 C C . ILE D 4 14 ? 146.264 158.858 146.580 1.00 33.79 14 ILE D C 1
ATOM 7723 O O . ILE D 4 14 ? 145.742 158.789 145.459 1.00 33.79 14 ILE D O 1
ATOM 7728 N N . LEU D 4 15 ? 147.370 158.176 146.887 1.00 32.84 15 LEU D N 1
ATOM 7729 C CA . LEU D 4 15 ? 148.011 157.322 145.892 1.00 32.84 15 LEU D CA 1
ATOM 7730 C C . LEU D 4 15 ? 147.089 156.181 145.474 1.00 32.84 15 LEU D C 1
ATOM 7731 O O . LEU D 4 15 ? 146.943 155.889 144.279 1.00 32.84 15 LEU D O 1
ATOM 7736 N N . ALA D 4 16 ? 146.449 155.528 146.449 1.00 29.16 16 ALA D N 1
ATOM 7737 C CA . ALA D 4 16 ? 145.556 154.420 146.130 1.00 29.16 16 ALA D CA 1
ATOM 7738 C C . ALA D 4 16 ? 144.351 154.891 145.326 1.00 29.16 16 ALA D C 1
ATOM 7739 O O . ALA D 4 16 ? 143.932 154.218 144.378 1.00 29.16 16 ALA D O 1
ATOM 7741 N N . LEU D 4 17 ? 143.781 156.042 145.689 1.00 26.69 17 LEU D N 1
ATOM 7742 C CA . LEU D 4 17 ? 142.638 156.569 144.957 1.00 26.69 17 LEU D CA 1
ATOM 7743 C C . LEU D 4 17 ? 143.017 156.915 143.526 1.00 26.69 17 LEU D C 1
ATOM 7744 O O . LEU D 4 17 ? 142.266 156.619 142.591 1.00 26.69 17 LEU D O 1
ATOM 7749 N N . ALA D 4 18 ? 144.182 157.538 143.332 1.00 25.89 18 ALA D N 1
ATOM 7750 C CA . ALA D 4 18 ? 144.624 157.856 141.979 1.00 25.89 18 ALA D CA 1
ATOM 7751 C C . ALA D 4 18 ? 144.830 156.591 141.158 1.00 25.89 18 ALA D C 1
ATOM 7752 O O . ALA D 4 18 ? 144.388 156.513 140.005 1.00 25.89 18 ALA D O 1
ATOM 7754 N N . GLY D 4 19 ? 145.481 155.580 141.740 1.00 24.00 19 GLY D N 1
ATOM 7755 C CA . GLY D 4 19 ? 145.694 154.339 141.011 1.00 24.00 19 GLY D CA 1
ATOM 7756 C C . GLY D 4 19 ? 144.398 153.637 140.651 1.00 24.00 19 GLY D C 1
ATOM 7757 O O . GLY D 4 19 ? 144.241 153.129 139.536 1.00 24.00 19 GLY D O 1
ATOM 7758 N N . LEU D 4 20 ? 143.444 153.610 141.584 1.00 24.49 20 LEU D N 1
ATOM 7759 C CA . LEU D 4 20 ? 142.188 152.920 141.319 1.00 24.49 20 LEU D CA 1
ATOM 7760 C C . LEU D 4 20 ? 141.332 153.687 140.320 1.00 24.49 20 LEU D C 1
ATOM 7761 O O . LEU D 4 20 ? 140.652 153.079 139.489 1.00 24.49 20 LEU D O 1
ATOM 7766 N N . GLN D 4 21 ? 141.362 155.021 140.364 1.00 22.01 21 GLN D N 1
ATOM 7767 C CA . GLN D 4 21 ? 140.653 155.793 139.349 1.00 22.01 21 GLN D CA 1
ATOM 7768 C C . GLN D 4 21 ? 141.290 155.604 137.978 1.00 22.01 21 GLN D C 1
ATOM 7769 O O . GLN D 4 21 ? 140.588 155.567 136.959 1.00 22.01 21 GLN D O 1
ATOM 7775 N N . TYR D 4 22 ? 142.619 155.480 137.936 1.00 23.77 22 TYR D N 1
ATOM 7776 C CA . TYR D 4 22 ? 143.297 155.156 136.686 1.00 23.77 22 TYR D CA 1
ATOM 7777 C C . TYR D 4 22 ? 142.817 153.818 136.142 1.00 23.77 22 TYR D C 1
ATOM 7778 O O . TYR D 4 22 ? 142.445 153.708 134.969 1.00 23.77 22 TYR D O 1
ATOM 7787 N N . ARG D 4 23 ? 142.809 152.787 136.988 1.00 20.53 23 ARG D N 1
ATOM 7788 C CA . ARG D 4 23 ? 142.348 151.476 136.544 1.00 20.53 23 ARG D CA 1
ATOM 7789 C C . ARG D 4 23 ? 140.855 151.454 136.238 1.00 20.53 23 ARG D C 1
ATOM 7790 O O . ARG D 4 23 ? 140.394 150.555 135.528 1.00 20.53 23 ARG D O 1
ATOM 7798 N N . LEU D 4 24 ? 140.092 152.416 136.758 1.00 19.87 24 LEU D N 1
ATOM 7799 C CA . LEU D 4 24 ? 138.651 152.435 136.533 1.00 19.87 24 LEU D CA 1
ATOM 7800 C C . LEU D 4 24 ? 138.283 153.147 135.238 1.00 19.87 24 LEU D C 1
ATOM 7801 O O . LEU D 4 24 ? 137.362 152.718 134.535 1.00 19.87 24 LEU D O 1
ATOM 7806 N N . TRP D 4 25 ? 138.974 154.238 134.906 1.00 20.18 25 TRP D N 1
ATOM 7807 C CA . TRP D 4 25 ? 138.600 155.029 133.740 1.00 20.18 25 TRP D CA 1
ATOM 7808 C C . TRP D 4 25 ? 139.412 154.707 132.493 1.00 20.18 25 TRP D C 1
ATOM 7809 O O . TRP D 4 25 ? 138.906 154.903 131.383 1.00 20.18 25 TRP D O 1
ATOM 7820 N N . VAL D 4 26 ? 140.648 154.227 132.635 1.00 22.40 26 VAL D N 1
ATOM 7821 C CA . VAL D 4 26 ? 141.489 153.894 131.492 1.00 22.40 26 VAL D CA 1
ATOM 7822 C C . VAL D 4 26 ? 142.078 152.505 131.693 1.00 22.40 26 VAL D C 1
ATOM 7823 O O . VAL D 4 26 ? 142.094 151.962 132.799 1.00 22.40 26 VAL D O 1
ATOM 7827 N N . GLY D 4 27 ? 142.554 151.927 130.598 1.00 26.70 27 GLY D N 1
ATOM 7828 C CA . GLY D 4 27 ? 143.205 150.636 130.652 1.00 26.70 27 GLY D CA 1
ATOM 7829 C C . GLY D 4 27 ? 142.246 149.476 130.486 1.00 26.70 27 GLY D C 1
ATOM 7830 O O . GLY D 4 27 ? 141.061 149.627 130.172 1.00 26.70 27 GLY D O 1
ATOM 7831 N N . ASP D 4 28 ? 142.790 148.281 130.704 1.00 29.46 28 ASP D N 1
ATOM 7832 C CA . ASP D 4 28 ? 142.002 147.062 130.594 1.00 29.46 28 ASP D CA 1
ATOM 7833 C C . ASP D 4 28 ? 141.028 146.956 131.762 1.00 29.46 28 ASP D C 1
ATOM 7834 O O . ASP D 4 28 ? 141.394 147.204 132.915 1.00 29.46 28 ASP D O 1
ATOM 7839 N N . GLY D 4 29 ? 139.787 146.584 131.461 1.00 24.25 29 GLY D N 1
ATOM 7840 C CA . GLY D 4 29 ? 138.774 146.471 132.489 1.00 24.25 29 GLY D CA 1
ATOM 7841 C C . GLY D 4 29 ? 138.225 147.785 132.990 1.00 24.25 29 GLY D C 1
ATOM 7842 O O . GLY D 4 29 ? 137.647 147.826 134.080 1.00 24.25 29 GLY D O 1
ATOM 7843 N N . SER D 4 30 ? 138.387 148.864 132.231 1.00 20.65 30 SER D N 1
ATOM 7844 C CA . SER D 4 30 ? 137.894 150.169 132.632 1.00 20.65 30 SER D CA 1
ATOM 7845 C C . SER D 4 30 ? 136.468 150.381 132.126 1.00 20.65 30 SER D C 1
ATOM 7846 O O . SER D 4 30 ? 135.859 149.502 131.514 1.00 20.65 30 SER D O 1
ATOM 7849 N N . LEU D 4 31 ? 135.923 151.570 132.395 1.00 20.70 31 LEU D N 1
ATOM 7850 C CA . LEU D 4 31 ? 134.649 151.948 131.793 1.00 20.70 31 LEU D CA 1
ATOM 7851 C C . LEU D 4 31 ? 134.815 152.281 130.318 1.00 20.70 31 LEU D C 1
ATOM 7852 O O . LEU D 4 31 ? 133.871 152.122 129.532 1.00 20.70 31 LEU D O 1
ATOM 7857 N N . ALA D 4 32 ? 136.004 152.744 129.925 1.00 21.24 32 ALA D N 1
ATOM 7858 C CA . ALA D 4 32 ? 136.278 152.975 128.513 1.00 21.24 32 ALA D CA 1
ATOM 7859 C C . ALA D 4 32 ? 136.171 151.681 127.721 1.00 21.24 32 ALA D C 1
ATOM 7860 O O . ALA D 4 32 ? 135.597 151.659 126.627 1.00 21.24 32 ALA D O 1
ATOM 7862 N N . GLN D 4 33 ? 136.705 150.584 128.264 1.00 20.83 33 GLN D N 1
ATOM 7863 C CA . GLN D 4 33 ? 136.561 149.298 127.594 1.00 20.83 33 GLN D CA 1
ATOM 7864 C C . GLN D 4 33 ? 135.118 148.812 127.617 1.00 20.83 33 GLN D C 1
ATOM 7865 O O . GLN D 4 33 ? 134.691 148.117 126.692 1.00 20.83 33 GLN D O 1
ATOM 7871 N N . VAL D 4 34 ? 134.349 149.169 128.648 1.00 20.98 34 VAL D N 1
ATOM 7872 C CA . VAL D 4 34 ? 132.929 148.823 128.663 1.00 20.98 34 VAL D CA 1
ATOM 7873 C C . VAL D 4 34 ? 132.209 149.508 127.509 1.00 20.98 34 VAL D C 1
ATOM 7874 O O . VAL D 4 34 ? 131.418 148.888 126.787 1.00 20.98 34 VAL D O 1
ATOM 7878 N N . ARG D 4 35 ? 132.479 150.801 127.315 1.00 22.69 35 ARG D N 1
ATOM 7879 C CA . ARG D 4 35 ? 131.886 151.522 126.192 1.00 22.69 35 ARG D CA 1
ATOM 7880 C C . ARG D 4 35 ? 132.363 150.957 124.860 1.00 22.69 35 ARG D C 1
ATOM 7881 O O . ARG D 4 35 ? 131.580 150.838 123.907 1.00 22.69 35 ARG D O 1
ATOM 7889 N N . ASP D 4 36 ? 133.627 150.610 124.775 1.00 21.70 36 ASP D N 1
ATOM 7890 C CA . ASP D 4 36 ? 134.087 150.015 123.554 1.00 21.70 36 ASP D CA 1
ATOM 7891 C C . ASP D 4 36 ? 133.273 148.792 123.290 1.00 21.70 36 ASP D C 1
ATOM 7892 O O . ASP D 4 36 ? 132.585 148.703 122.287 1.00 21.70 36 ASP D O 1
ATOM 7897 N N . LEU D 4 37 ? 133.291 147.859 124.211 1.00 18.85 37 LEU D N 1
ATOM 7898 C CA . LEU D 4 37 ? 132.641 146.580 123.962 1.00 18.85 37 LEU D CA 1
ATOM 7899 C C . LEU D 4 37 ? 131.157 146.746 123.671 1.00 18.85 37 LEU D C 1
ATOM 7900 O O . LEU D 4 37 ? 130.599 145.971 122.893 1.00 18.85 37 LEU D O 1
ATOM 7905 N N . GLN D 4 38 ? 130.501 147.745 124.266 1.00 20.49 38 GLN D N 1
ATOM 7906 C CA . GLN D 4 38 ? 129.110 148.012 123.908 1.00 20.49 38 GLN D CA 1
ATOM 7907 C C . GLN D 4 38 ? 128.993 148.467 122.456 1.00 20.49 38 GLN D C 1
ATOM 7908 O O . GLN D 4 38 ? 128.095 148.024 121.724 1.00 20.49 38 GLN D O 1
ATOM 7914 N N . LYS D 4 39 ? 129.899 149.347 122.022 1.00 21.63 39 LYS D N 1
ATOM 7915 C CA . LYS D 4 39 ? 129.913 149.768 120.625 1.00 21.63 39 LYS D CA 1
ATOM 7916 C C . LYS D 4 39 ? 130.180 148.588 119.701 1.00 21.63 39 LYS D C 1
ATOM 7917 O O . LYS D 4 39 ? 129.551 148.462 118.642 1.00 21.63 39 LYS D O 1
ATOM 7923 N N . GLN D 4 40 ? 131.115 147.716 120.083 1.00 18.57 40 GLN D N 1
ATOM 7924 C CA . GLN D 4 40 ? 131.404 146.536 119.277 1.00 18.57 40 GLN D CA 1
ATOM 7925 C C . GLN D 4 40 ? 130.201 145.604 119.218 1.00 18.57 40 GLN D C 1
ATOM 7926 O O . GLN D 4 40 ? 129.929 145.001 118.177 1.00 18.57 40 GLN D O 1
ATOM 7932 N N . ILE D 4 41 ? 129.469 145.475 120.326 1.00 20.43 41 ILE D N 1
ATOM 7933 C CA . ILE D 4 41 ? 128.261 144.655 120.341 1.00 20.43 41 ILE D CA 1
ATOM 7934 C C . ILE D 4 41 ? 127.236 145.204 119.360 1.00 20.43 41 ILE D C 1
ATOM 7935 O O . ILE D 4 41 ? 126.637 144.458 118.577 1.00 20.43 41 ILE D O 1
ATOM 7940 N N . ALA D 4 42 ? 127.017 146.521 119.389 1.00 21.12 42 ALA D N 1
ATOM 7941 C CA . ALA D 4 42 ? 126.043 147.122 118.480 1.00 21.12 42 ALA D CA 1
ATOM 7942 C C . ALA D 4 42 ? 126.464 146.943 117.024 1.00 21.12 42 ALA D C 1
ATOM 7943 O O . ALA D 4 42 ? 125.649 146.569 116.165 1.00 21.12 42 ALA D O 1
ATOM 7945 N N . ASP D 4 43 ? 127.741 147.198 116.730 1.00 21.37 43 ASP D N 1
ATOM 7946 C CA . ASP D 4 43 ? 128.232 147.060 115.363 1.00 21.37 43 ASP D CA 1
ATOM 7947 C C . ASP D 4 43 ? 128.123 145.620 114.881 1.00 21.37 43 ASP D C 1
ATOM 7948 O O . ASP D 4 43 ? 127.707 145.365 113.743 1.00 21.37 43 ASP D O 1
ATOM 7953 N N . GLN D 4 44 ? 128.482 144.662 115.737 1.00 19.78 44 GLN D N 1
ATOM 7954 C CA . GLN D 4 44 ? 128.410 143.260 115.356 1.00 19.78 44 GLN D CA 1
ATOM 7955 C C . GLN D 4 44 ? 126.972 142.798 115.191 1.00 19.78 44 GLN D C 1
ATOM 7956 O O . GLN D 4 44 ? 126.697 141.957 114.336 1.00 19.78 44 GLN D O 1
ATOM 7962 N N . HIS D 4 45 ? 126.040 143.331 115.984 1.00 21.97 45 HIS D N 1
ATOM 7963 C CA . HIS D 4 45 ? 124.637 142.977 115.793 1.00 21.97 45 HIS D CA 1
ATOM 7964 C C . HIS D 4 45 ? 124.112 143.504 114.463 1.00 21.97 45 HIS D C 1
ATOM 7965 O O . HIS D 4 45 ? 123.388 142.796 113.749 1.00 21.97 45 HIS D O 1
ATOM 7972 N N . GLY D 4 46 ? 124.465 144.742 114.112 1.00 20.30 46 GLY D N 1
ATOM 7973 C CA . GLY D 4 46 ? 124.085 145.253 112.802 1.00 20.30 46 GLY D CA 1
ATOM 7974 C C . GLY D 4 46 ? 124.670 144.427 111.671 1.00 20.30 46 GLY D C 1
ATOM 7975 O O . GLY D 4 46 ? 123.972 144.079 110.707 1.00 20.30 46 GLY D O 1
ATOM 7976 N N . GLU D 4 47 ? 125.955 144.085 111.783 1.00 19.73 47 GLU D N 1
ATOM 7977 C CA . GLU D 4 47 ? 126.586 143.234 110.783 1.00 19.73 47 GLU D CA 1
ATOM 7978 C C . GLU D 4 47 ? 125.904 141.875 110.710 1.00 19.73 47 GLU D C 1
ATOM 7979 O O . GLU D 4 47 ? 125.748 141.313 109.624 1.00 19.73 47 GLU D O 1
ATOM 7985 N N . ASN D 4 48 ? 125.493 141.330 111.857 1.00 17.87 48 ASN D N 1
ATOM 7986 C CA . ASN D 4 48 ? 124.820 140.037 111.866 1.00 17.87 48 ASN D CA 1
ATOM 7987 C C . ASN D 4 48 ? 123.483 140.104 111.147 1.00 17.87 48 ASN D C 1
ATOM 7988 O O . ASN D 4 48 ? 123.131 139.183 110.404 1.00 17.87 48 ASN D O 1
ATOM 7993 N N . GLU D 4 49 ? 122.715 141.176 111.359 1.00 20.60 49 GLU D N 1
ATOM 7994 C CA . GLU D 4 49 ? 121.459 141.307 110.624 1.00 20.60 49 GLU D CA 1
ATOM 7995 C C . GLU D 4 49 ? 121.711 141.405 109.123 1.00 20.60 49 GLU D C 1
ATOM 7996 O O . GLU D 4 49 ? 121.017 140.759 108.323 1.00 20.60 49 GLU D O 1
ATOM 8002 N N . ARG D 4 50 ? 122.714 142.193 108.722 1.00 20.17 50 ARG D N 1
ATOM 8003 C CA . ARG D 4 50 ? 123.025 142.299 107.298 1.00 20.17 50 ARG D CA 1
ATOM 8004 C C . ARG D 4 50 ? 123.432 140.948 106.716 1.00 20.17 50 ARG D C 1
ATOM 8005 O O . ARG D 4 50 ? 122.974 140.564 105.631 1.00 20.17 50 ARG D O 1
ATOM 8013 N N . LEU D 4 51 ? 124.285 140.207 107.429 1.00 17.68 51 LEU D N 1
ATOM 8014 C CA . LEU D 4 51 ? 124.737 138.908 106.943 1.00 17.68 51 LEU D CA 1
ATOM 8015 C C . LEU D 4 51 ? 123.591 137.909 106.868 1.00 17.68 51 LEU D C 1
ATOM 8016 O O . LEU D 4 51 ? 123.516 137.119 105.922 1.00 17.68 51 LEU D O 1
ATOM 8021 N N . LEU D 4 52 ? 122.696 137.914 107.857 1.00 19.16 52 LEU D N 1
ATOM 8022 C CA . LEU D 4 52 ? 121.594 136.962 107.850 1.00 19.16 52 LEU D CA 1
ATOM 8023 C C . LEU D 4 52 ? 120.537 137.311 106.814 1.00 19.16 52 LEU D C 1
ATOM 8024 O O . LEU D 4 52 ? 119.765 136.432 106.421 1.00 19.16 52 LEU D O 1
ATOM 8029 N N . GLU D 4 53 ? 120.472 138.568 106.372 1.00 23.49 53 GLU D N 1
ATOM 8030 C CA . GLU D 4 53 ? 119.626 138.869 105.220 1.00 23.49 53 GLU D CA 1
ATOM 8031 C C . GLU D 4 53 ? 120.300 138.456 103.914 1.00 23.49 53 GLU D C 1
ATOM 8032 O O . GLU D 4 53 ? 119.649 137.900 103.016 1.00 23.49 53 GLU D O 1
ATOM 8038 N N . ARG D 4 54 ? 121.607 138.709 103.802 1.00 18.52 54 ARG D N 1
ATOM 8039 C CA . ARG D 4 54 ? 122.335 138.357 102.588 1.00 18.52 54 ARG D CA 1
ATOM 8040 C C . ARG D 4 54 ? 122.348 136.848 102.367 1.00 18.52 54 ARG D C 1
ATOM 8041 O O . ARG D 4 54 ? 122.231 136.377 101.228 1.00 18.52 54 ARG D O 1
ATOM 8049 N N . ASN D 4 55 ? 122.495 136.074 103.445 1.00 19.94 55 ASN D N 1
ATOM 8050 C CA . ASN D 4 55 ? 122.477 134.620 103.325 1.00 19.94 55 ASN D CA 1
ATOM 8051 C C . ASN D 4 55 ? 121.128 134.122 102.830 1.00 19.94 55 ASN D C 1
ATOM 8052 O O . ASN D 4 55 ? 121.066 133.209 102.000 1.00 19.94 55 ASN D O 1
ATOM 8057 N N . ARG D 4 56 ? 120.033 134.699 103.332 1.00 25.05 56 ARG D N 1
ATOM 8058 C CA . ARG D 4 56 ? 118.713 134.307 102.849 1.00 25.05 56 ARG D CA 1
ATOM 8059 C C . ARG D 4 56 ? 118.552 134.636 101.372 1.00 25.05 56 ARG D C 1
ATOM 8060 O O . ARG D 4 56 ? 118.008 133.833 100.600 1.00 25.05 56 ARG D O 1
ATOM 8068 N N . ILE D 4 57 ? 119.019 135.818 100.960 1.00 26.71 57 ILE D N 1
ATOM 8069 C CA . ILE D 4 57 ? 118.910 136.199 99.554 1.00 26.71 57 ILE D CA 1
ATOM 8070 C C . ILE D 4 57 ? 119.692 135.228 98.677 1.00 26.71 57 ILE D C 1
ATOM 8071 O O . ILE D 4 57 ? 119.199 134.771 97.636 1.00 26.71 57 ILE D O 1
ATOM 8076 N N . LEU D 4 58 ? 120.914 134.881 99.089 1.00 28.13 58 LEU D N 1
ATOM 8077 C CA . LEU D 4 58 ? 121.718 133.945 98.307 1.00 28.13 58 LEU D CA 1
ATOM 8078 C C . LEU D 4 58 ? 121.094 132.554 98.286 1.00 28.13 58 LEU D C 1
ATOM 8079 O O . LEU D 4 58 ? 121.157 131.856 97.267 1.00 28.13 58 LEU D O 1
ATOM 8084 N N . GLU D 4 59 ? 120.498 132.127 99.402 1.00 31.76 59 GLU D N 1
ATOM 8085 C CA . GLU D 4 59 ? 119.836 130.828 99.435 1.00 31.76 59 GLU D CA 1
ATOM 8086 C C . GLU D 4 59 ? 118.667 130.784 98.461 1.00 31.76 59 GLU D C 1
ATOM 8087 O O . GLU D 4 59 ? 118.487 129.797 97.736 1.00 31.76 59 GLU D O 1
ATOM 8093 N N . ALA D 4 60 ? 117.866 131.849 98.424 1.00 34.12 60 ALA D N 1
ATOM 8094 C CA . ALA D 4 60 ? 116.770 131.902 97.461 1.00 34.12 60 ALA D CA 1
ATOM 8095 C C . ALA D 4 60 ? 117.293 131.930 96.032 1.00 34.12 60 ALA D C 1
ATOM 8096 O O . ALA D 4 60 ? 116.697 131.322 95.134 1.00 34.12 60 ALA D O 1
ATOM 8098 N N . GLU D 4 61 ? 118.400 132.640 95.798 1.00 38.92 61 GLU D N 1
ATOM 8099 C CA . GLU D 4 61 ? 118.984 132.668 94.461 1.00 38.92 61 GLU D CA 1
ATOM 8100 C C . GLU D 4 61 ? 119.434 131.279 94.028 1.00 38.92 61 GLU D C 1
ATOM 8101 O O . GLU D 4 61 ? 119.210 130.875 92.882 1.00 38.92 61 GLU D O 1
ATOM 8107 N N . VAL D 4 62 ? 120.060 130.529 94.936 1.00 40.87 62 VAL D N 1
ATOM 8108 C CA . VAL D 4 62 ? 120.463 129.158 94.627 1.00 40.87 62 VAL D CA 1
ATOM 8109 C C . VAL D 4 62 ? 119.240 128.295 94.343 1.00 40.87 62 VAL D C 1
ATOM 8110 O O . VAL D 4 62 ? 119.219 127.509 93.384 1.00 40.87 62 VAL D O 1
ATOM 8114 N N . ALA D 4 63 ? 118.199 128.431 95.169 1.00 45.33 63 ALA D N 1
ATOM 8115 C CA . ALA D 4 63 ? 116.995 127.629 94.980 1.00 45.33 63 ALA D CA 1
ATOM 8116 C C . ALA D 4 63 ? 116.359 127.901 93.624 1.00 45.33 63 ALA D C 1
ATOM 8117 O O . ALA D 4 63 ? 115.902 126.972 92.948 1.00 45.33 63 ALA D O 1
ATOM 8119 N N . GLU D 4 64 ? 116.320 129.168 93.207 1.00 55.69 64 GLU D N 1
ATOM 8120 C CA . GLU D 4 64 ? 115.769 129.482 91.892 1.00 55.69 64 GLU D CA 1
ATOM 8121 C C . GLU D 4 64 ? 116.696 129.005 90.779 1.00 55.69 64 GLU D C 1
ATOM 8122 O O . GLU D 4 64 ? 116.229 128.604 89.707 1.00 55.69 64 GLU D O 1
ATOM 8128 N N . LEU D 4 65 ? 118.011 129.045 91.010 1.00 52.03 65 LEU D N 1
ATOM 8129 C CA . LEU D 4 65 ? 118.954 128.447 90.070 1.00 52.03 65 LEU D CA 1
ATOM 8130 C C . LEU D 4 65 ? 118.671 126.971 89.849 1.00 52.03 65 LEU D C 1
ATOM 8131 O O . LEU D 4 65 ? 118.849 126.466 88.735 1.00 52.03 65 LEU D O 1
ATOM 8136 N N . LYS D 4 66 ? 118.237 126.264 90.892 1.00 51.69 66 LYS D N 1
ATOM 8137 C CA . LYS D 4 66 ? 117.972 124.838 90.742 1.00 51.69 66 LYS D CA 1
ATOM 8138 C C . LYS D 4 66 ? 116.817 124.553 89.788 1.00 51.69 66 LYS D C 1
ATOM 8139 O O . LYS D 4 66 ? 116.723 123.434 89.272 1.00 51.69 66 LYS D O 1
ATOM 8145 N N . LYS D 4 67 ? 115.937 125.525 89.539 1.00 56.36 67 LYS D N 1
ATOM 8146 C CA . LYS D 4 67 ? 114.785 125.297 88.671 1.00 56.36 67 LYS D CA 1
ATOM 8147 C C . LYS D 4 67 ? 114.511 126.394 87.648 1.00 56.36 67 LYS D C 1
ATOM 8148 O O . LYS D 4 67 ? 113.844 126.109 86.646 1.00 56.36 67 LYS D O 1
ATOM 8154 N N . GLY D 4 68 ? 114.988 127.623 87.851 1.00 65.20 68 GLY D N 1
ATOM 8155 C CA . GLY D 4 68 ? 114.600 128.748 87.033 1.00 65.20 68 GLY D CA 1
ATOM 8156 C C . GLY D 4 68 ? 115.714 129.285 86.147 1.00 65.20 68 GLY D C 1
ATOM 8157 O O . GLY D 4 68 ? 116.859 128.839 86.174 1.00 65.20 68 GLY D O 1
ATOM 8158 N N . THR D 4 69 ? 115.336 130.277 85.339 1.00 72.10 69 THR D N 1
ATOM 8159 C CA . THR D 4 69 ? 116.249 130.926 84.409 1.00 72.10 69 THR D CA 1
ATOM 8160 C C . THR D 4 69 ? 116.372 132.427 84.632 1.00 72.10 69 THR D C 1
ATOM 8161 O O . THR D 4 69 ? 117.127 133.082 83.904 1.00 72.10 69 THR D O 1
ATOM 8165 N N . GLU D 4 70 ? 115.649 132.993 85.602 1.00 73.39 70 GLU D N 1
ATOM 8166 C CA . GLU D 4 70 ? 115.728 134.432 85.838 1.00 73.39 70 GLU D CA 1
ATOM 8167 C C . GLU D 4 70 ? 117.129 134.847 86.266 1.00 73.39 70 GLU D C 1
ATOM 8168 O O . GLU D 4 70 ? 117.651 135.869 85.805 1.00 73.39 70 GLU D O 1
ATOM 8174 N N . THR D 4 71 ? 117.752 134.068 87.153 1.00 71.39 71 THR D N 1
ATOM 8175 C CA . THR D 4 71 ? 119.104 134.391 87.597 1.00 71.39 71 THR D CA 1
ATOM 8176 C C . THR D 4 71 ? 120.103 134.266 86.456 1.00 71.39 71 THR D C 1
ATOM 8177 O O . THR D 4 71 ? 121.024 135.082 86.340 1.00 71.39 71 THR D O 1
ATOM 8181 N N . VAL D 4 72 ? 119.947 133.241 85.616 1.00 78.71 72 VAL D N 1
ATOM 8182 C CA . VAL D 4 72 ? 120.824 133.087 84.459 1.00 78.71 72 VAL D CA 1
ATOM 8183 C C . VAL D 4 72 ? 120.688 134.287 83.533 1.00 78.71 72 VAL D C 1
ATOM 8184 O O . VAL D 4 72 ? 121.687 134.835 83.050 1.00 78.71 72 VAL D O 1
ATOM 8188 N N . GLU D 4 73 ? 119.450 134.720 83.282 1.00 85.71 73 GLU D N 1
ATOM 8189 C CA . GLU D 4 73 ? 119.227 135.895 82.446 1.00 85.71 73 GLU D CA 1
ATOM 8190 C C . GLU D 4 73 ? 119.868 137.136 83.051 1.00 85.71 73 GLU D C 1
ATOM 8191 O O . GLU D 4 73 ? 120.531 137.906 82.347 1.00 85.71 73 GLU D O 1
ATOM 8197 N N . GLU D 4 74 ? 119.685 137.345 84.357 1.00 86.17 74 GLU D N 1
ATOM 8198 C CA . GLU D 4 74 ? 120.239 138.534 84.997 1.00 86.17 74 GLU D CA 1
ATOM 8199 C C . GLU D 4 74 ? 121.762 138.527 84.956 1.00 86.17 74 GLU D C 1
ATOM 8200 O O . GLU D 4 74 ? 122.387 139.560 84.691 1.00 86.17 74 GLU D O 1
ATOM 8206 N N . ARG D 4 75 ? 122.379 137.372 85.217 1.00 85.12 75 ARG D N 1
ATOM 8207 C CA . ARG D 4 75 ? 123.834 137.292 85.180 1.00 85.12 75 ARG D CA 1
ATOM 8208 C C . ARG D 4 75 ? 124.364 137.486 83.765 1.00 85.12 75 ARG D C 1
ATOM 8209 O O . ARG D 4 75 ? 125.399 138.134 83.569 1.00 85.12 75 ARG D O 1
ATOM 8217 N N . ALA D 4 76 ? 123.676 136.929 82.765 1.00 89.63 76 ALA D N 1
ATOM 8218 C CA . ALA D 4 76 ? 124.093 137.132 81.383 1.00 89.63 76 ALA D CA 1
ATOM 8219 C C . ALA D 4 76 ? 124.000 138.600 80.991 1.00 89.63 76 ALA D C 1
ATOM 8220 O O . ALA D 4 76 ? 124.896 139.131 80.325 1.00 89.63 76 ALA D O 1
ATOM 8222 N N . ARG D 4 77 ? 122.919 139.272 81.393 1.00 94.17 77 ARG D N 1
ATOM 8223 C CA . ARG D 4 77 ? 122.780 140.692 81.089 1.00 94.17 77 ARG D CA 1
ATOM 8224 C C . ARG D 4 77 ? 123.842 141.518 81.804 1.00 94.17 77 ARG D C 1
ATOM 8225 O O . ARG D 4 77 ? 124.413 142.445 81.219 1.00 94.17 77 ARG D O 1
ATOM 8233 N N . HIS D 4 78 ? 124.128 141.192 83.065 1.00 92.87 78 HIS D N 1
ATOM 8234 C CA . HIS D 4 78 ? 125.004 142.028 83.881 1.00 92.87 78 HIS D CA 1
ATOM 8235 C C . HIS D 4 78 ? 126.474 141.813 83.534 1.00 92.87 78 HIS D C 1
ATOM 8236 O O . HIS D 4 78 ? 127.167 142.746 83.114 1.00 92.87 78 HIS D O 1
ATOM 8243 N N . GLU D 4 79 ? 126.969 140.587 83.706 1.00 92.31 79 GLU D N 1
ATOM 8244 C CA . GLU D 4 79 ? 128.388 140.324 83.489 1.00 92.31 79 GLU D CA 1
ATOM 8245 C C . GLU D 4 79 ? 128.720 140.235 82.004 1.00 92.31 79 GLU D C 1
ATOM 8246 O O . GLU D 4 79 ? 129.525 141.017 81.488 1.00 92.31 79 GLU D O 1
ATOM 8252 N N . LEU D 4 80 ? 128.104 139.283 81.300 1.00 92.57 80 LEU D N 1
ATOM 8253 C CA . LEU D 4 80 ? 128.426 139.064 79.895 1.00 92.57 80 LEU D CA 1
ATOM 8254 C C . LEU D 4 80 ? 127.991 140.220 79.004 1.00 92.57 80 LEU D C 1
ATOM 8255 O O . LEU D 4 80 ? 128.554 140.393 77.919 1.00 92.57 80 LEU D O 1
ATOM 8260 N N . GLY D 4 81 ? 127.008 141.010 79.430 1.00 94.90 81 GLY D N 1
ATOM 8261 C CA . GLY D 4 81 ? 126.552 142.119 78.620 1.00 94.90 81 GLY D CA 1
ATOM 8262 C C . GLY D 4 81 ? 125.699 141.740 77.433 1.00 94.90 81 GLY D C 1
ATOM 8263 O O . GLY D 4 81 ? 125.475 142.581 76.558 1.00 94.90 81 GLY D O 1
ATOM 8264 N N . MET D 4 82 ? 125.217 140.502 77.372 1.00 96.63 82 MET D N 1
ATOM 8265 C CA . MET D 4 82 ? 124.383 140.064 76.265 1.00 96.63 82 MET D CA 1
ATOM 8266 C C . MET D 4 82 ? 123.018 140.749 76.332 1.00 96.63 82 MET D C 1
ATOM 8267 O O . MET D 4 82 ? 122.720 141.521 77.248 1.00 96.63 82 MET D O 1
ATOM 8272 N N . VAL D 4 83 ? 122.174 140.465 75.341 1.00 102.25 83 VAL D N 1
ATOM 8273 C CA . VAL D 4 83 ? 120.856 141.082 75.260 1.00 102.25 83 VAL D CA 1
ATOM 8274 C C . VAL D 4 83 ? 119.959 140.168 74.439 1.00 102.25 83 VAL D C 1
ATOM 8275 O O . VAL D 4 83 ? 120.415 139.500 73.508 1.00 102.25 83 VAL D O 1
ATOM 8279 N N . LYS D 4 84 ? 118.674 140.141 74.789 1.00 107.46 84 LYS D N 1
ATOM 8280 C CA . LYS D 4 84 ? 117.703 139.295 74.112 1.00 107.46 84 LYS D CA 1
ATOM 8281 C C . LYS D 4 84 ? 117.432 139.821 72.700 1.00 107.46 84 LYS D C 1
ATOM 8282 O O . LYS D 4 84 ? 118.046 140.784 72.231 1.00 107.46 84 LYS D O 1
ATOM 8288 N N . ASP D 4 85 ? 116.497 139.168 72.011 1.00 114.38 85 ASP D N 1
ATOM 8289 C CA . ASP D 4 85 ? 116.142 139.566 70.656 1.00 114.38 85 ASP D CA 1
ATOM 8290 C C . ASP D 4 85 ? 115.546 140.969 70.646 1.00 114.38 85 ASP D C 1
ATOM 8291 O O . ASP D 4 85 ? 114.922 141.414 71.613 1.00 114.38 85 ASP D O 1
ATOM 8296 N N . GLY D 4 86 ? 115.747 141.668 69.536 1.00 114.13 86 GLY D N 1
ATOM 8297 C CA . GLY D 4 86 ? 115.382 143.069 69.408 1.00 114.13 86 GLY D CA 1
ATOM 8298 C C . GLY D 4 86 ? 116.523 143.989 69.784 1.00 114.13 86 GLY D C 1
ATOM 8299 O O . GLY D 4 86 ? 116.677 145.066 69.202 1.00 114.13 86 GLY D O 1
ATOM 8300 N N . GLU D 4 87 ? 117.332 143.573 70.760 1.00 113.77 87 GLU D N 1
ATOM 8301 C CA . GLU D 4 87 ? 118.541 144.280 71.168 1.00 113.77 87 GLU D CA 1
ATOM 8302 C C . GLU D 4 87 ? 118.252 145.721 71.569 1.00 113.77 87 GLU D C 1
ATOM 8303 O O . GLU D 4 87 ? 117.617 145.965 72.600 1.00 113.77 87 GLU D O 1
ATOM 8309 N N . THR D 4 88 ? 118.719 146.675 70.761 1.00 112.80 88 THR D N 1
ATOM 8310 C CA . THR D 4 88 ? 118.586 148.105 71.044 1.00 112.80 88 THR D CA 1
ATOM 8311 C C . THR D 4 88 ? 119.159 148.437 72.424 1.00 112.80 88 THR D C 1
ATOM 8312 O O . THR D 4 88 ? 118.476 148.954 73.310 1.00 112.80 88 THR D O 1
ATOM 8316 N N . LEU D 4 89 ? 120.439 148.118 72.592 1.00 111.20 89 LEU D N 1
ATOM 8317 C CA . LEU D 4 89 ? 121.121 148.352 73.856 1.00 111.20 89 LEU D CA 1
ATOM 8318 C C . LEU D 4 89 ? 121.550 149.810 73.959 1.00 111.20 89 LEU D C 1
ATOM 8319 O O . LEU D 4 89 ? 122.201 150.341 73.054 1.00 111.20 89 LEU D O 1
ATOM 8324 N N . TYR D 4 90 ? 121.185 150.454 75.063 1.00 112.01 90 TYR D N 1
ATOM 8325 C CA . TYR D 4 90 ? 121.577 151.827 75.345 1.00 112.01 90 TYR D CA 1
ATOM 8326 C C . TYR D 4 90 ? 122.664 151.827 76.409 1.00 112.01 90 TYR D C 1
ATOM 8327 O O . TYR D 4 90 ? 122.521 151.174 77.448 1.00 112.01 90 TYR D O 1
ATOM 8336 N N . GLN D 4 91 ? 123.746 152.556 76.145 1.00 112.70 91 GLN D N 1
ATOM 8337 C CA . GLN D 4 91 ? 124.925 152.558 76.996 1.00 112.70 91 GLN D CA 1
ATOM 8338 C C . GLN D 4 91 ? 125.376 153.989 77.253 1.00 112.70 91 GLN D C 1
ATOM 8339 O O . GLN D 4 91 ? 125.138 154.887 76.440 1.00 112.70 91 GLN D O 1
ATOM 8345 N N . LEU D 4 92 ? 126.026 154.194 78.395 1.00 110.72 92 LEU D N 1
ATOM 8346 C CA . LEU D 4 92 ? 126.551 155.509 78.751 1.00 110.72 92 LEU D CA 1
ATOM 8347 C C . LEU D 4 92 ? 127.689 155.402 79.761 1.00 110.72 92 LEU D C 1
ATOM 8348 O O . LEU D 4 92 ? 128.187 154.312 80.040 1.00 110.72 92 LEU D O 1
ATOM 8353 N N . TYR E 5 172 ? 89.836 148.759 94.042 1.00 137.05 172 TYR E N 1
ATOM 8354 C CA . TYR E 5 172 ? 90.908 147.850 94.433 1.00 137.05 172 TYR E CA 1
ATOM 8355 C C . TYR E 5 172 ? 91.861 147.604 93.269 1.00 137.05 172 TYR E C 1
ATOM 8356 O O . TYR E 5 172 ? 93.079 147.700 93.419 1.00 137.05 172 TYR E O 1
ATOM 8365 N N . GLU E 5 173 ? 91.292 147.281 92.105 1.00 139.15 173 GLU E N 1
ATOM 8366 C CA . GLU E 5 173 ? 92.110 147.002 90.930 1.00 139.15 173 GLU E CA 1
ATOM 8367 C C . GLU E 5 173 ? 92.832 148.247 90.432 1.00 139.15 173 GLU E C 1
ATOM 8368 O O . GLU E 5 173 ? 93.904 148.138 89.825 1.00 139.15 173 GLU E O 1
ATOM 8374 N N . HIS E 5 174 ? 92.266 149.433 90.673 1.00 138.88 174 HIS E N 1
ATOM 8375 C CA . HIS E 5 174 ? 92.918 150.663 90.237 1.00 138.88 174 HIS E CA 1
ATOM 8376 C C . HIS E 5 174 ? 94.224 150.905 90.984 1.00 138.88 174 HIS E C 1
ATOM 8377 O O . HIS E 5 174 ? 95.187 151.410 90.396 1.00 138.88 174 HIS E O 1
ATOM 8384 N N . LEU E 5 175 ? 94.276 150.558 92.267 1.00 129.19 175 LEU E N 1
ATOM 8385 C CA . LEU E 5 175 ? 95.501 150.717 93.029 1.00 129.19 175 LEU E CA 1
ATOM 8386 C C . LEU E 5 175 ? 96.565 149.740 92.530 1.00 129.19 175 LEU E C 1
ATOM 8387 O O . LEU E 5 175 ? 96.248 148.619 92.122 1.00 129.19 175 LEU E O 1
ATOM 8392 N N . PRO E 5 176 ? 97.836 150.144 92.544 1.00 115.59 176 PRO E N 1
ATOM 8393 C CA . PRO E 5 176 ? 98.907 149.244 92.089 1.00 115.59 176 PRO E CA 1
ATOM 8394 C C . PRO E 5 176 ? 99.061 148.066 93.039 1.00 115.59 176 PRO E C 1
ATOM 8395 O O . PRO E 5 176 ? 99.246 148.245 94.245 1.00 115.59 176 PRO E O 1
ATOM 8399 N N . ARG E 5 177 ? 98.974 146.857 92.491 1.00 105.49 177 ARG E N 1
ATOM 8400 C CA . ARG E 5 177 ? 99.122 145.659 93.303 1.00 105.49 177 ARG E CA 1
ATOM 8401 C C . ARG E 5 177 ? 100.582 145.459 93.690 1.00 105.49 177 ARG E C 1
ATOM 8402 O O . ARG E 5 177 ? 101.491 145.654 92.879 1.00 105.49 177 ARG E O 1
ATOM 8410 N N . LEU E 5 178 ? 100.802 145.067 94.941 1.00 105.52 178 LEU E N 1
ATOM 8411 C CA . LEU E 5 178 ? 102.136 144.890 95.497 1.00 105.52 178 LEU E CA 1
ATOM 8412 C C . LEU E 5 178 ? 102.422 143.403 95.655 1.00 105.52 178 LEU E C 1
ATOM 8413 O O . LEU E 5 178 ? 101.617 142.671 96.240 1.00 105.52 178 LEU E O 1
ATOM 8418 N N . HIS E 5 179 ? 103.566 142.963 95.136 1.00 95.55 179 HIS E N 1
ATOM 8419 C CA . HIS E 5 179 ? 103.979 141.570 95.219 1.00 95.55 179 HIS E CA 1
ATOM 8420 C C . HIS E 5 179 ? 105.393 141.488 95.773 1.00 95.55 179 HIS E C 1
ATOM 8421 O O . HIS E 5 179 ? 106.196 142.412 95.611 1.00 95.55 179 HIS E O 1
ATOM 8428 N N . GLY E 5 180 ? 105.691 140.369 96.428 1.00 90.37 180 GLY E N 1
ATOM 8429 C CA . GLY E 5 180 ? 107.003 140.143 96.984 1.00 90.37 180 GLY E CA 1
ATOM 8430 C C . GLY E 5 180 ? 107.010 139.063 98.045 1.00 90.37 180 GLY E C 1
ATOM 8431 O O . GLY E 5 180 ? 106.002 138.391 98.291 1.00 90.37 180 GLY E O 1
ATOM 8432 N N . PRO E 5 181 ? 108.157 138.869 98.691 1.00 90.05 181 PRO E N 1
ATOM 8433 C CA . PRO E 5 181 ? 108.234 137.902 99.789 1.00 90.05 181 PRO E CA 1
ATOM 8434 C C . PRO E 5 181 ? 107.378 138.337 100.968 1.00 90.05 181 PRO E C 1
ATOM 8435 O O . PRO E 5 181 ? 107.055 139.515 101.140 1.00 90.05 181 PRO E O 1
ATOM 8439 N N . GLN E 5 182 ? 107.000 137.350 101.784 1.00 98.33 182 GLN E N 1
ATOM 8440 C CA . GLN E 5 182 ? 106.094 137.618 102.896 1.00 98.33 182 GLN E CA 1
ATOM 8441 C C . GLN E 5 182 ? 106.709 138.584 103.902 1.00 98.33 182 GLN E C 1
ATOM 8442 O O . GLN E 5 182 ? 106.033 139.500 104.384 1.00 98.33 182 GLN E O 1
ATOM 8448 N N . ARG E 5 183 ? 107.985 138.401 104.233 1.00 106.38 183 ARG E N 1
ATOM 8449 C CA . ARG E 5 183 ? 108.641 139.261 105.210 1.00 106.38 183 ARG E CA 1
ATOM 8450 C C . ARG E 5 183 ? 109.323 140.468 104.576 1.00 106.38 183 ARG E C 1
ATOM 8451 O O . ARG E 5 183 ? 109.838 141.324 105.304 1.00 106.38 183 ARG E O 1
ATOM 8459 N N . ALA E 5 184 ? 109.327 140.565 103.248 1.00 94.62 184 ALA E N 1
ATOM 8460 C CA . ALA E 5 184 ? 109.805 141.747 102.545 1.00 94.62 184 ALA E CA 1
ATOM 8461 C C . ALA E 5 184 ? 108.662 142.630 102.058 1.00 94.62 184 ALA E C 1
ATOM 8462 O O . ALA E 5 184 ? 108.891 143.536 101.246 1.00 94.62 184 ALA E O 1
ATOM 8464 N N . GLN E 5 185 ? 107.436 142.366 102.522 1.00 92.01 185 GLN E N 1
ATOM 8465 C CA . GLN E 5 185 ? 106.281 143.145 102.088 1.00 92.01 185 GLN E CA 1
ATOM 8466 C C . GLN E 5 185 ? 106.375 144.593 102.546 1.00 92.01 185 GLN E C 1
ATOM 8467 O O . GLN E 5 185 ? 105.856 145.492 101.875 1.00 92.01 185 GLN E O 1
ATOM 8473 N N . GLN E 5 186 ? 107.023 144.840 103.686 1.00 96.67 186 GLN E N 1
ATOM 8474 C CA . GLN E 5 186 ? 107.222 146.213 104.134 1.00 96.67 186 GLN E CA 1
ATOM 8475 C C . GLN E 5 186 ? 108.296 146.909 103.307 1.00 96.67 186 GLN E C 1
ATOM 8476 O O . GLN E 5 186 ? 108.174 148.098 102.992 1.00 96.67 186 GLN E O 1
ATOM 8482 N N . GLN E 5 187 ? 109.359 146.182 102.952 1.00 93.32 187 GLN E N 1
ATOM 8483 C CA . GLN E 5 187 ? 110.444 146.774 102.175 1.00 93.32 187 GLN E CA 1
ATOM 8484 C C . GLN E 5 187 ? 109.991 147.129 100.764 1.00 93.32 187 GLN E C 1
ATOM 8485 O O . GLN E 5 187 ? 110.369 148.183 100.230 1.00 93.32 187 GLN E O 1
ATOM 8491 N N . VAL E 5 188 ? 109.192 146.260 100.137 1.00 94.46 188 VAL E N 1
ATOM 8492 C CA . VAL E 5 188 ? 108.786 146.536 98.761 1.00 94.46 188 VAL E CA 1
ATOM 8493 C C . VAL E 5 188 ? 107.880 147.762 98.720 1.00 94.46 188 VAL E C 1
ATOM 8494 O O . VAL E 5 188 ? 107.849 148.484 97.721 1.00 94.46 188 VAL E O 1
ATOM 8498 N N . MET E 5 189 ? 107.154 148.038 99.806 1.00 101.90 189 MET E N 1
ATOM 8499 C CA . MET E 5 189 ? 106.328 149.243 99.865 1.00 101.90 189 MET E CA 1
ATOM 8500 C C . MET E 5 189 ? 107.185 150.505 99.814 1.00 101.90 189 MET E C 1
ATOM 8501 O O . MET E 5 189 ? 106.887 151.447 99.068 1.00 101.90 189 MET E O 1
ATOM 8506 N N . GLN E 5 190 ? 108.257 150.544 100.609 1.00 102.79 190 GLN E N 1
ATOM 8507 C CA . GLN E 5 190 ? 109.156 151.693 100.578 1.00 102.79 190 GLN E CA 1
ATOM 8508 C C . GLN E 5 190 ? 109.851 151.805 99.228 1.00 102.79 190 GLN E C 1
ATOM 8509 O O . GLN E 5 190 ? 110.063 152.913 98.716 1.00 102.79 190 GLN E O 1
ATOM 8515 N N . GLN E 5 191 ? 110.217 150.665 98.637 1.00 94.33 191 GLN E N 1
ATOM 8516 C CA . GLN E 5 191 ? 110.807 150.692 97.302 1.00 94.33 191 GLN E CA 1
ATOM 8517 C C . GLN E 5 191 ? 109.823 151.244 96.278 1.00 94.33 191 GLN E C 1
ATOM 8518 O O . GLN E 5 191 ? 110.213 151.986 95.371 1.00 94.33 191 GLN E O 1
ATOM 8524 N N . TYR E 5 192 ? 108.542 150.892 96.408 1.00 102.16 192 TYR E N 1
ATOM 8525 C CA . TYR E 5 192 ? 107.522 151.439 95.520 1.00 102.16 192 TYR E CA 1
ATOM 8526 C C . TYR E 5 192 ? 107.385 152.943 95.700 1.00 102.16 192 TYR E C 1
ATOM 8527 O O . TYR E 5 192 ? 107.234 153.679 94.720 1.00 102.16 192 TYR E O 1
ATOM 8536 N N . GLN E 5 193 ? 107.416 153.416 96.948 1.00 105.62 193 GLN E N 1
ATOM 8537 C CA . GLN E 5 193 ? 107.358 154.857 97.183 1.00 105.62 193 GLN E CA 1
ATOM 8538 C C . GLN E 5 193 ? 108.534 155.564 96.520 1.00 105.62 193 GLN E C 1
ATOM 8539 O O . GLN E 5 193 ? 108.361 156.585 95.840 1.00 105.62 193 GLN E O 1
ATOM 8545 N N . LEU E 5 194 ? 109.742 155.022 96.696 1.00 101.77 194 LEU E N 1
ATOM 8546 C CA . LEU E 5 194 ? 110.925 155.631 96.092 1.00 101.77 194 LEU E CA 1
ATOM 8547 C C . LEU E 5 194 ? 110.838 155.621 94.569 1.00 101.77 194 LEU E C 1
ATOM 8548 O O . LEU E 5 194 ? 111.159 156.621 93.913 1.00 101.77 194 LEU E O 1
ATOM 8553 N N . LEU E 5 195 ? 110.408 154.498 93.990 1.00 99.28 195 LEU E N 1
ATOM 8554 C CA . LEU E 5 195 ? 110.321 154.397 92.538 1.00 99.28 195 LEU E CA 1
ATOM 8555 C C . LEU E 5 195 ? 109.266 155.342 91.980 1.00 99.28 195 LEU E C 1
ATOM 8556 O O . LEU E 5 195 ? 109.478 155.961 90.934 1.00 99.28 195 LEU E O 1
ATOM 8561 N N . SER E 5 196 ? 108.125 155.472 92.661 1.00 101.18 196 SER E N 1
ATOM 8562 C CA . SER E 5 196 ? 107.114 156.427 92.222 1.00 101.18 196 SER E CA 1
ATOM 8563 C C . SER E 5 196 ? 107.643 157.852 92.295 1.00 101.18 196 SER E C 1
ATOM 8564 O O . SER E 5 196 ? 107.427 158.651 91.374 1.00 101.18 196 SER E O 1
ATOM 8567 N N . GLN E 5 197 ? 108.352 158.185 93.378 1.00 103.28 197 GLN E N 1
ATOM 8568 C CA . GLN E 5 197 ? 108.903 159.528 93.517 1.00 103.28 197 GLN E CA 1
ATOM 8569 C C . GLN E 5 197 ? 109.905 159.832 92.410 1.00 103.28 197 GLN E C 1
ATOM 8570 O O . GLN E 5 197 ? 109.926 160.944 91.869 1.00 103.28 197 GLN E O 1
ATOM 8576 N N . LEU E 5 198 ? 110.741 158.858 92.057 1.00 96.35 198 LEU E N 1
ATOM 8577 C CA . LEU E 5 198 ? 111.744 159.066 91.021 1.00 96.35 198 LEU E CA 1
ATOM 8578 C C . LEU E 5 198 ? 111.214 158.848 89.608 1.00 96.35 198 LEU E C 1
ATOM 8579 O O . LEU E 5 198 ? 111.934 159.135 88.645 1.00 96.35 198 LEU E O 1
ATOM 8584 N N . LEU E 5 199 ? 109.985 158.348 89.456 1.00 97.98 199 LEU E N 1
ATOM 8585 C CA . LEU E 5 199 ? 109.434 158.056 88.141 1.00 97.98 199 LEU E CA 1
ATOM 8586 C C . LEU E 5 199 ? 108.282 158.958 87.727 1.00 97.98 199 LEU E C 1
ATOM 8587 O O . LEU E 5 199 ? 107.919 158.954 86.546 1.00 97.98 199 LEU E O 1
ATOM 8592 N N . ARG E 5 200 ? 107.688 159.711 88.655 1.00 96.46 200 ARG E N 1
ATOM 8593 C CA . ARG E 5 200 ? 106.579 160.585 88.276 1.00 96.46 200 ARG E CA 1
ATOM 8594 C C . ARG E 5 200 ? 106.917 161.592 87.176 1.00 96.46 200 ARG E C 1
ATOM 8595 O O . ARG E 5 200 ? 106.074 161.776 86.281 1.00 96.46 200 ARG E O 1
ATOM 8603 N N . PRO E 5 201 ? 108.074 162.271 87.164 1.00 90.77 201 PRO E N 1
ATOM 8604 C CA . PRO E 5 201 ? 108.332 163.220 86.067 1.00 90.77 201 PRO E CA 1
ATOM 8605 C C . PRO E 5 201 ? 108.414 162.567 84.698 1.00 90.77 201 PRO E C 1
ATOM 8606 O O . PRO E 5 201 ? 108.222 163.256 83.689 1.00 90.77 201 PRO E O 1
ATOM 8610 N N . LEU E 5 202 ? 108.691 161.265 84.627 1.00 95.20 202 LEU E N 1
ATOM 8611 C CA . LEU E 5 202 ? 108.859 160.590 83.347 1.00 95.20 202 LEU E CA 1
ATOM 8612 C C . LEU E 5 202 ? 107.540 160.219 82.682 1.00 95.20 202 LEU E C 1
ATOM 8613 O O . LEU E 5 202 ? 107.541 159.879 81.494 1.00 95.20 202 LEU E O 1
ATOM 8618 N N . GLY E 5 203 ? 106.424 160.273 83.406 1.00 99.39 203 GLY E N 1
ATOM 8619 C CA . GLY E 5 203 ? 105.110 160.116 82.828 1.00 99.39 203 GLY E CA 1
ATOM 8620 C C . GLY E 5 203 ? 104.479 158.749 83.004 1.00 99.39 203 GLY E C 1
ATOM 8621 O O . GLY E 5 203 ? 103.255 158.633 82.875 1.00 99.39 203 GLY E O 1
ATOM 8622 N N . PHE E 5 204 ? 105.266 157.715 83.293 1.00 101.71 204 PHE E N 1
ATOM 8623 C CA . PHE E 5 204 ? 104.696 156.391 83.500 1.00 101.71 204 PHE E CA 1
ATOM 8624 C C . PHE E 5 204 ? 104.050 156.292 84.875 1.00 101.71 204 PHE E C 1
ATOM 8625 O O . PHE E 5 204 ? 104.570 156.816 85.864 1.00 101.71 204 PHE E O 1
ATOM 8633 N N . SER E 5 205 ? 102.907 155.615 84.927 1.00 109.88 205 SER E N 1
ATOM 8634 C CA . SER E 5 205 ? 102.184 155.368 86.166 1.00 109.88 205 SER E CA 1
ATOM 8635 C C . SER E 5 205 ? 102.360 153.909 86.560 1.00 109.88 205 SER E C 1
ATOM 8636 O O . SER E 5 205 ? 102.147 153.011 85.739 1.00 109.88 205 SER E O 1
ATOM 8639 N N . ILE E 5 206 ? 102.749 153.677 87.813 1.00 107.13 206 ILE E N 1
ATOM 8640 C CA . ILE E 5 206 ? 103.001 152.319 88.280 1.00 107.13 206 ILE E CA 1
ATOM 8641 C C . ILE E 5 206 ? 101.685 151.564 88.401 1.00 107.13 206 ILE E C 1
ATOM 8642 O O . ILE E 5 206 ? 100.738 152.028 89.050 1.00 107.13 206 ILE E O 1
ATOM 8647 N N . ALA E 5 207 ? 101.622 150.391 87.773 1.00 108.35 207 ALA E N 1
ATOM 8648 C CA . ALA E 5 207 ? 100.470 149.507 87.876 1.00 108.35 207 ALA E CA 1
ATOM 8649 C C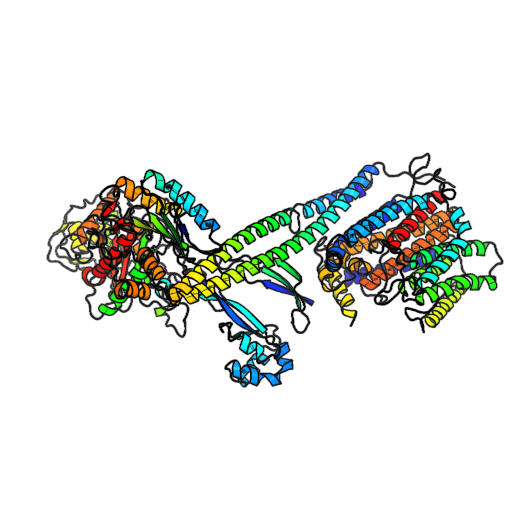 . ALA E 5 207 ? 100.733 148.268 88.714 1.00 108.35 207 ALA E C 1
ATOM 8650 O O . ALA E 5 207 ? 99.801 147.747 89.330 1.00 108.35 207 ALA E O 1
ATOM 8652 N N . ARG E 5 208 ? 101.972 147.785 88.749 1.00 101.20 208 ARG E N 1
ATOM 8653 C CA . ARG E 5 208 ? 102.328 146.629 89.559 1.00 101.20 208 ARG E CA 1
ATOM 8654 C C . ARG E 5 208 ? 103.820 146.671 89.845 1.00 101.20 208 ARG E C 1
ATOM 8655 O O . ARG E 5 208 ? 104.592 147.276 89.097 1.00 101.20 208 ARG E O 1
ATOM 8663 N N . LEU E 5 209 ? 104.214 146.021 90.938 1.00 90.70 209 LEU E N 1
ATOM 8664 C CA . LEU E 5 209 ? 105.618 145.914 91.316 1.00 90.70 209 LEU E CA 1
ATOM 8665 C C . LEU E 5 209 ? 105.807 144.590 92.038 1.00 90.70 209 LEU E C 1
ATOM 8666 O O . LEU E 5 209 ? 105.210 144.369 93.096 1.00 90.70 209 LEU E O 1
ATOM 8671 N N . GLU E 5 210 ? 106.634 143.718 91.470 1.00 89.21 210 GLU E N 1
ATOM 8672 C CA . GLU E 5 210 ? 106.868 142.388 92.009 1.00 89.21 210 GLU E CA 1
ATOM 8673 C C . GLU E 5 210 ? 108.325 142.240 92.421 1.00 89.21 210 GLU E C 1
ATOM 8674 O O . GLU E 5 210 ? 109.224 142.825 91.810 1.00 89.21 210 GLU E O 1
ATOM 8680 N N . MET E 5 211 ? 108.549 141.451 93.470 1.00 75.28 211 MET E N 1
ATOM 8681 C CA . MET E 5 211 ? 109.893 141.149 93.946 1.00 75.28 211 MET E CA 1
ATOM 8682 C C . MET E 5 211 ? 110.014 139.654 94.185 1.00 75.28 211 MET E C 1
ATOM 8683 O O . MET E 5 211 ? 109.297 139.100 95.024 1.00 75.28 211 MET E O 1
ATOM 8688 N N . SER E 5 212 ? 110.911 139.005 93.454 1.00 58.53 212 SER E N 1
ATOM 8689 C CA . SER E 5 212 ? 111.348 137.681 93.859 1.00 58.53 212 SER E CA 1
ATOM 8690 C C . SER E 5 212 ? 112.320 137.812 95.026 1.00 58.53 212 SER E C 1
ATOM 8691 O O . SER E 5 212 ? 113.067 138.790 95.131 1.00 58.53 212 SER E O 1
ATOM 8694 N N . ASP E 5 213 ? 112.315 136.808 95.908 1.00 58.32 213 ASP E N 1
ATOM 8695 C CA . ASP E 5 213 ? 113.117 136.893 97.125 1.00 58.32 213 ASP E CA 1
ATOM 8696 C C . ASP E 5 213 ? 114.596 137.057 96.798 1.00 58.32 213 ASP E C 1
ATOM 8697 O O . ASP E 5 213 ? 115.344 137.603 97.615 1.00 58.32 213 ASP E O 1
ATOM 8702 N N . ARG E 5 214 ? 115.005 136.670 95.588 1.00 48.46 214 ARG E N 1
ATOM 8703 C CA . ARG E 5 214 ? 116.335 136.966 95.074 1.00 48.46 214 ARG E CA 1
ATOM 8704 C C . ARG E 5 214 ? 116.707 138.434 95.214 1.00 48.46 214 ARG E C 1
ATOM 8705 O O . ARG E 5 214 ? 117.886 138.746 95.413 1.00 48.46 214 ARG E O 1
ATOM 8713 N N . GLY E 5 215 ? 115.740 139.331 95.119 1.00 57.67 215 GLY E N 1
ATOM 8714 C CA . GLY E 5 215 ? 115.988 140.750 95.120 1.00 57.67 215 GLY E CA 1
ATOM 8715 C C . GLY E 5 215 ? 115.739 141.449 93.799 1.00 57.67 215 GLY E C 1
ATOM 8716 O O . GLY E 5 215 ? 115.932 142.669 93.723 1.00 57.67 215 GLY E O 1
ATOM 8717 N N . GLY E 5 216 ? 115.326 140.724 92.763 1.00 66.11 216 GLY E N 1
ATOM 8718 C CA . GLY E 5 216 ? 114.988 141.366 91.508 1.00 66.11 216 GLY E CA 1
ATOM 8719 C C . GLY E 5 216 ? 113.703 142.164 91.634 1.00 66.11 216 GLY E C 1
ATOM 8720 O O . GLY E 5 216 ? 112.761 141.765 92.320 1.00 66.11 216 GLY E O 1
ATOM 8721 N N . TRP E 5 217 ? 113.669 143.310 90.960 1.00 71.82 217 TRP E N 1
ATOM 8722 C CA . TRP E 5 217 ? 112.539 144.230 91.027 1.00 71.82 217 TRP E CA 1
ATOM 8723 C C . TRP E 5 217 ? 111.913 144.321 89.643 1.00 71.82 217 TRP E C 1
ATOM 8724 O O . TRP E 5 217 ? 112.580 144.710 88.678 1.00 71.82 217 TRP E O 1
ATOM 8735 N N . ALA E 5 218 ? 110.636 143.965 89.547 1.00 77.73 218 ALA E N 1
ATOM 8736 C CA . ALA E 5 218 ? 109.891 144.023 88.298 1.00 77.73 218 ALA E CA 1
ATOM 8737 C C . ALA E 5 218 ? 108.865 145.143 88.381 1.00 77.73 218 ALA E C 1
ATOM 8738 O O . ALA E 5 218 ? 108.085 145.206 89.337 1.00 77.73 218 ALA E O 1
ATOM 8740 N N . LEU E 5 219 ? 108.869 146.021 87.383 1.00 85.46 219 LEU E N 1
ATOM 8741 C CA . LEU E 5 219 ? 107.970 147.165 87.338 1.00 85.46 219 LEU E CA 1
ATOM 8742 C C . LEU E 5 219 ? 107.133 147.089 86.071 1.00 85.46 219 LEU E C 1
ATOM 8743 O O . LEU E 5 219 ? 107.677 146.922 84.976 1.00 85.46 219 LEU E O 1
ATOM 8748 N N . THR E 5 220 ? 105.817 147.208 86.224 1.00 99.10 220 THR E N 1
ATOM 8749 C CA . THR E 5 220 ? 104.888 147.230 85.103 1.00 99.10 220 THR E CA 1
ATOM 8750 C C . THR E 5 220 ? 104.042 148.492 85.191 1.00 99.10 220 THR E C 1
ATOM 8751 O O . THR E 5 220 ? 103.484 148.797 86.250 1.00 99.10 220 THR E O 1
ATOM 8755 N N . THR E 5 221 ? 103.950 149.218 84.083 1.00 104.44 221 THR E N 1
ATOM 8756 C CA . THR E 5 221 ? 103.232 150.481 84.047 1.00 104.44 221 THR E CA 1
ATOM 8757 C C . THR E 5 221 ? 101.803 150.286 83.545 1.00 104.44 221 THR E C 1
ATOM 8758 O O . THR E 5 221 ? 101.389 149.190 83.160 1.00 104.44 221 THR E O 1
ATOM 8762 N N . ALA E 5 222 ? 101.042 151.383 83.556 1.00 109.53 222 ALA E N 1
ATOM 8763 C CA . ALA E 5 222 ? 99.668 151.340 83.071 1.00 109.53 222 ALA E CA 1
ATOM 8764 C C . ALA E 5 222 ? 99.606 151.259 81.551 1.00 109.53 222 ALA E C 1
ATOM 8765 O O . ALA E 5 222 ? 98.640 150.716 81.001 1.00 109.53 222 ALA E O 1
ATOM 8767 N N . GLN E 5 223 ? 100.614 151.787 80.857 1.00 109.60 223 GLN E N 1
ATOM 8768 C CA . GLN E 5 223 ? 100.620 151.788 79.400 1.00 109.60 223 GLN E CA 1
ATOM 8769 C C . GLN E 5 223 ? 101.117 150.477 78.804 1.00 109.60 223 GLN E C 1
ATOM 8770 O O . GLN E 5 223 ? 101.119 150.338 77.576 1.00 109.60 223 GLN E O 1
ATOM 8776 N N . GLY E 5 224 ? 101.535 149.520 79.631 1.00 106.00 224 GLY E N 1
ATOM 8777 C CA . GLY E 5 224 ? 101.922 148.206 79.174 1.00 106.00 224 GLY E CA 1
ATOM 8778 C C . GLY E 5 224 ? 103.415 147.954 79.124 1.00 106.00 224 GLY E C 1
ATOM 8779 O O . GLY E 5 224 ? 103.826 146.790 79.051 1.00 106.00 224 GLY E O 1
ATOM 8780 N N . VAL E 5 225 ? 104.236 148.998 79.162 1.00 97.37 225 VAL E N 1
ATOM 8781 C CA . VAL E 5 225 ? 105.683 148.816 79.156 1.00 97.37 225 VAL E CA 1
ATOM 8782 C C . VAL E 5 225 ? 106.133 148.374 80.541 1.00 97.37 225 VAL E C 1
ATOM 8783 O O . VAL E 5 225 ? 105.594 148.821 81.562 1.00 97.37 225 VAL E O 1
ATOM 8787 N N . GLU E 5 226 ? 107.109 147.472 80.583 1.00 90.78 226 GLU E N 1
ATOM 8788 C CA . GLU E 5 226 ? 107.572 146.870 81.824 1.00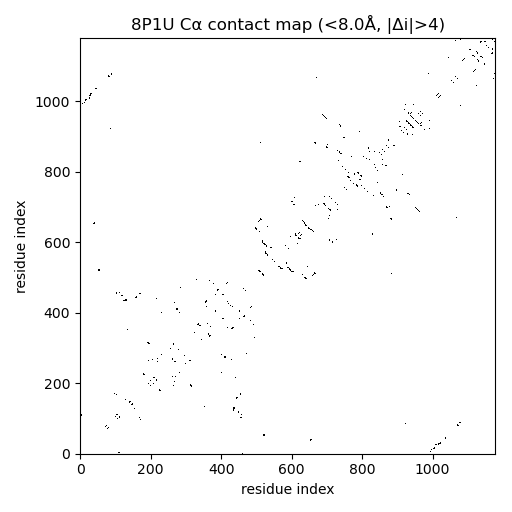 90.78 226 GLU E CA 1
ATOM 8789 C C . GLU E 5 226 ? 109.058 147.147 82.007 1.00 90.78 226 GLU E C 1
ATOM 8790 O O . GLU E 5 226 ? 109.824 147.145 81.039 1.00 90.78 226 GLU E O 1
ATOM 8796 N N . ILE E 5 227 ? 109.457 147.388 83.254 1.00 80.76 227 ILE E N 1
ATOM 8797 C CA . ILE E 5 227 ? 110.845 147.648 83.615 1.00 80.76 227 ILE E CA 1
ATOM 8798 C C . ILE E 5 227 ? 111.321 146.519 84.516 1.00 80.76 227 ILE E C 1
ATOM 8799 O O . ILE E 5 227 ? 110.646 146.171 85.492 1.00 80.76 227 ILE E O 1
ATOM 8804 N N . GLN E 5 228 ? 112.476 145.947 84.187 1.00 74.01 228 GLN E N 1
ATOM 8805 C CA . GLN E 5 228 ? 113.084 144.880 84.971 1.00 74.01 228 GLN E CA 1
ATOM 8806 C C . GLN E 5 228 ? 114.353 145.411 85.623 1.00 74.01 228 GLN E C 1
ATOM 8807 O O . GLN E 5 228 ? 115.245 145.916 84.933 1.00 74.01 228 GLN E O 1
ATOM 8813 N N . ILE E 5 229 ? 114.431 145.296 86.947 1.00 66.19 229 ILE E N 1
ATOM 8814 C CA . ILE E 5 229 ? 115.582 145.748 87.719 1.00 66.19 229 ILE E CA 1
ATOM 8815 C C . ILE E 5 229 ? 116.070 144.590 88.576 1.00 66.19 229 ILE E C 1
ATOM 8816 O O . ILE E 5 229 ? 115.277 143.956 89.280 1.00 66.19 229 ILE E O 1
ATOM 8821 N N . GLY E 5 230 ? 117.371 144.315 88.517 1.00 60.87 230 GLY E N 1
ATOM 8822 C CA . GLY E 5 230 ? 117.957 143.262 89.315 1.00 60.87 230 GLY E CA 1
ATOM 8823 C C . GLY E 5 230 ? 118.240 143.704 90.738 1.00 60.87 230 GLY E C 1
ATOM 8824 O O . GLY E 5 230 ? 118.015 144.849 91.129 1.00 60.87 230 GLY E O 1
ATOM 8825 N N . ARG E 5 231 ? 118.743 142.761 91.528 1.00 57.37 231 ARG E N 1
ATOM 8826 C CA . ARG E 5 231 ? 119.096 143.057 92.908 1.00 57.37 231 ARG E CA 1
ATOM 8827 C C . ARG E 5 231 ? 120.313 143.974 92.966 1.00 57.37 231 ARG E C 1
ATOM 8828 O O . ARG E 5 231 ? 121.161 143.975 92.069 1.00 57.37 231 ARG E O 1
ATOM 8836 N N . ASP E 5 232 ? 120.375 144.774 94.034 1.00 69.82 232 ASP E N 1
ATOM 8837 C CA . ASP E 5 232 ? 121.474 145.695 94.314 1.00 69.82 232 ASP E CA 1
ATOM 8838 C C . ASP E 5 232 ? 121.543 146.840 93.309 1.00 69.82 232 ASP E C 1
ATOM 8839 O O . ASP E 5 232 ? 121.148 146.690 92.148 1.00 69.82 232 ASP E O 1
ATOM 8844 N N . HIS E 5 233 ? 122.040 147.993 93.762 1.00 73.44 233 HIS E N 1
ATOM 8845 C CA . HIS E 5 233 ? 122.262 149.163 92.910 1.00 73.44 233 HIS E CA 1
ATOM 8846 C C . HIS E 5 233 ? 120.982 149.631 92.225 1.00 73.44 233 HIS E C 1
ATOM 8847 O O . HIS E 5 233 ? 121.028 150.207 91.138 1.00 73.44 233 HIS E O 1
ATOM 8854 N N . VAL E 5 234 ? 119.827 149.389 92.844 1.00 67.76 234 VAL E N 1
ATOM 8855 C CA . VAL E 5 234 ? 118.573 149.852 92.257 1.00 67.76 234 VAL E CA 1
ATOM 8856 C C . VAL E 5 234 ? 118.512 151.375 92.267 1.00 67.76 234 VAL E C 1
ATOM 8857 O O . VAL E 5 234 ? 118.005 151.997 91.324 1.00 67.76 234 VAL E O 1
ATOM 8861 N N . VAL E 5 235 ? 119.061 151.998 93.314 1.00 75.81 235 VAL E N 1
ATOM 8862 C CA . VAL E 5 235 ? 118.908 153.438 93.504 1.00 75.81 235 VAL E CA 1
ATOM 8863 C C . VAL E 5 235 ? 119.601 154.215 92.390 1.00 75.81 235 VAL E C 1
ATOM 8864 O O . VAL E 5 235 ? 119.121 155.272 91.965 1.00 75.81 235 VAL E O 1
ATOM 8868 N N . ASP E 5 236 ? 120.738 153.716 91.900 1.00 75.27 236 ASP E N 1
ATOM 8869 C CA . ASP E 5 236 ? 121.436 154.386 90.809 1.00 75.27 236 ASP E CA 1
ATOM 8870 C C . ASP E 5 236 ? 121.095 153.820 89.437 1.00 75.27 236 ASP E C 1
ATOM 8871 O O . ASP E 5 236 ? 121.173 154.555 88.445 1.00 75.27 236 ASP E O 1
ATOM 8876 N N . LYS E 5 237 ? 120.706 152.546 89.361 1.00 70.12 237 LYS E N 1
ATOM 8877 C CA . LYS E 5 237 ? 120.204 152.004 88.102 1.00 70.12 237 LYS E CA 1
ATOM 8878 C C . LYS E 5 237 ? 118.953 152.747 87.657 1.00 70.12 237 LYS E C 1
ATOM 8879 O O . LYS E 5 237 ? 118.787 153.051 86.469 1.00 70.12 237 LYS E O 1
ATOM 8885 N N . ILE E 5 238 ? 118.065 153.063 88.602 1.00 71.39 238 ILE E N 1
ATOM 8886 C CA . ILE E 5 238 ? 116.856 153.794 88.245 1.00 71.39 238 ILE E CA 1
ATOM 8887 C C . ILE E 5 238 ? 117.199 155.205 87.778 1.00 71.39 238 ILE E C 1
ATOM 8888 O O . ILE E 5 238 ? 116.586 155.720 86.838 1.00 71.39 238 ILE E O 1
ATOM 8893 N N . ARG E 5 239 ? 118.198 155.844 88.398 1.00 77.97 239 ARG E N 1
ATOM 8894 C CA . ARG E 5 239 ? 118.614 157.173 87.952 1.00 77.97 239 ARG E CA 1
ATOM 8895 C C . ARG E 5 239 ? 119.210 157.126 86.551 1.00 77.97 239 ARG E C 1
ATOM 8896 O O . ARG E 5 239 ? 118.970 158.025 85.733 1.00 77.97 239 ARG E O 1
ATOM 8904 N N . ARG E 5 240 ? 120.003 156.093 86.262 1.00 72.34 240 ARG E N 1
ATOM 8905 C CA . ARG E 5 240 ? 120.526 155.926 84.911 1.00 72.34 240 ARG E CA 1
ATOM 8906 C C . ARG E 5 240 ? 119.393 155.724 83.914 1.00 72.34 240 ARG E C 1
ATOM 8907 O O . ARG E 5 240 ? 119.445 156.237 82.791 1.00 72.34 240 ARG E O 1
ATOM 8915 N N . PHE E 5 241 ? 118.356 154.980 84.312 1.00 77.21 241 PHE E N 1
ATOM 8916 C CA . PHE E 5 241 ? 117.179 154.840 83.459 1.00 77.21 241 PHE E CA 1
ATOM 8917 C C . PHE E 5 241 ? 116.516 156.189 83.206 1.00 77.21 241 PHE E C 1
ATOM 8918 O O . PHE E 5 241 ? 116.123 156.492 82.073 1.00 77.21 241 PHE E O 1
ATOM 8926 N N . VAL E 5 242 ? 116.376 157.008 84.253 1.00 84.97 242 VAL E N 1
ATOM 8927 C CA . VAL E 5 242 ? 115.801 158.343 84.086 1.00 84.97 242 VAL E CA 1
ATOM 8928 C C . VAL E 5 242 ? 116.608 159.150 83.080 1.00 84.97 242 VAL E C 1
ATOM 8929 O O . VAL E 5 242 ? 116.050 159.777 82.174 1.00 84.97 242 VAL E O 1
ATOM 8933 N N . SER E 5 243 ? 117.934 159.150 83.226 1.00 90.26 243 SER E N 1
ATOM 8934 C CA . SER E 5 243 ? 118.772 159.936 82.323 1.00 90.26 243 SER E CA 1
ATOM 8935 C C . SER E 5 243 ? 118.639 159.447 80.884 1.00 90.26 243 SER E C 1
ATOM 8936 O O . SER E 5 243 ? 118.416 160.242 79.957 1.00 90.26 243 SER E O 1
ATOM 8939 N N . ILE E 5 244 ? 118.752 158.130 80.685 1.00 87.71 244 ILE E N 1
ATOM 8940 C CA . ILE E 5 244 ? 118.690 157.572 79.338 1.00 87.71 244 ILE E CA 1
ATOM 8941 C C . ILE E 5 244 ? 117.350 157.888 78.693 1.00 87.71 244 ILE E C 1
ATOM 8942 O O . ILE E 5 244 ? 117.292 158.317 77.535 1.00 87.71 244 ILE E O 1
ATOM 8947 N N . TYR E 5 245 ? 116.253 157.709 79.432 1.00 98.85 245 TYR E N 1
ATOM 8948 C CA . TYR E 5 245 ? 114.941 157.981 78.856 1.00 98.85 245 TYR E CA 1
ATOM 8949 C C . TYR E 5 245 ? 114.765 159.464 78.556 1.00 98.85 245 TYR E C 1
ATOM 8950 O O . TYR E 5 245 ? 114.384 159.840 77.442 1.00 98.85 245 TYR E O 1
ATOM 8959 N N . ASP E 5 246 ? 115.048 160.329 79.533 1.00 103.79 246 ASP E N 1
ATOM 8960 C CA . ASP E 5 246 ? 114.690 161.730 79.369 1.00 103.79 246 ASP E CA 1
ATOM 8961 C C . ASP E 5 246 ? 115.621 162.485 78.431 1.00 103.79 246 ASP E C 1
ATOM 8962 O O . ASP E 5 246 ? 115.280 163.605 78.036 1.00 103.79 246 ASP E O 1
ATOM 8967 N N . LYS E 5 247 ? 116.778 161.929 78.060 1.00 108.25 247 LYS E N 1
ATOM 8968 C CA . LYS E 5 247 ? 117.581 162.634 77.068 1.00 108.25 247 LYS E CA 1
ATOM 8969 C C . LYS E 5 247 ? 117.816 161.856 75.779 1.00 108.25 247 LYS E C 1
ATOM 8970 O O . LYS E 5 247 ? 118.273 162.450 74.800 1.00 108.25 247 LYS E O 1
ATOM 8976 N N . ALA E 5 248 ? 117.510 160.561 75.737 1.00 99.92 248 ALA E N 1
ATOM 8977 C CA . ALA E 5 248 ? 117.648 159.813 74.490 1.00 99.92 248 ALA E CA 1
ATOM 8978 C C . ALA E 5 248 ? 116.408 159.011 74.118 1.00 99.92 248 ALA E C 1
ATOM 8979 O O . ALA E 5 248 ? 116.082 158.914 72.933 1.00 99.92 248 ALA E O 1
ATOM 8981 N N . LEU E 5 249 ? 115.711 158.434 75.096 1.00 98.34 249 LEU E N 1
ATOM 8982 C CA . LEU E 5 249 ? 114.620 157.501 74.840 1.00 98.34 249 LEU E CA 1
ATOM 8983 C C . LEU E 5 249 ? 113.241 158.125 75.046 1.00 98.34 249 LEU E C 1
ATOM 8984 O O . LEU E 5 249 ? 112.235 157.410 75.008 1.00 98.34 249 LEU E O 1
ATOM 8989 N N . LYS E 5 250 ? 113.164 159.445 75.229 1.00 102.03 250 LYS E N 1
ATOM 8990 C CA . LYS E 5 250 ? 111.888 160.103 75.491 1.00 102.03 250 LYS E CA 1
ATOM 8991 C C . LYS E 5 250 ? 110.919 160.021 74.318 1.00 102.03 250 LYS E C 1
ATOM 8992 O O . LYS E 5 250 ? 109.736 160.329 74.494 1.00 102.03 250 LYS E O 1
ATOM 8998 N N . ASP E 5 251 ? 111.384 159.624 73.138 1.00 115.08 251 ASP E N 1
ATOM 8999 C CA . ASP E 5 251 ? 110.551 159.514 71.952 1.00 115.08 251 ASP E CA 1
ATOM 9000 C C . ASP E 5 251 ? 110.420 158.052 71.541 1.00 115.08 251 ASP E C 1
ATOM 9001 O O . ASP E 5 251 ? 111.314 157.238 71.792 1.00 115.08 251 ASP E O 1
ATOM 9006 N N . GLN E 5 252 ? 109.289 157.728 70.908 1.00 115.74 252 GLN E N 1
ATOM 9007 C CA . GLN E 5 252 ? 108.997 156.386 70.400 1.00 115.74 252 GLN E CA 1
ATOM 9008 C C . GLN E 5 252 ? 109.009 155.381 71.562 1.00 115.74 252 GLN E C 1
ATOM 9009 O O . GLN E 5 252 ? 109.927 154.583 71.762 1.00 115.74 252 GLN E O 1
ATOM 9015 N N . ILE E 5 253 ? 107.988 155.537 72.407 1.00 107.51 253 ILE E N 1
ATOM 9016 C CA . ILE E 5 253 ? 107.750 154.613 73.512 1.00 107.51 253 ILE E CA 1
ATOM 9017 C C . ILE E 5 253 ? 106.657 153.598 73.187 1.00 107.51 253 ILE E C 1
ATOM 9018 O O . ILE E 5 253 ? 106.506 152.609 73.924 1.00 107.51 253 ILE E O 1
ATOM 9023 N N . SER E 5 254 ? 105.906 153.798 72.100 1.00 110.90 254 SER E N 1
ATOM 9024 C CA . SER E 5 254 ? 104.768 152.930 71.807 1.00 110.90 254 SER E CA 1
ATOM 9025 C C . SER E 5 254 ? 105.207 151.495 71.538 1.00 110.90 254 SER E C 1
ATOM 9026 O O . SER E 5 254 ? 104.599 150.547 72.050 1.00 110.90 254 SER E O 1
ATOM 9029 N N . ASN E 5 255 ? 106.258 151.310 70.735 1.00 106.72 255 ASN E N 1
ATOM 9030 C CA . ASN E 5 255 ? 106.724 149.963 70.429 1.00 106.72 255 ASN E CA 1
ATOM 9031 C C . ASN E 5 255 ? 107.424 149.317 71.617 1.00 106.72 255 ASN E C 1
ATOM 9032 O O . ASN E 5 255 ? 107.491 148.085 71.690 1.00 106.72 255 ASN E O 1
ATOM 9037 N N . ILE E 5 256 ? 107.916 150.115 72.562 1.00 103.76 256 ILE E N 1
ATOM 9038 C CA . ILE E 5 256 ? 108.642 149.576 73.706 1.00 103.76 256 ILE E CA 1
ATOM 9039 C C . ILE E 5 256 ? 107.661 148.875 74.636 1.00 103.76 256 ILE E C 1
ATOM 9040 O O . ILE E 5 256 ? 106.701 149.482 75.124 1.00 103.76 256 ILE E O 1
ATOM 9045 N N . ALA E 5 257 ? 107.900 147.587 74.882 1.00 101.77 257 ALA E N 1
ATOM 9046 C CA . ALA E 5 257 ? 107.096 146.806 75.808 1.00 101.77 257 ALA E CA 1
ATOM 9047 C C . ALA E 5 257 ? 107.920 146.079 76.859 1.00 101.77 257 ALA E C 1
ATOM 9048 O O . ALA E 5 257 ? 107.336 145.483 77.772 1.00 101.77 257 ALA E O 1
ATOM 9050 N N . ARG E 5 258 ? 109.247 146.105 76.760 1.00 90.41 258 ARG E N 1
ATOM 9051 C CA . ARG E 5 258 ? 110.111 145.423 77.713 1.00 90.41 258 ARG E CA 1
ATOM 9052 C C . ARG E 5 258 ? 111.372 146.250 77.907 1.00 90.41 258 ARG E C 1
ATOM 9053 O O . ARG E 5 258 ? 112.073 146.550 76.936 1.00 90.41 258 ARG E O 1
ATOM 9061 N N . ILE E 5 259 ? 111.655 146.613 79.155 1.00 76.62 259 ILE E N 1
ATOM 9062 C CA . ILE E 5 259 ? 112.820 147.415 79.509 1.00 76.62 259 ILE E CA 1
ATOM 9063 C C . ILE E 5 259 ? 113.643 146.636 80.524 1.00 76.62 259 ILE E C 1
ATOM 9064 O O . ILE E 5 259 ? 113.109 146.171 81.537 1.00 76.62 259 ILE E O 1
ATOM 9069 N N . ASP E 5 260 ? 114.938 146.493 80.251 1.00 72.15 260 ASP E N 1
ATOM 9070 C CA . ASP E 5 260 ? 115.856 145.793 81.138 1.00 72.15 260 ASP E CA 1
ATOM 9071 C C . ASP E 5 260 ? 116.913 146.764 81.639 1.00 72.15 260 ASP E C 1
ATOM 9072 O O . ASP E 5 260 ? 117.519 147.494 80.847 1.00 72.15 260 ASP E O 1
ATOM 9077 N N . LEU E 5 261 ? 117.130 146.768 82.953 1.00 66.58 261 LEU E N 1
ATOM 9078 C CA . LEU E 5 261 ? 118.161 147.584 83.575 1.00 66.58 261 LEU E CA 1
ATOM 9079 C C . LEU E 5 261 ? 119.312 146.759 84.130 1.00 66.58 261 LEU E C 1
ATOM 9080 O O . LEU E 5 261 ? 120.260 147.332 84.675 1.00 66.58 261 LEU E O 1
ATOM 9085 N N . ARG E 5 262 ? 119.270 145.434 83.987 1.00 63.11 262 ARG E N 1
ATOM 9086 C CA . ARG E 5 262 ? 120.237 144.549 84.635 1.00 63.11 262 ARG E CA 1
ATOM 9087 C C . ARG E 5 262 ? 121.587 144.592 83.913 1.00 63.11 262 ARG E C 1
ATOM 9088 O O . ARG E 5 262 ? 122.098 143.594 83.405 1.00 63.11 262 ARG E O 1
ATOM 9096 N N . TYR E 5 263 ? 122.167 145.786 83.886 1.00 57.37 263 TYR E N 1
ATOM 9097 C CA . TYR E 5 263 ? 123.479 146.036 83.314 1.00 57.37 263 TYR E CA 1
ATOM 9098 C C . TYR E 5 263 ? 124.262 146.907 84.283 1.00 57.37 263 TYR E C 1
ATOM 9099 O O . TYR E 5 263 ? 123.664 147.662 85.058 1.00 57.37 263 TYR E O 1
ATOM 9108 N N . PRO E 5 264 ? 125.596 146.812 84.278 1.00 59.87 264 PRO E N 1
ATOM 9109 C CA . PRO E 5 264 ? 126.379 147.683 85.173 1.00 59.87 264 PRO E CA 1
ATOM 9110 C C . PRO E 5 264 ? 126.112 149.159 84.939 1.00 59.87 264 PRO E C 1
ATOM 9111 O O . PRO E 5 264 ? 126.003 149.929 85.901 1.00 59.87 264 PRO E O 1
ATOM 9115 N N . ASN E 5 265 ? 126.008 149.573 83.677 1.00 58.86 265 ASN E N 1
ATOM 9116 C CA . ASN E 5 265 ? 125.574 150.925 83.340 1.00 58.86 265 ASN E CA 1
ATOM 9117 C C . ASN E 5 265 ? 124.587 150.989 82.185 1.00 58.86 265 ASN E C 1
ATOM 9118 O O . ASN E 5 265 ? 123.859 151.982 82.082 1.00 58.86 265 ASN E O 1
ATOM 9123 N N . GLY E 5 266 ? 124.520 149.978 81.321 1.00 61.73 266 GLY E N 1
ATOM 9124 C CA . GLY E 5 266 ? 123.722 150.055 80.118 1.00 61.73 266 GLY E CA 1
ATOM 9125 C C . GLY E 5 266 ? 122.238 149.858 80.362 1.00 61.73 266 GLY E C 1
ATOM 9126 O O . GLY E 5 266 ? 121.770 149.658 81.483 1.00 61.73 266 GLY E O 1
ATOM 9127 N N . LEU E 5 267 ? 121.485 149.922 79.266 1.00 69.71 267 LEU E N 1
ATOM 9128 C CA . LEU E 5 267 ? 120.039 149.764 79.297 1.00 69.71 267 LEU E CA 1
ATOM 9129 C C . LEU E 5 267 ? 119.599 149.073 78.015 1.00 69.71 267 LEU E C 1
ATOM 9130 O O . LEU E 5 267 ? 120.102 149.383 76.933 1.00 69.71 267 LEU E O 1
ATOM 9135 N N . ALA E 5 268 ? 118.658 148.143 78.143 1.00 73.35 268 ALA E N 1
ATOM 9136 C CA . ALA E 5 268 ? 118.139 147.384 77.013 1.00 73.35 268 ALA E CA 1
ATOM 9137 C C . ALA E 5 268 ? 116.689 147.773 76.764 1.00 73.35 268 ALA E C 1
ATOM 9138 O O . ALA E 5 268 ? 115.888 147.833 77.703 1.00 73.35 268 ALA E O 1
ATOM 9140 N N . VAL E 5 269 ? 116.356 148.032 75.502 1.00 78.94 269 VAL E N 1
ATOM 9141 C CA . VAL E 5 269 ? 115.017 148.445 75.109 1.00 78.94 269 VAL E CA 1
ATOM 9142 C C . VAL E 5 269 ? 114.438 147.450 74.113 1.00 78.94 269 VAL E C 1
ATOM 9143 O O . VAL E 5 269 ? 115.121 147.026 73.176 1.00 78.94 269 VAL E O 1
ATOM 9145 N N . ALA E 5 270 ? 113.177 147.087 74.318 1.00 91.23 270 ALA E N 1
ATOM 9146 C CA . ALA E 5 270 ? 112.499 146.145 73.436 1.00 91.23 270 ALA E CA 1
ATOM 9147 C C . ALA E 5 270 ? 111.033 146.524 73.254 1.00 91.23 270 ALA E C 1
ATOM 9148 O O . ALA E 5 270 ? 110.298 146.682 74.229 1.00 91.23 270 ALA E O 1
#

Organism: Pseudomonas aeruginosa (strain ATCC 15692 / DSM 22644 / CIP 104116 / JCM 14847 / LMG 12228 / 1C / PRS 101 / PAO1) (NCBI:txid208964)

Radius of gyration: 45.45 Å; Cα contacts (8 Å, |Δi|>4): 2295; chains: 5; bounding box: 92×69×147 Å

Solvent-accessible surface area: 51210 Å² total; per-residue (Å²): 179,102,36,47,180,35,14,132,6,37,140,109,12,83,92,37,33,83,21,21,18,112,5,4,35,35,0,1,75,1,2,11,82,4,23,87,22,20,51,48,4,60,64,31,19,47,62,12,31,140,3,17,13,69,26,0,106,5,10,68,50,16,25,103,83,16,37,26,72,72,2,52,36,36,0,67,136,103,41,202,9,101,58,5,58,49,100,102,32,145,62,11,106,210,131,94,42,22,122,65,147,77,0,0,58,80,13,201,98,37,61,1,4,0,27,34,0,32,25,4,0,40,32,0,4,2,31,0,4,8,0,0,1,1,0,0,6,40,18,0,36,92,120,43,78,79,27,51,68,17,8,70,55,0,80,68,8,16,74,63,0,79,103,25,8,17,87,12,5,20,13,22,5,69,10,45,72,155,102,6,170,120,30,10,132,64,0,62,38,51,2,54,75,1,5,9,52,77,81,12,103,107,38,156,50,6,5,40,40,2,24,129,75,141,69,30,52,21,1,1,7,38,0,6,18,3,2,2,1,8,1,0,9,11,0,24,57,56,101,140,106,110,218,90,30,164,158,18,14,101,54,0,18,102,17,13,34,61,0,0,7,24,0,11,80,0,57,5,74,5,3,0,52,2,0,24,37,1,1,24,14,0,8,13,8,4,15,1,28,80,184,42,31,23,104,7,48,129,85,5,72,33,16,11,83,123,57,83,110,131,41,70,95,127,103,82,207,117,66,44,107,30,35,56,33,0,47,76,0,0,32,92,3,19,164,147,16,65,15,9,1,54,0,24,4,5,30,36,16,1,68,72,0,11,31,14,2,0,0,0,0,0,0,0,0,57,0,1,87,8,0,50,57,2,4,60,47,4,16,79,2,1,34,44,0,0,72,0,0,3,59,0,4,89,38,139,49,44,17,6,0,2,0,0,3,0,0,0,11,7,8,15,16,12,0,17,19,1,0,0,2,0,0,21,71,67,114,32,72,40,12,26,0,1,2,0,2,29,17,1,11,6,0,33,33,7,0,15,3,0,0,3,0,0,8,0,0,16,23,28,5,28,189,134,160,21,11,85,81,51,154,19,4,57,61,20,22,36,96,6,88,64,92,14,34,45,10,36,116,59,0,20,95,92,28,78,68,16,83,93,35,61,19,107,22,14,8,2,31,0,13,1,56,61,50,26,24,0,0,0,5,0,14,10,9,0,5,38,0,0,0,69,13,0,51,84,11,110,131,71,21,66,82,1,1,85,43,22,65,70,77,53,160,100,0,32,78,67,0,117,136,20,38,136,123,42,75,9,78,14,28,77,47,59,44,41,126,90,0,99,27,27,42,65,134,30,96,6,27,10,91,40,68,103,40,47,90,9,20,2,30,12,8,67,12,1,0,5,1,1,0,20,4,36,116,88,28,144,10,139,26,0,0,0,68,38,58,35,164,105,0,33,14,77,69,0,78,56,10,0,35,25,36,214,82,3,100,71,95,124,62,35,12,3,62,102,20,10,127,35,9,114,79,3,17,0,0,0,0,2,25,0,0,31,15,0,19,75,12,0,97,49,4,12,132,147,28,28,14,150,0,1,1,0,0,0,0,11,1,58,18,3,0,0,2,0,2,2,1,26,32,15,7,56,0,36,86,84,192,150,58,133,102,43,21,60,96,3,24,0,0,36,14,48,3,38,0,0,10,0,0,0,1,0,1,5,1,2,0,23,65,73,32,223,40,130,53,70,55,95,8,69,5,106,72,1,54,45,114,20,70,204,78,39,23,145,8,108,42,112,122,28,147,100,25,43,0,36,8,0,0,26,69,26,3,17,2,0,1,4,60,0,2,49,97,19,44,9,101,33,0,29,34,19,0,71,83,0,10,0,8,80,101,8,64,17,55,12,54,26,41,131,57,6,95,14,30,84,73,241,173,43,80,105,23,52,8,7,26,2,1,48,3,123,39,0,15,0,0,0,0,0,0,0,16,0,0,5,2,1,0,10,56,0,102,8,5,76,14,24,6,46,112,30,135,204,92,45,138,36,85,77,20,8,40,72,110,13,0,60,54,4,13,31,19,0,37,89,1,0,78,27,164,20,56,5,105,92,0,74,5,83,13,13,37,0,0,0,3,14,4,31,2,130,180,75,84,24,1,0,0,0,0,0,0,6,20,133,83,5,65,0,0,0,0,0,0,1,10,60,14,89,183,36,25,67,98,4,6,84,2,0,0,33,3,0,12,92,0,0,22,9,0,0,50,13,26,25,15,71,68,48,128,88,114,175,39,48,103,70,17,99,130,29,37,60,35,37,59,146,58,11,142,68,48,116,7,0,53,41,39,3,165,45,6,89,119,73,38,65,97,15,93,29,46,4,97,159,10,88,53,72,6,52,33,8,92,25,8,5,57,36,6,114,198,26,57,100,4,4,29,20,53,0,6,48,20,21,11,12,3,56,121,58,33,53,9,11,22,59,215,161,150,111,32,136,22,54,32,20,179,160,2,71,130,83,0,69,102,28,41,90,56,0,17,113,26,4,162,111,22,57,20,67,28,40,112,1,54,15,50,38,11,6,11,11,20,2,42,6,75,98,49,11,36,4,47,0,0,79,92,116,16,83,67,5,0,141,39,5,28,50,2,19,60,127,42,10,121,106,165,67,112,128,25,54,147,6,8,2,16,6,44,36,3,4,4,2,44

Secondary structure (DSSP, 8-state):
--TT---SS-SSSBTTB----HHHHHHHHHHHHHHHHHHHHHHHHHHHHHSS-TTHHHHHHHHHHHHHHHHHHHHHHS-HHHHHHHHHHHHHHHHHHHHHHHSTTTBPP-SS----B--TTS-B-HHHHHHHHHHHHHHHHHHHHTTSSTT-HHHHSTGGGTHHHHHHHHHHSS-HHHHHHHHHHHHHHHHHTT--HHHHHHHHHHHHHHHHHHTSS--S-----THHHHHHHHHHHHHH-SS---TT--SHHHHT-TTTTTTTHHHHHHHHSHHHHHHHHHHHHHHHHHHHHHHHHHHHHTT-HHHHHHHHHHHHHHHHHHHHHHHHHTTS--------SSSS--HHHHHHHHHHHHHHHHHHHHTT--/-TTSS-HHHHHHHHHHHHHHHHHHHHHHHHHH--EEEEEEPPPPPPEE-SSS-EEEEEEEEEEEEE-HHHHTT-GGGHHHHHHHHTS-HHHHHHHHHHTSS-S-EES-S-B-HHHHHHHHHH--SS-EEEEEEEEE-SSTTTTTTTS--B-TTSSB-STHHHHTHHHHSPPPEEEEEEE-SS--EEEEEEEEE---PPPPEEBS--HHHHHHHHHHHHHHHHHHTBS-EEEEEEETTT-BEEEEE-TT---SS--TT--HHHH--TTTT-EE--GGGGHHHHHHHHHHHH---TT-EE--TTSEEEETTEEEE-S----S-EEHHHHHHTT-SHHHHHHHHHS-HHHHHHHHHHTTSSS--TT--SS----B----SS--HHHHHHHTTTSS-BEEHHHHHHHHHHHHTTTEEPPPBSB---S----EE-S-HHHHHHHHHHHHHHHHSSSS--TT-BTTB---EEEEEE----EEEEEEE--SSS--EEEEEEE--BTTS---HHHHTHHHHHHHHHHHHHHTTPPP--/-------TTHHHHHHHHHHHHHHHHHHHHHHHHHHHHHHHHHHHHHHHHHHHHHHHHHHHHHHHH--HHHHHHIIIIIS--BPPPTTTSEE--/--THHHHHHHHHHHHHHHHHSSTTSHHHHHHHHHHHHHHHHHHHHHHHHHHHHHHHHHHHTT-SHHHHHHIIIII--B-TT--EEE-/--SSPEE---STTHHHHHHHHHHHHHHHGGG---EEEEEE-TT--EEEEETTS-EEEE-SS-HHHHHHHHHHHIIIIISS--SS--EEE--SSS-EEE-

Foldseek 3Di:
DDDDDDDPCPVVVVVVVVVVVVVVVCVVVVVVVVVVVVVVVVVVVVVVVVVVVVVVVVVVVCDVVDDPVVVVCCCCVPVVDDDDDPVRDDDDD/DCPQFAVPPFQQNDPVHHHFDVVLVVLQVVLQVLLLLLLLLLQQQLVVVVDVDSCPLSVLLVVLLVLLLVLLVRLRRGAVVCLLVCLVVLLVVLVVVLLVQQAPPFFDDDPFATQWGCPDPAIAGSLLSNLLSLLLVLLNLLVVQVVDDPPDPVSLCVSVVRLLVSLLSCLLTPDNLSNVLSVQLSLVLVVVSDDDPVSSVVSVVVSVVSNVVSNPPRGRHDHSVLCQLLVLLLVLQVQLAQAAQAGSPDDCSNPRPSQCQAQLSLSSQCRHGHPPRSVVNVVSLVSSLVLLQVLLVLLVVLVNSSLSSSSSSLSSSLVSQQVVSVCVSNPNDVSRPGGHQNNHSDSNSVSSSSSSSSSSRSSNVVSVPD/DVPDPCVPVVVVVVVVVVVVVVVVVCCVCVPPCQKDKDWAFAAFAWEAAQPGHTFKHWDKAKWKKDALLLCVVPVVCQVVLCVLLVHDSVVSVVVSVVCVVPGIDTSDQGHHPVVVVVSCVVDPSPMGMDIGIAMDGVLWQLCPQQCDAADSVRFDDFHVRPVCRDQGRWAIWMFMFDQDPSGDGPDGDGTPGHTDHHHHFYWHADSVLSVLLQVLVLVLCVVLVFPKKWKWKAFLQQLETHYIGINLADTRPPCPDRDVVNNARQQFQVKFQCFLQLLLLLVLLLVVPVVADQFDKFQCPQQWDDDPPDIGHFPDRPDRIAGNLRCQLSVRQSRSLVSCVSDPCVSVLQLCVLLQQQPDAPASTPSGDGWDQDDDPDADSVRSSCRSGSNVTMGGQSSSQQSQSCLLNLQFRNGYDGTRRDDGDRHDRSGHNVSSLVSLVSQLVSCVDPGLAPLLQAVQWSWGWGWGWTVVVIKTKIWTFTHRVHTTMIMMIITHDRPRWDSTNRTSPSNSNNSSVNVVVVVVVDHGDD/DDCVVVVVVVVVVVVVCVAPDDPPHVVVVVVVVVVVVVVVVVVVVVVVVVVVVVVVVVCVVPHCPNVVVCCCPPVVDDDPPPPDDDD/DQQDADEEEDPVCSVVSVVVVVLLCVLCVVLPWAWRYWYAYPQAKIKTATPLQAIETGGHDPPNVLSVLVVVCCVPPVVPDCNPWRYKYSPDPRDIDTD

InterPro domains:
  IPR001182 Probable peptidoglycan glycosyltransferase FtsW/RodA [PF01098] (25-380)
  IPR001182 Probable peptidoglycan glycosyltransferase FtsW/RodA [PTHR30474] (15-382)
  IPR013437 Probable peptidoglycan glycosyltransferase FtsW [MF_00913] (19-388)
  IPR013437 Probable peptidoglycan glycosyltransferase FtsW [TIGR02614] (23-378)
  IPR018365 Cell cycle, FtsW / RodA / SpoVE, conserved site [PS00428] (337-361)